Protein AF-A0AAV9GVF1-F1 (afdb_monomer_lite)

Foldseek 3Di:
DDDQQWWWFADPVVRAIAIDGDPDDDAAEEEDEDLDAVQVVDDLPHDFDPFDDPPHHPDPATFRRDPQVVQLVSLCCVVVVGGIYDDCRRSFRPVDLLRVLVVLLCLLVHQQVHPFYEYEAADADAAALVVLVVLLVLLVVCLVQCQLQQDPVVSPDDPVNVVQLVCQLPPPDQQDPDDSVLCVVQRHSSSSRRSLRVSLVVLLVVCVGLLVQALQSLLSLLSHDQYWYWYWYDADVPDRIDIGTRGTPVSSLVSLVSSLVSLVSVLCSLVVSDPDHDLSSLLSNLRSVVSNLSSVLSNLLSLLSVLLSVQQSVCDLCSLLACQLSVLSSLCNQQSDWHFDSFQLCLQSSCCSSNNPLDRSVCCPVQSDDQAQQSNQQSSQLSSCVRSQWHKAFQAQDDDDPDQQNRRYGAHGDPTDISNRRRARTFTAAGADPVNWHWHWWFWFFAFDKDFFKKKAKAFADDQQQFWKKKWAQLQQQHWFAADPPDTDHLHADDEDEDEALRVLQVLLVRLLLLCCPQAVPDDSLQLLVLLCSQFAWDFHHPDSSSRGVPSSQDDDPPDCSNVVNSQQNLSNSDIYIYGHNGGPGTPQSCCDPLQVRMKMWMAGVLRGIIIIIGRSN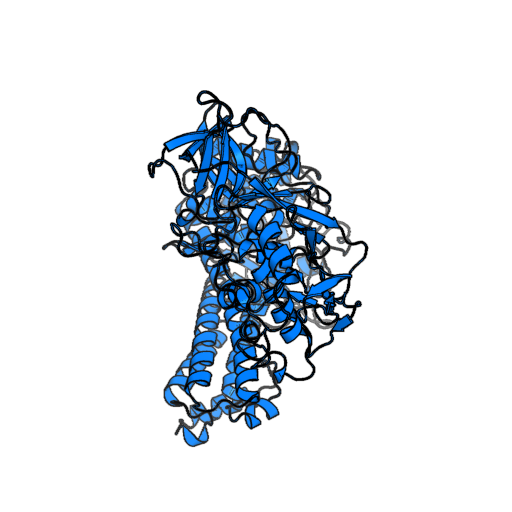NQQSLLSHPQFQQRHDQWDADPSSRIHGQPRSRQDHSVCHRFMKTKIARWFDSNCNVVSNVQSRHPHNPGGRDWDQDPVPRGHRHGFQIWIFTPVPDDDPLQPQKMWIWHDRNNFIFIWIDRHPPDAIEGGTTTSHDPVRRDRPDPDTDTGIYD

Organism: NCBI:txid3040156

Sequence (772 aa):
MATPLRLLTHSKDSNSFQVFHPTYPLRYDILSYTWRSALLHEDDNTPPPPPYDTGIEGISWRVKVHPLKLAQIKAFMISSGIQYLWVDALCINQDDEVEVAGEMEKMYYYYTGADRCHVLLDMEEAWDPHAIVEELRFVDHIMGWMGGSAVAGEAKLTENMAARMKEWSDAKEWGFEMDKSAVRAAGFEPGVVNCYATNVKRVQELFDHLYFGRVWTFQEMLLGKNVMLWTVGAPAVEEKIDVRRIGELDVWMDLASDAADKAVKLFDWISKSRVIKSAAVFAILGLIGEDILILADLRTQVRGIASARTDIISGGPRWWVDNHMGVANVFSAISFRERKATVMHDTFRGLLGIFQGLFTPEEMRTHLTGTDMNAMSFAFFQQLSVKTKQAWTRLVTSSGERGSWDWIPVVANHNRPLTTDVFSGVVHLGRLKPDGMAKVEARTGIVGTPKKYATLTLRQETGNPAGMRFTFRGCNCGKKLKTGLFSKEIIPTLEPARVSRDQTGRTLVHCATLLGAILDPAGDMAEFKRRLLKKLEPWWTVTDRNAKLAEWWDRAVSGTGWADPTREKFRVHNRSIDVHMEDIYGCSSRMYNETTKSITCELTIDQCGCKITGPFALVMEAISAVEGGVLGGQMAASDPDGRIILRDGLGLAQVGDINRPFHLIAFQGKVETYKSYSARCRSTKKDNPVPDKIDKKMGREPWPKARALVRADFKHEFTDVARDYGYVATGAGNLLICRNHPMDKYRVVGVCIDGPVAMDVKSSDVKGVTVR

Secondary structure (DSSP, 8-state):
-PPPS-EEEEETTTTEEEEE--SS----EEEEE-SS-GGGT--TTSPPPPPB----BT--S-B-S-HHHHHHHHHHHHHHT-SEEE-HHHHS-TT-HHHHHHHHTTHHHHHHHSS-EEEEEE-SS---HHHHHHHHHHHHHHHHHHTT--STTTTT--HHHHHHHHHHHH-S---SSS-HHHHHHTT--HHHHHHHHHHHHHHHHHHHSGGGGBHHHHHHHHH-SS-EEEEE----TTPPPPEEEEEEHHHHHHHHHHHHHHHHHHHHHHHHT-SS--HHHHHHHHHHHHHHHHHHHHHHHHHHHHHHHHHHHHHGGGTTTT-HHHHHHHHHHHHHS--B-SSTTHHHHTTTTTTTTSS-HHHHHHHS-TT-HHHHHHHHHHHHHHHHTEEEEESS---S--GGGTTS--PPP-SS-BHHHHHTTEEEEEEEPTTSPEEEEEEE-BSS--EEEEEEEEEEPSS---SEEEEEE-TTTTSEEE-SSS-EEEPPPPPPEEE-GGGHHHHHHHHHHHHHHHH-TTS-HHHHHHHHHHHH-EEE--SSGGGS-TTGGG---TTSTTTS--TTT--GGG-EEEEEETTEEEES-TT-STTTTTEEEEEEETTTTEEEEEEHHHHHHHHHTSTTBSSSS-SEEE-TT--EEE-SSTTSS-GGGTT-EEEEEEEES-TTHHHHHHHHHHHS-TTSPPPP---TTTSS----EEEEEEETTS---TTGGG-EEEEEE-SS-EEEEEESSTTSPBEEEEEESB-TTTS-BS----EEEEE-

pLDDT: mean 87.43, std 9.54, range [46.94, 98.19]

Radius of gyration: 28.91 Å; chains: 1; bounding box: 80×57×90 Å

Structure (mmCIF, N/CA/C/O backbone):
data_AF-A0AAV9GVF1-F1
#
_entry.id   AF-A0AAV9GVF1-F1
#
loop_
_atom_site.group_PDB
_atom_site.id
_atom_site.type_symbol
_atom_site.label_atom_id
_atom_site.label_alt_id
_atom_site.label_comp_id
_atom_site.label_asym_id
_atom_site.label_entity_id
_atom_site.label_seq_id
_atom_site.pdbx_PDB_ins_code
_atom_site.Cartn_x
_atom_site.Cartn_y
_atom_site.Cartn_z
_atom_site.occupancy
_atom_site.B_iso_or_equiv
_atom_site.auth_seq_id
_atom_site.auth_comp_id
_atom_site.auth_asym_id
_atom_site.auth_atom_id
_atom_site.pdbx_PDB_model_num
ATOM 1 N N . MET A 1 1 ? -6.284 -2.833 36.242 1.00 58.38 1 MET A N 1
ATOM 2 C CA . MET A 1 1 ? -6.505 -2.537 34.809 1.00 58.38 1 MET A CA 1
ATOM 3 C C . MET A 1 1 ? -7.051 -1.127 34.723 1.00 58.38 1 MET A C 1
ATOM 5 O O . MET A 1 1 ? -7.855 -0.786 35.581 1.00 58.38 1 MET A O 1
ATOM 9 N N . ALA A 1 2 ? -6.587 -0.307 33.779 1.00 69.25 2 ALA A N 1
ATOM 10 C CA . ALA A 1 2 ? -7.165 1.019 33.581 1.00 69.25 2 ALA A CA 1
ATOM 11 C C . ALA A 1 2 ? -8.600 0.855 33.059 1.00 69.25 2 ALA A C 1
ATOM 13 O O . ALA A 1 2 ? -8.810 0.219 32.029 1.00 69.25 2 ALA A O 1
ATOM 14 N N . THR A 1 3 ? -9.577 1.362 33.804 1.00 83.12 3 THR A N 1
ATOM 15 C CA . THR A 1 3 ? -10.971 1.451 33.363 1.00 83.12 3 THR A CA 1
ATOM 16 C C . THR A 1 3 ? -11.173 2.755 32.600 1.00 83.12 3 THR A C 1
ATOM 18 O O . THR A 1 3 ? -10.512 3.743 32.939 1.00 83.12 3 THR A O 1
ATOM 21 N N . PRO A 1 4 ? -12.077 2.792 31.609 1.00 92.62 4 PRO A N 1
ATOM 22 C CA . PRO A 1 4 ? -12.436 4.038 30.956 1.00 92.62 4 PRO A CA 1
ATOM 23 C C . PRO A 1 4 ? -12.853 5.118 31.948 1.00 92.62 4 PRO A C 1
ATOM 25 O O . PRO A 1 4 ? -13.552 4.830 32.923 1.00 92.62 4 PRO A O 1
ATOM 28 N N . LEU A 1 5 ? -12.440 6.362 31.686 1.00 94.19 5 LEU A N 1
ATOM 29 C CA . LEU A 1 5 ? -12.816 7.502 32.521 1.00 94.19 5 LEU A CA 1
ATOM 30 C C . LEU A 1 5 ? -14.333 7.699 32.544 1.00 94.19 5 LEU A C 1
ATOM 32 O O . LEU A 1 5 ? -14.887 8.073 33.575 1.00 94.19 5 LEU A O 1
ATOM 36 N N . ARG A 1 6 ? -15.007 7.462 31.416 1.00 96.50 6 ARG A N 1
ATOM 37 C CA . ARG A 1 6 ? -16.460 7.571 31.294 1.00 96.50 6 ARG A CA 1
ATOM 38 C C . ARG A 1 6 ? -17.013 6.469 30.402 1.00 96.50 6 ARG A C 1
ATOM 40 O O . ARG A 1 6 ? -16.297 5.943 29.551 1.00 96.50 6 ARG A O 1
ATOM 47 N N . LEU A 1 7 ? -18.285 6.147 30.602 1.00 97.50 7 LEU A N 1
ATOM 48 C CA . LEU A 1 7 ? -19.054 5.225 29.769 1.00 97.50 7 LEU A CA 1
ATOM 49 C C . LEU A 1 7 ? -20.402 5.853 29.421 1.00 97.50 7 LEU A C 1
ATOM 51 O O . LEU A 1 7 ? -21.001 6.544 30.245 1.00 97.50 7 LEU A O 1
ATOM 55 N N . LEU A 1 8 ? -20.883 5.580 28.211 1.00 97.88 8 LEU A N 1
ATOM 56 C CA . LEU A 1 8 ? -22.250 5.859 27.795 1.00 97.88 8 LEU A CA 1
ATOM 57 C C . LEU A 1 8 ? -23.155 4.719 28.267 1.00 97.88 8 LEU A C 1
ATOM 59 O O . LEU A 1 8 ? -22.852 3.545 28.042 1.00 97.88 8 LEU A O 1
ATOM 63 N N . THR A 1 9 ? -24.283 5.060 28.881 1.00 96.69 9 THR A N 1
ATOM 64 C CA . THR A 1 9 ? -25.323 4.102 29.258 1.00 96.69 9 THR A CA 1
ATOM 65 C C . THR A 1 9 ? -26.682 4.468 28.682 1.00 96.69 9 THR A C 1
ATOM 67 O O . THR A 1 9 ? -26.970 5.640 28.431 1.00 96.69 9 THR A O 1
ATOM 70 N N . HIS A 1 10 ? -27.506 3.443 28.465 1.00 94.12 10 HIS A N 1
ATOM 71 C CA . HIS A 1 10 ? -28.908 3.553 28.077 1.00 94.12 10 HIS A CA 1
ATOM 72 C C . HIS A 1 10 ? -29.786 2.971 29.186 1.00 94.12 10 HIS A C 1
ATOM 74 O O . HIS A 1 10 ? -29.668 1.795 29.536 1.00 94.12 10 HIS A O 1
ATOM 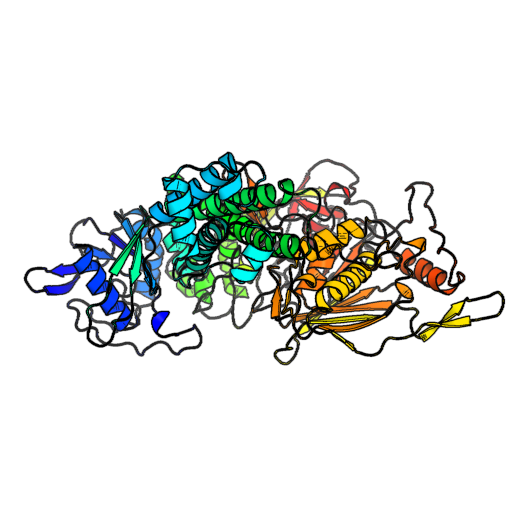80 N N . SER A 1 11 ? -30.680 3.797 29.726 1.00 88.50 11 SER A N 1
ATOM 81 C CA . SER A 1 11 ? -31.714 3.360 30.661 1.00 88.50 11 SER A CA 1
ATOM 82 C C . SER A 1 11 ? -32.951 2.942 29.876 1.00 88.50 11 SER A C 1
ATOM 84 O O . SER A 1 11 ? -33.579 3.768 29.212 1.00 88.50 11 SER A O 1
ATOM 86 N N . LYS A 1 12 ? -33.320 1.659 29.958 1.00 82.50 12 LYS A N 1
ATOM 87 C CA . LYS A 1 12 ? -34.521 1.134 29.288 1.00 82.50 12 LYS A CA 1
ATOM 88 C C . LYS A 1 12 ? -35.807 1.755 29.834 1.00 82.50 12 LYS A C 1
ATOM 90 O O . LYS A 1 12 ? -36.718 2.005 29.054 1.00 82.50 12 LYS A O 1
ATOM 95 N N . ASP A 1 13 ? -35.853 2.037 31.134 1.00 82.06 13 ASP A N 1
ATOM 96 C CA . ASP A 1 13 ? -37.066 2.499 31.819 1.00 82.06 13 ASP A CA 1
ATOM 97 C C . ASP A 1 13 ? -37.418 3.947 31.458 1.00 82.06 13 ASP A C 1
ATOM 99 O O . ASP A 1 13 ? -38.577 4.273 31.215 1.00 82.06 13 ASP A O 1
ATOM 103 N N . SER A 1 14 ? -36.411 4.817 31.375 1.00 83.56 14 SER A N 1
ATOM 104 C CA . SER A 1 14 ? -36.574 6.227 30.995 1.00 83.56 14 SER A CA 1
ATOM 105 C C . SER A 1 14 ? -36.322 6.488 29.508 1.00 83.56 14 SER A C 1
ATOM 107 O O . SER A 1 14 ? -36.468 7.622 29.055 1.00 83.56 14 SER A O 1
ATOM 109 N N . ASN A 1 15 ? -35.911 5.460 28.756 1.00 86.50 15 ASN A N 1
ATOM 110 C CA . ASN A 1 15 ? -35.409 5.550 27.383 1.00 86.50 15 ASN A CA 1
ATOM 111 C C . ASN A 1 15 ? -34.419 6.717 27.176 1.00 86.50 15 ASN A C 1
ATOM 113 O O . ASN A 1 15 ? -34.458 7.423 26.166 1.00 86.50 15 ASN A O 1
ATOM 117 N N . SER A 1 16 ? -33.550 6.944 28.162 1.00 92.31 16 SER A N 1
ATOM 118 C CA . SER A 1 16 ? -32.606 8.061 28.189 1.00 92.31 16 SER A CA 1
ATOM 119 C C . SER A 1 16 ? -31.162 7.576 28.115 1.00 92.31 16 SER A C 1
ATOM 121 O O . SER A 1 16 ? -30.847 6.429 28.439 1.00 92.31 16 SER A O 1
ATOM 123 N N . PHE A 1 17 ? -30.283 8.469 27.665 1.00 96.38 17 PHE A N 1
ATOM 124 C CA . PHE A 1 17 ? -28.846 8.235 27.578 1.00 96.38 17 PHE A CA 1
ATOM 125 C C . PHE A 1 17 ? -28.115 9.140 28.565 1.00 96.38 17 PHE A C 1
ATOM 127 O O . PHE A 1 17 ? -28.481 10.307 28.707 1.00 96.38 17 PHE A O 1
ATOM 134 N N . GLN A 1 18 ? -27.065 8.612 29.189 1.00 96.88 18 GLN A N 1
ATOM 135 C CA . GLN A 1 18 ? -26.214 9.345 30.124 1.00 96.88 18 GLN A CA 1
ATOM 136 C C . GLN A 1 18 ? -24.753 8.925 29.942 1.00 96.88 18 GLN A C 1
ATOM 138 O O . GLN A 1 18 ? -24.465 7.744 29.746 1.00 96.88 18 GLN A O 1
ATOM 143 N N . VAL A 1 19 ? -23.829 9.877 30.031 1.00 97.31 19 VAL A N 1
ATOM 144 C CA . VAL A 1 19 ? -22.394 9.610 30.180 1.00 97.31 19 VAL A CA 1
ATOM 145 C C . VAL A 1 19 ? -22.026 9.780 31.647 1.00 97.31 19 VAL A C 1
ATOM 147 O O . VAL A 1 19 ? -22.296 10.818 32.242 1.00 97.31 19 VAL A O 1
ATOM 150 N N . PHE A 1 20 ? -21.408 8.773 32.254 1.00 96.25 20 PHE A N 1
ATOM 151 C CA . PHE A 1 20 ? -21.096 8.794 33.684 1.00 96.25 20 PHE A CA 1
ATOM 152 C C . PHE A 1 20 ? -19.690 8.268 33.971 1.00 96.25 20 PHE A C 1
ATOM 154 O O . PHE A 1 20 ? -19.098 7.549 33.163 1.00 96.25 20 PHE A O 1
ATOM 161 N N . HIS A 1 21 ? -19.161 8.630 35.140 1.00 94.81 21 HIS A N 1
ATOM 162 C CA . HIS A 1 21 ? -17.903 8.099 35.656 1.00 94.81 21 HIS A CA 1
ATOM 163 C C . HIS A 1 21 ? -18.169 6.793 36.425 1.00 94.81 21 HIS A C 1
ATOM 165 O O . HIS A 1 21 ? -18.871 6.832 37.442 1.00 94.81 21 HIS A O 1
ATOM 171 N N . PRO A 1 22 ? -17.646 5.638 35.980 1.00 92.56 22 PRO A N 1
ATOM 172 C CA . PRO A 1 22 ? -17.853 4.382 36.688 1.00 92.56 22 PRO A CA 1
ATOM 173 C C . PRO A 1 22 ? -17.092 4.385 38.022 1.00 92.56 22 PRO A C 1
ATOM 175 O O . PRO A 1 22 ? -15.876 4.543 38.057 1.00 92.56 22 PRO A O 1
ATOM 178 N N . THR A 1 23 ? -17.800 4.182 39.136 1.00 88.50 23 THR A N 1
ATOM 179 C CA . THR A 1 23 ? -17.206 4.153 40.490 1.00 88.50 23 THR A CA 1
ATOM 180 C C . THR A 1 23 ? -16.595 2.798 40.863 1.00 88.50 23 THR A C 1
ATOM 182 O O . THR A 1 23 ? -15.928 2.672 41.888 1.00 88.50 23 THR A O 1
ATOM 185 N N . TYR A 1 24 ? -16.807 1.779 40.031 1.00 86.00 24 TYR A N 1
ATOM 186 C CA . TYR A 1 24 ? -16.252 0.434 40.149 1.00 86.00 24 TYR A CA 1
ATOM 187 C C . TYR A 1 24 ? -16.035 -0.160 38.747 1.00 86.00 24 TYR A C 1
ATOM 189 O O . TYR A 1 24 ? -16.641 0.318 37.784 1.00 86.00 24 TYR A O 1
ATOM 197 N N . PRO A 1 25 ? -15.185 -1.194 38.592 1.00 85.69 25 PRO A N 1
ATOM 198 C CA . PRO A 1 25 ? -14.968 -1.832 37.298 1.00 85.69 25 PRO A CA 1
ATOM 199 C C . PRO A 1 25 ? -16.268 -2.422 36.740 1.00 85.69 25 PRO A C 1
ATOM 201 O O . PRO A 1 25 ? -16.838 -3.350 37.314 1.00 85.69 25 PRO A O 1
ATOM 204 N N . LEU A 1 26 ? -16.722 -1.881 35.612 1.00 91.25 26 LEU A N 1
ATOM 205 C CA . LEU A 1 26 ? -17.863 -2.382 34.855 1.00 91.25 26 LEU A CA 1
ATOM 206 C C . LEU A 1 26 ? -17.388 -3.191 33.652 1.00 91.25 26 LEU A C 1
ATOM 208 O O . LEU A 1 26 ? -16.333 -2.917 33.083 1.00 91.25 26 LEU A O 1
ATOM 212 N N . ARG A 1 27 ? -18.199 -4.171 33.252 1.00 93.81 27 ARG A N 1
ATOM 213 C CA . ARG A 1 27 ? -18.102 -4.787 31.927 1.00 93.81 27 ARG A CA 1
ATOM 214 C C . ARG A 1 27 ? -18.697 -3.825 30.907 1.00 93.81 27 ARG A C 1
ATOM 216 O O . ARG A 1 27 ? -19.769 -3.274 31.151 1.00 93.81 27 ARG A O 1
ATOM 223 N N . TYR A 1 28 ? -17.998 -3.614 29.804 1.00 96.19 28 TYR A N 1
ATOM 224 C CA . TYR A 1 28 ? -18.399 -2.674 28.767 1.00 96.19 28 TYR A CA 1
ATOM 225 C C . TYR A 1 28 ? -17.982 -3.192 27.396 1.00 96.19 28 TYR A C 1
ATOM 227 O O . TYR A 1 28 ? -17.004 -3.936 27.267 1.00 96.19 28 TYR A O 1
ATOM 235 N N . ASP A 1 29 ? -18.715 -2.742 26.385 1.00 97.69 29 ASP A N 1
ATOM 236 C CA . ASP A 1 29 ? -18.324 -2.875 24.988 1.00 97.69 29 ASP A CA 1
ATOM 237 C C . ASP A 1 29 ? -17.691 -1.566 24.503 1.00 97.69 29 ASP A C 1
ATOM 239 O O . ASP A 1 29 ? -17.854 -0.507 25.119 1.00 97.69 29 ASP A O 1
ATOM 243 N N . ILE A 1 30 ? -16.961 -1.621 23.392 1.00 97.81 30 ILE A N 1
ATOM 244 C CA . ILE A 1 30 ? -16.310 -0.456 22.786 1.00 97.81 30 ILE A CA 1
ATOM 245 C C . ILE A 1 30 ? -16.756 -0.263 21.340 1.00 97.81 30 ILE A C 1
ATOM 247 O O . ILE A 1 30 ? -16.961 -1.235 20.611 1.00 97.81 30 ILE A O 1
ATOM 251 N N . LEU A 1 31 ? -16.899 0.993 20.921 1.00 97.69 31 LEU A N 1
ATOM 252 C CA . LEU A 1 31 ? -17.324 1.350 19.574 1.00 97.69 31 LEU A CA 1
ATOM 253 C C . LEU A 1 31 ? -16.176 1.892 18.722 1.00 97.69 31 LEU A C 1
ATOM 255 O O . LEU A 1 31 ? -15.462 2.791 19.151 1.00 97.69 31 LEU A O 1
ATOM 259 N N . SER A 1 32 ? -16.080 1.408 17.487 1.00 96.75 32 SER A N 1
ATOM 260 C CA . SER A 1 32 ? -15.186 1.897 16.441 1.00 96.75 32 SER A CA 1
ATOM 261 C C . SER A 1 32 ? -16.008 2.277 15.207 1.00 96.75 32 SER A C 1
ATOM 263 O O . SER A 1 32 ? -16.895 1.538 14.777 1.00 96.75 32 SER A O 1
ATOM 265 N N . TYR A 1 33 ? -15.795 3.476 14.668 1.00 94.38 33 TYR A N 1
ATOM 266 C CA . TYR A 1 33 ? -16.666 4.049 13.638 1.00 94.38 33 TYR A CA 1
ATOM 267 C C . TYR A 1 33 ? -16.019 5.272 12.972 1.00 94.38 33 TYR A C 1
ATOM 269 O O . TYR A 1 33 ? -15.011 5.816 13.425 1.00 94.38 33 TYR A O 1
ATOM 277 N N . THR A 1 34 ? -16.608 5.745 11.875 1.00 90.31 34 THR A N 1
ATOM 278 C CA . THR A 1 34 ? -16.240 7.032 11.272 1.00 90.31 34 THR A CA 1
ATOM 279 C C . THR A 1 34 ? -17.053 8.162 11.896 1.00 90.31 34 THR A C 1
ATOM 281 O O . THR A 1 34 ? -18.271 8.080 12.004 1.00 90.31 34 THR A O 1
ATOM 284 N N . TRP A 1 35 ? -16.395 9.258 12.285 1.00 85.81 35 TRP A N 1
ATOM 285 C CA . TRP A 1 35 ? -17.081 10.410 12.893 1.00 85.81 35 TRP A CA 1
ATOM 286 C C . TRP A 1 35 ? -18.024 11.146 11.923 1.00 85.81 35 TRP A C 1
ATOM 288 O O . TRP A 1 35 ? -18.934 11.854 12.359 1.00 85.81 35 TRP A O 1
ATOM 298 N N . ARG A 1 36 ? -17.788 10.971 10.617 1.00 80.12 36 ARG A N 1
ATOM 299 C CA . ARG A 1 36 ? -18.622 11.430 9.498 1.00 80.12 36 ARG A CA 1
ATOM 300 C C . ARG A 1 36 ? -19.430 10.271 8.930 1.00 80.12 36 ARG A C 1
ATOM 302 O O . ARG A 1 36 ? -19.067 9.112 9.162 1.00 80.12 36 ARG A O 1
ATOM 309 N N . SER A 1 37 ? -20.495 10.585 8.194 1.00 72.25 37 SER A N 1
ATOM 310 C CA . SER A 1 37 ? -21.318 9.562 7.549 1.00 72.25 37 SER A CA 1
ATOM 311 C C . SER A 1 37 ? -21.041 9.482 6.053 1.00 72.25 37 SER A C 1
ATOM 313 O O . SER A 1 37 ? -21.281 10.445 5.326 1.00 72.25 37 SER A O 1
ATOM 315 N N . ALA A 1 38 ? -20.590 8.315 5.581 1.00 70.62 38 ALA A N 1
ATOM 316 C CA . ALA A 1 38 ? -20.381 8.090 4.147 1.00 70.62 38 ALA A CA 1
ATOM 317 C C . ALA A 1 38 ? -21.696 8.186 3.343 1.00 70.62 38 ALA A C 1
ATOM 319 O O . ALA A 1 38 ? -21.681 8.572 2.177 1.00 70.62 38 ALA A O 1
ATOM 320 N N . LEU A 1 39 ? -22.838 7.926 3.992 1.00 67.69 39 LEU A N 1
ATOM 321 C CA . LEU A 1 39 ? -24.185 8.038 3.415 1.00 67.69 39 LEU A CA 1
ATOM 322 C C . LEU A 1 39 ? -24.585 9.476 3.067 1.00 67.69 39 LEU A C 1
ATOM 324 O O . LEU A 1 39 ? -25.509 9.690 2.293 1.00 67.69 39 LEU A O 1
ATOM 328 N N . LEU A 1 40 ? -23.907 10.467 3.646 1.00 67.69 40 LEU A N 1
ATOM 329 C CA . LEU A 1 40 ? -24.118 11.879 3.329 1.00 67.69 40 LEU A CA 1
ATOM 330 C C . LEU A 1 40 ? -23.173 12.370 2.222 1.00 67.69 40 LEU A C 1
ATOM 332 O O . LEU A 1 40 ? -23.129 13.566 1.944 1.00 67.69 40 LEU A O 1
ATOM 336 N N . HIS A 1 41 ? -22.404 11.461 1.607 1.00 66.19 41 HIS A N 1
ATOM 337 C CA . HIS A 1 41 ? -21.328 11.771 0.662 1.00 66.19 41 HIS A CA 1
ATOM 338 C C . HIS A 1 41 ? -20.305 12.778 1.217 1.00 66.19 41 HIS A C 1
ATOM 340 O O . HIS A 1 41 ? -19.641 13.485 0.459 1.00 66.19 41 HIS A O 1
ATOM 346 N N . GLU A 1 42 ? -20.164 12.838 2.545 1.00 68.88 42 GLU A N 1
ATOM 347 C CA . GLU A 1 42 ? -19.156 13.660 3.202 1.00 68.88 42 GLU A CA 1
ATOM 348 C C . GLU A 1 42 ? -17.780 13.022 3.000 1.00 68.88 42 GLU A C 1
ATOM 350 O O . GLU A 1 42 ? -17.489 11.938 3.509 1.00 68.88 42 GLU A O 1
ATOM 355 N N . ASP A 1 43 ? -16.913 13.713 2.269 1.00 64.12 43 ASP A N 1
ATOM 356 C CA . ASP A 1 43 ? -15.500 13.363 2.139 1.00 64.12 43 ASP A CA 1
ATOM 357 C C . ASP A 1 43 ? -14.640 14.175 3.121 1.00 64.12 43 ASP A C 1
ATOM 359 O O . ASP A 1 43 ? -15.144 15.043 3.833 1.00 64.12 43 ASP A O 1
ATOM 363 N N . ASP A 1 44 ? -13.325 13.943 3.153 1.00 61.00 44 ASP A N 1
ATOM 364 C CA . ASP A 1 44 ? -12.391 14.726 3.980 1.00 61.00 44 ASP A CA 1
ATOM 365 C C . ASP A 1 44 ? -12.352 16.231 3.617 1.00 61.00 44 ASP A C 1
ATOM 367 O O . ASP A 1 44 ? -11.902 17.038 4.432 1.00 61.00 44 ASP A O 1
ATOM 371 N N . ASN A 1 45 ? -12.838 16.642 2.436 1.00 64.81 45 ASN A N 1
ATOM 372 C CA . ASN A 1 45 ? -12.910 18.055 2.035 1.00 64.81 45 ASN A CA 1
ATOM 373 C C . ASN A 1 45 ? -14.171 18.753 2.565 1.00 64.81 45 ASN A C 1
ATOM 375 O O . ASN A 1 45 ? -14.236 19.985 2.578 1.00 64.81 45 ASN A O 1
ATOM 379 N N . THR A 1 46 ? -15.164 17.990 3.020 1.00 69.75 46 THR A N 1
ATOM 380 C CA . THR A 1 46 ? -16.377 18.545 3.617 1.00 69.75 46 THR A CA 1
ATOM 381 C C . THR A 1 46 ? -16.027 19.188 4.968 1.00 69.75 46 THR A C 1
ATOM 383 O O . THR A 1 46 ? -15.311 18.577 5.769 1.00 69.75 46 THR A O 1
ATOM 386 N N . PRO A 1 47 ? -16.454 20.428 5.269 1.00 72.38 47 PRO A N 1
ATOM 387 C CA . PRO A 1 47 ? -16.230 21.013 6.587 1.00 72.38 47 PRO A CA 1
ATOM 388 C C . PRO A 1 47 ? -16.870 20.138 7.673 1.00 72.38 47 PRO A C 1
ATOM 390 O O . PRO A 1 47 ? -17.995 19.679 7.485 1.00 72.38 47 PRO A O 1
ATOM 393 N N . PRO A 1 48 ? -16.187 19.876 8.803 1.00 73.31 48 PRO A N 1
ATOM 394 C CA . PRO A 1 48 ? -16.818 19.150 9.897 1.00 73.31 48 PRO A CA 1
ATOM 395 C C . PRO A 1 48 ? -18.037 19.935 10.412 1.00 73.31 48 PRO A C 1
ATOM 397 O O . PRO A 1 48 ? -18.011 21.172 10.393 1.00 73.31 48 PRO A O 1
ATOM 400 N N . PRO A 1 49 ? -19.087 19.248 10.898 1.00 78.94 49 PRO A N 1
ATOM 401 C CA . PRO A 1 49 ? -20.224 19.924 11.504 1.00 78.94 49 PRO A CA 1
ATOM 402 C C . PRO A 1 49 ? -19.757 20.777 12.697 1.00 78.94 49 PRO A C 1
ATOM 404 O O . PRO A 1 49 ? -18.808 20.395 13.395 1.00 78.94 49 PRO A O 1
ATOM 407 N N . PRO A 1 50 ? -20.394 21.936 12.950 1.00 86.19 50 PRO A N 1
ATOM 408 C CA . PRO A 1 50 ? -20.046 22.757 14.100 1.00 86.19 50 PRO A CA 1
ATOM 409 C C . PRO A 1 50 ? -20.280 21.966 15.399 1.00 86.19 50 PRO A C 1
ATOM 411 O O . PRO A 1 50 ? -21.286 21.257 15.498 1.00 86.19 50 PRO A O 1
ATOM 414 N N . PRO A 1 51 ? -19.396 22.089 16.408 1.00 91.19 51 PRO A N 1
ATOM 415 C CA . PRO A 1 51 ? -19.602 21.436 17.694 1.00 91.19 51 PRO A CA 1
ATOM 416 C C . PRO A 1 51 ? -20.929 21.865 18.329 1.00 91.19 51 PRO A C 1
ATOM 418 O O . PRO A 1 51 ? -21.243 23.059 18.351 1.00 91.19 51 PRO A O 1
ATOM 421 N N . TYR A 1 52 ? -21.684 20.914 18.876 1.00 94.00 52 TYR A N 1
ATOM 422 C CA . TYR A 1 52 ? -23.031 21.148 19.409 1.00 94.00 52 TYR A CA 1
ATOM 423 C C . TYR A 1 52 ? -23.232 20.510 20.784 1.00 94.00 52 TYR A C 1
ATOM 425 O O . TYR A 1 52 ? -22.466 19.643 21.210 1.00 94.00 52 TYR A O 1
ATOM 433 N N . ASP A 1 53 ? -24.273 20.964 21.479 1.00 93.06 53 ASP A N 1
ATOM 434 C CA . ASP A 1 53 ? -24.764 20.331 22.699 1.00 93.06 53 ASP A CA 1
ATOM 435 C C . ASP A 1 53 ? -25.692 19.167 22.330 1.00 93.06 53 ASP A C 1
ATOM 437 O O . ASP A 1 53 ? -26.648 19.324 21.568 1.00 93.06 53 ASP A O 1
ATOM 441 N N . THR A 1 54 ? -25.386 17.984 22.851 1.00 92.25 54 THR A N 1
ATOM 442 C CA . THR A 1 54 ? -26.141 16.759 22.565 1.00 92.25 54 THR A CA 1
ATOM 443 C C . THR A 1 54 ? -27.397 16.607 23.421 1.00 92.25 54 THR A C 1
ATOM 445 O O . THR A 1 54 ? -28.231 15.751 23.108 1.00 92.25 54 THR A O 1
ATOM 448 N N . GLY A 1 55 ? -27.505 17.362 24.522 1.00 92.44 55 GLY A N 1
ATOM 449 C CA . GLY A 1 55 ? -28.522 17.175 25.559 1.00 92.44 55 GLY A CA 1
ATOM 450 C C . GLY A 1 55 ? -28.410 15.850 26.326 1.00 92.44 55 GLY A C 1
ATOM 451 O O . GLY A 1 55 ? -29.333 15.492 27.054 1.00 92.44 55 GLY A O 1
ATOM 452 N N . ILE A 1 56 ? -27.325 15.087 26.147 1.00 95.38 56 ILE A N 1
ATOM 453 C CA . ILE A 1 56 ? -27.070 13.850 26.896 1.00 95.38 56 ILE A CA 1
ATOM 454 C C . ILE A 1 56 ? -26.566 14.222 28.288 1.00 95.38 56 ILE A C 1
ATOM 456 O O . ILE A 1 56 ? -25.583 14.949 28.433 1.00 95.38 56 ILE A O 1
ATOM 460 N N . GLU A 1 57 ? -27.219 13.687 29.316 1.00 95.69 57 GLU A N 1
ATOM 461 C CA . GLU A 1 57 ? -26.837 13.940 30.701 1.00 95.69 57 GLU A CA 1
ATOM 462 C C . GLU A 1 57 ? -25.388 13.494 30.967 1.00 95.69 57 GLU A C 1
ATOM 464 O O . GLU A 1 57 ? -24.958 12.428 30.524 1.00 95.69 57 GLU A O 1
ATOM 469 N N . GLY A 1 58 ? -24.629 14.318 31.693 1.00 94.06 58 GLY A N 1
ATOM 470 C CA . GLY A 1 58 ? -23.232 14.049 32.044 1.00 94.06 58 GLY A CA 1
ATOM 471 C C . GLY A 1 58 ? -22.198 14.456 30.988 1.00 94.06 58 GLY A C 1
ATOM 472 O O . GLY A 1 58 ? -20.999 14.364 31.254 1.00 94.06 58 GLY A O 1
ATOM 473 N N . ILE A 1 59 ? -22.634 14.978 29.836 1.00 95.44 59 ILE A N 1
ATOM 474 C CA . ILE A 1 59 ? -21.769 15.676 28.876 1.00 95.44 59 ILE A CA 1
ATOM 475 C C . ILE A 1 59 ? -21.896 17.185 29.112 1.00 95.44 59 ILE A C 1
ATOM 477 O O . ILE A 1 59 ? -22.967 17.756 28.936 1.00 95.44 59 ILE A O 1
ATOM 481 N N . SER A 1 60 ? -20.802 17.840 29.506 1.00 93.56 60 SER A N 1
ATOM 482 C CA . SER A 1 60 ? -20.747 19.298 29.727 1.00 93.56 60 SER A CA 1
ATOM 483 C C . SER A 1 60 ? -19.961 20.063 28.654 1.00 93.56 60 SER A C 1
ATOM 485 O O . SER A 1 60 ? -19.834 21.285 28.732 1.00 93.56 60 SER A O 1
ATOM 487 N N . TRP A 1 61 ? -19.419 19.357 27.661 1.00 95.12 61 TRP A N 1
ATOM 488 C CA . TRP A 1 61 ? -18.650 19.908 26.543 1.00 95.12 61 TRP A CA 1
ATOM 489 C C . TRP A 1 61 ? -19.409 19.763 25.222 1.00 95.12 61 TRP A C 1
ATOM 491 O O . TRP A 1 61 ? -20.413 19.056 25.131 1.00 95.12 61 TRP A O 1
ATOM 501 N N . ARG A 1 62 ? -18.923 20.429 24.170 1.00 93.88 62 ARG A N 1
ATOM 502 C CA . ARG A 1 62 ? -19.534 20.338 22.841 1.00 93.88 62 ARG A CA 1
ATOM 503 C C . ARG A 1 62 ? -18.988 19.135 22.086 1.00 93.88 62 ARG A C 1
ATOM 505 O O . ARG A 1 62 ? -17.782 18.902 22.036 1.00 93.88 62 ARG A O 1
ATOM 512 N N . VAL A 1 63 ? -19.879 18.382 21.457 1.00 92.56 63 VAL A N 1
ATOM 513 C CA . VAL A 1 63 ? -19.528 17.163 20.728 1.00 92.56 63 VAL A CA 1
ATOM 514 C C . VAL A 1 63 ? -19.283 17.475 19.253 1.00 92.56 63 VAL A C 1
ATOM 516 O O . VAL A 1 63 ? -19.986 18.283 18.648 1.00 92.56 63 VAL A O 1
ATOM 519 N N . LYS A 1 64 ? -18.263 16.824 18.680 1.00 90.75 64 LYS A N 1
ATOM 520 C CA . LYS A 1 64 ? -17.786 17.024 17.297 1.00 90.75 64 LYS A CA 1
ATOM 521 C C . LYS A 1 64 ? -18.282 15.956 16.307 1.00 90.75 64 LYS A C 1
ATOM 523 O O . LYS A 1 64 ? -18.115 16.124 15.103 1.00 90.75 64 LYS A O 1
ATOM 528 N N . VAL A 1 65 ? -18.869 14.856 16.791 1.00 90.12 65 VAL A N 1
ATOM 529 C CA . VAL A 1 65 ? -19.394 13.768 15.944 1.00 90.12 65 VAL A CA 1
ATOM 530 C C . VAL A 1 65 ? -20.675 14.190 15.229 1.00 90.12 65 VAL A C 1
ATOM 532 O O . VAL A 1 65 ? -21.528 14.829 15.842 1.00 90.12 65 VAL A O 1
ATOM 535 N N . HIS A 1 66 ? -20.863 13.805 13.965 1.00 89.06 66 HIS A N 1
ATOM 536 C CA . HIS A 1 66 ? -22.061 14.191 13.214 1.00 89.06 66 HIS A CA 1
ATOM 537 C C . HIS A 1 66 ? -23.366 13.736 13.921 1.00 89.06 66 HIS A C 1
ATOM 539 O O . HIS A 1 66 ? -23.431 12.593 14.383 1.00 89.06 66 HIS A O 1
ATOM 545 N N . PRO A 1 67 ? -24.436 14.561 13.987 1.00 89.38 67 PRO A N 1
ATOM 546 C CA . PRO A 1 67 ? -25.686 14.205 14.675 1.00 89.38 67 PRO A CA 1
ATOM 547 C C . PRO A 1 67 ? -26.326 12.890 14.209 1.00 89.38 67 PRO A C 1
ATOM 549 O O . PRO A 1 67 ? -26.768 12.090 15.033 1.00 89.38 67 PRO A O 1
ATOM 552 N N . LEU A 1 68 ? -26.316 12.621 12.896 1.00 87.88 68 LEU A N 1
ATOM 553 C CA . LEU A 1 68 ? -26.772 11.335 12.347 1.00 87.88 68 LEU A CA 1
ATOM 554 C C . LEU A 1 68 ? -25.975 10.159 12.927 1.00 87.88 68 LEU A C 1
ATOM 556 O O . LEU A 1 68 ? -26.559 9.142 13.290 1.00 87.88 68 LEU A O 1
ATOM 560 N N . LYS A 1 69 ? -24.655 10.312 13.078 1.00 90.56 69 LYS A N 1
ATOM 561 C CA . LYS A 1 69 ? -23.801 9.271 13.649 1.00 90.56 69 LYS A CA 1
ATOM 562 C C . LYS A 1 69 ? -24.146 9.035 15.117 1.00 90.56 69 LYS A C 1
ATOM 564 O O . LYS A 1 69 ? -24.296 7.890 15.525 1.00 90.56 69 LYS A O 1
ATOM 569 N N . LEU A 1 70 ? -24.376 10.095 15.894 1.00 92.94 70 LEU A N 1
ATOM 570 C CA . LEU A 1 70 ? -24.851 9.965 17.275 1.00 92.94 70 LEU A CA 1
ATOM 571 C C . LEU A 1 70 ? -26.200 9.228 17.356 1.00 92.94 70 LEU A C 1
ATOM 573 O O . LEU A 1 70 ? -26.388 8.380 18.228 1.00 92.94 70 LEU A O 1
ATOM 577 N N . ALA A 1 71 ? -27.130 9.510 16.441 1.00 92.12 71 ALA A N 1
ATOM 578 C CA . ALA A 1 71 ? -28.402 8.795 16.363 1.00 92.12 71 ALA A CA 1
ATOM 579 C C . ALA A 1 71 ? -28.210 7.306 16.015 1.00 92.12 71 ALA A C 1
ATOM 581 O O . ALA A 1 71 ? -28.834 6.451 16.644 1.00 92.12 71 ALA A O 1
ATOM 582 N N . GLN A 1 72 ? -27.301 6.986 15.087 1.00 92.56 72 GLN A N 1
ATOM 583 C CA . GLN A 1 72 ? -26.934 5.606 14.743 1.00 92.56 72 GLN A CA 1
ATOM 584 C C . GLN A 1 72 ? -26.337 4.860 15.945 1.00 92.56 72 GLN A C 1
ATOM 586 O O . GLN A 1 72 ? -26.725 3.725 16.208 1.00 92.56 72 GLN A O 1
ATOM 591 N N . ILE A 1 73 ? -25.469 5.506 16.730 1.00 95.00 73 ILE A N 1
ATOM 592 C CA . ILE A 1 73 ? -24.888 4.936 17.959 1.00 95.00 73 ILE A CA 1
ATOM 593 C C . ILE A 1 73 ? -25.982 4.600 18.980 1.00 95.00 73 ILE A C 1
ATOM 595 O O . ILE A 1 73 ? -26.001 3.501 19.538 1.00 95.00 73 ILE A O 1
ATOM 599 N N . LYS A 1 74 ? -26.929 5.520 19.199 1.00 94.50 74 LYS A N 1
ATOM 600 C CA . LYS A 1 74 ? -28.076 5.298 20.095 1.00 94.50 74 LYS A CA 1
ATOM 601 C C . LYS A 1 74 ? -28.949 4.135 19.612 1.00 94.50 74 LYS A C 1
ATOM 603 O O . LYS A 1 74 ? -29.289 3.255 20.402 1.00 94.50 74 LYS A O 1
ATOM 608 N N . ALA A 1 75 ? -29.277 4.098 18.319 1.00 93.50 75 ALA A N 1
ATOM 609 C CA . ALA A 1 75 ? -30.051 3.014 17.713 1.00 93.50 75 ALA A CA 1
ATOM 610 C C . ALA A 1 75 ? -29.334 1.658 17.830 1.00 93.50 75 ALA A C 1
ATOM 612 O O . ALA A 1 75 ? -29.967 0.639 18.122 1.00 93.50 75 ALA A O 1
ATOM 613 N N . PHE A 1 76 ? -28.011 1.649 17.672 1.00 95.31 76 PHE A N 1
ATOM 614 C CA . PHE A 1 76 ? -27.169 0.474 17.849 1.00 95.31 76 PHE A CA 1
ATOM 615 C C . PHE A 1 76 ? -27.195 -0.053 19.289 1.00 95.31 76 PHE A C 1
ATOM 617 O O . PHE A 1 76 ? -27.457 -1.239 19.487 1.00 95.31 76 PHE A O 1
ATOM 624 N N . MET A 1 77 ? -27.012 0.810 20.296 1.00 96.06 77 MET A N 1
ATOM 625 C CA . MET A 1 77 ? -27.090 0.393 21.704 1.00 96.06 77 MET A CA 1
ATOM 626 C C . MET A 1 77 ? -28.446 -0.233 22.041 1.00 96.06 77 MET A C 1
ATOM 628 O O . MET A 1 77 ? -28.495 -1.287 22.676 1.00 96.06 77 MET A O 1
ATOM 632 N N . ILE A 1 78 ? -29.539 0.381 21.573 1.00 93.69 78 ILE A N 1
ATOM 633 C CA . ILE A 1 78 ? -30.905 -0.105 21.812 1.00 93.69 78 ILE A CA 1
ATOM 634 C C . ILE A 1 78 ? -31.129 -1.460 21.130 1.00 93.69 78 ILE A C 1
ATOM 636 O O . ILE A 1 78 ? -31.591 -2.401 21.774 1.00 93.69 78 ILE A O 1
ATOM 640 N N . SER A 1 79 ? -30.808 -1.569 19.837 1.00 91.62 79 SER A N 1
ATOM 641 C CA . SER A 1 79 ? -31.030 -2.792 19.047 1.00 91.62 79 SER A CA 1
ATOM 642 C C . SER A 1 79 ? -30.159 -3.962 19.503 1.00 91.62 79 SER A C 1
ATOM 644 O O . SER A 1 79 ? -30.620 -5.101 19.502 1.00 91.62 79 SER A O 1
ATOM 646 N N . SER A 1 80 ? -28.933 -3.681 19.946 1.00 92.06 80 SER A N 1
ATOM 647 C CA . SER A 1 80 ? -27.977 -4.696 20.401 1.00 92.06 80 SER A CA 1
ATOM 648 C C . SER A 1 80 ? -28.080 -4.995 21.898 1.00 92.06 80 SER A C 1
ATOM 650 O O . SER A 1 80 ? -27.417 -5.908 22.387 1.00 92.06 80 SER A O 1
ATOM 652 N N . GLY A 1 81 ? -28.905 -4.247 22.639 1.00 93.06 81 GLY A N 1
ATOM 653 C CA . GLY A 1 81 ? -29.092 -4.424 24.078 1.00 93.06 81 GLY A CA 1
ATOM 654 C C . GLY A 1 81 ? -27.844 -4.112 24.909 1.00 93.06 81 GLY A C 1
ATOM 655 O O . GLY A 1 81 ? -27.640 -4.743 25.946 1.00 93.06 81 GLY A O 1
ATOM 656 N N . ILE A 1 82 ? -27.016 -3.163 24.466 1.00 94.44 82 ILE A N 1
ATOM 657 C CA . ILE A 1 82 ? -25.757 -2.799 25.129 1.00 94.44 82 ILE A CA 1
ATOM 658 C C . ILE A 1 82 ? -26.032 -1.776 26.231 1.00 94.44 82 ILE A C 1
ATOM 660 O O . ILE A 1 82 ? -26.491 -0.666 25.965 1.00 94.44 82 ILE A O 1
ATOM 664 N N . GLN A 1 83 ? -25.719 -2.147 27.473 1.00 93.44 83 GLN A N 1
ATOM 665 C CA . GLN A 1 83 ? -25.948 -1.297 28.643 1.00 93.44 83 GLN A CA 1
ATOM 666 C C . GLN A 1 83 ? -24.842 -0.258 28.862 1.00 93.44 83 GLN A C 1
ATOM 668 O O . GLN A 1 83 ? -25.145 0.870 29.250 1.00 93.44 83 GLN A O 1
ATOM 673 N N . TYR A 1 84 ? -23.580 -0.635 28.641 1.00 96.31 84 TYR A N 1
ATOM 674 C CA . TYR A 1 84 ? -22.412 0.217 28.860 1.00 96.31 84 TYR A CA 1
ATOM 675 C C . TYR A 1 84 ? -21.508 0.172 27.631 1.00 96.31 84 TYR A C 1
ATOM 677 O O . TYR A 1 84 ? -20.976 -0.884 27.288 1.00 96.31 84 TYR A O 1
ATOM 685 N N . LEU A 1 85 ? -21.345 1.319 26.978 1.00 97.69 85 LEU A N 1
ATOM 686 C CA . LEU A 1 85 ? -20.565 1.464 25.756 1.00 97.69 85 LEU A CA 1
ATOM 687 C C . LEU A 1 85 ? -19.522 2.565 25.936 1.00 97.69 85 LEU A C 1
ATOM 689 O O . LEU A 1 85 ? -19.843 3.670 26.372 1.00 97.69 85 LEU A O 1
ATOM 693 N N . TRP A 1 86 ? -18.277 2.289 25.566 1.00 97.81 86 TRP A N 1
ATOM 694 C CA . TRP A 1 86 ? -17.279 3.337 25.400 1.00 97.81 86 TRP A CA 1
ATOM 695 C C . TRP A 1 86 ? -17.312 3.877 23.971 1.00 97.81 86 TRP A C 1
ATOM 697 O O . TRP A 1 86 ? -17.207 3.119 23.005 1.00 97.81 86 TRP A O 1
ATOM 707 N N . VAL A 1 87 ? -17.452 5.196 23.851 1.00 96.88 87 VAL A N 1
ATOM 708 C CA . VAL A 1 87 ? -17.491 5.934 22.583 1.00 96.88 87 VAL A CA 1
ATOM 709 C C . VAL A 1 87 ? -16.564 7.135 22.722 1.00 96.88 87 VAL A C 1
ATOM 711 O O . VAL A 1 87 ? -16.866 8.047 23.489 1.00 96.88 87 VAL A O 1
ATOM 714 N N . ASP A 1 88 ? -15.456 7.149 21.989 1.00 94.38 88 ASP A N 1
ATOM 715 C CA . ASP A 1 88 ? -14.408 8.182 22.040 1.00 94.38 88 ASP A CA 1
ATOM 716 C C . ASP A 1 88 ? -14.943 9.627 21.975 1.00 94.38 88 ASP A C 1
ATOM 718 O O . ASP A 1 88 ? -14.553 10.475 22.778 1.00 94.38 88 ASP A O 1
ATOM 722 N N . ALA A 1 89 ? -15.889 9.914 21.079 1.00 94.06 89 ALA A N 1
ATOM 723 C CA . ALA A 1 89 ? -16.439 11.254 20.882 1.00 94.06 89 ALA A CA 1
ATOM 724 C C . ALA A 1 89 ? -17.359 11.728 22.021 1.00 94.06 89 ALA A C 1
ATOM 726 O O . ALA A 1 89 ? -17.671 12.917 22.091 1.00 94.06 89 ALA A O 1
ATOM 727 N N . LEU A 1 90 ? -17.817 10.813 22.885 1.00 96.44 90 LEU A N 1
ATOM 728 C CA . LEU A 1 90 ? -18.748 11.096 23.987 1.00 96.44 90 LEU A CA 1
ATOM 729 C C . LEU A 1 90 ? -18.137 10.856 25.366 1.00 96.44 90 LEU A C 1
ATOM 731 O O . LEU A 1 90 ? -18.585 11.449 26.338 1.00 96.44 90 LEU A O 1
ATOM 735 N N . CYS A 1 91 ? -17.160 9.959 25.473 1.00 97.00 91 CYS A N 1
ATOM 736 C CA . CYS A 1 91 ? -16.540 9.579 26.741 1.00 97.00 91 CYS A CA 1
ATOM 737 C C . CYS A 1 91 ? -15.278 10.402 27.034 1.00 97.00 91 CYS A C 1
ATOM 739 O O . CYS A 1 91 ? -14.886 10.501 28.198 1.00 97.00 91 CYS A O 1
ATOM 741 N N . ILE A 1 92 ? -14.686 11.016 26.004 1.00 95.75 92 ILE A N 1
ATOM 742 C CA . ILE A 1 92 ? -13.545 11.927 26.106 1.00 95.75 92 ILE A CA 1
ATOM 743 C C . ILE A 1 92 ? -14.032 13.353 25.831 1.00 95.75 92 ILE A C 1
ATOM 745 O O . ILE A 1 92 ? -14.741 13.606 24.851 1.00 95.75 92 ILE A O 1
ATOM 749 N N . ASN A 1 93 ? -13.619 14.298 26.667 1.00 94.94 93 ASN A N 1
ATOM 750 C CA . ASN A 1 93 ? -13.764 15.718 26.405 1.00 94.94 93 ASN A CA 1
ATOM 751 C C . ASN A 1 93 ? -12.792 16.138 25.296 1.00 94.94 93 ASN A C 1
ATOM 753 O O . ASN A 1 93 ? -11.644 16.496 25.540 1.00 94.94 93 ASN A O 1
ATOM 757 N N . GLN A 1 94 ? -13.279 16.103 24.057 1.00 91.50 94 GLN A N 1
ATOM 758 C CA . GLN A 1 94 ? -12.508 16.426 22.853 1.00 91.50 94 GLN A CA 1
ATOM 759 C C . GLN A 1 94 ? -12.096 17.909 22.757 1.00 91.50 94 GLN A C 1
ATOM 761 O O . GLN A 1 94 ? -11.400 18.280 21.809 1.00 91.50 94 GLN A O 1
ATOM 766 N N . ASP A 1 95 ? -12.559 18.767 23.673 1.00 91.12 95 ASP A N 1
ATOM 767 C CA . ASP A 1 95 ? -12.150 20.174 23.793 1.00 91.12 95 ASP A CA 1
ATOM 768 C C . ASP A 1 95 ? -11.021 20.381 24.824 1.00 91.12 95 ASP A C 1
ATOM 770 O O . ASP A 1 95 ? -10.478 21.481 24.914 1.00 91.12 95 ASP A O 1
ATOM 774 N N . ASP A 1 96 ? -10.629 19.337 25.562 1.00 93.19 96 ASP A N 1
ATOM 775 C CA . ASP A 1 96 ? -9.508 19.355 26.506 1.00 93.19 96 ASP A CA 1
ATOM 776 C C . ASP A 1 96 ? -8.338 18.514 25.971 1.00 93.19 96 ASP A C 1
ATOM 778 O O . ASP A 1 96 ? -8.335 17.286 26.045 1.00 93.19 96 ASP A O 1
ATOM 782 N N . GLU A 1 97 ? -7.306 19.178 25.441 1.00 89.31 97 GLU A N 1
ATOM 783 C CA . GLU A 1 97 ? -6.117 18.501 24.904 1.00 89.31 97 GLU A CA 1
ATOM 784 C C . GLU A 1 97 ? -5.349 17.683 25.954 1.00 89.31 97 GLU A C 1
ATOM 786 O O . GLU A 1 97 ? -4.673 16.712 25.597 1.00 89.31 97 GLU A O 1
ATOM 791 N N . VAL A 1 98 ? -5.426 18.053 27.238 1.00 92.88 98 VAL A N 1
ATOM 792 C CA . VAL A 1 98 ? -4.787 17.297 28.323 1.00 92.88 98 VAL A CA 1
ATOM 793 C C . VAL A 1 98 ? -5.539 15.992 28.544 1.00 92.88 98 VAL A C 1
ATOM 795 O O . VAL A 1 98 ? -4.905 14.938 28.643 1.00 92.88 98 VAL A O 1
ATOM 798 N N . GLU A 1 99 ? -6.872 16.047 28.567 1.00 94.12 99 GLU A N 1
ATOM 799 C CA . GLU A 1 99 ? -7.708 14.852 28.670 1.00 94.12 99 GLU A CA 1
ATOM 800 C C . GLU A 1 99 ? -7.526 13.947 27.447 1.00 94.12 99 GLU A C 1
ATOM 802 O O . GLU A 1 99 ? -7.238 12.764 27.611 1.00 94.12 99 GLU A O 1
ATOM 807 N N . VAL A 1 100 ? -7.589 14.497 26.229 1.00 91.88 100 VAL A N 1
ATOM 808 C CA . VAL A 1 100 ? -7.368 13.741 24.985 1.00 91.88 100 VAL A CA 1
ATOM 809 C C . VAL A 1 100 ? -6.021 13.021 25.019 1.00 91.88 100 VAL A C 1
ATOM 811 O O . VAL A 1 100 ? -5.962 11.816 24.774 1.00 91.88 100 VAL A O 1
ATOM 814 N N . ALA A 1 101 ? -4.940 13.721 25.375 1.00 90.88 101 ALA A N 1
ATOM 815 C CA . ALA A 1 101 ? -3.616 13.116 25.463 1.00 90.88 101 ALA A CA 1
ATOM 816 C C . ALA A 1 101 ? -3.544 12.004 26.528 1.00 90.88 101 ALA A C 1
ATOM 818 O O . ALA A 1 101 ? -2.925 10.965 26.290 1.00 90.88 101 ALA A O 1
ATOM 819 N N . GLY A 1 102 ? -4.184 12.202 27.684 1.00 91.50 102 GLY A N 1
ATOM 820 C CA . GLY A 1 102 ? -4.221 11.221 28.770 1.00 91.50 102 GLY A CA 1
ATOM 821 C C . GLY A 1 102 ? -5.078 9.987 28.469 1.00 91.50 102 GLY A C 1
ATOM 822 O O . GLY A 1 102 ? -4.723 8.881 28.872 1.00 91.50 102 GLY A O 1
ATOM 823 N N . GLU A 1 103 ? -6.189 10.146 27.752 1.00 92.75 103 GLU A N 1
ATOM 824 C CA . GLU A 1 103 ? -7.061 9.038 27.347 1.00 92.75 103 GLU A CA 1
ATOM 825 C C . GLU A 1 103 ? -6.469 8.257 26.169 1.00 92.75 103 GLU A C 1
ATOM 827 O O . GLU A 1 103 ? -6.538 7.028 26.147 1.00 92.75 103 GLU A O 1
ATOM 832 N N . MET A 1 104 ? -5.788 8.937 25.241 1.00 89.50 104 MET A N 1
ATOM 833 C CA . MET A 1 104 ? -5.049 8.294 24.154 1.00 89.50 104 MET A CA 1
ATOM 834 C C . MET A 1 104 ? -3.984 7.307 24.657 1.00 89.50 104 MET A C 1
ATOM 836 O O . MET A 1 104 ? -3.838 6.218 24.100 1.00 89.50 104 MET A O 1
ATOM 840 N N . GLU A 1 105 ? -3.261 7.654 25.727 1.00 88.38 105 GLU A N 1
ATOM 841 C CA . GLU A 1 105 ? -2.290 6.751 26.360 1.00 88.38 105 GLU A CA 1
ATOM 842 C C . GLU A 1 105 ? -2.968 5.510 26.964 1.00 88.38 105 GLU A C 1
ATOM 844 O O . GLU A 1 105 ? -2.312 4.512 27.225 1.00 88.38 105 GLU A O 1
ATOM 849 N N . LYS A 1 106 ? -4.281 5.514 27.203 1.00 91.62 106 LYS A N 1
ATOM 850 C CA . LYS A 1 106 ? -4.997 4.377 27.806 1.00 91.62 106 LYS A CA 1
ATOM 851 C C . LYS A 1 106 ? -5.701 3.503 26.774 1.00 91.62 106 LYS A C 1
ATOM 853 O O . LYS A 1 106 ? -6.262 2.470 27.143 1.00 91.62 106 LYS A O 1
ATOM 858 N N . MET A 1 107 ? -5.630 3.861 25.491 1.00 92.06 107 MET A N 1
ATOM 859 C CA . MET A 1 107 ? -6.385 3.203 24.425 1.00 92.06 107 MET A CA 1
ATOM 860 C C . MET A 1 107 ? -6.142 1.699 24.330 1.00 92.06 107 MET A C 1
ATOM 862 O O . MET A 1 107 ? -7.091 0.948 24.105 1.00 92.06 107 MET A O 1
ATOM 866 N N . TYR A 1 108 ? -4.901 1.250 24.558 1.00 93.94 108 TYR A N 1
ATOM 867 C CA . TYR A 1 108 ? -4.582 -0.175 24.639 1.00 93.94 108 TYR A CA 1
ATOM 868 C C . TYR A 1 108 ? -5.486 -0.887 25.653 1.00 93.94 108 TYR A C 1
ATOM 870 O O . TYR A 1 108 ? -6.102 -1.908 25.348 1.00 93.94 108 TYR A O 1
ATOM 878 N N . TYR A 1 109 ? -5.591 -0.337 26.865 1.00 93.75 109 TYR A N 1
ATOM 879 C CA . TYR A 1 109 ? -6.356 -0.938 27.956 1.00 93.75 109 TYR A CA 1
ATOM 880 C C . TYR A 1 109 ? -7.863 -0.852 27.730 1.00 93.75 109 TYR A C 1
ATOM 882 O O . TYR A 1 109 ? -8.580 -1.748 28.165 1.00 93.75 109 TYR A O 1
ATOM 890 N N . TYR A 1 110 ? -8.340 0.183 27.038 1.00 94.69 110 TYR A N 1
ATOM 891 C CA . TYR A 1 110 ? -9.760 0.319 26.719 1.00 94.69 110 TYR A CA 1
ATOM 892 C C . TYR A 1 110 ? -10.203 -0.734 25.705 1.00 94.69 110 TYR A C 1
ATOM 894 O O . TYR A 1 110 ? -11.149 -1.479 25.945 1.00 94.69 110 TYR A O 1
ATOM 902 N N . TYR A 1 111 ? -9.468 -0.877 24.603 1.00 95.19 111 TYR A N 1
ATOM 903 C CA . TYR A 1 111 ? -9.815 -1.857 23.575 1.00 95.19 111 TYR A CA 1
ATOM 904 C C . TYR A 1 111 ? -9.615 -3.306 24.032 1.00 95.19 111 TYR A C 1
ATOM 906 O O . TYR A 1 111 ? -10.459 -4.156 23.752 1.00 95.19 111 TYR A O 1
ATOM 914 N N . THR A 1 112 ? -8.535 -3.596 24.763 1.00 92.44 112 THR A N 1
ATOM 915 C CA . THR A 1 112 ? -8.265 -4.963 25.248 1.00 92.44 112 THR A CA 1
ATOM 916 C C . THR A 1 112 ? -9.078 -5.338 26.490 1.00 92.44 112 THR A C 1
ATOM 918 O O . THR A 1 112 ? -9.283 -6.525 26.750 1.00 92.44 112 THR A O 1
ATOM 921 N N . GLY A 1 113 ? -9.539 -4.343 27.256 1.00 92.38 113 GLY A N 1
ATOM 922 C CA . GLY A 1 113 ? -10.383 -4.522 28.437 1.00 92.38 113 GLY A CA 1
ATOM 923 C C . GLY A 1 113 ? -11.879 -4.631 28.135 1.00 92.38 113 GLY A C 1
ATOM 924 O O . GLY A 1 113 ? -12.611 -5.144 28.979 1.00 92.38 113 GLY A O 1
ATOM 925 N N . ALA A 1 114 ? -12.328 -4.179 26.962 1.00 95.50 114 ALA A N 1
ATOM 926 C CA . ALA A 1 114 ? -13.705 -4.342 26.510 1.00 95.50 114 ALA A CA 1
ATOM 927 C C . ALA A 1 114 ? -14.053 -5.820 26.247 1.00 95.50 114 ALA A C 1
ATOM 929 O O . ALA A 1 114 ? -13.202 -6.632 25.865 1.00 95.50 114 ALA A O 1
ATOM 930 N N . ASP A 1 115 ? -15.324 -6.180 26.419 1.00 95.56 115 ASP A N 1
ATOM 931 C CA . ASP A 1 115 ? -15.815 -7.525 26.102 1.00 95.56 115 ASP A CA 1
ATOM 932 C C . ASP A 1 115 ? -15.843 -7.771 24.588 1.00 95.56 115 ASP A C 1
ATOM 934 O O . ASP A 1 115 ? -15.440 -8.848 24.112 1.00 95.56 115 ASP A O 1
ATOM 938 N N . ARG A 1 116 ? -16.306 -6.763 23.840 1.00 96.56 116 ARG A N 1
ATOM 939 C CA . ARG A 1 116 ? -16.367 -6.741 22.378 1.00 96.56 116 ARG A CA 1
ATOM 940 C C . ARG A 1 116 ? -16.061 -5.354 21.829 1.00 96.56 116 ARG A C 1
ATOM 942 O O . ARG A 1 116 ? -16.417 -4.340 22.424 1.00 96.56 116 ARG A O 1
ATOM 949 N N . CYS A 1 117 ? -15.449 -5.328 20.652 1.00 97.81 117 CYS A N 1
ATOM 950 C CA . CYS A 1 117 ? -15.345 -4.148 19.807 1.00 97.81 117 CYS A CA 1
ATOM 951 C C . CYS A 1 117 ? -16.393 -4.223 18.694 1.00 97.81 117 CYS A C 1
ATOM 953 O O . CYS A 1 117 ? -16.464 -5.207 17.958 1.00 97.81 117 CYS A O 1
ATOM 955 N N . HIS A 1 118 ? -17.210 -3.184 18.571 1.00 98.19 118 HIS A N 1
ATOM 956 C CA . HIS A 1 118 ? -18.241 -3.073 17.550 1.00 98.19 118 HIS A CA 1
ATOM 957 C C . HIS A 1 118 ? -17.844 -2.044 16.501 1.00 98.19 118 HIS A C 1
ATOM 959 O O . HIS A 1 118 ? -17.566 -0.895 16.836 1.00 98.19 118 HIS A O 1
ATOM 965 N N . VAL A 1 119 ? -17.846 -2.459 15.238 1.00 97.69 119 VAL A N 1
ATOM 966 C CA . VAL A 1 119 ? -17.564 -1.610 14.083 1.00 97.69 119 VAL A CA 1
ATOM 967 C C . VAL A 1 119 ? -18.874 -1.247 13.398 1.00 97.69 119 VAL A C 1
ATOM 969 O O . VAL A 1 119 ? -19.572 -2.140 12.917 1.00 97.69 119 VAL A O 1
ATOM 972 N N . LEU A 1 120 ? -19.208 0.045 13.344 1.00 95.75 120 LEU A N 1
ATOM 973 C CA . LEU A 1 120 ? -20.373 0.538 12.597 1.00 95.75 120 LEU A CA 1
ATOM 974 C C . LEU A 1 120 ? -19.934 1.059 11.231 1.00 95.75 120 LEU A C 1
ATOM 976 O O . LEU A 1 120 ? -19.224 2.065 11.144 1.00 95.75 120 LEU A O 1
ATOM 980 N N . LEU A 1 121 ? -20.399 0.393 10.179 1.00 94.50 121 LEU A N 1
ATOM 981 C CA . LEU A 1 121 ? -20.153 0.736 8.785 1.00 94.50 121 LEU A CA 1
ATOM 982 C C . LEU A 1 121 ? -21.380 1.415 8.176 1.00 94.50 121 LEU A C 1
ATOM 984 O O . LEU A 1 121 ? -22.512 0.976 8.369 1.00 94.50 121 LEU A O 1
ATOM 988 N N . ASP A 1 122 ? -21.143 2.481 7.424 1.00 90.06 122 ASP A N 1
ATOM 989 C CA . ASP A 1 122 ? -22.172 3.205 6.686 1.00 90.06 122 ASP A CA 1
ATOM 990 C C . ASP A 1 122 ? -22.435 2.472 5.365 1.00 90.06 122 ASP A C 1
ATOM 992 O O . ASP A 1 122 ? -21.769 2.717 4.361 1.00 90.06 122 ASP A O 1
ATOM 996 N N . MET A 1 123 ? -23.379 1.532 5.382 1.00 87.88 123 MET A N 1
ATOM 997 C CA . MET A 1 123 ? -23.699 0.672 4.241 1.00 87.88 123 MET A CA 1
ATOM 998 C C . MET A 1 123 ? -25.213 0.566 4.075 1.00 87.88 123 MET A C 1
ATOM 1000 O O . MET A 1 123 ? -25.937 0.391 5.056 1.00 87.88 123 MET A O 1
ATOM 1004 N N . GLU A 1 124 ? -25.683 0.656 2.831 1.00 81.19 124 GLU A N 1
ATOM 1005 C CA . GLU A 1 124 ? -27.110 0.547 2.500 1.00 81.19 124 GLU A CA 1
ATOM 1006 C C . GLU A 1 124 ? -27.627 -0.890 2.629 1.00 81.19 124 GLU A C 1
ATOM 1008 O O . GLU A 1 124 ? -28.749 -1.115 3.081 1.00 81.19 124 GLU A O 1
ATOM 1013 N N . GLU A 1 125 ? -26.802 -1.871 2.262 1.00 86.75 125 GLU A N 1
ATOM 1014 C CA . GLU A 1 125 ? -27.155 -3.288 2.284 1.00 86.75 125 GLU A CA 1
ATOM 1015 C C . GLU A 1 125 ? -26.374 -4.039 3.368 1.00 86.75 125 GLU A C 1
ATOM 1017 O O . GLU A 1 125 ? -25.193 -3.787 3.606 1.00 86.75 125 GLU A O 1
ATOM 1022 N N . ALA A 1 126 ? -27.045 -4.986 4.027 1.00 90.81 126 ALA A N 1
ATOM 1023 C CA . ALA A 1 126 ? -26.420 -5.915 4.958 1.00 90.81 126 ALA A CA 1
ATOM 1024 C C . ALA A 1 126 ? -26.154 -7.253 4.265 1.00 90.81 126 ALA A C 1
ATOM 1026 O O . ALA A 1 126 ? -27.090 -7.923 3.826 1.00 90.81 126 ALA A O 1
ATOM 1027 N N . TRP A 1 127 ? -24.887 -7.656 4.220 1.00 93.81 127 TRP A N 1
ATOM 1028 C CA . TRP A 1 127 ? -24.466 -8.930 3.644 1.00 93.81 127 TRP A CA 1
ATOM 1029 C C . TRP A 1 127 ? -24.196 -9.965 4.738 1.00 93.81 127 TRP A C 1
ATOM 1031 O O . TRP A 1 127 ? -23.583 -9.651 5.758 1.00 93.81 127 TRP A O 1
ATOM 1041 N N . ASP A 1 128 ? -24.627 -11.208 4.515 1.00 93.81 128 ASP A N 1
ATOM 1042 C CA . ASP A 1 128 ? -24.312 -12.325 5.407 1.00 93.81 128 ASP A CA 1
ATOM 1043 C C . ASP A 1 128 ? -23.039 -13.045 4.930 1.00 93.81 128 ASP A C 1
ATOM 1045 O O . ASP A 1 128 ? -23.076 -13.720 3.895 1.00 93.81 128 ASP A O 1
ATOM 1049 N N . PRO A 1 129 ? -21.916 -12.957 5.666 1.00 94.50 129 PRO A N 1
ATOM 1050 C CA . PRO A 1 129 ? -20.687 -13.627 5.270 1.00 94.50 129 PRO A CA 1
ATOM 1051 C C . PRO A 1 129 ? -20.823 -15.155 5.237 1.00 94.50 129 PRO A C 1
ATOM 1053 O O . PRO A 1 129 ? -20.146 -15.794 4.436 1.00 94.50 129 PRO A O 1
ATOM 1056 N N . HIS A 1 130 ? -21.704 -15.766 6.038 1.00 92.88 130 HIS A N 1
ATOM 1057 C CA . HIS A 1 130 ? -21.891 -17.222 5.997 1.00 92.88 130 HIS A CA 1
ATOM 1058 C C . HIS A 1 130 ? -22.567 -17.652 4.698 1.00 92.88 130 HIS A C 1
ATOM 1060 O O . HIS A 1 130 ? -22.115 -18.610 4.072 1.00 92.88 130 HIS A O 1
ATOM 1066 N N . ALA A 1 131 ? -23.578 -16.903 4.249 1.00 92.94 131 ALA A N 1
ATOM 1067 C CA . ALA A 1 131 ? -24.180 -17.113 2.939 1.00 92.94 131 ALA A CA 1
ATOM 1068 C C . ALA A 1 131 ? -23.125 -16.987 1.827 1.00 92.94 131 ALA A C 1
ATOM 1070 O O . ALA A 1 131 ? -23.013 -17.881 0.997 1.00 92.94 131 ALA A O 1
ATOM 1071 N N . ILE A 1 132 ? -22.272 -15.953 1.859 1.00 94.44 132 ILE A N 1
ATOM 1072 C CA . ILE A 1 132 ? -21.177 -15.781 0.882 1.00 94.44 132 ILE A CA 1
ATOM 1073 C C . ILE A 1 132 ? -20.242 -17.005 0.870 1.00 94.44 132 ILE A C 1
ATOM 1075 O O . ILE A 1 132 ? -19.907 -17.516 -0.202 1.00 94.44 132 ILE A O 1
ATOM 1079 N N . VAL A 1 133 ? -19.842 -17.515 2.044 1.00 92.44 133 VAL A N 1
ATOM 1080 C CA . VAL A 1 133 ? -19.020 -18.736 2.155 1.00 92.44 133 VAL A CA 1
ATOM 1081 C C . VAL A 1 133 ? -19.727 -19.932 1.512 1.00 92.44 133 VAL A C 1
ATOM 1083 O O . VAL A 1 133 ? -19.103 -20.684 0.760 1.00 92.44 133 VAL A O 1
ATOM 1086 N N . GLU A 1 134 ? -21.011 -20.136 1.804 1.00 91.50 134 GLU A N 1
ATOM 1087 C CA . GLU A 1 134 ? -21.792 -21.241 1.240 1.00 91.50 134 GLU A CA 1
ATOM 1088 C C . GLU A 1 134 ? -21.910 -21.147 -0.282 1.00 91.50 134 GLU A C 1
ATOM 1090 O O . GLU A 1 134 ? -21.688 -22.145 -0.972 1.00 91.50 134 GLU A O 1
ATOM 1095 N N . GLU A 1 135 ? -22.183 -19.955 -0.810 1.00 91.81 135 GLU A N 1
ATOM 1096 C CA . GLU A 1 135 ? -22.261 -19.693 -2.247 1.00 91.81 135 GLU A CA 1
ATOM 1097 C C . GLU A 1 135 ? -20.924 -19.996 -2.943 1.00 91.81 135 GLU A C 1
ATOM 1099 O O . GLU A 1 135 ? -20.873 -20.770 -3.904 1.00 91.81 135 GLU A O 1
ATOM 1104 N N . LEU A 1 136 ? -19.807 -19.484 -2.413 1.00 91.56 136 LEU A N 1
ATOM 1105 C CA . LEU A 1 136 ? -18.473 -19.748 -2.961 1.00 91.56 136 LEU A CA 1
ATOM 1106 C C . LEU A 1 136 ? -18.087 -21.234 -2.869 1.00 91.56 136 LEU A C 1
ATOM 1108 O O . LEU A 1 136 ? -17.478 -21.778 -3.795 1.00 91.56 136 LEU A O 1
ATOM 1112 N N . ARG A 1 137 ? -18.455 -21.936 -1.791 1.00 89.44 137 ARG A N 1
ATOM 1113 C CA . ARG A 1 137 ? -18.270 -23.397 -1.686 1.00 89.44 137 ARG A CA 1
ATOM 1114 C C . ARG A 1 137 ? -19.109 -24.153 -2.710 1.00 89.44 137 ARG A C 1
ATOM 1116 O O . ARG A 1 137 ? -18.648 -25.158 -3.253 1.00 89.44 137 ARG A O 1
ATOM 1123 N N . PHE A 1 138 ? -20.318 -23.682 -2.994 1.00 85.81 138 PHE A N 1
ATOM 1124 C CA . PHE A 1 138 ? -21.166 -24.290 -4.009 1.00 85.81 138 PHE A CA 1
ATOM 1125 C C . PHE A 1 138 ? -20.584 -24.107 -5.413 1.00 85.81 138 PHE A C 1
ATOM 1127 O O . PHE A 1 138 ? -20.623 -25.046 -6.205 1.00 85.81 138 PHE A O 1
ATOM 1134 N N . VAL A 1 139 ? -19.969 -22.956 -5.710 1.00 86.06 139 VAL A N 1
ATOM 1135 C CA . VAL A 1 139 ? -19.220 -22.747 -6.964 1.00 86.06 139 VAL A CA 1
ATOM 1136 C C . VAL A 1 139 ? -18.117 -23.803 -7.125 1.00 86.06 139 VAL A C 1
ATOM 1138 O O . VAL A 1 139 ? -18.040 -24.441 -8.175 1.00 86.06 139 VAL A O 1
ATOM 1141 N N . ASP A 1 140 ? -17.330 -24.072 -6.077 1.00 84.69 140 ASP A N 1
ATOM 1142 C CA . ASP A 1 140 ? -16.330 -25.158 -6.073 1.00 84.69 140 ASP A CA 1
ATOM 1143 C C . ASP A 1 140 ? -16.961 -26.525 -6.361 1.00 84.69 140 ASP A C 1
ATOM 1145 O O . ASP A 1 140 ? -16.433 -27.313 -7.153 1.00 84.69 140 ASP A O 1
ATOM 1149 N N . HIS A 1 141 ? -18.106 -26.801 -5.737 1.00 84.38 141 HIS A N 1
ATOM 1150 C CA . HIS A 1 141 ? -18.828 -28.049 -5.938 1.00 84.38 141 HIS A CA 1
ATOM 1151 C C . HIS A 1 141 ? -19.277 -28.213 -7.397 1.00 84.38 141 HIS A C 1
ATOM 1153 O O . HIS A 1 141 ? -19.026 -29.257 -7.998 1.00 84.38 141 HIS A O 1
ATOM 1159 N N . ILE A 1 142 ? -19.869 -27.176 -7.996 1.00 81.25 142 ILE A N 1
ATOM 1160 C CA . ILE A 1 142 ? -20.301 -27.176 -9.399 1.00 81.25 142 ILE A CA 1
ATOM 1161 C C . ILE A 1 142 ? -19.112 -27.373 -10.346 1.00 81.25 142 ILE A C 1
ATOM 1163 O O . ILE A 1 142 ? -19.172 -28.239 -11.222 1.00 81.25 142 ILE A O 1
ATOM 1167 N N . MET A 1 143 ? -18.004 -26.653 -10.145 1.00 83.88 143 MET A N 1
ATOM 1168 C CA . MET A 1 143 ? -16.800 -26.805 -10.975 1.00 83.88 143 MET A CA 1
ATOM 1169 C C . MET A 1 143 ? -16.242 -28.236 -10.940 1.00 83.88 143 MET A C 1
ATOM 1171 O O . MET A 1 143 ? -15.795 -28.742 -11.974 1.00 83.88 143 MET A O 1
ATOM 1175 N N . GLY A 1 144 ? -16.313 -28.904 -9.782 1.00 80.06 144 GLY A N 1
ATOM 1176 C CA . GLY A 1 144 ? -15.897 -30.298 -9.615 1.00 80.06 144 GLY A CA 1
ATOM 1177 C C . GLY A 1 144 ? -16.729 -31.302 -10.422 1.00 80.06 144 GLY A C 1
ATOM 1178 O O . GLY A 1 144 ? -16.175 -32.271 -10.937 1.00 80.06 144 GLY A O 1
ATOM 1179 N N . TRP A 1 145 ? -18.034 -31.059 -10.585 1.00 75.94 145 TRP A N 1
ATOM 1180 C CA . TRP A 1 145 ? -18.927 -31.922 -11.372 1.00 75.94 145 TRP A CA 1
ATOM 1181 C C . TRP A 1 145 ? -18.933 -31.595 -12.864 1.00 75.94 145 TRP A C 1
ATOM 1183 O O . TRP A 1 145 ? -19.127 -32.487 -13.687 1.00 75.94 145 TRP A O 1
ATOM 1193 N N . MET A 1 146 ? -18.706 -30.333 -13.229 1.00 73.94 146 MET A N 1
ATOM 1194 C CA . MET A 1 146 ? -18.812 -29.897 -14.620 1.00 73.94 146 MET A CA 1
ATOM 1195 C C . MET A 1 146 ? -17.612 -30.291 -15.492 1.00 73.94 146 MET A C 1
ATOM 1197 O O . MET A 1 146 ? -17.744 -30.249 -16.706 1.00 73.94 146 MET A O 1
ATOM 1201 N N . GLY A 1 147 ? -16.474 -30.732 -14.935 1.00 59.56 147 GLY A N 1
ATOM 1202 C CA . GLY A 1 147 ? -15.443 -31.516 -15.647 1.00 59.56 147 GLY A CA 1
ATOM 1203 C C . GLY A 1 147 ? -14.923 -30.979 -16.994 1.00 59.56 147 GLY A C 1
ATOM 1204 O O . GLY A 1 147 ? -14.428 -31.762 -17.802 1.00 59.56 147 GLY A O 1
ATOM 1205 N N . GLY A 1 148 ? -15.046 -29.679 -17.272 1.00 56.47 148 GLY A N 1
ATOM 1206 C CA . GLY A 1 148 ? -14.703 -29.083 -18.569 1.00 56.47 148 GLY A CA 1
ATOM 1207 C C . GLY A 1 148 ? -15.888 -28.762 -19.490 1.00 56.47 148 GLY A C 1
ATOM 1208 O O . GLY A 1 148 ? -15.708 -28.074 -20.494 1.00 56.47 148 GLY A O 1
ATOM 1209 N N . SER A 1 149 ? -17.101 -29.211 -19.165 1.00 58.06 149 SER A N 1
ATOM 1210 C CA . SER A 1 149 ? -18.322 -28.703 -19.784 1.00 58.06 149 SER A CA 1
ATOM 1211 C C . SER A 1 149 ? -18.679 -27.358 -19.167 1.00 58.06 149 SER A C 1
ATOM 1213 O O . SER A 1 149 ? -18.751 -27.208 -17.954 1.00 58.06 149 SER A O 1
ATOM 1215 N N . ALA A 1 150 ? -18.913 -26.366 -20.015 1.00 60.16 150 ALA A N 1
ATOM 1216 C CA . ALA A 1 150 ? -19.271 -25.022 -19.592 1.00 60.16 150 ALA A CA 1
ATOM 1217 C C . ALA A 1 150 ? -20.796 -24.781 -19.626 1.00 60.16 150 ALA A C 1
ATOM 1219 O O . ALA A 1 150 ? -21.237 -23.643 -19.470 1.00 60.16 150 ALA A O 1
ATOM 1220 N N . VAL A 1 151 ? -21.595 -25.844 -19.814 1.00 63.34 151 VAL A N 1
ATOM 1221 C CA . VAL A 1 151 ? -23.061 -25.789 -19.930 1.00 63.34 151 VAL A CA 1
ATOM 1222 C C . VAL A 1 151 ? -23.706 -26.835 -19.016 1.00 63.34 151 VAL A C 1
ATOM 1224 O O . VAL A 1 151 ? -23.420 -28.027 -19.116 1.00 63.34 151 VAL A O 1
ATOM 1227 N N . ALA A 1 152 ? -24.633 -26.407 -18.154 1.00 59.47 152 ALA A N 1
ATOM 1228 C CA . ALA A 1 152 ? -25.300 -27.269 -17.171 1.00 59.47 152 ALA A CA 1
ATOM 1229 C C . ALA A 1 152 ? -25.939 -28.544 -17.763 1.00 59.47 152 ALA A C 1
ATOM 1231 O O . ALA A 1 152 ? -25.881 -29.614 -17.156 1.00 59.47 152 ALA A O 1
ATOM 1232 N N . GLY A 1 153 ? -26.532 -28.435 -18.959 1.00 60.09 153 GLY A N 1
ATOM 1233 C CA . GLY A 1 153 ? -27.227 -29.539 -19.633 1.00 60.09 153 GLY A CA 1
ATOM 1234 C C . GLY A 1 153 ? -26.315 -30.685 -20.086 1.00 60.09 153 GLY A C 1
ATOM 1235 O O . GLY A 1 153 ? -26.774 -31.812 -20.243 1.00 60.09 153 GLY A O 1
ATOM 1236 N N . GLU A 1 154 ? -25.022 -30.421 -20.255 1.00 62.16 154 GLU A N 1
ATOM 1237 C CA . GLU A 1 154 ? -24.020 -31.421 -20.641 1.00 62.16 154 GLU A CA 1
ATOM 1238 C C . GLU A 1 154 ? -23.368 -32.091 -19.417 1.00 62.16 154 GLU A C 1
ATOM 1240 O O . GLU A 1 154 ? -22.860 -33.208 -19.514 1.00 62.16 154 GLU A O 1
ATOM 1245 N N . ALA A 1 155 ? -23.421 -31.437 -18.252 1.00 63.44 155 ALA A N 1
ATOM 1246 C CA . ALA A 1 155 ? -22.728 -31.847 -17.032 1.00 63.44 155 ALA A CA 1
ATOM 1247 C C . ALA A 1 155 ? -23.502 -32.845 -16.141 1.00 63.44 155 ALA A C 1
ATOM 1249 O O . ALA A 1 155 ? -23.023 -33.191 -15.064 1.00 63.44 155 ALA A O 1
ATOM 1250 N N . LYS A 1 156 ? -24.683 -33.329 -16.566 1.00 69.31 156 LYS A N 1
ATOM 1251 C CA . LYS A 1 156 ? -25.543 -34.272 -15.806 1.00 69.31 156 LYS A CA 1
ATOM 1252 C C . LYS A 1 156 ? -25.729 -33.881 -14.326 1.00 69.31 156 LYS A C 1
ATOM 1254 O O . LYS A 1 156 ? -25.657 -34.725 -13.434 1.00 69.31 156 LYS A O 1
ATOM 1259 N N . LEU A 1 157 ? -25.948 -32.594 -14.070 1.00 77.38 157 LEU A N 1
ATOM 1260 C CA . LEU A 1 157 ? -26.119 -32.059 -12.720 1.00 77.38 157 LEU A CA 1
ATOM 1261 C C . LEU A 1 157 ? -27.450 -32.506 -12.097 1.00 77.38 157 LEU A C 1
ATOM 1263 O O . LEU A 1 157 ? -28.407 -32.825 -12.802 1.00 77.38 157 LEU A O 1
ATOM 1267 N N . THR A 1 158 ? -27.517 -32.506 -10.764 1.00 83.06 158 THR A N 1
ATOM 1268 C CA . THR A 1 158 ? -28.777 -32.761 -10.044 1.00 83.06 158 THR A CA 1
ATOM 1269 C C . THR A 1 158 ? -29.781 -31.626 -10.274 1.00 83.06 158 THR A C 1
ATOM 1271 O O . THR A 1 158 ? -29.391 -30.490 -10.552 1.00 83.06 158 THR A O 1
ATOM 1274 N N . GLU A 1 159 ? -31.079 -31.896 -10.107 1.00 83.88 159 GLU A N 1
ATOM 1275 C CA . GLU A 1 159 ? -32.126 -30.870 -10.248 1.00 83.88 159 GLU A CA 1
ATOM 1276 C C . GLU A 1 159 ? -31.900 -29.670 -9.319 1.00 83.88 159 GLU A C 1
ATOM 1278 O O . GLU A 1 159 ? -32.063 -28.527 -9.737 1.00 83.88 159 GLU A O 1
ATOM 1283 N N . ASN A 1 160 ? -31.443 -29.918 -8.088 1.00 82.88 160 ASN A N 1
ATOM 1284 C CA . ASN A 1 160 ? -31.130 -28.864 -7.124 1.00 82.88 160 ASN A CA 1
ATOM 1285 C C . ASN A 1 160 ? -29.981 -27.958 -7.612 1.00 82.88 160 ASN A C 1
ATOM 1287 O O . ASN A 1 160 ? -30.063 -26.735 -7.537 1.00 82.88 160 ASN A O 1
ATOM 1291 N N . MET A 1 161 ? -28.927 -28.548 -8.185 1.00 82.69 161 MET A N 1
ATOM 1292 C CA . MET A 1 161 ? -27.819 -27.788 -8.778 1.00 82.69 161 MET A CA 1
ATOM 1293 C C . MET A 1 161 ? -28.270 -26.944 -9.969 1.00 82.69 161 MET A C 1
ATOM 1295 O O . MET A 1 161 ? -27.893 -25.778 -10.074 1.00 82.69 161 MET A O 1
ATOM 1299 N N . ALA A 1 162 ? -29.095 -27.513 -10.850 1.00 82.94 162 ALA A N 1
ATOM 1300 C CA . ALA A 1 162 ? -29.645 -26.791 -11.991 1.00 82.94 162 ALA A CA 1
ATOM 1301 C C . ALA A 1 162 ? -30.553 -25.630 -11.550 1.00 82.94 162 ALA A C 1
ATOM 1303 O O . ALA A 1 162 ? -30.461 -24.534 -12.105 1.00 82.94 162 ALA A O 1
ATOM 1304 N N . ALA A 1 163 ? -31.387 -25.845 -10.528 1.00 86.38 163 ALA A N 1
ATOM 1305 C CA . ALA A 1 163 ? -32.250 -24.816 -9.960 1.00 86.38 163 ALA A CA 1
ATOM 1306 C C . ALA A 1 163 ? -31.439 -23.658 -9.361 1.00 86.38 163 ALA A C 1
ATOM 1308 O O . ALA A 1 163 ? -31.712 -22.505 -9.687 1.00 86.38 163 ALA A O 1
ATOM 1309 N N . ARG A 1 164 ? -30.399 -23.956 -8.572 1.00 85.50 164 ARG A N 1
ATOM 1310 C CA . ARG A 1 164 ? -29.561 -22.929 -7.932 1.00 85.50 164 ARG A CA 1
ATOM 1311 C C . ARG A 1 164 ? -28.754 -22.108 -8.939 1.00 85.50 164 ARG A C 1
ATOM 1313 O O . ARG A 1 164 ? -28.695 -20.890 -8.840 1.00 85.50 164 ARG A O 1
ATOM 1320 N N . MET A 1 165 ? -28.209 -22.732 -9.984 1.00 86.62 165 MET A N 1
ATOM 1321 C CA . MET A 1 165 ? -27.555 -21.977 -11.063 1.00 86.62 165 MET A CA 1
ATOM 1322 C C . MET A 1 165 ? -28.532 -21.086 -11.831 1.00 86.62 165 MET A C 1
ATOM 1324 O O . MET A 1 165 ? -28.173 -19.975 -12.224 1.00 86.62 165 MET A O 1
ATOM 1328 N N . LYS A 1 166 ? -29.766 -21.556 -12.046 1.00 88.56 166 LYS A N 1
ATOM 1329 C CA . LYS A 1 166 ? -30.810 -20.739 -12.664 1.00 88.56 166 LYS A CA 1
ATOM 1330 C C . LYS A 1 166 ? -31.166 -19.548 -11.778 1.00 88.56 166 LYS A C 1
ATOM 1332 O O . LYS A 1 166 ? -31.244 -18.440 -12.292 1.00 88.56 166 LYS A O 1
ATOM 1337 N N . GLU A 1 167 ? -31.313 -19.761 -10.473 1.00 90.56 167 GLU A N 1
ATOM 1338 C CA . GLU A 1 167 ? -31.538 -18.696 -9.494 1.00 90.56 167 GLU A CA 1
ATOM 1339 C C . GLU A 1 167 ? -30.439 -17.635 -9.562 1.00 90.56 167 GLU A C 1
ATOM 1341 O O . GLU A 1 167 ? -30.740 -16.460 -9.740 1.00 90.56 167 GLU A O 1
ATOM 1346 N N . TRP A 1 168 ? -29.166 -18.035 -9.544 1.00 92.12 168 TRP A N 1
ATOM 1347 C CA . TRP A 1 168 ? -28.059 -17.091 -9.702 1.00 92.12 168 TRP A CA 1
ATOM 1348 C C . TRP A 1 168 ? -28.062 -16.384 -11.051 1.00 92.12 168 TRP A C 1
ATOM 1350 O O . TRP A 1 168 ? -27.696 -15.216 -11.144 1.00 92.12 168 TRP A O 1
ATOM 1360 N N . SER A 1 169 ? -28.443 -17.083 -12.120 1.00 90.00 169 SER A N 1
ATOM 1361 C CA . SER A 1 169 ? -28.517 -16.483 -13.445 1.00 90.00 169 SER A CA 1
ATOM 1362 C C . SER A 1 169 ? -29.624 -15.436 -13.517 1.00 90.00 169 SER A C 1
ATOM 1364 O O . SER A 1 169 ? -29.428 -14.395 -14.144 1.00 90.00 169 SER A O 1
ATOM 1366 N N . ASP A 1 170 ? -30.778 -15.719 -12.921 1.00 91.25 170 ASP A N 1
ATOM 1367 C CA . ASP A 1 170 ? -31.988 -14.895 -12.965 1.00 91.25 170 ASP A CA 1
ATOM 1368 C C . ASP A 1 170 ? -32.077 -13.899 -11.797 1.00 91.25 170 ASP A C 1
ATOM 1370 O O . ASP A 1 170 ? -33.028 -13.117 -11.728 1.00 91.25 170 ASP A O 1
ATOM 1374 N N . ALA A 1 171 ? -31.075 -13.891 -10.913 1.00 89.69 171 ALA A N 1
ATOM 1375 C CA . ALA A 1 171 ? -30.932 -12.916 -9.847 1.00 89.69 171 ALA A CA 1
ATOM 1376 C C . ALA A 1 171 ? -31.007 -11.487 -10.404 1.00 89.69 171 ALA A C 1
ATOM 1378 O O . ALA A 1 171 ? -30.486 -11.176 -11.477 1.00 89.69 171 ALA A O 1
ATOM 1379 N N . LYS A 1 172 ? -31.662 -10.600 -9.646 1.00 85.38 172 LYS A N 1
ATOM 1380 C CA . LYS A 1 172 ? -31.793 -9.180 -10.006 1.00 85.38 172 LYS A CA 1
ATOM 1381 C C . LYS A 1 172 ? -30.425 -8.503 -10.125 1.00 85.38 172 LYS A C 1
ATOM 1383 O O . LYS A 1 172 ? -30.252 -7.602 -10.941 1.00 85.38 172 LYS A O 1
ATOM 1388 N N . GLU A 1 173 ? -29.483 -8.921 -9.289 1.00 88.31 173 GLU A N 1
ATOM 1389 C CA . GLU A 1 173 ? -28.117 -8.425 -9.284 1.00 88.31 173 GLU A CA 1
ATOM 1390 C C . GLU A 1 173 ? -27.270 -9.212 -10.293 1.00 88.31 173 GLU A C 1
ATOM 1392 O O . GLU A 1 173 ? -27.141 -10.434 -10.194 1.00 88.31 173 GLU A O 1
ATOM 1397 N N . TRP A 1 174 ? -26.696 -8.502 -11.264 1.00 92.19 174 TRP A N 1
ATOM 1398 C CA . TRP A 1 174 ? -25.699 -9.035 -12.187 1.00 92.19 174 TRP A CA 1
ATOM 1399 C C . TRP A 1 174 ? -24.338 -8.429 -11.836 1.00 92.19 174 TRP A C 1
ATOM 1401 O O . TRP A 1 174 ? -24.058 -7.283 -12.188 1.00 92.19 174 TRP A O 1
ATOM 1411 N N . GLY A 1 175 ? -23.527 -9.178 -11.089 1.00 89.81 175 GLY A N 1
ATOM 1412 C CA . GLY A 1 175 ? -22.245 -8.718 -10.552 1.00 89.81 175 GLY A CA 1
ATOM 1413 C C . GLY A 1 175 ? -21.076 -8.831 -11.528 1.00 89.81 175 GLY A C 1
ATOM 1414 O O . GLY A 1 175 ? -20.025 -8.248 -11.283 1.00 89.81 175 GLY A O 1
ATOM 1415 N N . PHE A 1 176 ? -21.228 -9.569 -12.633 1.00 91.94 176 PHE A N 1
ATOM 1416 C CA . PHE A 1 176 ? -20.140 -9.755 -13.589 1.00 91.94 176 PHE A CA 1
ATOM 1417 C C . PHE A 1 176 ? -20.063 -8.608 -14.597 1.00 91.94 176 PHE A C 1
ATOM 1419 O O . PHE A 1 176 ? -21.053 -8.251 -15.230 1.00 91.94 176 PHE A O 1
ATOM 1426 N N . GLU A 1 177 ? -18.867 -8.072 -14.835 1.00 88.69 177 GLU A N 1
ATOM 1427 C CA . GLU A 1 177 ? -18.709 -6.912 -15.719 1.00 88.69 177 GLU A CA 1
ATOM 1428 C C . GLU A 1 177 ? -19.090 -7.183 -17.180 1.00 88.69 177 GLU A C 1
ATOM 1430 O O . GLU A 1 177 ? -19.280 -6.250 -17.959 1.00 88.69 177 GLU A O 1
ATOM 1435 N N . MET A 1 178 ? -19.146 -8.447 -17.613 1.00 87.94 178 MET A N 1
ATOM 1436 C CA . MET A 1 178 ? -19.585 -8.811 -18.962 1.00 87.94 178 MET A CA 1
ATOM 1437 C C . MET A 1 178 ? -21.076 -9.103 -19.018 1.00 87.94 178 MET A C 1
ATOM 1439 O O . MET A 1 178 ? -21.581 -9.823 -18.167 1.00 87.94 178 MET A O 1
ATOM 1443 N N . ASP A 1 179 ? -21.760 -8.620 -20.060 1.00 89.56 179 ASP A N 1
ATOM 1444 C CA . ASP A 1 179 ? -23.190 -8.863 -20.253 1.00 89.56 179 ASP A CA 1
ATOM 1445 C C . ASP A 1 179 ? -23.535 -10.358 -20.218 1.00 89.56 179 ASP A C 1
ATOM 1447 O O . ASP A 1 179 ? -22.884 -11.188 -20.865 1.00 89.56 179 ASP A O 1
ATOM 1451 N N . LYS A 1 180 ? -24.635 -10.695 -19.536 1.00 91.19 180 LYS A N 1
ATOM 1452 C CA . LYS A 1 180 ? -25.165 -12.067 -19.426 1.00 91.19 180 LYS A CA 1
ATOM 1453 C C . LYS A 1 180 ? -25.295 -12.764 -20.786 1.00 91.19 180 LYS A C 1
ATOM 1455 O O . LYS A 1 180 ? -24.997 -13.953 -20.910 1.00 91.19 180 LYS A O 1
ATOM 1460 N N . SER A 1 181 ? -25.719 -12.038 -21.822 1.00 89.31 181 SER A N 1
ATOM 1461 C CA . SER A 1 181 ? -25.844 -12.562 -23.189 1.00 89.31 181 SER A CA 1
ATOM 1462 C C . SER A 1 181 ? -24.488 -12.905 -23.815 1.00 89.31 181 SER A C 1
ATOM 1464 O O . SER A 1 181 ? -24.366 -13.947 -24.457 1.00 89.31 181 SER A O 1
ATOM 1466 N N . ALA A 1 182 ? -23.461 -12.085 -23.585 1.00 87.00 182 ALA A N 1
ATOM 1467 C CA . ALA A 1 182 ? -22.104 -12.326 -24.060 1.00 87.00 182 ALA A CA 1
ATOM 1468 C C . ALA A 1 182 ? -21.448 -13.512 -23.333 1.00 87.00 182 ALA A C 1
ATOM 1470 O O . ALA A 1 182 ? -20.788 -14.325 -23.979 1.00 87.00 182 ALA A O 1
ATOM 1471 N N . VAL A 1 183 ? -21.686 -13.672 -22.022 1.00 88.75 183 VAL A N 1
ATOM 1472 C CA . VAL A 1 183 ? -21.206 -14.839 -21.247 1.00 88.75 183 VAL A CA 1
ATOM 1473 C C . VAL A 1 183 ? -21.806 -16.122 -21.814 1.00 88.75 183 VAL A C 1
ATOM 1475 O O . VAL A 1 183 ? -21.091 -17.086 -22.096 1.00 88.75 183 VAL A O 1
ATOM 1478 N N . ARG A 1 184 ? -23.117 -16.104 -22.072 1.00 87.56 184 ARG A N 1
ATOM 1479 C CA . ARG A 1 184 ? -23.824 -17.232 -22.679 1.00 87.56 184 ARG A CA 1
ATOM 1480 C C . ARG A 1 184 ? -23.322 -17.528 -24.094 1.00 87.56 184 ARG A C 1
ATOM 1482 O O . ARG A 1 184 ? -23.122 -18.690 -24.430 1.00 87.56 184 ARG A O 1
ATOM 1489 N N . ALA A 1 185 ? -23.073 -16.502 -24.909 1.00 84.69 185 ALA A N 1
ATOM 1490 C CA . ALA A 1 185 ? -22.533 -16.658 -26.263 1.00 84.69 185 ALA A CA 1
ATOM 1491 C C . ALA A 1 185 ? -21.092 -17.205 -26.276 1.00 84.69 185 ALA A C 1
ATOM 1493 O O . ALA A 1 185 ? -20.716 -17.928 -27.196 1.00 84.69 185 ALA A O 1
ATOM 1494 N N . ALA A 1 186 ? -20.301 -16.920 -25.236 1.00 82.88 186 ALA A N 1
ATOM 1495 C CA . ALA A 1 186 ? -18.993 -17.538 -25.009 1.00 82.88 186 ALA A CA 1
ATOM 1496 C C . ALA A 1 186 ? -19.090 -19.015 -24.568 1.00 82.88 186 ALA A C 1
ATOM 1498 O O . ALA A 1 186 ? -18.070 -19.700 -24.456 1.00 82.88 186 ALA A O 1
ATOM 1499 N N . GLY A 1 187 ? -20.314 -19.509 -24.352 1.00 81.31 187 GLY A N 1
ATOM 1500 C CA . GLY A 1 187 ? -20.611 -20.880 -23.977 1.00 81.31 187 GLY A CA 1
ATOM 1501 C C . GLY A 1 187 ? -20.288 -21.174 -22.520 1.00 81.31 187 GLY A C 1
ATOM 1502 O O . GLY A 1 187 ? -19.776 -22.258 -22.272 1.00 81.31 187 GLY A O 1
ATOM 1503 N N . PHE A 1 188 ? -20.522 -20.226 -21.604 1.00 82.56 188 PHE A N 1
ATOM 1504 C CA . PHE A 1 188 ? -20.411 -20.423 -20.154 1.00 82.56 188 PHE A CA 1
ATOM 1505 C C . PHE A 1 188 ? -21.756 -20.264 -19.454 1.00 82.56 188 PHE A C 1
ATOM 1507 O O . PHE A 1 188 ? -22.593 -19.464 -19.874 1.00 82.56 188 PHE A O 1
ATOM 1514 N N . GLU A 1 189 ? -21.919 -20.997 -18.354 1.00 85.75 189 GLU A N 1
ATOM 1515 C CA . GLU A 1 189 ? -23.084 -20.938 -17.481 1.00 85.75 189 GLU A CA 1
ATOM 1516 C C . GLU A 1 189 ? -23.132 -19.596 -16.724 1.00 85.75 189 GLU A C 1
ATOM 1518 O O . GLU A 1 189 ? -22.303 -19.368 -15.834 1.00 85.75 189 GLU A O 1
ATOM 1523 N N . PRO A 1 190 ? -24.083 -18.688 -17.033 1.00 89.06 190 PRO A N 1
ATOM 1524 C CA . PRO A 1 190 ? -24.087 -17.352 -16.443 1.00 89.06 190 PRO A CA 1
ATOM 1525 C C . PRO A 1 190 ? -24.295 -17.361 -14.927 1.00 89.06 190 PRO A C 1
ATOM 1527 O O . PRO A 1 190 ? -23.804 -16.462 -14.255 1.00 89.06 190 PRO A O 1
ATOM 1530 N N . GLY A 1 191 ? -24.996 -18.364 -14.385 1.00 90.25 191 GLY A N 1
ATOM 1531 C CA . GLY A 1 191 ? -25.229 -18.477 -12.945 1.00 90.25 191 GLY A CA 1
ATOM 1532 C C . GLY A 1 191 ? -23.943 -18.634 -12.135 1.00 90.25 191 GLY A C 1
ATOM 1533 O O . GLY A 1 191 ? -23.771 -17.950 -11.132 1.00 90.25 191 GLY A O 1
ATOM 1534 N N . VAL A 1 192 ? -23.012 -19.480 -12.592 1.00 89.69 192 VAL A N 1
ATOM 1535 C CA . VAL A 1 192 ? -21.729 -19.721 -11.903 1.00 89.69 192 VAL A CA 1
ATOM 1536 C C . VAL A 1 192 ? -20.893 -18.446 -11.859 1.00 89.69 192 VAL A C 1
ATOM 1538 O O . VAL A 1 192 ? -20.384 -18.067 -10.807 1.00 89.69 192 VAL A O 1
ATOM 1541 N N . VAL A 1 193 ? -20.787 -17.768 -13.004 1.00 90.94 193 VAL A N 1
ATOM 1542 C CA . VAL A 1 193 ? -20.003 -16.536 -13.129 1.00 90.94 193 VAL A CA 1
ATOM 1543 C C . VAL A 1 193 ? -20.631 -15.405 -12.314 1.00 90.94 193 VAL A C 1
ATOM 1545 O O . VAL A 1 193 ? -19.904 -14.678 -11.645 1.00 90.94 193 VAL A O 1
ATOM 1548 N N . ASN A 1 194 ? -21.963 -15.280 -12.318 1.00 94.06 194 ASN A N 1
ATOM 1549 C CA . ASN A 1 194 ? -22.650 -14.257 -11.534 1.00 94.06 194 ASN A CA 1
ATOM 1550 C C . ASN A 1 194 ? -22.488 -14.482 -10.028 1.00 94.06 194 ASN A C 1
ATOM 1552 O O . ASN A 1 194 ? -22.121 -13.561 -9.311 1.00 94.06 194 ASN A O 1
ATOM 1556 N N . CYS A 1 195 ? -22.695 -15.718 -9.561 1.00 93.81 195 CYS A N 1
ATOM 1557 C CA . CYS A 1 195 ? -22.510 -16.068 -8.155 1.00 93.81 195 CYS A CA 1
ATOM 1558 C C . CYS A 1 195 ? -21.086 -15.759 -7.685 1.00 93.81 195 CYS A C 1
ATOM 1560 O O . CYS A 1 195 ? -20.906 -15.088 -6.670 1.00 93.81 195 CYS A O 1
ATOM 1562 N N . TYR A 1 196 ? -20.072 -16.177 -8.446 1.00 94.75 196 TYR A N 1
ATOM 1563 C CA . TYR A 1 196 ? -18.686 -15.815 -8.161 1.00 94.75 196 TYR A CA 1
ATOM 1564 C C . TYR A 1 196 ? -18.501 -14.289 -8.091 1.00 94.75 196 TYR A C 1
ATOM 1566 O O . TYR A 1 196 ? -18.032 -13.778 -7.076 1.00 94.75 196 TYR A O 1
ATOM 1574 N N . ALA A 1 197 ? -18.906 -13.567 -9.138 1.00 95.12 197 ALA A N 1
ATOM 1575 C CA . ALA A 1 197 ? -18.612 -12.146 -9.291 1.00 95.12 197 ALA A CA 1
ATOM 1576 C C . ALA A 1 197 ? -19.300 -11.285 -8.226 1.00 95.12 197 ALA A C 1
ATOM 1578 O O . ALA A 1 197 ? -18.654 -10.446 -7.607 1.00 95.12 197 ALA A O 1
ATOM 1579 N N . THR A 1 198 ? -20.584 -11.529 -7.953 1.00 95.00 198 THR A N 1
ATOM 1580 C CA . THR A 1 198 ? -21.337 -10.820 -6.909 1.00 95.00 198 THR A CA 1
ATOM 1581 C C . THR A 1 198 ? -20.696 -11.008 -5.535 1.00 95.00 198 THR A C 1
ATOM 1583 O O . THR A 1 198 ? -20.505 -10.044 -4.798 1.00 95.00 198 THR A O 1
ATOM 1586 N N . ASN A 1 199 ? -20.315 -12.239 -5.188 1.00 95.31 199 ASN A N 1
ATOM 1587 C CA . ASN A 1 199 ? -19.718 -12.532 -3.886 1.00 95.31 199 ASN A CA 1
ATOM 1588 C C . ASN A 1 199 ? -18.306 -11.947 -3.742 1.00 95.31 199 ASN A C 1
ATOM 1590 O O . ASN A 1 199 ? -17.991 -11.364 -2.706 1.00 95.31 199 ASN A O 1
ATOM 1594 N N . VAL A 1 200 ? -17.473 -12.044 -4.783 1.00 95.62 200 VAL A N 1
ATOM 1595 C CA . VAL A 1 200 ? -16.143 -11.412 -4.816 1.00 95.62 200 VAL A CA 1
ATOM 1596 C C . VAL A 1 200 ? -16.249 -9.896 -4.679 1.00 95.62 200 VAL A C 1
ATOM 1598 O O . VAL A 1 200 ? -15.537 -9.311 -3.861 1.00 95.62 200 VAL A O 1
ATOM 1601 N N . LYS A 1 201 ? -17.177 -9.273 -5.413 1.00 94.88 201 LYS A N 1
ATOM 1602 C CA . LYS A 1 201 ? -17.396 -7.827 -5.376 1.00 94.88 201 LYS A CA 1
ATOM 1603 C C . LYS A 1 201 ? -17.790 -7.346 -3.983 1.00 94.88 201 LYS A C 1
ATOM 1605 O O . LYS A 1 201 ? -17.207 -6.388 -3.499 1.00 94.88 201 LYS A O 1
ATOM 1610 N N . ARG A 1 202 ? -18.693 -8.048 -3.290 1.00 95.25 202 ARG A N 1
ATOM 1611 C CA . ARG A 1 202 ? -19.076 -7.719 -1.900 1.00 95.25 202 ARG A CA 1
ATOM 1612 C C . ARG A 1 202 ? -17.886 -7.767 -0.939 1.00 95.25 202 ARG A C 1
ATOM 1614 O O . ARG A 1 202 ? -17.749 -6.901 -0.078 1.00 95.25 202 ARG A O 1
ATOM 1621 N N . VAL A 1 203 ? -17.002 -8.757 -1.089 1.00 96.38 203 VAL A N 1
ATOM 1622 C CA . VAL A 1 203 ? -15.774 -8.849 -0.280 1.00 96.38 203 VAL A CA 1
ATOM 1623 C C . VAL A 1 203 ? -14.840 -7.671 -0.574 1.00 96.38 203 VAL A C 1
ATOM 1625 O O . VAL A 1 203 ? -14.361 -7.035 0.363 1.00 96.38 203 VAL A O 1
ATOM 1628 N N . GLN A 1 204 ? -14.609 -7.347 -1.850 1.00 95.06 204 GLN A N 1
ATOM 1629 C CA . GLN A 1 204 ? -13.799 -6.189 -2.250 1.00 95.06 204 GLN A CA 1
ATOM 1630 C C . GLN A 1 204 ? -14.396 -4.877 -1.708 1.00 95.06 204 GLN A C 1
ATOM 1632 O O . GLN A 1 204 ? -13.705 -4.132 -1.015 1.00 95.06 204 GLN A O 1
ATOM 1637 N N . GLU A 1 205 ? -15.693 -4.640 -1.921 1.00 93.69 205 GLU A N 1
ATOM 1638 C CA . GLU A 1 205 ? -16.411 -3.433 -1.491 1.00 93.69 205 GLU A CA 1
ATOM 1639 C C . GLU A 1 205 ? -16.386 -3.231 0.026 1.00 93.69 205 GLU A C 1
ATOM 1641 O O . GLU A 1 205 ? -16.206 -2.101 0.490 1.00 93.69 205 GLU A O 1
ATOM 1646 N N . LEU A 1 206 ? -16.509 -4.305 0.816 1.00 95.00 206 LEU A N 1
ATOM 1647 C CA . LEU A 1 206 ? -16.399 -4.203 2.269 1.00 95.00 206 LEU A CA 1
ATOM 1648 C C . LEU A 1 206 ? -15.038 -3.637 2.672 1.00 95.00 206 LEU A C 1
ATOM 1650 O O . LEU A 1 206 ? -14.970 -2.675 3.437 1.00 95.00 206 LEU A O 1
ATOM 1654 N N . PHE A 1 207 ? -13.953 -4.232 2.173 1.00 94.25 207 PHE A N 1
ATOM 1655 C CA . PHE A 1 207 ? -12.610 -3.771 2.511 1.00 94.25 207 PHE A CA 1
ATOM 1656 C C . PHE A 1 207 ? -12.284 -2.428 1.857 1.00 94.25 207 PHE A C 1
ATOM 1658 O O . PHE A 1 207 ? -11.427 -1.708 2.374 1.00 94.25 207 PHE A O 1
ATOM 1665 N N . ASP A 1 208 ? -12.995 -2.043 0.795 1.00 91.38 208 ASP A N 1
ATOM 1666 C CA . ASP A 1 208 ? -12.931 -0.725 0.166 1.00 91.38 208 ASP A CA 1
ATOM 1667 C C . ASP A 1 208 ? -13.668 0.391 0.898 1.00 91.38 208 ASP A C 1
ATOM 1669 O O . ASP A 1 208 ? -13.352 1.565 0.673 1.00 91.38 208 ASP A O 1
ATOM 1673 N N . HIS A 1 209 ? -14.521 0.048 1.860 1.00 91.56 209 HIS A N 1
ATOM 1674 C CA . HIS A 1 209 ? -15.232 1.007 2.692 1.00 91.56 209 HIS A CA 1
ATOM 1675 C C . HIS A 1 209 ? -14.285 1.982 3.423 1.00 91.56 209 HIS A C 1
ATOM 1677 O O . HIS A 1 209 ? -13.229 1.606 3.945 1.00 91.56 209 HIS A O 1
ATOM 1683 N N . LEU A 1 210 ? -14.711 3.250 3.537 1.00 87.81 210 LEU A N 1
ATOM 1684 C CA . LEU A 1 210 ? -13.942 4.364 4.119 1.00 87.81 210 LEU A CA 1
ATOM 1685 C C . LEU A 1 210 ? -13.346 4.039 5.496 1.00 87.81 210 LEU A C 1
ATOM 1687 O O . LEU A 1 210 ? -12.238 4.473 5.812 1.00 87.81 210 LEU A O 1
ATOM 1691 N N . TYR A 1 211 ? -14.061 3.250 6.302 1.00 92.50 211 TYR A N 1
ATOM 1692 C CA . TYR A 1 211 ? -13.589 2.758 7.597 1.00 92.50 211 TYR A CA 1
ATOM 1693 C C . TYR A 1 211 ? -12.186 2.137 7.512 1.00 92.50 211 TYR A C 1
ATOM 1695 O O . TYR A 1 211 ? -11.320 2.505 8.297 1.00 92.50 211 TYR A O 1
ATOM 1703 N N . PHE A 1 212 ? -11.906 1.267 6.538 1.00 92.88 212 PHE A N 1
ATOM 1704 C CA . PHE A 1 212 ? -10.603 0.598 6.414 1.00 92.88 212 PHE A CA 1
ATOM 1705 C C . PHE A 1 212 ? -9.490 1.517 5.879 1.00 92.88 212 PHE A C 1
ATOM 1707 O O . PHE A 1 212 ? -8.305 1.174 5.959 1.00 92.88 212 PHE A O 1
ATOM 1714 N N . GLY A 1 213 ? -9.861 2.699 5.375 1.00 89.94 213 GLY A N 1
ATOM 1715 C CA . GLY A 1 213 ? -8.970 3.721 4.828 1.00 89.94 213 GLY A CA 1
ATOM 1716 C C . GLY A 1 213 ? -8.487 4.779 5.828 1.00 89.94 213 GLY A C 1
ATOM 1717 O O . GLY A 1 213 ? -7.823 5.724 5.407 1.00 89.94 213 GLY A O 1
ATOM 1718 N N . ARG A 1 214 ? -8.789 4.674 7.131 1.00 89.88 214 ARG A N 1
ATOM 1719 C CA . ARG A 1 214 ? -8.355 5.660 8.145 1.00 89.88 214 ARG A CA 1
ATOM 1720 C C . ARG A 1 214 ? -7.252 5.119 9.056 1.00 89.88 214 ARG A C 1
ATOM 1722 O O . ARG A 1 214 ? -7.162 3.923 9.319 1.00 89.88 214 ARG A O 1
ATOM 1729 N N . VAL A 1 215 ? -6.402 6.021 9.551 1.00 91.88 215 VAL A N 1
ATOM 1730 C CA . VAL A 1 215 ? -5.324 5.670 10.499 1.00 91.88 215 VAL A CA 1
ATOM 1731 C C . VAL A 1 215 ? -5.893 5.215 11.843 1.00 91.88 215 VAL A C 1
ATOM 1733 O O . VAL A 1 215 ? -5.502 4.168 12.344 1.00 91.88 215 VAL A O 1
ATOM 1736 N N . TRP A 1 216 ? -6.843 5.969 12.401 1.00 91.69 216 TRP A N 1
ATOM 1737 C CA . TRP A 1 216 ? -7.437 5.666 13.706 1.00 91.69 216 TRP A CA 1
ATOM 1738 C C . TRP A 1 216 ? -8.095 4.287 13.741 1.00 91.69 216 TRP A C 1
ATOM 1740 O O . TRP A 1 216 ? -7.736 3.456 14.567 1.00 91.69 216 TRP A O 1
ATOM 1750 N N . THR A 1 217 ? -8.970 4.001 12.779 1.00 93.88 217 THR A N 1
ATOM 1751 C CA . THR A 1 217 ? -9.701 2.728 12.690 1.00 93.88 217 THR A CA 1
ATOM 1752 C C . THR A 1 217 ? -8.776 1.524 12.514 1.00 93.88 217 THR A C 1
ATOM 1754 O O . THR A 1 217 ? -9.106 0.431 12.962 1.00 93.88 217 THR A O 1
ATOM 1757 N N . PHE A 1 218 ? -7.584 1.699 11.928 1.00 95.25 218 PHE A N 1
ATOM 1758 C CA . PHE A 1 218 ? -6.589 0.632 11.849 1.00 95.25 218 PHE A CA 1
ATOM 1759 C C . PHE A 1 218 ? -6.122 0.186 13.239 1.00 95.25 218 PHE A C 1
ATOM 1761 O O . PHE A 1 218 ? -6.083 -1.011 13.512 1.00 95.25 218 PHE A O 1
ATOM 1768 N N . GLN A 1 219 ? -5.815 1.124 14.138 1.00 93.94 219 GLN A N 1
ATOM 1769 C CA . GLN A 1 219 ? -5.467 0.789 15.519 1.00 93.94 219 GLN A CA 1
ATOM 1770 C C . GLN A 1 219 ? -6.621 0.106 16.249 1.00 93.94 219 GLN A C 1
ATOM 1772 O O . GLN A 1 219 ? -6.404 -0.880 16.950 1.00 93.94 219 GLN A O 1
ATOM 1777 N N . GLU A 1 220 ? -7.836 0.610 16.083 1.00 94.81 220 GLU A N 1
ATOM 1778 C CA . GLU A 1 220 ? -9.033 0.061 16.728 1.00 94.81 220 GLU A CA 1
ATOM 1779 C C . GLU A 1 220 ? -9.285 -1.377 16.265 1.00 94.81 220 GLU A C 1
ATOM 1781 O O . GLU A 1 220 ? -9.508 -2.272 17.078 1.00 94.81 220 GLU A O 1
ATOM 1786 N N . MET A 1 221 ? -9.118 -1.621 14.965 1.00 94.62 221 MET A N 1
ATOM 1787 C CA . MET A 1 221 ? -9.164 -2.947 14.364 1.00 94.62 221 MET A CA 1
ATOM 1788 C C . MET A 1 221 ? -8.047 -3.862 14.872 1.00 94.62 221 MET A C 1
ATOM 1790 O O . MET A 1 221 ? -8.272 -5.061 14.975 1.00 94.62 221 MET A O 1
ATOM 1794 N N . LEU A 1 222 ? -6.850 -3.361 15.190 1.00 95.81 222 LEU A N 1
ATOM 1795 C CA . LEU A 1 222 ? -5.769 -4.197 15.727 1.00 95.81 222 LEU A CA 1
ATOM 1796 C C . LEU A 1 222 ? -5.942 -4.520 17.217 1.00 95.81 222 LEU A C 1
ATOM 1798 O O . LEU A 1 222 ? -5.648 -5.638 17.633 1.00 95.81 222 LEU A O 1
ATOM 1802 N N . LEU A 1 223 ? -6.420 -3.564 18.013 1.00 95.44 223 LEU A N 1
ATOM 1803 C CA . LEU A 1 223 ? -6.582 -3.720 19.462 1.00 95.44 223 LEU A CA 1
ATOM 1804 C C . LEU A 1 223 ? -7.912 -4.376 19.854 1.00 95.44 223 LEU A C 1
ATOM 1806 O O . LEU A 1 223 ? -8.022 -4.947 20.938 1.00 95.44 223 LEU A O 1
ATOM 1810 N N . GLY A 1 224 ? -8.931 -4.268 18.999 1.00 93.62 224 GLY A N 1
ATOM 1811 C CA . GLY A 1 224 ? -10.286 -4.716 19.283 1.00 93.62 224 GLY A CA 1
ATOM 1812 C C . GLY A 1 224 ? -10.383 -6.221 19.525 1.00 93.62 224 GLY A C 1
ATOM 1813 O O . GLY A 1 224 ? -9.906 -7.044 18.734 1.00 93.62 224 GLY A O 1
ATOM 1814 N N . LYS A 1 225 ? -11.060 -6.586 20.613 1.00 91.44 225 LYS A N 1
ATOM 1815 C CA . LYS A 1 225 ? -11.400 -7.968 20.957 1.00 91.44 225 LYS A CA 1
ATOM 1816 C C . LYS A 1 225 ? -12.750 -8.351 20.350 1.00 91.44 225 LYS A C 1
ATOM 1818 O O . LYS A 1 225 ? -13.676 -7.548 20.409 1.00 91.44 225 LYS A O 1
ATOM 1823 N N . ASN A 1 226 ? -12.875 -9.573 19.819 1.00 93.50 226 ASN A N 1
ATOM 1824 C CA . ASN A 1 226 ? -14.133 -10.106 19.269 1.00 93.50 226 ASN A CA 1
ATOM 1825 C C . ASN A 1 226 ? -14.827 -9.097 18.329 1.00 93.50 226 ASN A C 1
ATOM 1827 O O . ASN A 1 226 ? -15.944 -8.656 18.605 1.00 93.50 226 ASN A O 1
ATOM 1831 N N . VAL A 1 227 ? -14.113 -8.647 17.292 1.00 96.94 227 VAL A N 1
ATOM 1832 C CA . VAL A 1 227 ? -14.541 -7.510 16.468 1.00 96.94 227 VAL A CA 1
ATOM 1833 C C . VAL A 1 227 ? -15.782 -7.880 15.656 1.00 96.94 227 VAL A C 1
ATOM 1835 O O . VAL A 1 227 ? -15.730 -8.738 14.775 1.00 96.94 227 VAL A O 1
ATOM 1838 N N . MET A 1 228 ? -16.889 -7.203 15.949 1.00 97.56 228 MET A N 1
ATOM 1839 C CA . MET A 1 228 ? -18.195 -7.422 15.338 1.00 97.56 228 MET A CA 1
ATOM 1840 C C . MET A 1 228 ? -18.555 -6.287 14.386 1.00 97.56 228 MET A C 1
ATOM 1842 O O . MET A 1 228 ? -18.611 -5.137 14.819 1.00 97.56 228 MET A O 1
ATOM 1846 N N . LEU A 1 229 ? -18.863 -6.603 13.130 1.00 97.75 229 LEU A N 1
ATOM 1847 C CA . LEU A 1 229 ? -19.243 -5.620 12.119 1.00 97.75 229 LEU A CA 1
ATOM 1848 C C . LEU A 1 229 ? -20.766 -5.483 12.026 1.00 97.75 229 LEU A C 1
ATOM 1850 O O . LEU A 1 229 ? -21.517 -6.467 12.067 1.00 97.75 229 LEU A O 1
ATOM 1854 N N . TRP A 1 230 ? -21.202 -4.240 11.855 1.00 96.56 230 TRP A N 1
ATOM 1855 C CA . TRP A 1 230 ? -22.593 -3.840 11.704 1.00 96.56 230 TRP A CA 1
ATOM 1856 C C . TRP A 1 230 ? -22.729 -2.861 10.550 1.00 96.56 230 TRP A C 1
ATOM 1858 O O . TRP A 1 230 ? -21.860 -2.011 10.361 1.00 96.56 230 TRP A O 1
ATOM 1868 N N . THR A 1 231 ? -23.839 -2.936 9.828 1.00 93.31 231 THR A N 1
ATOM 1869 C CA . THR A 1 231 ? -24.243 -1.895 8.887 1.00 93.31 231 THR A CA 1
ATOM 1870 C C . THR A 1 231 ? -25.256 -0.982 9.548 1.00 93.31 231 THR A C 1
ATOM 1872 O O . THR A 1 231 ? -26.109 -1.425 10.326 1.00 93.31 231 THR A O 1
ATOM 1875 N N . VAL A 1 232 ? -25.143 0.305 9.246 1.00 89.06 232 VAL A N 1
ATOM 1876 C CA . VAL A 1 232 ? -26.117 1.322 9.615 1.00 89.06 232 VAL A CA 1
ATOM 1877 C C . VAL A 1 232 ? -26.535 2.081 8.366 1.00 89.06 232 VAL A C 1
ATOM 1879 O O . VAL A 1 232 ? -25.708 2.715 7.714 1.00 89.06 232 VAL A O 1
ATOM 1882 N N . GLY A 1 233 ? -27.819 1.990 8.028 1.00 79.50 233 GLY A N 1
ATOM 1883 C CA . GLY A 1 233 ? -28.404 2.703 6.896 1.00 79.50 233 GLY A CA 1
ATOM 1884 C C . GLY A 1 233 ? -28.757 4.149 7.244 1.00 79.50 233 GLY A C 1
ATOM 1885 O O . GLY A 1 233 ? -28.900 4.514 8.419 1.00 79.50 233 GLY A O 1
ATOM 1886 N N . ALA A 1 234 ? -28.922 4.988 6.219 1.00 66.44 234 ALA A N 1
ATOM 1887 C CA . ALA A 1 234 ? -29.583 6.275 6.401 1.00 66.44 234 ALA A CA 1
ATOM 1888 C C . ALA A 1 234 ? -31.065 6.011 6.705 1.00 66.44 234 ALA A C 1
ATOM 1890 O O . ALA A 1 234 ? -31.624 5.049 6.174 1.00 66.44 234 ALA A O 1
ATOM 1891 N N . PRO A 1 235 ? -31.725 6.832 7.537 1.00 63.06 235 PRO A N 1
ATOM 1892 C CA . PRO A 1 235 ? -33.170 6.744 7.668 1.00 63.06 235 PRO A CA 1
ATOM 1893 C C . PRO A 1 235 ? -33.788 6.984 6.286 1.00 63.06 235 PRO A C 1
ATOM 1895 O O . PRO A 1 235 ? -33.646 8.070 5.719 1.00 63.06 235 PRO A O 1
ATOM 1898 N N . ALA A 1 236 ? -34.450 5.969 5.725 1.00 55.19 236 ALA A N 1
ATOM 1899 C CA . ALA A 1 236 ? -35.375 6.199 4.626 1.00 55.19 236 ALA A CA 1
ATOM 1900 C C . ALA A 1 236 ? -36.445 7.155 5.161 1.00 55.19 236 ALA A C 1
ATOM 1902 O O . ALA A 1 236 ? -36.873 6.990 6.294 1.00 55.19 236 ALA A O 1
ATOM 1903 N N . VAL A 1 237 ? -36.777 8.202 4.406 1.00 47.25 237 VAL A N 1
ATOM 1904 C CA . VAL A 1 237 ? -37.726 9.278 4.753 1.00 47.25 237 VAL A CA 1
ATOM 1905 C C . VAL A 1 237 ? -38.749 8.850 5.832 1.00 47.25 237 VAL A C 1
ATOM 1907 O O . VAL A 1 237 ? -39.624 8.039 5.558 1.00 47.25 237 VAL A O 1
ATOM 1910 N N . GLU A 1 238 ? -38.596 9.384 7.054 1.00 51.38 238 GLU A N 1
ATOM 1911 C CA . GLU A 1 238 ? -39.426 9.141 8.262 1.00 51.38 238 GLU A CA 1
ATOM 1912 C C . GLU A 1 238 ? -39.295 7.781 9.001 1.00 51.38 238 GLU A C 1
ATOM 1914 O O . GLU A 1 238 ? -39.964 7.573 10.015 1.00 51.38 238 GLU A O 1
ATOM 1919 N N . GLU A 1 239 ? -38.385 6.888 8.607 1.00 58.59 239 GLU A N 1
ATOM 1920 C CA . GLU A 1 239 ? -38.164 5.584 9.252 1.00 58.59 239 GLU A CA 1
ATOM 1921 C C . GLU A 1 239 ? -37.023 5.548 10.289 1.00 58.59 239 GLU A C 1
ATOM 1923 O O . GLU A 1 239 ? -36.076 6.339 10.306 1.00 58.59 239 GLU A O 1
ATOM 1928 N N . LYS A 1 240 ? -37.141 4.564 11.190 1.00 76.44 240 LYS A N 1
ATOM 1929 C CA . LYS A 1 240 ? -36.158 4.181 12.210 1.00 76.44 240 LYS A CA 1
ATOM 1930 C C . LYS A 1 240 ? -34.826 3.801 11.550 1.00 76.44 240 LYS A C 1
ATOM 1932 O O . LYS A 1 240 ? -34.812 3.089 10.555 1.00 76.44 240 LYS A O 1
ATOM 1937 N N . ILE A 1 241 ? -33.709 4.204 12.161 1.00 86.44 241 ILE A N 1
ATOM 1938 C CA . ILE A 1 241 ? -32.366 3.775 11.738 1.00 86.44 241 ILE A CA 1
ATOM 1939 C C . ILE A 1 241 ? -32.284 2.246 11.781 1.00 86.44 241 ILE A C 1
ATOM 1941 O O . ILE A 1 241 ? -32.477 1.640 12.842 1.00 86.44 241 ILE A O 1
ATOM 1945 N N . ASP A 1 242 ? -31.982 1.648 10.632 1.00 86.69 242 ASP A N 1
ATOM 1946 C CA . ASP A 1 242 ? -31.785 0.212 10.485 1.00 86.69 242 ASP A CA 1
ATOM 1947 C C . ASP A 1 242 ? -30.341 -0.161 10.834 1.00 86.69 242 ASP A C 1
ATOM 1949 O O . ASP A 1 242 ? -29.389 0.409 10.296 1.00 86.69 242 ASP A O 1
ATOM 1953 N N . VAL A 1 243 ? -30.194 -1.096 11.771 1.00 91.81 243 VAL A N 1
ATOM 1954 C CA . VAL A 1 243 ? -28.910 -1.562 12.296 1.00 91.81 243 VAL A CA 1
ATOM 1955 C C . VAL A 1 243 ? -28.878 -3.075 12.158 1.00 91.81 243 VAL A C 1
ATOM 1957 O O . VAL A 1 243 ? -29.656 -3.774 12.812 1.00 91.81 243 VAL A O 1
ATOM 1960 N N . ARG A 1 244 ? -27.975 -3.595 11.325 1.00 94.19 244 ARG A N 1
ATOM 1961 C CA . ARG A 1 244 ? -27.903 -5.032 11.028 1.00 94.19 244 ARG A CA 1
ATOM 1962 C C . ARG A 1 244 ? -26.502 -5.572 11.258 1.00 94.19 244 ARG A C 1
ATOM 1964 O O . ARG A 1 244 ? -25.511 -4.956 10.883 1.00 94.19 244 ARG A O 1
ATOM 1971 N N . ARG A 1 245 ? -26.415 -6.744 11.885 1.00 95.00 245 ARG A N 1
ATOM 1972 C CA . ARG A 1 245 ? -25.150 -7.464 12.074 1.00 95.00 245 ARG A CA 1
ATOM 1973 C C . ARG A 1 245 ? -24.721 -8.063 10.738 1.00 95.00 245 ARG A C 1
ATOM 1975 O O . ARG A 1 245 ? -25.518 -8.762 10.123 1.00 95.00 245 ARG A O 1
ATOM 1982 N N . ILE A 1 246 ? -23.457 -7.880 10.362 1.00 96.06 246 ILE A N 1
ATOM 1983 C CA . ILE A 1 246 ? -22.865 -8.506 9.165 1.00 96.06 246 ILE A CA 1
ATOM 1984 C C . ILE A 1 246 ? -21.700 -9.442 9.498 1.00 96.06 246 ILE A C 1
ATOM 1986 O O . ILE A 1 246 ? -20.886 -9.759 8.648 1.00 96.06 246 ILE A O 1
ATOM 1990 N N . GLY A 1 247 ? -21.603 -9.909 10.743 1.00 95.94 247 GLY A N 1
ATOM 1991 C CA . GLY A 1 247 ? -20.651 -10.948 11.144 1.00 95.94 247 GLY A CA 1
ATOM 1992 C C . GLY A 1 247 ? -19.355 -10.427 11.764 1.00 95.94 247 GLY A C 1
ATOM 1993 O O . GLY A 1 247 ? -19.243 -9.265 12.147 1.00 95.94 247 GLY A O 1
ATOM 1994 N N . GLU A 1 248 ? -18.412 -11.340 11.968 1.00 96.69 248 GLU A N 1
ATOM 1995 C CA . GLU A 1 248 ? -17.132 -11.086 12.640 1.00 96.69 248 GLU A CA 1
ATOM 1996 C C . GLU A 1 248 ? -16.056 -10.676 11.635 1.00 96.69 248 GLU A C 1
ATOM 1998 O O . GLU A 1 248 ? -16.044 -11.164 10.505 1.00 96.69 248 GLU A O 1
ATOM 2003 N N . LEU A 1 249 ? -15.132 -9.805 12.051 1.00 96.12 249 LEU A N 1
ATOM 2004 C CA . LEU A 1 249 ? -14.038 -9.351 11.185 1.00 96.12 249 LEU A CA 1
ATOM 2005 C C . LEU A 1 249 ? -13.191 -10.523 10.676 1.00 96.12 249 LEU A C 1
ATOM 2007 O O . LEU A 1 249 ? -12.822 -10.545 9.506 1.00 96.12 249 LEU A O 1
ATOM 2011 N N . ASP A 1 250 ? -12.901 -11.491 11.546 1.00 95.06 250 ASP A N 1
ATOM 2012 C CA . ASP A 1 250 ? -12.055 -12.638 11.213 1.00 95.06 250 ASP A CA 1
ATOM 2013 C C . ASP A 1 250 ? -12.693 -13.493 10.100 1.00 95.06 250 ASP A C 1
ATOM 2015 O O . ASP A 1 250 ? -12.003 -13.889 9.165 1.00 95.06 250 ASP A O 1
ATOM 2019 N N . VAL A 1 251 ? -14.024 -13.645 10.099 1.00 96.25 251 VAL A N 1
ATOM 2020 C CA . VAL A 1 251 ? -14.761 -14.341 9.026 1.00 96.25 251 VAL A CA 1
ATOM 2021 C C . VAL A 1 251 ? -14.644 -13.597 7.691 1.00 96.25 251 VAL A C 1
ATOM 2023 O O . VAL A 1 251 ? -14.465 -14.218 6.646 1.00 96.25 251 VAL A O 1
ATOM 2026 N N . TRP A 1 252 ? -14.700 -12.263 7.701 1.00 97.12 252 TRP A N 1
ATOM 2027 C CA . TRP A 1 252 ? -14.494 -11.464 6.487 1.00 97.12 252 TRP A CA 1
ATOM 2028 C C . TRP A 1 252 ? -13.050 -11.516 5.976 1.00 97.12 252 TRP A C 1
ATOM 2030 O O . TRP A 1 252 ? -12.821 -11.529 4.766 1.00 97.12 252 TRP A O 1
ATOM 2040 N N . MET A 1 253 ? -12.066 -11.577 6.875 1.00 96.06 253 MET A N 1
ATOM 2041 C CA . MET A 1 253 ? -10.662 -11.772 6.501 1.00 96.06 253 MET A CA 1
ATOM 2042 C C . MET A 1 253 ? -10.419 -13.163 5.893 1.00 96.06 253 MET A C 1
ATOM 2044 O O . MET A 1 253 ? -9.675 -13.281 4.914 1.00 96.06 253 MET A O 1
ATOM 2048 N N . ASP A 1 254 ? -11.081 -14.199 6.409 1.00 95.19 254 ASP A N 1
ATOM 2049 C CA . ASP A 1 254 ? -11.062 -15.538 5.813 1.00 95.19 254 ASP A CA 1
ATOM 2050 C C . ASP A 1 254 ? -11.733 -15.540 4.433 1.00 95.19 254 ASP A C 1
ATOM 2052 O O . ASP A 1 254 ? -11.172 -16.077 3.476 1.00 95.19 254 ASP A O 1
ATOM 2056 N N . LEU A 1 255 ? -12.860 -14.837 4.280 1.00 96.25 255 LEU A N 1
ATOM 2057 C CA . LEU A 1 255 ? -13.539 -14.662 2.993 1.00 96.25 255 LEU A CA 1
ATOM 2058 C C . LEU A 1 255 ? -12.658 -14.009 1.924 1.00 96.25 255 LEU A C 1
ATOM 2060 O O . LEU A 1 255 ? -12.739 -14.397 0.763 1.00 96.25 255 LEU A O 1
ATOM 2064 N N . ALA A 1 256 ? -11.787 -13.063 2.281 1.00 95.75 256 ALA A N 1
ATOM 2065 C CA . ALA A 1 256 ? -10.809 -12.517 1.337 1.00 95.75 256 ALA A CA 1
ATOM 2066 C C . ALA A 1 256 ? -9.821 -13.586 0.836 1.00 95.75 256 ALA A C 1
ATOM 2068 O O . ALA A 1 256 ? -9.437 -13.589 -0.337 1.00 95.75 256 ALA A O 1
ATOM 2069 N N . SER A 1 257 ? -9.430 -14.525 1.702 1.00 92.94 257 SER A N 1
ATOM 2070 C CA . SER A 1 257 ? -8.587 -15.661 1.314 1.00 92.94 257 SER A CA 1
ATOM 2071 C C . SER A 1 257 ? -9.347 -16.668 0.450 1.00 92.94 257 SER A C 1
ATOM 2073 O O . SER A 1 257 ? -8.799 -17.130 -0.556 1.00 92.94 257 SER A O 1
ATOM 2075 N N . ASP A 1 258 ? -10.595 -16.971 0.809 1.00 92.81 258 ASP A N 1
ATOM 2076 C CA . ASP A 1 258 ? -11.470 -17.871 0.057 1.00 92.81 258 ASP A CA 1
ATOM 2077 C C . ASP A 1 258 ? -11.792 -17.302 -1.327 1.00 92.81 258 ASP A C 1
ATOM 2079 O O . ASP A 1 258 ? -11.659 -18.009 -2.321 1.00 92.81 258 ASP A O 1
ATOM 2083 N N . ALA A 1 259 ? -12.129 -16.015 -1.431 1.00 95.62 259 ALA A N 1
ATOM 2084 C CA . ALA A 1 259 ? -12.356 -15.328 -2.699 1.00 95.62 259 ALA A CA 1
ATOM 2085 C C . ALA A 1 259 ? -11.129 -15.427 -3.621 1.00 95.62 259 ALA A C 1
ATOM 2087 O O . ALA A 1 259 ? -11.267 -15.785 -4.792 1.00 95.62 259 ALA A O 1
ATOM 2088 N N . ALA A 1 260 ? -9.921 -15.191 -3.092 1.00 94.88 260 ALA A N 1
ATOM 2089 C CA . ALA A 1 260 ? -8.681 -15.320 -3.859 1.00 94.88 260 ALA A CA 1
ATOM 2090 C C . ALA A 1 260 ? -8.461 -16.752 -4.389 1.00 94.88 260 ALA A C 1
ATOM 2092 O O . ALA A 1 260 ? -8.067 -16.938 -5.541 1.00 94.88 260 ALA A O 1
ATOM 2093 N N . ASP A 1 261 ? -8.723 -17.772 -3.566 1.00 93.88 261 ASP A N 1
ATOM 2094 C CA . ASP A 1 261 ? -8.676 -19.183 -3.979 1.00 93.88 261 ASP A CA 1
ATOM 2095 C C . ASP A 1 261 ? -9.709 -19.487 -5.076 1.00 93.88 261 ASP A C 1
ATOM 2097 O O . ASP A 1 261 ? -9.385 -20.122 -6.084 1.00 93.88 261 ASP A O 1
ATOM 2101 N N . LYS A 1 262 ? -10.936 -18.981 -4.922 1.00 94.06 262 LYS A N 1
ATOM 2102 C CA . LYS A 1 262 ? -12.031 -19.173 -5.883 1.00 94.06 262 LYS A CA 1
ATOM 2103 C C . LYS A 1 262 ? -11.733 -18.533 -7.229 1.00 94.06 262 LYS A C 1
ATOM 2105 O O . LYS A 1 262 ? -11.985 -19.168 -8.249 1.00 94.06 262 LYS A O 1
ATOM 2110 N N . ALA A 1 263 ? -11.146 -17.339 -7.247 1.00 94.81 263 ALA A N 1
ATOM 2111 C CA . ALA A 1 263 ? -10.744 -16.663 -8.477 1.00 94.81 263 ALA A CA 1
ATOM 2112 C C . ALA A 1 263 ? -9.729 -17.501 -9.272 1.00 94.81 263 ALA A C 1
ATOM 2114 O O . ALA A 1 263 ? -9.920 -17.752 -10.463 1.00 94.81 263 ALA A O 1
ATOM 2115 N N . VAL A 1 264 ? -8.698 -18.031 -8.600 1.00 94.12 264 VAL A N 1
ATOM 2116 C CA . VAL A 1 264 ? -7.691 -18.905 -9.227 1.00 94.12 264 VAL A CA 1
ATOM 2117 C C . VAL A 1 264 ? -8.320 -20.198 -9.743 1.00 94.12 264 VAL A C 1
ATOM 2119 O O . VAL A 1 264 ? -8.074 -20.583 -10.886 1.00 94.12 264 VAL A O 1
ATOM 2122 N N . LYS A 1 265 ? -9.155 -20.863 -8.937 1.00 92.25 265 LYS A N 1
ATOM 2123 C CA . LYS A 1 265 ? -9.838 -22.101 -9.341 1.00 92.25 265 LYS A CA 1
ATOM 2124 C C . LYS A 1 265 ? -10.766 -21.886 -10.531 1.00 92.25 265 LYS A C 1
ATOM 2126 O O . LYS A 1 265 ? -10.745 -22.700 -11.452 1.00 92.25 265 LYS A O 1
ATOM 2131 N N . LEU A 1 266 ? -11.537 -20.799 -10.538 1.00 91.25 266 LEU A N 1
ATOM 2132 C CA . LEU A 1 266 ? -12.437 -20.464 -11.638 1.00 91.25 266 LEU A CA 1
ATOM 2133 C C . LEU A 1 266 ? -11.656 -20.146 -12.916 1.00 91.25 266 LEU A C 1
ATOM 2135 O O . LEU A 1 266 ? -11.990 -20.669 -13.979 1.00 91.25 266 LEU A O 1
ATOM 2139 N N . PHE A 1 267 ? -10.582 -19.358 -12.817 1.00 91.56 267 PHE A N 1
ATOM 2140 C CA . PHE A 1 267 ? -9.688 -19.084 -13.942 1.00 91.56 267 PHE A CA 1
ATOM 2141 C C . PHE A 1 267 ? -9.119 -20.379 -14.532 1.00 91.56 267 PHE A C 1
ATOM 2143 O O . PHE A 1 267 ? -9.197 -20.608 -15.742 1.00 91.56 267 PHE A O 1
ATOM 2150 N N . ASP A 1 268 ? -8.591 -21.258 -13.680 1.00 89.38 268 ASP A N 1
ATOM 2151 C CA . ASP A 1 268 ? -8.025 -22.544 -14.082 1.00 89.38 268 ASP A CA 1
ATOM 2152 C C . ASP A 1 268 ? -9.070 -23.456 -14.719 1.00 89.38 268 ASP A C 1
ATOM 2154 O O . ASP A 1 268 ? -8.802 -24.071 -15.755 1.00 89.38 268 ASP A O 1
ATOM 2158 N N . TRP A 1 269 ? -10.258 -23.532 -14.119 1.00 87.12 269 TRP A N 1
ATOM 2159 C CA . TRP A 1 269 ? -11.376 -24.313 -14.628 1.00 87.12 269 TRP A CA 1
ATOM 2160 C C . TRP A 1 269 ? -11.756 -23.841 -16.035 1.00 87.12 269 TRP A C 1
ATOM 2162 O O . TRP A 1 269 ? -11.732 -24.641 -16.973 1.00 87.12 269 TRP A O 1
ATOM 2172 N N . ILE A 1 270 ? -11.975 -22.538 -16.238 1.00 85.75 270 ILE A N 1
ATOM 2173 C CA . ILE A 1 270 ? -12.286 -21.957 -17.556 1.00 85.75 270 ILE A CA 1
ATOM 2174 C C . ILE A 1 270 ? -11.147 -22.196 -18.556 1.00 85.75 270 ILE A C 1
ATOM 2176 O O . ILE A 1 270 ? -11.385 -22.590 -19.702 1.00 85.75 270 ILE A O 1
ATOM 2180 N N . SER A 1 271 ? -9.900 -21.983 -18.134 1.00 85.88 271 SER A N 1
ATOM 2181 C CA . SER A 1 271 ? -8.728 -22.094 -19.002 1.00 85.88 271 SER A CA 1
ATOM 2182 C C . SER A 1 271 ? -8.477 -23.532 -19.470 1.00 85.88 271 SER A C 1
ATOM 2184 O O . SER A 1 271 ? -8.135 -23.754 -20.637 1.00 85.88 271 SER A O 1
ATOM 2186 N N . LYS A 1 272 ? -8.677 -24.523 -18.596 1.00 83.88 272 LYS A N 1
ATOM 2187 C CA . LYS A 1 272 ? -8.458 -25.950 -18.893 1.00 83.88 272 LYS A CA 1
ATOM 2188 C C . LYS A 1 272 ? -9.623 -26.588 -19.653 1.00 83.88 272 LYS A C 1
ATOM 2190 O O . LYS A 1 272 ? -9.407 -27.557 -20.372 1.00 83.88 272 LYS A O 1
ATOM 2195 N N . SER A 1 273 ? -10.826 -26.019 -19.558 1.00 74.88 273 SER A N 1
ATOM 2196 C CA . SER A 1 273 ? -12.042 -26.556 -20.189 1.00 74.88 273 SER A CA 1
ATOM 2197 C C . SER A 1 273 ? -12.021 -26.555 -21.724 1.00 74.88 273 SER A C 1
ATOM 2199 O O . SER A 1 273 ? -12.793 -27.279 -22.349 1.00 74.88 273 SER A O 1
ATOM 2201 N N . ARG A 1 274 ? -11.169 -25.746 -22.379 1.00 70.38 274 ARG A N 1
ATOM 2202 C CA . ARG A 1 274 ? -11.154 -25.626 -23.850 1.00 70.38 274 ARG A CA 1
ATOM 2203 C C . ARG A 1 274 ? -9.745 -25.636 -24.443 1.00 70.38 274 ARG A C 1
ATOM 2205 O O . ARG A 1 274 ? -8.883 -24.841 -24.061 1.00 70.38 274 ARG A O 1
ATOM 2212 N N . VAL A 1 275 ? -9.564 -26.476 -25.469 1.00 73.50 275 VAL A N 1
ATOM 2213 C CA . VAL A 1 275 ? -8.346 -26.523 -26.299 1.00 73.50 275 VAL A CA 1
ATOM 2214 C C . VAL A 1 275 ? -8.197 -25.235 -27.115 1.00 73.50 275 VAL A C 1
ATOM 2216 O O . VAL A 1 275 ? -7.123 -24.642 -27.140 1.00 73.50 275 VAL A O 1
ATOM 2219 N N . ILE A 1 276 ? -9.285 -24.768 -27.739 1.00 75.19 276 ILE A N 1
ATOM 2220 C CA . ILE A 1 276 ? -9.329 -23.506 -28.490 1.00 75.19 276 ILE A CA 1
ATOM 2221 C C . ILE A 1 276 ? -10.133 -22.487 -27.683 1.00 75.19 276 ILE A C 1
ATOM 2223 O O . ILE A 1 276 ? -11.298 -22.719 -27.360 1.00 75.19 276 ILE A O 1
ATOM 2227 N N . LYS A 1 277 ? -9.510 -21.351 -27.367 1.00 81.75 277 LYS A N 1
ATOM 2228 C CA . LYS A 1 277 ? -10.133 -20.248 -26.628 1.00 81.75 277 LYS A CA 1
ATOM 2229 C C . LYS A 1 277 ? -10.533 -19.152 -27.612 1.00 81.75 277 LYS A C 1
ATOM 2231 O O . LYS A 1 277 ? -9.685 -18.629 -28.333 1.00 81.75 277 LYS A O 1
ATOM 2236 N N . SER A 1 278 ? -11.825 -18.830 -27.668 1.00 82.62 278 SER A N 1
ATOM 2237 C CA . SER A 1 278 ? -12.306 -17.683 -28.441 1.00 82.62 278 SER A CA 1
ATOM 2238 C C . SER A 1 278 ? -11.920 -16.376 -27.746 1.00 82.62 278 SER A C 1
ATOM 2240 O O . SER A 1 278 ? -11.563 -16.359 -26.567 1.00 82.62 278 SER A O 1
ATOM 2242 N N . ALA A 1 279 ? -12.029 -15.259 -28.460 1.00 80.62 279 ALA A N 1
ATOM 2243 C CA . ALA A 1 279 ? -11.738 -13.946 -27.896 1.00 80.62 279 ALA A CA 1
ATOM 2244 C C . ALA A 1 279 ? -12.649 -13.619 -26.686 1.00 80.62 279 ALA A C 1
ATOM 2246 O O . ALA A 1 279 ? -12.188 -13.076 -25.688 1.00 80.62 279 ALA A O 1
ATOM 2247 N N . ALA A 1 280 ? -13.905 -14.083 -26.711 1.00 83.00 280 ALA A N 1
ATOM 2248 C CA . ALA A 1 280 ? -14.837 -13.956 -25.590 1.00 83.00 280 ALA A CA 1
ATOM 2249 C C . ALA A 1 280 ? -14.416 -14.775 -24.350 1.00 83.00 280 ALA A C 1
ATOM 2251 O O . ALA A 1 280 ? -14.563 -14.301 -23.227 1.00 83.00 280 ALA A O 1
ATOM 2252 N N . VAL A 1 281 ? -13.831 -15.968 -24.536 1.00 85.69 281 VAL A N 1
ATOM 2253 C CA . VAL A 1 281 ? -13.242 -16.750 -23.428 1.00 85.69 281 VAL A CA 1
ATOM 2254 C C . VAL A 1 281 ? -12.070 -15.987 -22.808 1.00 85.69 281 VAL A C 1
ATOM 2256 O O . VAL A 1 281 ? -11.967 -15.899 -21.588 1.00 85.69 281 VAL A O 1
ATOM 2259 N N . PHE A 1 282 ? -11.199 -15.401 -23.636 1.00 85.19 282 PHE A N 1
ATOM 2260 C CA . PHE A 1 282 ? -10.083 -14.594 -23.141 1.00 85.19 282 PHE A CA 1
ATOM 2261 C C . PHE A 1 282 ? -10.530 -13.302 -22.448 1.00 85.19 282 PHE A C 1
ATOM 2263 O O . PHE A 1 282 ? -9.836 -12.860 -21.538 1.00 85.19 282 PHE A O 1
ATOM 2270 N N . ALA A 1 283 ? -11.664 -12.715 -22.839 1.00 84.50 283 ALA A N 1
ATOM 2271 C CA . ALA A 1 283 ? -12.245 -11.572 -22.139 1.00 84.50 283 ALA A CA 1
ATOM 2272 C C . ALA A 1 283 ? -12.727 -11.957 -20.728 1.00 84.50 283 ALA A C 1
ATOM 2274 O O . ALA A 1 283 ? -12.421 -11.249 -19.775 1.00 84.50 283 ALA A O 1
ATOM 2275 N N . ILE A 1 284 ? -13.400 -13.106 -20.571 1.00 88.25 284 ILE A N 1
ATOM 2276 C CA . ILE A 1 284 ? -13.800 -13.635 -19.250 1.00 88.25 284 ILE A CA 1
ATOM 2277 C C . ILE A 1 284 ? -12.573 -13.927 -18.380 1.00 88.25 284 ILE A C 1
ATOM 2279 O O . ILE A 1 284 ? -12.517 -13.502 -17.230 1.00 88.25 284 ILE A O 1
ATOM 2283 N N . LEU A 1 285 ? -11.576 -14.625 -18.936 1.00 89.56 285 LEU A N 1
ATOM 2284 C CA . LEU A 1 285 ? -10.317 -14.900 -18.237 1.00 89.56 285 LEU A CA 1
ATOM 2285 C C . LEU A 1 285 ? -9.564 -13.614 -17.880 1.00 89.56 285 LEU A C 1
ATOM 2287 O O . LEU A 1 285 ? -8.901 -13.579 -16.854 1.00 89.56 285 LEU A O 1
ATOM 2291 N N . GLY A 1 286 ? -9.662 -12.571 -18.709 1.00 85.56 286 GLY A N 1
ATOM 2292 C CA . GLY A 1 286 ? -9.104 -11.252 -18.422 1.00 85.56 286 GLY A CA 1
ATOM 2293 C C . GLY A 1 286 ? -9.698 -10.651 -17.151 1.00 85.56 286 GLY A C 1
ATOM 2294 O O . GLY A 1 286 ? -8.942 -10.318 -16.249 1.00 85.56 286 GLY A O 1
ATOM 2295 N N . LEU A 1 287 ? -11.032 -10.619 -17.045 1.00 88.19 287 LEU A N 1
ATOM 2296 C CA . LEU A 1 287 ? -11.745 -10.099 -15.870 1.00 88.19 287 LEU A CA 1
ATOM 2297 C C . LEU A 1 287 ? -11.391 -10.862 -14.587 1.00 88.19 287 LEU A C 1
ATOM 2299 O O . LEU A 1 287 ? -11.006 -10.263 -13.592 1.00 88.19 287 LEU A O 1
ATOM 2303 N N . ILE A 1 288 ? -11.431 -12.196 -14.628 1.00 91.94 288 ILE A N 1
ATOM 2304 C CA . ILE A 1 288 ? -11.055 -13.019 -13.465 1.00 91.94 288 ILE A CA 1
ATOM 2305 C C . ILE A 1 288 ? -9.556 -12.868 -13.158 1.00 91.94 288 ILE A C 1
ATOM 2307 O O . ILE A 1 288 ? -9.137 -12.938 -12.009 1.00 91.94 288 ILE A O 1
ATOM 2311 N N . GLY A 1 289 ? -8.725 -12.653 -14.180 1.00 89.44 289 GLY A N 1
ATOM 2312 C CA . GLY A 1 289 ? -7.305 -12.359 -14.013 1.00 89.44 289 GLY A CA 1
ATOM 2313 C C . GLY A 1 289 ? -7.050 -11.062 -13.241 1.00 89.44 289 GLY A C 1
ATOM 2314 O O . GLY A 1 289 ? -6.130 -11.034 -12.427 1.00 89.44 289 GLY A O 1
ATOM 2315 N N . GLU A 1 290 ? -7.868 -10.030 -13.460 1.00 85.81 290 GLU A N 1
ATOM 2316 C CA . GLU A 1 290 ? -7.839 -8.776 -12.688 1.00 85.81 290 GLU A CA 1
ATOM 2317 C C . GLU A 1 290 ? -8.276 -9.025 -11.234 1.00 85.81 290 GLU A C 1
ATOM 2319 O O . GLU A 1 290 ? -7.562 -8.640 -10.305 1.00 85.81 290 GLU A O 1
ATOM 2324 N N . ASP A 1 291 ? -9.352 -9.794 -11.018 1.00 92.00 291 ASP A N 1
ATOM 2325 C CA . ASP A 1 291 ? -9.770 -10.206 -9.669 1.00 92.00 291 ASP A CA 1
ATOM 2326 C C . ASP A 1 291 ? -8.668 -10.964 -8.921 1.00 92.00 291 ASP A C 1
ATOM 2328 O O . ASP A 1 291 ? -8.442 -10.713 -7.739 1.00 92.00 291 ASP A O 1
ATOM 2332 N N . ILE A 1 292 ? -7.957 -11.888 -9.583 1.00 92.19 292 ILE A N 1
ATOM 2333 C CA . ILE A 1 292 ? -6.864 -12.660 -8.967 1.00 92.19 292 ILE A CA 1
ATOM 2334 C C . ILE A 1 292 ? -5.793 -11.729 -8.394 1.00 92.19 292 ILE A C 1
ATOM 2336 O O . ILE A 1 292 ? -5.267 -12.010 -7.317 1.00 92.19 292 ILE A O 1
ATOM 2340 N N . LEU A 1 293 ? -5.456 -10.647 -9.099 1.00 86.06 293 LEU A N 1
ATOM 2341 C CA . LEU A 1 293 ? -4.444 -9.691 -8.654 1.00 86.06 293 LEU A CA 1
ATOM 2342 C C . LEU A 1 293 ? -4.950 -8.884 -7.454 1.00 86.06 293 LEU A C 1
ATOM 2344 O O . LEU A 1 293 ? -4.306 -8.898 -6.402 1.00 86.06 293 LEU A O 1
ATOM 2348 N N . ILE A 1 294 ? -6.144 -8.294 -7.564 1.00 88.12 294 ILE A N 1
ATOM 2349 C CA . ILE A 1 294 ? -6.782 -7.525 -6.482 1.00 88.12 294 ILE A CA 1
ATOM 2350 C C . ILE A 1 294 ? -6.939 -8.382 -5.217 1.00 88.12 294 ILE A C 1
ATOM 2352 O O . ILE A 1 294 ? -6.580 -7.971 -4.111 1.00 88.12 294 ILE A O 1
ATOM 2356 N N . LEU A 1 295 ? -7.441 -9.608 -5.364 1.00 93.94 295 LEU A N 1
ATOM 2357 C CA . LEU A 1 295 ? -7.680 -10.521 -4.250 1.00 93.94 295 LEU A CA 1
ATOM 2358 C C . LEU A 1 295 ? -6.382 -11.092 -3.670 1.00 93.94 295 LEU A C 1
ATOM 2360 O O . LEU A 1 295 ? -6.325 -11.374 -2.473 1.00 93.94 295 LEU A O 1
ATOM 2364 N N . ALA A 1 296 ? -5.320 -11.254 -4.465 1.00 90.94 296 ALA A N 1
ATOM 2365 C CA . ALA A 1 296 ? -4.009 -11.638 -3.943 1.00 90.94 296 ALA A CA 1
ATOM 2366 C C . ALA A 1 296 ? -3.429 -10.553 -3.023 1.00 90.94 296 ALA A C 1
ATOM 2368 O O . ALA A 1 296 ? -2.863 -10.880 -1.969 1.00 90.94 296 ALA A O 1
ATOM 2369 N N . ASP A 1 297 ? -3.612 -9.285 -3.387 1.00 89.88 297 ASP A N 1
ATOM 2370 C CA . ASP A 1 297 ? -3.206 -8.142 -2.576 1.00 89.88 297 ASP A CA 1
ATOM 2371 C C . ASP A 1 297 ? -4.056 -8.037 -1.310 1.00 89.88 297 ASP A C 1
ATOM 2373 O O . ASP A 1 297 ? -3.504 -7.991 -0.206 1.00 89.88 297 ASP A O 1
ATOM 2377 N N . LEU A 1 298 ? -5.383 -8.128 -1.435 1.00 93.56 298 LEU A N 1
ATOM 2378 C CA . LEU A 1 298 ? -6.289 -8.129 -0.287 1.00 93.56 298 LEU A CA 1
ATOM 2379 C C . LEU A 1 298 ? -5.980 -9.280 0.683 1.00 93.56 298 LEU A C 1
ATOM 2381 O O . LEU A 1 298 ? -5.860 -9.062 1.889 1.00 93.56 298 LEU A O 1
ATOM 2385 N N . ARG A 1 299 ? -5.751 -10.497 0.174 1.00 95.00 299 ARG A N 1
ATOM 2386 C CA . ARG A 1 299 ? -5.324 -11.651 0.983 1.00 95.00 299 ARG A CA 1
ATOM 2387 C C . ARG A 1 299 ? -4.026 -11.366 1.742 1.00 95.00 299 ARG A C 1
ATOM 2389 O O . ARG A 1 299 ? -3.876 -11.763 2.897 1.00 95.00 299 ARG A O 1
ATOM 2396 N N . THR A 1 300 ? -3.069 -10.700 1.103 1.00 93.81 300 THR A N 1
ATOM 2397 C CA . THR A 1 300 ? -1.795 -10.330 1.739 1.00 93.81 300 THR A CA 1
ATOM 2398 C C . THR A 1 300 ? -2.012 -9.288 2.838 1.00 93.81 300 THR A C 1
ATOM 2400 O O . THR A 1 300 ? -1.450 -9.419 3.928 1.00 93.81 300 THR A O 1
ATOM 2403 N N . GLN A 1 301 ? -2.878 -8.303 2.594 1.00 93.50 301 GLN A N 1
ATOM 2404 C CA . GLN A 1 301 ? -3.261 -7.283 3.566 1.00 93.50 301 GLN A CA 1
ATOM 2405 C C . GLN A 1 301 ? -3.906 -7.890 4.818 1.00 93.50 301 GLN A C 1
ATOM 2407 O O . GLN A 1 301 ? -3.463 -7.598 5.932 1.00 93.50 301 GLN A O 1
ATOM 2412 N N . VAL A 1 302 ? -4.928 -8.739 4.656 1.00 95.19 302 VAL A N 1
ATOM 2413 C CA . VAL A 1 302 ? -5.655 -9.329 5.795 1.00 95.19 302 VAL A CA 1
ATOM 2414 C C . VAL A 1 302 ? -4.775 -10.280 6.605 1.00 95.19 302 VAL A C 1
ATOM 2416 O O . VAL A 1 302 ? -4.851 -10.276 7.830 1.00 95.19 302 VAL A O 1
ATOM 2419 N N . ARG A 1 303 ? -3.852 -11.012 5.962 1.00 95.12 303 ARG A N 1
ATOM 2420 C CA . ARG A 1 303 ? -2.844 -11.826 6.668 1.00 95.12 303 ARG A CA 1
ATOM 2421 C C . ARG A 1 303 ? -1.907 -10.971 7.516 1.00 95.12 303 ARG A C 1
ATOM 2423 O O . ARG A 1 303 ? -1.678 -11.297 8.678 1.00 95.12 303 ARG A O 1
ATOM 2430 N N . GLY A 1 304 ? -1.428 -9.851 6.971 1.00 95.88 304 GLY A N 1
ATOM 2431 C CA . GLY A 1 304 ? -0.614 -8.892 7.720 1.00 95.88 304 GLY A CA 1
ATOM 2432 C C . GLY A 1 304 ? -1.344 -8.337 8.947 1.00 95.88 304 GLY A C 1
ATOM 2433 O O . GLY A 1 304 ? -0.765 -8.278 10.033 1.00 95.88 304 GLY A O 1
ATOM 2434 N N . ILE A 1 305 ? -2.630 -7.995 8.794 1.00 96.06 305 ILE A N 1
ATOM 2435 C CA . ILE A 1 305 ? -3.506 -7.535 9.886 1.00 96.06 305 ILE A CA 1
ATOM 2436 C C . ILE A 1 305 ? -3.695 -8.628 10.945 1.00 96.06 305 ILE A C 1
ATOM 2438 O O . ILE A 1 305 ? -3.478 -8.367 12.128 1.00 96.06 305 ILE A O 1
ATOM 2442 N N . ALA A 1 306 ? -4.057 -9.848 10.544 1.00 95.56 306 ALA A N 1
ATOM 2443 C CA . ALA A 1 306 ? -4.273 -10.970 11.458 1.00 95.56 306 ALA A CA 1
ATOM 2444 C C . ALA A 1 306 ? -2.998 -11.329 12.245 1.00 95.56 306 ALA A C 1
ATOM 2446 O O . ALA A 1 306 ? -3.044 -11.551 13.459 1.00 95.56 306 ALA A O 1
ATOM 2447 N N . SER A 1 307 ? -1.842 -11.310 11.578 1.00 95.88 307 SER A N 1
ATOM 2448 C CA . SER A 1 307 ? -0.545 -11.542 12.215 1.00 95.88 307 SER A CA 1
ATOM 2449 C C . SER A 1 307 ? -0.192 -10.426 13.211 1.00 95.88 307 SER A C 1
ATOM 2451 O O . SER A 1 307 ? 0.188 -10.704 14.347 1.00 95.88 307 SER A O 1
ATOM 2453 N N . ALA A 1 308 ? -0.433 -9.155 12.856 1.00 96.69 308 ALA A N 1
ATOM 2454 C CA . ALA A 1 308 ? -0.239 -8.022 13.768 1.00 96.69 308 ALA A CA 1
ATOM 2455 C C . ALA A 1 308 ? -1.143 -8.118 15.008 1.00 96.69 308 ALA A C 1
ATOM 2457 O O . ALA A 1 308 ? -0.669 -7.924 16.127 1.00 96.69 308 ALA A O 1
ATOM 2458 N N . ARG A 1 309 ? -2.426 -8.468 14.830 1.00 95.81 309 ARG A N 1
ATOM 2459 C CA . ARG A 1 309 ? -3.367 -8.723 15.937 1.00 95.81 309 ARG A CA 1
ATOM 2460 C C . ARG A 1 309 ? -2.828 -9.803 16.873 1.00 95.81 309 ARG A C 1
ATOM 2462 O O . ARG A 1 309 ? -2.805 -9.608 18.085 1.00 95.81 309 ARG A O 1
ATOM 2469 N N . THR A 1 310 ? -2.350 -10.910 16.309 1.00 94.75 310 THR A N 1
ATOM 2470 C CA . THR A 1 310 ? -1.801 -12.040 17.072 1.00 94.75 310 THR A CA 1
ATOM 2471 C C . THR A 1 310 ? -0.580 -11.633 17.898 1.00 94.75 310 THR A C 1
ATOM 2473 O O . THR A 1 310 ? -0.536 -11.929 19.095 1.00 94.75 310 THR A O 1
ATOM 2476 N N . ASP A 1 311 ? 0.373 -10.916 17.293 1.00 95.94 311 ASP A N 1
ATOM 2477 C CA . ASP A 1 311 ? 1.576 -10.416 17.969 1.00 95.94 311 ASP A CA 1
ATOM 2478 C C . ASP A 1 311 ? 1.227 -9.462 19.127 1.00 95.94 311 ASP A C 1
ATOM 2480 O O . ASP A 1 311 ? 1.787 -9.579 20.220 1.00 95.94 311 ASP A O 1
ATOM 2484 N N . ILE A 1 312 ? 0.279 -8.541 18.912 1.00 94.94 312 ILE A N 1
ATOM 2485 C CA . ILE A 1 312 ? -0.150 -7.553 19.915 1.00 94.94 312 ILE A CA 1
ATOM 2486 C C . ILE A 1 312 ? -0.856 -8.234 21.090 1.00 94.94 312 ILE A C 1
ATOM 2488 O O . ILE A 1 312 ? -0.483 -8.023 22.245 1.00 94.94 312 ILE A O 1
ATOM 2492 N N . ILE A 1 313 ? -1.864 -9.065 20.805 1.00 90.69 313 ILE A N 1
ATOM 2493 C CA . ILE A 1 313 ? -2.676 -9.732 21.832 1.00 90.69 313 ILE A CA 1
ATOM 2494 C C . ILE A 1 313 ? -1.805 -10.669 22.672 1.00 90.69 313 ILE A C 1
ATOM 2496 O O . ILE A 1 313 ? -1.901 -10.666 23.899 1.00 90.69 313 ILE A O 1
ATOM 2500 N N . SER A 1 314 ? -0.926 -11.435 22.024 1.00 91.75 314 SER A N 1
ATOM 2501 C CA . SER A 1 314 ? -0.061 -12.400 22.710 1.00 91.75 314 SER A CA 1
ATOM 2502 C C . SER A 1 314 ? 1.078 -11.721 23.475 1.00 91.75 314 SER A C 1
ATOM 2504 O O . SER A 1 314 ? 1.494 -12.215 24.522 1.00 91.75 314 SER A O 1
ATOM 2506 N N . GLY A 1 315 ? 1.589 -10.589 22.977 1.00 93.31 315 GLY A N 1
ATOM 2507 C CA . GLY A 1 315 ? 2.700 -9.860 23.593 1.00 93.31 315 GLY A CA 1
ATOM 2508 C C . GLY A 1 315 ? 2.293 -8.844 24.670 1.00 93.31 315 GLY A C 1
ATOM 2509 O O . GLY A 1 315 ? 3.151 -8.355 25.410 1.00 93.31 315 GLY A O 1
ATOM 2510 N N . GLY A 1 316 ? 1.006 -8.513 24.789 1.00 93.69 316 GLY A N 1
ATOM 2511 C CA . GLY A 1 316 ? 0.508 -7.567 25.786 1.00 93.69 316 GLY A CA 1
ATOM 2512 C C . GLY A 1 316 ? 0.890 -6.097 25.503 1.00 93.69 316 GLY A C 1
ATOM 2513 O O . GLY A 1 316 ? 1.376 -5.763 24.422 1.00 93.69 316 GLY A O 1
ATOM 2514 N N . PRO A 1 317 ? 0.763 -5.176 26.483 1.00 92.88 317 PRO A N 1
ATOM 2515 C CA . PRO A 1 317 ? 1.022 -3.739 26.282 1.00 92.88 317 PRO A CA 1
ATOM 2516 C C . PRO A 1 317 ? 2.481 -3.404 25.926 1.00 92.88 317 PRO A C 1
ATOM 2518 O O . PRO A 1 317 ? 2.794 -2.278 25.555 1.00 92.88 317 PRO A O 1
ATOM 2521 N N . ARG A 1 318 ? 3.403 -4.362 26.055 1.00 94.06 318 ARG A N 1
ATOM 2522 C CA . ARG A 1 318 ? 4.822 -4.203 25.706 1.00 94.06 318 ARG A CA 1
ATOM 2523 C C . ARG A 1 318 ? 5.262 -5.108 24.558 1.00 94.06 318 ARG A C 1
ATOM 2525 O O . ARG A 1 318 ? 6.464 -5.272 24.366 1.00 94.06 318 ARG A O 1
ATOM 2532 N N . TRP A 1 319 ? 4.316 -5.649 23.785 1.00 95.06 319 TRP A N 1
ATOM 2533 C CA . TRP A 1 319 ? 4.579 -6.572 22.675 1.00 95.06 319 TRP A CA 1
ATOM 2534 C C . TRP A 1 319 ? 5.693 -6.079 21.733 1.00 95.06 319 TRP A C 1
ATOM 2536 O O . TRP A 1 319 ? 6.506 -6.867 21.263 1.00 95.06 319 TRP A O 1
ATOM 2546 N N . TRP A 1 320 ? 5.767 -4.766 21.502 1.00 95.81 320 TRP A N 1
ATOM 2547 C CA . TRP A 1 320 ? 6.658 -4.123 20.538 1.00 95.81 320 TRP A CA 1
ATOM 2548 C C . TRP A 1 320 ? 8.103 -3.925 21.019 1.00 95.81 320 TRP A C 1
ATOM 2550 O O . TRP A 1 320 ? 8.961 -3.611 20.198 1.00 95.81 320 TRP A O 1
ATOM 2560 N N . VAL A 1 321 ? 8.396 -4.075 22.318 1.00 94.88 321 VAL A N 1
ATOM 2561 C CA . VAL A 1 321 ? 9.722 -3.741 22.883 1.00 94.88 321 VAL A CA 1
ATOM 2562 C C . VAL A 1 321 ? 10.818 -4.643 22.310 1.00 94.88 321 VAL A C 1
ATOM 2564 O O . VAL A 1 321 ? 11.862 -4.140 21.899 1.00 94.88 321 VAL A O 1
ATOM 2567 N N . ASP A 1 322 ? 10.548 -5.949 22.228 1.00 90.56 322 ASP A N 1
ATOM 2568 C CA . ASP A 1 322 ? 11.501 -6.958 21.746 1.00 90.56 322 ASP A CA 1
ATOM 2569 C C . ASP A 1 322 ? 11.059 -7.632 20.423 1.00 90.56 322 ASP A C 1
ATOM 2571 O O . ASP A 1 322 ? 11.837 -8.362 19.803 1.00 90.56 322 ASP A O 1
ATOM 2575 N N . ASN A 1 323 ? 9.841 -7.359 19.929 1.00 94.50 323 ASN A N 1
ATOM 2576 C CA . ASN A 1 323 ? 9.290 -7.958 18.704 1.00 94.50 323 ASN A CA 1
ATOM 2577 C C . ASN A 1 323 ? 9.503 -7.085 17.454 1.00 94.50 323 ASN A C 1
ATOM 2579 O O . ASN A 1 323 ? 8.565 -6.541 16.871 1.00 94.50 323 ASN A O 1
ATOM 2583 N N . HIS A 1 324 ? 10.748 -6.964 16.999 1.00 92.75 324 HIS A N 1
ATOM 2584 C CA . HIS A 1 324 ? 11.063 -6.170 15.806 1.00 92.75 324 HIS A CA 1
ATOM 2585 C C . HIS A 1 324 ? 10.362 -6.672 14.521 1.00 92.75 324 HIS A C 1
ATOM 2587 O O . HIS A 1 324 ? 10.001 -5.863 13.668 1.00 92.75 324 HIS A O 1
ATOM 2593 N N . MET A 1 325 ? 10.114 -7.979 14.376 1.00 93.25 325 MET A N 1
ATOM 2594 C CA . MET A 1 325 ? 9.393 -8.508 13.208 1.00 93.25 325 MET A CA 1
ATOM 2595 C C . MET A 1 325 ? 7.929 -8.057 13.201 1.00 93.25 325 MET A C 1
ATOM 2597 O O . MET A 1 325 ? 7.438 -7.578 12.179 1.00 93.25 325 MET A O 1
ATOM 2601 N N . GLY A 1 326 ? 7.250 -8.125 14.348 1.00 95.25 326 GLY A N 1
ATOM 2602 C CA . GLY A 1 326 ? 5.878 -7.642 14.488 1.00 95.25 326 GLY A CA 1
ATOM 2603 C C . GLY A 1 326 ? 5.759 -6.126 14.307 1.00 95.25 326 GLY A C 1
ATOM 2604 O O . GLY A 1 326 ? 4.824 -5.650 13.667 1.00 95.25 326 GLY A O 1
ATOM 2605 N N . VAL A 1 327 ? 6.735 -5.344 14.785 1.00 95.81 327 VAL A N 1
ATOM 2606 C CA . VAL A 1 327 ? 6.764 -3.887 14.550 1.00 95.81 327 VAL A CA 1
ATOM 2607 C C . VAL A 1 327 ? 6.900 -3.567 13.055 1.00 95.81 327 VAL A C 1
ATOM 2609 O O . VAL A 1 327 ? 6.154 -2.734 12.537 1.00 95.81 327 VAL A O 1
ATOM 2612 N N . ALA A 1 328 ? 7.787 -4.262 12.332 1.00 93.81 328 ALA A N 1
ATOM 2613 C CA . ALA A 1 328 ? 7.906 -4.117 10.878 1.00 93.81 328 ALA A CA 1
ATOM 2614 C C . ALA A 1 328 ? 6.618 -4.534 10.138 1.00 93.81 328 ALA A C 1
ATOM 2616 O O . ALA A 1 328 ? 6.227 -3.885 9.162 1.00 93.81 328 ALA A O 1
ATOM 2617 N N . ASN A 1 329 ? 5.931 -5.571 10.630 1.00 96.06 329 ASN A N 1
ATOM 2618 C CA . ASN A 1 329 ? 4.636 -6.001 10.108 1.00 96.06 329 ASN A CA 1
ATOM 2619 C C . ASN A 1 329 ? 3.554 -4.929 10.294 1.00 96.06 329 ASN A C 1
ATOM 2621 O O . ASN A 1 329 ? 2.838 -4.635 9.343 1.00 96.06 329 ASN A O 1
ATOM 2625 N N . VAL A 1 330 ? 3.458 -4.289 11.467 1.00 96.62 330 VAL A N 1
ATOM 2626 C CA . VAL A 1 330 ? 2.485 -3.204 11.711 1.00 96.62 330 VAL A CA 1
ATOM 2627 C C . VAL A 1 330 ? 2.680 -2.056 10.720 1.00 96.62 330 VAL A C 1
ATOM 2629 O O . VAL A 1 330 ? 1.706 -1.610 10.112 1.00 96.62 330 VAL A O 1
ATOM 2632 N N . PHE A 1 331 ? 3.924 -1.620 10.494 1.00 94.94 331 PHE A N 1
ATOM 2633 C CA . PHE A 1 331 ? 4.220 -0.581 9.500 1.00 94.94 331 PHE A CA 1
ATOM 2634 C C . PHE A 1 331 ? 3.898 -1.027 8.070 1.00 94.94 331 PHE A C 1
ATOM 2636 O O . PHE A 1 331 ? 3.332 -0.265 7.287 1.00 94.94 331 PHE A O 1
ATOM 2643 N N . SER A 1 332 ? 4.181 -2.284 7.734 1.00 93.88 332 SER A N 1
ATOM 2644 C CA . SER A 1 332 ? 3.840 -2.838 6.423 1.00 93.88 332 SER A CA 1
ATOM 2645 C C . SER A 1 332 ? 2.326 -2.942 6.216 1.00 93.88 332 SER A C 1
ATOM 2647 O O . SER A 1 332 ? 1.831 -2.544 5.164 1.00 93.88 332 SER A O 1
ATOM 2649 N N . ALA A 1 333 ? 1.573 -3.395 7.219 1.00 94.88 333 ALA A N 1
ATOM 2650 C CA . ALA A 1 333 ? 0.121 -3.558 7.172 1.00 94.88 333 ALA A CA 1
ATOM 2651 C C . ALA A 1 333 ? -0.625 -2.214 7.132 1.00 94.88 333 ALA A C 1
ATOM 2653 O O . ALA A 1 333 ? -1.573 -2.066 6.349 1.00 94.88 333 ALA A O 1
ATOM 2654 N N . ILE A 1 334 ? -0.185 -1.209 7.905 1.00 94.12 334 ILE A N 1
ATOM 2655 C CA . ILE A 1 334 ? -0.791 0.133 7.867 1.00 94.12 334 ILE A CA 1
ATOM 2656 C C . ILE A 1 334 ? -0.487 0.877 6.558 1.00 94.12 334 ILE A C 1
ATOM 2658 O O . ILE A 1 334 ? -1.287 1.704 6.112 1.00 94.12 334 ILE A O 1
ATOM 2662 N N . SER A 1 335 ? 0.644 0.583 5.917 1.00 91.31 335 SER A N 1
ATOM 2663 C CA . SER A 1 335 ? 0.980 1.172 4.622 1.00 91.31 335 SER A CA 1
ATOM 2664 C C . SER A 1 335 ? 0.446 0.390 3.439 1.00 91.31 335 SER A C 1
ATOM 2666 O O . SER A 1 335 ? 0.367 0.989 2.373 1.00 91.31 335 SER A O 1
ATOM 2668 N N . PHE A 1 336 ? 0.129 -0.906 3.584 1.00 90.38 336 PHE A N 1
ATOM 2669 C CA . PHE A 1 336 ? -0.229 -1.791 2.465 1.00 90.38 336 PHE A CA 1
ATOM 2670 C C . PHE A 1 336 ? -1.276 -1.155 1.551 1.00 90.38 336 PHE A C 1
ATOM 2672 O O . PHE A 1 336 ? -1.078 -1.056 0.345 1.00 90.38 336 PHE A O 1
ATOM 2679 N N . ARG A 1 337 ? -2.327 -0.623 2.174 1.00 86.56 337 ARG A N 1
ATOM 2680 C CA . ARG A 1 337 ? -3.273 0.301 1.568 1.00 86.56 337 ARG A CA 1
ATOM 2681 C C . ARG A 1 337 ? -3.007 1.714 2.072 1.00 86.56 337 ARG A C 1
ATOM 2683 O O . ARG A 1 337 ? -2.666 1.906 3.242 1.00 86.56 337 ARG A O 1
ATOM 2690 N N . GLU A 1 338 ? -3.217 2.690 1.197 1.00 85.25 338 GLU A N 1
ATOM 2691 C CA . GLU A 1 338 ? -3.237 4.102 1.565 1.00 85.25 338 GLU A CA 1
ATOM 2692 C C . GLU A 1 338 ? -4.272 4.358 2.668 1.00 85.25 338 GLU A C 1
ATOM 2694 O O . GLU A 1 338 ? -5.461 4.080 2.499 1.00 85.25 338 GLU A O 1
ATOM 2699 N N . ARG A 1 339 ? -3.814 4.903 3.799 1.00 89.31 339 ARG A N 1
ATOM 2700 C CA . ARG A 1 339 ? -4.691 5.376 4.868 1.00 89.31 339 ARG A CA 1
ATOM 2701 C C . ARG A 1 339 ? -4.494 6.858 5.112 1.00 89.31 339 ARG A C 1
ATOM 2703 O O . ARG A 1 339 ? -3.368 7.362 5.074 1.00 89.31 339 ARG A O 1
ATOM 2710 N N . LYS A 1 340 ? -5.609 7.527 5.389 1.00 86.62 340 LYS A N 1
ATOM 2711 C CA . LYS A 1 340 ? -5.694 8.974 5.557 1.00 86.62 340 LYS A CA 1
ATOM 2712 C C . LYS A 1 340 ? -5.875 9.342 7.022 1.00 86.62 340 LYS A C 1
ATOM 2714 O O . LYS A 1 340 ? -6.591 8.679 7.781 1.00 86.62 340 LYS A O 1
ATOM 2719 N N . ALA A 1 341 ? -5.210 10.423 7.399 1.00 85.31 341 ALA A N 1
ATOM 2720 C CA . ALA A 1 341 ? -5.410 11.121 8.653 1.00 85.31 341 ALA A CA 1
ATOM 2721 C C . ALA A 1 341 ? -6.018 12.490 8.332 1.00 85.31 341 ALA A C 1
ATOM 2723 O O . ALA A 1 341 ? -5.461 13.240 7.533 1.00 85.31 341 ALA A O 1
ATOM 2724 N N . THR A 1 342 ? -7.162 12.811 8.941 1.00 78.94 342 THR A N 1
ATOM 2725 C CA . THR A 1 342 ? -7.827 14.108 8.733 1.00 78.94 342 THR A CA 1
ATOM 2726 C C . THR A 1 342 ? -6.950 15.253 9.250 1.00 78.94 342 THR A C 1
ATOM 2728 O O . THR A 1 342 ? -6.886 16.317 8.640 1.00 78.94 342 THR A O 1
ATOM 2731 N N . VAL A 1 343 ? -6.232 15.018 10.353 1.00 83.44 343 VAL A N 1
ATOM 2732 C CA . VAL A 1 343 ? -5.249 15.945 10.919 1.00 83.44 343 VAL A CA 1
ATOM 2733 C C . VAL A 1 343 ? -3.855 15.336 10.807 1.00 83.44 343 VAL A C 1
ATOM 2735 O O . VAL A 1 343 ? -3.649 14.159 11.076 1.00 83.44 343 VAL A O 1
ATOM 2738 N N . MET A 1 344 ? -2.868 16.140 10.416 1.00 85.06 344 MET A N 1
ATOM 2739 C CA . MET A 1 344 ? -1.529 15.659 10.063 1.00 85.06 344 MET A CA 1
ATOM 2740 C C . MET A 1 344 ? -0.844 14.840 11.172 1.00 85.06 344 MET A C 1
ATOM 2742 O O . MET A 1 344 ? -0.313 13.761 10.901 1.00 85.06 344 MET A O 1
ATOM 2746 N N . HIS A 1 345 ? -0.905 15.310 12.421 1.00 88.75 345 HIS A N 1
ATOM 2747 C CA . HIS A 1 345 ? -0.303 14.619 13.564 1.00 88.75 345 HIS A CA 1
ATOM 2748 C C . HIS A 1 345 ? -0.987 13.286 13.921 1.00 88.75 345 HIS A C 1
ATOM 2750 O O . HIS A 1 345 ? -0.357 12.423 14.541 1.00 88.75 345 HIS A O 1
ATOM 2756 N N . ASP A 1 346 ? -2.226 13.062 13.468 1.00 89.88 346 ASP A N 1
ATOM 2757 C CA . ASP A 1 346 ? -2.946 11.799 13.676 1.00 89.88 346 ASP A CA 1
ATOM 2758 C C . ASP A 1 346 ? -2.312 10.625 12.940 1.00 89.88 346 ASP A C 1
ATOM 2760 O O . ASP A 1 346 ? -2.476 9.482 13.358 1.00 89.88 346 ASP A O 1
ATOM 2764 N N . THR A 1 347 ? -1.498 10.900 11.917 1.00 91.19 347 THR A N 1
ATOM 2765 C CA . THR A 1 347 ? -0.691 9.880 11.234 1.00 91.19 347 THR A CA 1
ATOM 2766 C C . THR A 1 347 ? 0.178 9.086 12.215 1.00 91.19 347 THR A C 1
ATOM 2768 O O . THR A 1 347 ? 0.350 7.883 12.041 1.00 91.19 347 THR A O 1
ATOM 2771 N N . PHE A 1 348 ? 0.702 9.744 13.258 1.00 93.19 348 PHE A N 1
ATOM 2772 C CA . PHE A 1 348 ? 1.504 9.109 14.310 1.00 93.19 348 PHE A CA 1
ATOM 2773 C C . PHE A 1 348 ? 0.690 8.833 15.572 1.00 93.19 348 PHE A C 1
ATOM 2775 O O . PHE A 1 348 ? 0.817 7.761 16.164 1.00 93.19 348 PHE A O 1
ATOM 2782 N N . ARG A 1 349 ? -0.162 9.781 15.985 1.00 92.75 349 ARG A N 1
ATOM 2783 C CA . ARG A 1 349 ? -0.995 9.642 17.189 1.00 92.75 349 ARG A CA 1
ATOM 2784 C C . ARG A 1 349 ? -1.941 8.443 17.111 1.00 92.75 349 ARG A C 1
ATOM 2786 O O . ARG A 1 349 ? -2.100 7.745 18.110 1.00 92.75 349 ARG A O 1
ATOM 2793 N N . GLY A 1 350 ? -2.466 8.143 15.923 1.00 91.69 350 GLY A N 1
ATOM 2794 C CA . GLY A 1 350 ? -3.334 6.992 15.677 1.00 91.69 350 GLY A CA 1
ATOM 2795 C C . GLY A 1 350 ? -2.653 5.624 15.755 1.00 91.69 350 GLY A C 1
ATOM 2796 O O . GLY A 1 350 ? -3.310 4.621 15.508 1.00 91.69 350 GLY A O 1
ATOM 2797 N N . LEU A 1 351 ? -1.361 5.566 16.097 1.00 94.38 351 LEU A N 1
ATOM 2798 C CA . LEU A 1 351 ? -0.628 4.330 16.383 1.00 94.38 351 LEU A CA 1
ATOM 2799 C C . LEU A 1 351 ? -0.246 4.178 17.865 1.00 94.38 351 LEU A C 1
ATOM 2801 O O . LEU A 1 351 ? 0.283 3.137 18.258 1.00 94.38 351 LEU A O 1
ATOM 2805 N N . LEU A 1 352 ? -0.456 5.197 18.704 1.00 93.56 352 LEU A N 1
ATOM 2806 C CA . LEU A 1 352 ? 0.083 5.209 20.072 1.00 93.56 352 LEU A CA 1
ATOM 2807 C C . LEU A 1 352 ? -0.621 4.239 21.026 1.00 93.56 352 LEU A C 1
ATOM 2809 O O . LEU A 1 352 ? -0.011 3.805 21.998 1.00 93.56 352 LEU A O 1
ATOM 2813 N N . GLY A 1 353 ? -1.855 3.836 20.724 1.00 92.06 353 GLY A N 1
ATOM 2814 C CA . GLY A 1 353 ? -2.519 2.739 21.428 1.00 92.06 353 GLY A CA 1
ATOM 2815 C C . GLY A 1 353 ? -1.911 1.375 21.086 1.00 92.06 353 GLY A C 1
ATOM 2816 O O . GLY A 1 353 ? -1.847 0.507 21.950 1.00 92.06 353 GLY A O 1
ATOM 2817 N N . ILE A 1 354 ? -1.413 1.179 19.858 1.00 94.94 354 ILE A N 1
ATOM 2818 C CA . ILE A 1 354 ? -0.647 -0.028 19.492 1.00 94.94 354 ILE A CA 1
ATOM 2819 C C . ILE A 1 354 ? 0.721 -0.011 20.187 1.00 94.94 354 ILE A C 1
ATOM 2821 O O . ILE A 1 354 ? 1.151 -1.019 20.752 1.00 94.94 354 ILE A O 1
ATOM 2825 N N . PHE A 1 355 ? 1.401 1.137 20.170 1.00 95.69 355 PHE A N 1
ATOM 2826 C CA . PHE A 1 355 ? 2.705 1.338 20.805 1.00 95.69 355 PHE A CA 1
ATOM 2827 C C . PHE A 1 355 ? 2.561 1.926 22.212 1.00 95.69 355 PHE A C 1
ATOM 2829 O O . PHE A 1 355 ? 3.108 2.984 22.528 1.00 95.69 355 PHE A O 1
ATOM 2836 N N . GLN A 1 356 ? 1.821 1.221 23.068 1.00 93.75 356 GLN A N 1
ATOM 2837 C CA . GLN A 1 356 ? 1.530 1.655 24.432 1.00 93.75 356 GLN A CA 1
ATOM 2838 C C . GLN A 1 356 ? 2.803 2.080 25.187 1.00 93.75 356 GLN A C 1
ATOM 2840 O O . GLN A 1 356 ? 3.767 1.318 25.302 1.00 93.75 356 GLN A O 1
ATOM 2845 N N . GLY A 1 357 ? 2.794 3.302 25.731 1.00 93.31 357 GLY A N 1
ATOM 2846 C CA . GLY A 1 357 ? 3.916 3.877 26.481 1.00 93.31 357 GLY A CA 1
ATOM 2847 C C . GLY A 1 357 ? 5.098 4.350 25.624 1.00 93.31 357 GLY A C 1
ATOM 2848 O O . GLY A 1 357 ? 6.162 4.663 26.171 1.00 93.31 357 GLY A O 1
ATOM 2849 N N . LEU A 1 358 ? 4.953 4.416 24.294 1.00 95.75 358 LEU A N 1
ATOM 2850 C CA . LEU A 1 358 ? 5.966 4.984 23.398 1.00 95.75 358 LEU A CA 1
ATOM 2851 C C . LEU A 1 358 ? 6.170 6.484 23.636 1.00 95.75 358 LEU A C 1
ATOM 2853 O O . LEU A 1 358 ? 7.309 6.943 23.614 1.00 95.75 358 LEU A O 1
ATOM 2857 N N . PHE A 1 359 ? 5.107 7.212 23.960 1.00 95.56 359 PHE A N 1
ATOM 2858 C CA . PHE A 1 359 ? 5.143 8.609 24.387 1.00 95.56 359 PHE A CA 1
ATOM 2859 C C . PHE A 1 359 ? 4.318 8.779 25.661 1.00 95.56 359 PHE A C 1
ATOM 2861 O O . PHE A 1 359 ? 3.306 8.105 25.837 1.00 95.56 359 PHE A O 1
ATOM 2868 N N . THR A 1 360 ? 4.749 9.685 26.532 1.00 94.12 360 THR A N 1
ATOM 2869 C CA . THR A 1 360 ? 3.918 10.225 27.617 1.00 94.12 360 THR A CA 1
ATOM 2870 C C . THR A 1 360 ? 2.954 11.293 27.076 1.00 94.12 360 THR A C 1
ATOM 2872 O O . THR A 1 360 ? 3.225 11.874 26.018 1.00 94.12 360 THR A O 1
ATOM 2875 N N . PRO A 1 361 ? 1.870 11.638 27.796 1.00 93.00 361 PRO A N 1
ATOM 2876 C CA . PRO A 1 361 ? 0.929 12.673 27.358 1.00 93.00 361 PRO A CA 1
ATOM 2877 C C . PRO A 1 361 ? 1.586 14.042 27.114 1.00 93.00 361 PRO A C 1
ATOM 2879 O O . PRO A 1 361 ? 1.203 14.762 26.193 1.00 93.00 361 PRO A O 1
ATOM 2882 N N . GLU A 1 362 ? 2.606 14.397 27.903 1.00 93.25 362 GLU A N 1
ATOM 2883 C CA . GLU A 1 362 ? 3.371 15.639 27.725 1.00 93.25 362 GLU A CA 1
ATOM 2884 C C . GLU A 1 362 ? 4.251 15.594 26.467 1.00 93.25 362 GLU A C 1
ATOM 2886 O O . GLU A 1 362 ? 4.230 16.519 25.652 1.00 93.25 362 GLU A O 1
ATOM 2891 N N . GLU A 1 363 ? 4.980 14.491 26.259 1.00 94.38 363 GLU A N 1
ATOM 2892 C CA . GLU A 1 363 ? 5.800 14.304 25.058 1.00 94.38 363 GLU A CA 1
ATOM 2893 C C . GLU A 1 363 ? 4.932 14.292 23.790 1.00 94.38 363 GLU A C 1
ATOM 2895 O O . GLU A 1 363 ? 5.346 14.830 22.767 1.00 94.38 363 GLU A O 1
ATOM 2900 N N . MET A 1 364 ? 3.717 13.734 23.837 1.00 92.12 364 MET A N 1
ATOM 2901 C CA . MET A 1 364 ? 2.768 13.775 22.716 1.00 92.12 364 MET A CA 1
ATOM 2902 C C . MET A 1 364 ? 2.356 15.204 22.357 1.00 92.12 364 MET A C 1
ATOM 2904 O O . MET A 1 364 ? 2.369 15.571 21.179 1.00 92.12 364 MET A O 1
ATOM 2908 N N . ARG A 1 365 ? 1.994 16.014 23.361 1.00 91.06 365 ARG A N 1
ATOM 2909 C CA . ARG A 1 365 ? 1.597 17.415 23.156 1.00 91.06 365 ARG A CA 1
ATOM 2910 C C . ARG A 1 365 ? 2.755 18.280 22.661 1.00 91.06 365 ARG A C 1
ATOM 2912 O O . ARG A 1 365 ? 2.513 19.225 21.920 1.00 91.06 365 ARG A O 1
ATOM 2919 N N . THR A 1 366 ? 3.990 17.923 23.008 1.00 91.44 366 THR A N 1
ATOM 2920 C CA . THR A 1 366 ? 5.190 18.684 22.632 1.00 91.44 366 THR A CA 1
ATOM 2921 C C . THR A 1 366 ? 5.779 18.258 21.286 1.00 91.44 366 THR A C 1
ATOM 2923 O O . THR A 1 366 ? 6.138 19.104 20.471 1.00 91.44 366 THR A O 1
ATOM 2926 N N . HIS A 1 367 ? 5.899 16.953 21.033 1.00 93.19 367 HIS A N 1
ATOM 2927 C CA . HIS A 1 367 ? 6.664 16.413 19.900 1.00 93.19 367 HIS A CA 1
ATOM 2928 C C . HIS A 1 367 ? 5.803 15.890 18.749 1.00 93.19 367 HIS A C 1
ATOM 2930 O O . HIS A 1 367 ? 6.295 15.778 17.629 1.00 93.19 367 HIS A O 1
ATOM 2936 N N . LEU A 1 368 ? 4.533 15.567 19.005 1.00 91.50 368 LEU A N 1
ATOM 2937 C CA . LEU A 1 368 ? 3.597 15.043 18.007 1.00 91.50 368 LEU A CA 1
ATOM 2938 C C . LEU A 1 368 ? 2.428 16.011 17.820 1.00 91.50 368 LEU A C 1
ATOM 2940 O O . LEU A 1 368 ? 1.270 15.616 17.930 1.00 91.50 368 LEU A O 1
ATOM 2944 N N . THR A 1 369 ? 2.720 17.292 17.603 1.00 88.00 369 THR A N 1
ATOM 2945 C CA . THR A 1 369 ? 1.724 18.355 17.408 1.00 88.00 369 THR A CA 1
ATOM 2946 C C . THR A 1 369 ? 2.006 19.165 16.142 1.00 88.00 369 THR A C 1
ATOM 2948 O O . THR A 1 369 ? 3.110 19.141 15.601 1.00 88.00 369 THR A O 1
ATOM 2951 N N . GLY A 1 370 ? 1.002 19.904 15.669 1.00 87.06 370 GLY A N 1
ATOM 2952 C CA . GLY A 1 370 ? 1.118 20.774 14.499 1.00 87.06 370 GLY A CA 1
ATOM 2953 C C . GLY A 1 370 ? 1.158 20.027 13.162 1.00 87.06 370 GLY A C 1
ATOM 2954 O O . GLY A 1 370 ? 0.505 18.995 12.987 1.00 87.06 370 GLY A O 1
ATOM 2955 N N . THR A 1 371 ? 1.880 20.610 12.200 1.00 87.38 371 THR A N 1
ATOM 2956 C CA . THR A 1 371 ? 1.911 20.203 10.783 1.00 87.38 371 THR A CA 1
ATOM 2957 C C . THR A 1 371 ? 3.328 19.970 10.242 1.00 87.38 371 THR A C 1
ATOM 2959 O O . THR A 1 371 ? 3.540 19.918 9.031 1.00 87.38 371 THR A O 1
ATOM 2962 N N . ASP A 1 372 ? 4.330 19.839 11.114 1.00 88.81 372 ASP A N 1
ATOM 2963 C CA . ASP A 1 372 ? 5.696 19.534 10.683 1.00 88.81 372 ASP A CA 1
ATOM 2964 C C . ASP A 1 372 ? 5.943 18.017 10.692 1.00 88.81 372 ASP A C 1
ATOM 2966 O O . ASP A 1 372 ? 6.339 17.428 11.702 1.00 88.81 372 ASP A O 1
ATOM 2970 N N . MET A 1 373 ? 5.690 17.363 9.555 1.00 86.56 373 MET A N 1
ATOM 2971 C CA . MET A 1 373 ? 5.917 15.923 9.374 1.00 86.56 373 MET A CA 1
ATOM 2972 C C . MET A 1 373 ? 7.374 15.530 9.584 1.00 86.56 373 MET A C 1
ATOM 2974 O O . MET A 1 373 ? 7.641 14.422 10.054 1.00 86.56 373 MET A O 1
ATOM 2978 N N . ASN A 1 374 ? 8.316 16.417 9.266 1.00 87.25 374 ASN A N 1
ATOM 2979 C CA . ASN A 1 374 ? 9.735 16.156 9.469 1.00 87.25 374 ASN A CA 1
ATOM 2980 C C . ASN A 1 374 ? 10.031 15.981 10.965 1.00 87.25 374 ASN A C 1
ATOM 2982 O O . ASN A 1 374 ? 10.510 14.923 11.377 1.00 87.25 374 ASN A O 1
ATOM 2986 N N . ALA A 1 375 ? 9.647 16.968 11.778 1.00 90.00 375 ALA A N 1
ATOM 2987 C CA . ALA A 1 375 ? 9.846 16.930 13.223 1.00 90.00 375 ALA A CA 1
ATOM 2988 C C . ALA A 1 375 ? 9.109 15.751 13.882 1.00 90.00 375 ALA A C 1
ATOM 2990 O O . ALA A 1 375 ? 9.704 15.022 14.679 1.00 90.00 375 ALA A O 1
ATOM 2991 N N . MET A 1 376 ? 7.846 15.516 13.508 1.00 92.06 376 MET A N 1
ATOM 2992 C CA . MET A 1 376 ? 7.043 14.430 14.080 1.00 92.06 376 MET A CA 1
ATOM 2993 C C . MET A 1 376 ? 7.574 13.041 13.709 1.00 92.06 376 MET A C 1
ATOM 2995 O O . MET A 1 376 ? 7.675 12.176 14.579 1.00 92.06 376 MET A O 1
ATOM 2999 N N . SER A 1 377 ? 7.961 12.824 12.444 1.00 90.81 377 SER A N 1
ATOM 3000 C CA . SER A 1 377 ? 8.553 11.549 12.008 1.00 90.81 377 SER A CA 1
ATOM 3001 C C . SER A 1 377 ? 9.863 11.268 12.736 1.00 90.81 377 SER A C 1
ATOM 3003 O O . SER A 1 377 ? 10.040 10.173 13.274 1.00 90.81 377 SER A O 1
ATOM 3005 N N . PHE A 1 378 ? 10.744 12.268 12.834 1.00 92.00 378 PHE A N 1
ATOM 3006 C CA . PHE A 1 378 ? 11.997 12.138 13.568 1.00 92.00 378 PHE A CA 1
ATOM 3007 C C . PHE A 1 378 ? 11.751 11.776 15.037 1.00 92.00 378 PHE A C 1
ATOM 3009 O O . PHE A 1 378 ? 12.304 10.786 15.516 1.00 92.00 378 PHE A O 1
ATOM 3016 N N . ALA A 1 379 ? 10.886 12.521 15.732 1.00 94.69 379 ALA A N 1
ATOM 3017 C CA . ALA A 1 379 ? 10.574 12.271 17.137 1.00 94.69 379 ALA A CA 1
ATOM 3018 C C . ALA A 1 379 ? 9.995 10.864 17.358 1.00 94.69 379 ALA A C 1
ATOM 3020 O O . ALA A 1 379 ? 10.426 10.154 18.270 1.00 94.69 379 ALA A O 1
ATOM 3021 N N . PHE A 1 380 ? 9.060 10.434 16.505 1.00 95.31 380 PHE A N 1
ATOM 3022 C CA . PHE A 1 380 ? 8.432 9.116 16.588 1.00 95.31 380 PHE A CA 1
ATOM 3023 C C . PHE A 1 380 ? 9.453 7.981 16.458 1.00 95.31 380 PHE A C 1
ATOM 3025 O O . PHE A 1 380 ? 9.545 7.119 17.337 1.00 95.31 380 PHE A O 1
ATOM 3032 N N . PHE A 1 381 ? 10.261 7.988 15.395 1.00 94.81 381 PHE A N 1
ATOM 3033 C CA . PHE A 1 381 ? 11.235 6.921 15.157 1.00 94.81 381 PHE A CA 1
ATOM 3034 C C . PHE A 1 381 ? 12.427 6.980 16.112 1.00 94.81 381 PHE A C 1
ATOM 3036 O O . PHE A 1 381 ? 12.979 5.929 16.450 1.00 94.81 381 PHE A O 1
ATOM 3043 N N . GLN A 1 382 ? 12.801 8.166 16.600 1.00 95.19 382 GLN A N 1
ATOM 3044 C CA . GLN A 1 382 ? 13.803 8.298 17.653 1.00 95.19 382 GLN A CA 1
ATOM 3045 C C . GLN A 1 382 ? 13.317 7.634 18.943 1.00 95.19 382 GLN A C 1
ATOM 3047 O O . GLN A 1 382 ? 14.022 6.780 19.481 1.00 95.19 382 GLN A O 1
ATOM 3052 N N . GLN A 1 383 ? 12.103 7.951 19.404 1.00 95.81 383 GLN A N 1
ATOM 3053 C CA . GLN A 1 383 ? 11.538 7.338 20.610 1.00 95.81 383 GLN A CA 1
ATOM 3054 C C . GLN A 1 383 ? 11.355 5.829 20.458 1.00 95.81 383 GLN A C 1
ATOM 3056 O O . GLN A 1 383 ? 11.717 5.072 21.363 1.00 95.81 383 GLN A O 1
ATOM 3061 N N . LEU A 1 384 ? 10.877 5.373 19.296 1.00 96.19 384 LEU A N 1
ATOM 3062 C CA . LEU A 1 384 ? 10.761 3.944 19.003 1.00 96.19 384 LEU A CA 1
ATOM 3063 C C . LEU A 1 384 ? 12.124 3.263 19.093 1.00 96.19 384 LEU A C 1
ATOM 3065 O O . LEU A 1 384 ? 12.253 2.208 19.716 1.00 96.19 384 LEU A O 1
ATOM 3069 N N . SER A 1 385 ? 13.156 3.891 18.535 1.00 96.38 385 SER A N 1
ATOM 3070 C CA . SER A 1 385 ? 14.506 3.340 18.542 1.00 96.38 385 SER A CA 1
ATOM 3071 C C . SER A 1 385 ? 15.111 3.282 19.939 1.00 96.38 385 SER A C 1
ATOM 3073 O O . SER A 1 385 ? 15.661 2.256 20.341 1.00 96.38 385 SER A O 1
ATOM 3075 N N . VAL A 1 386 ? 14.970 4.358 20.715 1.00 96.06 386 VAL A N 1
ATOM 3076 C CA . VAL A 1 386 ? 15.453 4.428 22.100 1.00 96.06 386 VAL A CA 1
ATOM 3077 C C . VAL A 1 386 ? 14.783 3.357 22.958 1.00 96.06 386 VAL A C 1
ATOM 3079 O O . VAL A 1 386 ? 15.473 2.609 23.654 1.00 96.06 386 VAL A O 1
ATOM 3082 N N . LYS A 1 387 ? 13.452 3.236 22.881 1.00 95.94 387 LYS A N 1
ATOM 3083 C CA . LYS A 1 387 ? 12.686 2.322 23.739 1.00 95.94 387 LYS A CA 1
ATOM 3084 C C . LYS A 1 387 ? 12.818 0.849 23.334 1.00 95.94 387 LYS A C 1
ATOM 3086 O O . LYS A 1 387 ? 12.828 -0.002 24.217 1.00 95.94 387 LYS A O 1
ATOM 3091 N N . THR A 1 388 ? 13.003 0.547 22.046 1.00 95.88 388 THR A N 1
ATOM 3092 C CA . THR A 1 388 ? 13.285 -0.827 21.561 1.00 95.88 388 THR A CA 1
ATOM 3093 C C . THR A 1 388 ? 14.764 -1.207 21.649 1.00 95.88 388 THR A C 1
ATOM 3095 O O . THR A 1 388 ? 15.115 -2.377 21.530 1.00 95.88 388 THR A O 1
ATOM 3098 N N . LYS A 1 389 ? 15.670 -0.232 21.821 1.00 96.12 389 LYS A N 1
ATOM 3099 C CA . LYS A 1 389 ? 17.128 -0.404 21.647 1.00 96.12 389 LYS A CA 1
ATOM 3100 C C . LYS A 1 389 ? 17.505 -0.928 20.251 1.00 96.12 389 LYS A C 1
ATOM 3102 O O . LYS A 1 389 ? 18.590 -1.491 20.066 1.00 96.12 389 LYS A O 1
ATOM 3107 N N . GLN A 1 390 ? 16.634 -0.724 19.269 1.00 95.44 390 GLN A N 1
ATOM 3108 C CA . GLN A 1 390 ? 16.831 -1.078 17.868 1.00 95.44 390 GLN A CA 1
ATOM 3109 C C . GLN A 1 390 ? 16.846 0.192 17.019 1.00 95.44 390 GLN A C 1
ATOM 3111 O O . GLN A 1 390 ? 16.197 1.169 17.353 1.00 95.44 390 GLN A O 1
ATOM 3116 N N . ALA A 1 391 ? 17.591 0.201 15.924 1.00 94.56 391 ALA A N 1
ATOM 3117 C CA . ALA A 1 391 ? 17.600 1.299 14.971 1.00 94.56 391 ALA A CA 1
ATOM 3118 C C . ALA A 1 391 ? 16.527 1.060 13.900 1.00 94.56 391 ALA A C 1
ATOM 3120 O O . ALA A 1 391 ? 16.592 0.063 13.178 1.00 94.56 391 ALA A O 1
ATOM 3121 N N . TRP A 1 392 ? 15.551 1.962 13.797 1.00 93.19 392 TRP A N 1
ATOM 3122 C CA . TRP A 1 392 ? 14.474 1.927 12.800 1.00 93.19 392 TRP A CA 1
ATOM 3123 C C . TRP A 1 392 ? 14.734 2.912 11.661 1.00 93.19 392 TRP A C 1
ATOM 3125 O O . TRP A 1 392 ? 14.800 4.118 11.880 1.00 93.19 392 TRP A O 1
ATOM 3135 N N . THR A 1 393 ? 14.871 2.405 10.439 1.00 89.62 393 THR A N 1
ATOM 3136 C CA . THR A 1 393 ? 15.140 3.209 9.237 1.00 89.62 393 THR A CA 1
ATOM 3137 C C . THR A 1 393 ? 14.064 2.998 8.177 1.00 89.62 393 THR A C 1
ATOM 3139 O O . THR A 1 393 ? 13.111 2.257 8.396 1.00 89.62 393 THR A O 1
ATOM 3142 N N . ARG A 1 394 ? 14.212 3.628 7.011 1.00 85.94 394 ARG A N 1
ATOM 3143 C CA . ARG A 1 394 ? 13.380 3.388 5.830 1.00 85.94 394 ARG A CA 1
ATOM 3144 C C . ARG A 1 394 ? 14.264 3.166 4.612 1.00 85.94 394 ARG A C 1
ATOM 3146 O O . ARG A 1 394 ? 15.390 3.654 4.566 1.00 85.94 394 ARG A O 1
ATOM 3153 N N . LEU A 1 395 ? 13.740 2.487 3.596 1.00 79.19 395 LEU A N 1
ATOM 3154 C CA . LEU A 1 395 ? 14.365 2.353 2.275 1.00 79.19 395 LEU A CA 1
ATOM 3155 C C . LEU A 1 395 ? 14.457 3.672 1.479 1.00 79.19 395 LEU A C 1
ATOM 3157 O O . LEU A 1 395 ? 14.229 3.648 0.281 1.00 79.19 395 LEU A O 1
ATOM 3161 N N . VAL A 1 396 ? 14.775 4.802 2.116 1.00 72.50 396 VAL A N 1
ATOM 3162 C CA . VAL A 1 396 ? 14.898 6.136 1.508 1.00 72.50 396 VAL A CA 1
ATOM 3163 C C . VAL A 1 396 ? 16.212 6.781 1.936 1.00 72.50 396 VAL A C 1
ATOM 3165 O O . VAL A 1 396 ? 16.617 6.689 3.092 1.00 72.50 396 VAL A O 1
ATOM 3168 N N . THR A 1 397 ? 16.840 7.533 1.034 1.00 66.06 397 THR A N 1
ATOM 3169 C CA . THR A 1 397 ? 17.887 8.498 1.391 1.00 66.06 397 THR A CA 1
ATOM 3170 C C . THR A 1 397 ? 17.281 9.771 1.979 1.00 66.06 397 THR A C 1
ATOM 3172 O O . THR A 1 397 ? 16.733 10.591 1.243 1.00 66.06 397 THR A O 1
ATOM 3175 N N . SER A 1 398 ? 17.375 9.966 3.291 1.00 63.62 398 SER A N 1
ATOM 3176 C CA . SER A 1 398 ? 16.910 11.200 3.928 1.00 63.62 398 SER A CA 1
ATOM 3177 C C . SER A 1 398 ? 17.824 12.387 3.579 1.00 63.62 398 SER A C 1
ATOM 3179 O O . SER A 1 398 ? 19.029 12.242 3.358 1.00 63.62 398 SER A O 1
ATOM 3181 N N . SER A 1 399 ? 17.251 13.591 3.505 1.00 55.56 399 SER A N 1
ATOM 3182 C CA . SER A 1 399 ? 18.028 14.832 3.430 1.00 55.56 399 SER A CA 1
ATOM 3183 C C . SER A 1 399 ? 18.275 15.399 4.828 1.00 55.56 399 SER A C 1
ATOM 3185 O O . SER A 1 399 ? 17.374 15.369 5.667 1.00 55.56 399 SER A O 1
ATOM 3187 N N . GLY A 1 400 ? 19.468 15.946 5.058 1.00 61.62 400 GLY A N 1
ATOM 3188 C CA . GLY A 1 400 ? 19.836 16.654 6.288 1.00 61.62 400 GLY A CA 1
ATOM 3189 C C . GLY A 1 400 ? 20.825 15.886 7.163 1.00 61.62 400 GLY A C 1
ATOM 3190 O O . GLY A 1 400 ? 20.695 14.678 7.336 1.00 61.62 400 GLY A O 1
ATOM 3191 N N . GLU A 1 401 ? 21.801 16.611 7.708 1.00 68.31 401 GLU A N 1
ATOM 3192 C CA . GLU A 1 401 ? 22.736 16.099 8.710 1.00 68.31 401 GLU A CA 1
ATOM 3193 C C . GLU A 1 401 ? 22.099 16.232 10.101 1.00 68.31 401 GLU A C 1
ATOM 3195 O O . GLU A 1 401 ? 21.799 17.329 10.568 1.00 68.31 401 GLU A O 1
ATOM 3200 N N . ARG A 1 402 ? 21.864 15.093 10.744 1.00 80.38 402 ARG A N 1
ATOM 3201 C CA . ARG A 1 402 ? 21.361 14.898 12.112 1.00 80.38 402 ARG A CA 1
ATOM 3202 C C . ARG A 1 402 ? 22.399 14.200 13.004 1.00 80.38 402 ARG A C 1
ATOM 3204 O O . ARG A 1 402 ? 22.088 13.753 14.108 1.00 80.38 402 ARG A O 1
ATOM 3211 N N . GLY A 1 403 ? 23.647 14.116 12.546 1.00 84.12 403 GLY A N 1
ATOM 3212 C CA . GLY A 1 403 ? 24.779 13.628 13.325 1.00 84.12 403 GLY A CA 1
ATOM 3213 C C . GLY A 1 403 ? 24.770 12.109 13.462 1.00 84.12 403 GLY A C 1
ATOM 3214 O O . GLY A 1 403 ? 25.049 11.400 12.503 1.00 84.12 403 GLY A O 1
ATOM 3215 N N . SER A 1 404 ? 24.514 11.600 14.669 1.00 86.50 404 SER A N 1
ATOM 3216 C CA . SER A 1 404 ? 24.478 10.155 14.946 1.00 86.50 404 SER A CA 1
ATOM 3217 C C . SER A 1 404 ? 23.156 9.475 14.570 1.00 86.50 404 SER A C 1
ATOM 3219 O O . SER A 1 404 ? 23.061 8.252 14.663 1.00 86.50 404 SER A O 1
ATOM 3221 N N . TRP A 1 405 ? 22.163 10.263 14.150 1.00 89.25 405 TRP A N 1
ATOM 3222 C CA . TRP A 1 405 ? 20.809 9.834 13.801 1.00 89.25 405 TRP A CA 1
ATOM 3223 C C . TRP A 1 405 ? 20.480 10.078 12.317 1.00 89.25 405 TRP A C 1
ATOM 3225 O O . TRP A 1 405 ? 19.311 10.249 11.955 1.00 89.25 405 TRP A O 1
ATOM 3235 N N . ASP A 1 406 ? 21.485 10.135 11.438 1.00 85.69 406 ASP A N 1
ATOM 3236 C CA . ASP A 1 406 ? 21.272 10.372 10.002 1.00 85.69 406 ASP A CA 1
ATOM 3237 C C . ASP A 1 406 ? 20.414 9.252 9.390 1.00 85.69 406 ASP A C 1
ATOM 3239 O O . ASP A 1 406 ? 19.591 9.510 8.505 1.00 85.69 406 ASP A O 1
ATOM 3243 N N . TRP A 1 407 ? 20.533 8.032 9.924 1.00 86.00 407 TRP A N 1
ATOM 3244 C CA . TRP A 1 407 ? 19.752 6.862 9.517 1.00 86.00 407 TRP A CA 1
ATOM 3245 C C . TRP A 1 407 ? 18.258 6.909 9.885 1.00 86.00 407 TRP A C 1
ATOM 3247 O O . TRP A 1 407 ? 17.499 6.096 9.347 1.00 86.00 407 TRP A O 1
ATOM 3257 N N . ILE A 1 408 ? 17.808 7.818 10.764 1.00 87.69 408 ILE A N 1
ATOM 3258 C CA . ILE A 1 408 ? 16.375 7.957 11.076 1.00 87.69 408 ILE A CA 1
ATOM 3259 C C . ILE A 1 408 ? 15.624 8.428 9.821 1.00 87.69 408 ILE A C 1
ATOM 3261 O O . ILE A 1 408 ? 16.065 9.374 9.153 1.00 87.69 408 ILE A O 1
ATOM 3265 N N . PRO A 1 409 ? 14.482 7.801 9.487 1.00 76.81 409 PRO A N 1
ATOM 3266 C CA . PRO A 1 409 ? 13.723 8.167 8.314 1.00 76.81 409 PRO A CA 1
ATOM 3267 C C . PRO A 1 409 ? 12.948 9.445 8.609 1.00 76.81 409 PRO A C 1
ATOM 3269 O O . PRO A 1 409 ? 12.210 9.539 9.586 1.00 76.81 409 PRO A O 1
ATOM 3272 N N . VAL A 1 410 ? 13.124 10.431 7.742 1.00 78.38 410 VAL A N 1
ATOM 3273 C CA . VAL A 1 410 ? 12.422 11.705 7.830 1.00 78.38 410 VAL A CA 1
ATOM 3274 C C . VAL A 1 410 ? 11.551 11.848 6.596 1.00 78.38 410 VAL A C 1
ATOM 3276 O O . VAL A 1 410 ? 11.983 11.527 5.485 1.00 78.38 410 VAL A O 1
ATOM 3279 N N . VAL A 1 411 ? 10.316 12.292 6.805 1.00 76.44 411 VAL A N 1
ATOM 3280 C CA . VAL A 1 411 ? 9.333 12.515 5.742 1.00 76.44 411 VAL A CA 1
ATOM 3281 C C . VAL A 1 411 ? 9.261 14.007 5.463 1.00 76.44 411 VAL A C 1
ATOM 3283 O O . VAL A 1 411 ? 9.141 14.816 6.382 1.00 76.44 411 VAL A O 1
ATOM 3286 N N . ALA A 1 412 ? 9.361 14.388 4.194 1.00 73.75 412 ALA A N 1
ATOM 3287 C CA . ALA A 1 412 ? 9.209 15.782 3.811 1.00 73.75 412 ALA A CA 1
ATOM 3288 C C . ALA A 1 412 ? 7.774 16.285 4.021 1.00 73.75 412 ALA A C 1
ATOM 3290 O O . ALA A 1 412 ? 6.810 15.534 3.883 1.00 73.75 412 ALA A O 1
ATOM 3291 N N . ASN A 1 413 ? 7.639 17.580 4.307 1.00 73.44 413 ASN A N 1
ATOM 3292 C CA . ASN A 1 413 ? 6.337 18.202 4.513 1.00 73.44 413 ASN A CA 1
ATOM 3293 C C . ASN A 1 413 ? 5.526 18.204 3.209 1.00 73.44 413 ASN A C 1
ATOM 3295 O O . ASN A 1 413 ? 5.975 18.716 2.183 1.00 73.44 413 ASN A O 1
ATOM 3299 N N . HIS A 1 414 ? 4.324 17.634 3.277 1.00 69.88 414 HIS A N 1
ATOM 3300 C CA . HIS A 1 414 ? 3.337 17.607 2.204 1.00 69.88 414 HIS A CA 1
ATOM 3301 C C . HIS A 1 414 ? 1.956 17.899 2.796 1.00 69.88 414 HIS A C 1
ATOM 3303 O O . HIS A 1 414 ? 1.664 17.478 3.911 1.00 69.88 414 HIS A O 1
ATOM 3309 N N . ASN A 1 415 ? 1.085 18.587 2.055 1.00 65.62 415 ASN A N 1
ATOM 3310 C CA . ASN A 1 415 ? -0.205 19.068 2.577 1.00 65.62 415 ASN A CA 1
ATOM 3311 C C . ASN A 1 415 ? -1.211 17.945 2.900 1.00 65.62 415 ASN A C 1
ATOM 3313 O O . ASN A 1 415 ? -2.240 18.205 3.515 1.00 65.62 415 ASN A O 1
ATOM 3317 N N . ARG A 1 416 ? -0.933 16.713 2.462 1.00 68.31 416 ARG A N 1
ATOM 3318 C CA . ARG A 1 416 ? -1.748 15.514 2.694 1.00 68.31 416 ARG A CA 1
ATOM 3319 C C . ARG A 1 416 ? -0.813 14.331 2.956 1.00 68.31 416 ARG A C 1
ATOM 3321 O O . ARG A 1 416 ? -0.274 13.804 1.983 1.00 68.31 416 ARG A O 1
ATOM 3328 N N . PRO A 1 417 ? -0.518 13.978 4.217 1.00 68.00 417 PRO A N 1
ATOM 3329 C CA . PRO A 1 417 ? 0.338 12.841 4.528 1.00 68.00 417 PRO A CA 1
ATOM 3330 C C . PRO A 1 417 ? -0.454 11.541 4.367 1.00 68.00 417 PRO A C 1
ATOM 3332 O O . PRO A 1 417 ? -1.554 11.399 4.902 1.00 68.00 417 PRO A O 1
ATOM 3335 N N . LEU A 1 418 ? 0.119 10.581 3.653 1.00 83.38 418 LEU A N 1
ATOM 3336 C CA . LEU A 1 418 ? -0.424 9.232 3.541 1.00 83.38 418 LEU A CA 1
ATOM 3337 C C . LEU A 1 418 ? 0.418 8.268 4.371 1.00 83.38 418 LEU A C 1
ATOM 3339 O O . LEU A 1 418 ? 1.635 8.429 4.484 1.00 83.38 418 LEU A O 1
ATOM 3343 N N . THR A 1 419 ? -0.187 7.211 4.913 1.00 87.44 419 THR A N 1
ATOM 3344 C CA . THR A 1 419 ? 0.584 6.177 5.631 1.00 87.44 419 THR A CA 1
ATOM 3345 C C . THR A 1 419 ? 1.614 5.485 4.742 1.00 87.44 419 THR A C 1
ATOM 3347 O O . THR A 1 419 ? 2.645 5.030 5.237 1.00 87.44 419 THR A O 1
ATOM 3350 N N . THR A 1 420 ? 1.382 5.419 3.432 1.00 86.88 420 THR A N 1
ATOM 3351 C C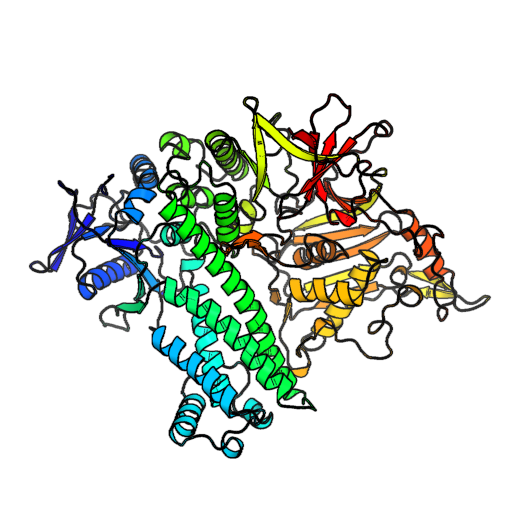A . THR A 1 420 ? 2.351 4.951 2.428 1.00 86.88 420 THR A CA 1
ATOM 3352 C C . THR A 1 420 ? 3.598 5.836 2.385 1.00 86.88 420 THR A C 1
ATOM 3354 O O . THR A 1 420 ? 4.713 5.318 2.339 1.00 86.88 420 THR A O 1
ATOM 3357 N N . ASP A 1 421 ? 3.432 7.154 2.493 1.00 82.94 421 ASP A N 1
ATOM 3358 C CA . ASP A 1 421 ? 4.527 8.128 2.481 1.00 82.94 421 ASP A CA 1
ATOM 3359 C C . ASP A 1 421 ? 5.321 8.165 3.782 1.00 82.94 421 ASP A C 1
ATOM 3361 O O . ASP A 1 421 ? 6.417 8.721 3.795 1.00 82.94 421 ASP A O 1
ATOM 3365 N N . VAL A 1 422 ? 4.803 7.586 4.867 1.00 86.00 422 VAL A N 1
ATOM 3366 C CA . VAL A 1 422 ? 5.443 7.616 6.188 1.00 86.00 422 VAL A CA 1
ATOM 3367 C C . VAL A 1 422 ? 6.027 6.261 6.568 1.00 86.00 422 VAL A C 1
ATOM 3369 O O . VAL A 1 422 ? 7.215 6.179 6.885 1.00 86.00 422 VAL A O 1
ATOM 3372 N N . PHE A 1 423 ? 5.218 5.203 6.508 1.00 89.44 423 PHE A N 1
ATOM 3373 C CA . PHE A 1 423 ? 5.559 3.901 7.081 1.00 89.44 423 PHE A CA 1
ATOM 3374 C C . PHE A 1 423 ? 5.982 2.852 6.035 1.00 89.44 423 PHE A C 1
ATOM 3376 O O . PHE A 1 423 ? 6.555 1.826 6.406 1.00 89.44 423 PHE A O 1
ATOM 3383 N N . SER A 1 424 ? 5.794 3.106 4.729 1.00 87.00 424 SER A N 1
ATOM 3384 C CA . SER A 1 424 ? 6.167 2.118 3.706 1.00 87.00 424 SER A CA 1
ATOM 3385 C C . SER A 1 424 ? 7.683 1.945 3.626 1.00 87.00 424 SER A C 1
ATOM 3387 O O . SER A 1 424 ? 8.434 2.916 3.497 1.00 87.00 424 SER A O 1
ATOM 3389 N N . GLY A 1 425 ? 8.146 0.697 3.690 1.00 83.81 425 GLY A N 1
ATOM 3390 C CA . GLY A 1 425 ? 9.569 0.362 3.670 1.00 83.81 425 GLY A CA 1
ATOM 3391 C C . GLY A 1 425 ? 10.321 0.739 4.949 1.00 83.81 425 GLY A C 1
ATOM 3392 O O . GLY A 1 425 ? 11.551 0.813 4.902 1.00 83.81 425 GLY A O 1
ATOM 3393 N N . VAL A 1 426 ? 9.618 1.009 6.061 1.00 89.56 426 VAL A N 1
ATOM 3394 C CA . VAL A 1 426 ? 10.236 1.121 7.390 1.00 89.56 426 VAL A CA 1
ATOM 3395 C C . VAL A 1 426 ? 10.717 -0.255 7.831 1.00 89.56 426 VAL A C 1
ATOM 3397 O O . VAL A 1 426 ? 9.967 -1.229 7.813 1.00 89.56 426 VAL A O 1
ATOM 3400 N N . VAL A 1 427 ? 11.986 -0.336 8.212 1.00 87.69 427 VAL A N 1
ATOM 3401 C CA . VAL A 1 427 ? 12.682 -1.590 8.485 1.00 87.69 427 VAL A CA 1
ATOM 3402 C C . VAL A 1 427 ? 13.636 -1.460 9.659 1.00 87.69 427 VAL A C 1
ATOM 3404 O O . VAL A 1 427 ? 14.150 -0.384 9.978 1.00 87.69 427 VAL A O 1
ATOM 3407 N N . HIS A 1 428 ? 13.905 -2.602 10.279 1.00 91.44 428 HIS A N 1
ATOM 3408 C CA . HIS A 1 428 ? 14.961 -2.744 11.264 1.00 91.44 428 HIS A CA 1
ATOM 3409 C C . HIS A 1 428 ? 16.333 -2.628 10.589 1.00 91.44 428 HIS A C 1
ATOM 3411 O O . HIS A 1 428 ? 16.646 -3.369 9.659 1.00 91.44 428 HIS A O 1
ATOM 3417 N N . LEU A 1 429 ? 17.145 -1.677 11.047 1.00 92.25 429 LEU A N 1
ATOM 3418 C CA . LEU A 1 429 ? 18.508 -1.466 10.563 1.00 92.25 429 LEU A CA 1
ATOM 3419 C C . LEU A 1 429 ? 19.533 -2.271 11.373 1.00 92.25 429 LEU A C 1
ATOM 3421 O O . LEU A 1 429 ? 20.541 -2.708 10.831 1.00 92.25 429 LEU A O 1
ATOM 3425 N N . GLY A 1 430 ? 19.319 -2.427 12.679 1.00 93.50 430 GLY A N 1
ATOM 3426 C CA . GLY A 1 430 ? 20.269 -3.072 13.582 1.00 93.50 430 GLY A CA 1
ATOM 3427 C C . GLY A 1 430 ? 20.074 -2.641 15.032 1.00 93.50 430 GLY A C 1
ATOM 3428 O O . GLY A 1 430 ? 19.042 -2.086 15.393 1.00 93.50 430 GLY A O 1
ATOM 3429 N N . ARG A 1 431 ? 21.071 -2.871 15.887 1.00 95.50 431 ARG A N 1
ATOM 3430 C CA . ARG A 1 431 ? 21.004 -2.517 17.313 1.00 95.50 431 ARG A CA 1
ATOM 3431 C C . ARG A 1 431 ? 21.374 -1.051 17.536 1.00 95.50 431 ARG A C 1
ATOM 3433 O O . ARG A 1 431 ? 22.415 -0.609 17.055 1.00 95.50 431 ARG A O 1
ATOM 3440 N N . LEU A 1 432 ? 20.600 -0.327 18.338 1.00 96.44 432 LEU A N 1
ATOM 3441 C CA . LEU A 1 432 ? 20.919 1.048 18.728 1.00 96.44 432 LEU A CA 1
ATOM 3442 C C . LEU A 1 432 ? 22.071 1.087 19.748 1.00 96.44 432 LEU A C 1
ATOM 3444 O O . LEU A 1 432 ? 22.121 0.289 20.692 1.00 96.44 432 LEU A O 1
ATOM 3448 N N . LYS A 1 433 ? 22.996 2.032 19.575 1.00 95.06 433 LYS A N 1
ATOM 3449 C CA . LYS A 1 433 ? 24.053 2.362 20.539 1.00 95.06 433 LYS A CA 1
ATOM 3450 C C . LYS A 1 433 ? 23.664 3.565 21.411 1.00 95.06 433 LYS A C 1
ATOM 3452 O O . LYS A 1 433 ? 22.864 4.389 20.978 1.00 95.06 433 LYS A O 1
ATOM 3457 N N . PRO A 1 434 ? 24.265 3.719 22.609 1.00 91.31 434 PRO A N 1
ATOM 3458 C CA . PRO A 1 434 ? 23.959 4.837 23.511 1.00 91.31 434 PRO A CA 1
ATOM 3459 C C . PRO A 1 434 ? 24.206 6.236 22.926 1.00 91.31 434 PRO A C 1
ATOM 3461 O O . PRO A 1 434 ? 23.604 7.199 23.377 1.00 91.31 434 PRO A O 1
ATOM 3464 N N . ASP A 1 435 ? 25.085 6.350 21.931 1.00 90.00 435 ASP A N 1
ATOM 3465 C CA . ASP A 1 435 ? 25.432 7.599 21.244 1.00 90.00 435 ASP A CA 1
ATOM 3466 C C . ASP A 1 435 ? 24.499 7.935 20.060 1.00 90.00 435 ASP A C 1
ATOM 3468 O O . ASP A 1 435 ? 24.722 8.921 19.357 1.00 90.00 435 ASP A O 1
ATOM 3472 N N . GLY A 1 436 ? 23.455 7.129 19.830 1.00 90.00 436 GLY A N 1
ATOM 3473 C CA . GLY A 1 436 ? 22.486 7.290 18.741 1.00 90.00 436 GLY A CA 1
ATOM 3474 C C . GLY A 1 436 ? 22.839 6.534 17.459 1.00 90.00 436 GLY A C 1
ATOM 3475 O O . GLY A 1 436 ? 21.981 6.355 16.601 1.00 90.00 436 GLY A O 1
ATOM 3476 N N . MET A 1 437 ? 24.065 6.018 17.329 1.00 92.75 437 MET A N 1
ATOM 3477 C CA . MET A 1 437 ? 24.473 5.272 16.134 1.00 92.75 437 MET A CA 1
ATOM 3478 C C . MET A 1 437 ? 23.874 3.858 16.094 1.00 92.75 437 MET A C 1
ATOM 3480 O O . MET A 1 437 ? 23.588 3.245 17.123 1.00 92.75 437 MET A O 1
ATOM 3484 N N . ALA A 1 438 ? 23.776 3.274 14.901 1.00 94.25 438 ALA A N 1
ATOM 3485 C CA . ALA A 1 438 ? 23.313 1.902 14.708 1.00 94.25 438 ALA A CA 1
ATOM 3486 C C . ALA A 1 438 ? 24.491 0.923 14.553 1.00 94.25 438 ALA A C 1
ATOM 3488 O O . ALA A 1 438 ? 25.418 1.158 13.776 1.00 94.25 438 ALA A O 1
ATOM 3489 N N . LYS A 1 439 ? 24.471 -0.210 15.265 1.00 95.94 439 LYS A N 1
ATOM 3490 C CA . LYS A 1 439 ? 25.327 -1.375 14.996 1.00 95.94 439 LYS A CA 1
ATOM 3491 C C . LYS A 1 439 ? 24.580 -2.330 14.069 1.00 95.94 439 LYS A C 1
ATOM 3493 O O . LYS A 1 439 ? 23.545 -2.867 14.452 1.00 95.94 439 LYS A O 1
ATOM 3498 N N . VAL A 1 440 ? 25.129 -2.551 12.883 1.00 94.38 440 VAL A N 1
ATOM 3499 C CA . VAL A 1 440 ? 24.426 -3.174 11.756 1.00 94.38 440 VAL A CA 1
ATOM 3500 C C . VAL A 1 440 ? 25.234 -4.332 11.198 1.00 94.38 440 VAL A C 1
ATOM 3502 O O . VAL A 1 440 ? 26.461 -4.261 11.148 1.00 94.38 440 VAL A O 1
ATOM 3505 N N . GLU A 1 441 ? 24.552 -5.376 10.749 1.00 94.44 441 GLU A N 1
ATOM 3506 C CA . GLU A 1 441 ? 25.147 -6.427 9.934 1.00 94.44 441 GLU A CA 1
ATOM 3507 C C . GLU A 1 441 ? 25.146 -6.005 8.463 1.00 94.44 441 GLU A C 1
ATOM 3509 O O . GLU A 1 441 ? 24.099 -5.767 7.865 1.00 94.44 441 GLU A O 1
ATOM 3514 N N . ALA A 1 442 ? 26.335 -5.869 7.878 1.00 92.94 442 ALA A N 1
ATOM 3515 C CA . ALA A 1 442 ? 26.501 -5.405 6.508 1.00 92.94 442 ALA A CA 1
ATOM 3516 C C . ALA A 1 442 ? 27.516 -6.254 5.744 1.00 92.94 442 ALA A C 1
ATOM 3518 O O . ALA A 1 442 ? 28.458 -6.806 6.318 1.00 92.94 442 ALA A O 1
ATOM 3519 N N . ARG A 1 443 ? 27.365 -6.299 4.421 1.00 93.62 443 ARG A N 1
ATOM 3520 C CA . ARG A 1 443 ? 28.385 -6.825 3.506 1.00 93.62 443 ARG A CA 1
ATOM 3521 C C . ARG A 1 443 ? 29.171 -5.645 2.954 1.00 93.62 443 ARG A C 1
ATOM 3523 O O . ARG A 1 443 ? 28.586 -4.757 2.342 1.00 93.62 443 ARG A O 1
ATOM 3530 N N . THR A 1 444 ? 30.476 -5.601 3.207 1.00 91.44 444 THR A N 1
ATOM 3531 C CA . THR A 1 444 ? 31.341 -4.459 2.859 1.00 91.44 444 THR A CA 1
ATOM 3532 C C . THR A 1 444 ? 32.374 -4.835 1.804 1.00 91.44 444 THR A C 1
ATOM 3534 O O . THR A 1 444 ? 32.651 -6.012 1.579 1.00 91.44 444 THR A O 1
ATOM 3537 N N . GLY A 1 445 ? 33.003 -3.837 1.189 1.00 89.50 445 GLY A N 1
ATOM 3538 C CA . GLY A 1 445 ? 33.977 -4.044 0.127 1.00 89.50 445 GLY A CA 1
ATOM 3539 C C . GLY A 1 445 ? 33.331 -4.435 -1.197 1.00 89.50 445 GLY A C 1
ATOM 3540 O O . GLY A 1 445 ? 33.825 -5.359 -1.846 1.00 89.50 445 GLY A O 1
ATOM 3541 N N . ILE A 1 446 ? 32.249 -3.751 -1.591 1.00 90.31 446 ILE A N 1
ATOM 3542 C CA . ILE A 1 446 ? 31.663 -3.884 -2.936 1.00 90.31 446 ILE A CA 1
ATOM 3543 C C . ILE A 1 446 ? 32.770 -3.713 -3.983 1.00 90.31 446 ILE A C 1
ATOM 3545 O O . ILE A 1 446 ? 33.593 -2.795 -3.906 1.00 90.31 446 ILE A O 1
ATOM 3549 N N . VAL A 1 447 ? 32.821 -4.635 -4.944 1.00 87.62 447 VAL A N 1
ATOM 3550 C CA . VAL A 1 447 ? 33.849 -4.666 -5.985 1.00 87.62 447 VAL A CA 1
ATOM 3551 C C . VAL A 1 447 ? 33.546 -3.621 -7.055 1.00 87.62 447 VAL A C 1
ATOM 3553 O O . VAL A 1 447 ? 32.456 -3.581 -7.623 1.00 87.62 447 VAL A O 1
ATOM 3556 N N . GLY A 1 448 ? 34.563 -2.822 -7.379 1.00 85.25 448 GLY A N 1
ATOM 3557 C CA . GLY A 1 448 ? 34.501 -1.789 -8.406 1.00 85.25 448 GLY A CA 1
ATOM 3558 C C . GLY A 1 448 ? 34.369 -0.381 -7.831 1.00 85.25 448 GLY A C 1
ATOM 3559 O O . GLY A 1 448 ? 34.337 -0.169 -6.622 1.00 85.25 448 GLY A O 1
ATOM 3560 N N . THR A 1 449 ? 34.338 0.604 -8.722 1.00 85.38 449 THR A N 1
ATOM 3561 C CA . THR A 1 449 ? 34.198 2.021 -8.369 1.00 85.38 449 THR A CA 1
ATOM 3562 C C . THR A 1 449 ? 32.849 2.495 -8.889 1.00 85.38 449 THR A C 1
ATOM 3564 O O . THR A 1 449 ? 32.548 2.219 -10.054 1.00 85.38 449 THR A O 1
ATOM 3567 N N . PRO A 1 450 ? 32.037 3.201 -8.083 1.00 89.81 450 PRO A N 1
ATOM 3568 C CA . PRO A 1 450 ? 30.736 3.663 -8.536 1.00 89.81 450 PRO A CA 1
ATOM 3569 C C . PRO A 1 450 ? 30.899 4.645 -9.693 1.00 89.81 450 PRO A C 1
ATOM 3571 O O . PRO A 1 450 ? 31.622 5.638 -9.601 1.00 89.81 450 PRO A O 1
ATOM 3574 N N . LYS A 1 451 ? 30.209 4.366 -10.795 1.00 91.44 451 LYS A N 1
ATOM 3575 C CA . LYS A 1 451 ? 30.158 5.228 -11.973 1.00 91.44 451 LYS A CA 1
ATOM 3576 C C . LYS A 1 451 ? 28.729 5.655 -12.230 1.00 91.44 451 LYS A C 1
ATOM 3578 O O . LYS A 1 451 ? 27.851 4.820 -12.447 1.00 91.44 451 LYS A O 1
ATOM 3583 N N . LYS A 1 452 ? 28.516 6.966 -12.260 1.00 93.38 452 LYS A N 1
ATOM 3584 C CA . LYS A 1 452 ? 27.258 7.566 -12.696 1.00 93.38 452 LYS A CA 1
ATOM 3585 C C . LYS A 1 452 ? 26.995 7.228 -14.166 1.00 93.38 452 LYS A C 1
ATOM 3587 O O . LYS A 1 452 ? 27.867 7.433 -15.015 1.00 93.38 452 LYS A O 1
ATOM 3592 N N . TYR A 1 453 ? 25.798 6.728 -14.468 1.00 93.75 453 TYR A N 1
ATOM 3593 C CA . TYR A 1 453 ? 25.386 6.426 -15.845 1.00 93.75 453 TYR A CA 1
ATOM 3594 C C . TYR A 1 453 ? 24.053 7.055 -16.254 1.00 93.75 453 TYR A C 1
ATOM 3596 O O . TYR A 1 453 ? 23.813 7.200 -17.455 1.00 93.75 453 TYR A O 1
ATOM 3604 N N . ALA A 1 454 ? 23.214 7.450 -15.294 1.00 95.75 454 ALA A N 1
ATOM 3605 C CA . ALA A 1 454 ? 21.983 8.172 -15.571 1.00 95.75 454 ALA A CA 1
ATOM 3606 C C . ALA A 1 454 ? 21.638 9.172 -14.460 1.00 95.75 454 ALA A C 1
ATOM 3608 O O . ALA A 1 454 ? 22.036 9.012 -13.303 1.00 95.75 454 ALA A O 1
ATOM 3609 N N . THR A 1 455 ? 20.873 10.194 -14.831 1.00 95.62 455 THR A N 1
ATOM 3610 C CA . THR A 1 455 ? 20.359 11.241 -13.945 1.00 95.62 455 THR A CA 1
ATOM 3611 C C . THR A 1 455 ? 18.838 11.217 -13.982 1.00 95.62 455 THR A C 1
ATOM 3613 O O . THR A 1 455 ? 18.261 11.355 -15.061 1.00 95.62 455 THR A O 1
ATOM 3616 N N . LEU A 1 456 ? 18.201 11.060 -12.823 1.00 94.75 456 LEU A N 1
ATOM 3617 C CA . LEU A 1 456 ? 16.748 11.108 -12.651 1.00 94.75 456 LEU A CA 1
ATOM 3618 C C . LEU A 1 456 ? 16.373 12.438 -11.991 1.00 94.75 456 LEU A C 1
ATOM 3620 O O . LEU A 1 456 ? 17.012 12.848 -11.029 1.00 94.75 456 LEU A O 1
ATOM 3624 N N . THR A 1 457 ? 15.357 13.128 -12.491 1.00 93.50 457 THR A N 1
ATOM 3625 C CA . THR A 1 457 ? 14.823 14.359 -11.892 1.00 93.50 457 THR A CA 1
ATOM 3626 C C . THR A 1 457 ? 13.315 14.250 -11.779 1.00 93.50 457 THR A C 1
ATOM 3628 O O . THR A 1 457 ? 12.651 13.909 -12.756 1.00 93.50 457 THR A O 1
ATOM 3631 N N . LEU A 1 458 ? 12.784 14.559 -10.600 1.00 91.31 458 LEU A N 1
ATOM 3632 C CA . LEU A 1 458 ? 11.350 14.580 -10.337 1.00 91.31 458 LEU A CA 1
ATOM 3633 C C . LEU A 1 458 ? 10.806 15.987 -10.562 1.00 91.31 458 LEU A C 1
ATOM 3635 O O . LEU A 1 458 ? 11.424 16.962 -10.129 1.00 91.31 458 LEU A O 1
ATOM 3639 N N . ARG A 1 459 ? 9.660 16.105 -11.228 1.00 90.94 459 ARG A N 1
ATOM 3640 C CA . ARG A 1 459 ? 8.990 17.381 -11.490 1.00 90.94 459 ARG A CA 1
ATOM 3641 C C . ARG A 1 459 ? 7.520 17.281 -11.125 1.00 90.94 459 ARG A C 1
ATOM 3643 O O . ARG A 1 459 ? 6.854 16.319 -11.494 1.00 90.94 459 ARG A O 1
ATOM 3650 N N . GLN A 1 460 ? 7.018 18.305 -10.449 1.00 88.69 460 GLN A N 1
ATOM 3651 C CA . GLN A 1 460 ? 5.589 18.466 -10.232 1.00 88.69 460 GLN A CA 1
ATOM 3652 C C . GLN A 1 460 ? 4.934 18.912 -11.541 1.00 88.69 460 GLN A C 1
ATOM 3654 O O . GLN A 1 460 ? 5.353 19.910 -12.133 1.00 88.69 460 GLN A O 1
ATOM 3659 N N . GLU A 1 461 ? 3.916 18.191 -11.992 1.00 83.19 461 GLU A N 1
ATOM 3660 C CA . GLU A 1 461 ? 3.084 18.621 -13.108 1.00 83.19 461 GLU A CA 1
ATOM 3661 C C . GLU A 1 461 ? 2.048 19.640 -12.616 1.00 83.19 461 GLU A C 1
ATOM 3663 O O . GLU A 1 461 ? 1.454 19.497 -11.543 1.00 83.19 461 GLU A O 1
ATOM 3668 N N . THR A 1 462 ? 1.875 20.724 -13.372 1.00 68.88 462 THR A N 1
ATOM 3669 C CA . THR A 1 462 ? 0.893 21.770 -13.072 1.00 68.88 462 THR A CA 1
ATOM 3670 C C . THR A 1 462 ? -0.438 21.424 -13.731 1.00 68.88 462 THR A C 1
ATOM 3672 O O . THR A 1 462 ? -0.520 21.396 -14.958 1.00 68.88 462 THR A O 1
ATOM 3675 N N . GLY A 1 463 ? -1.478 21.209 -12.923 1.00 59.47 463 GLY A N 1
ATOM 3676 C CA . GLY A 1 463 ? -2.803 20.769 -13.375 1.00 59.47 463 GLY A CA 1
ATOM 3677 C C . GLY A 1 463 ? -3.047 19.281 -13.107 1.00 59.47 463 GLY A C 1
ATOM 3678 O O . GLY A 1 463 ? -2.153 18.580 -12.646 1.00 59.47 463 GLY A O 1
ATOM 3679 N N . ASN A 1 464 ? -4.269 18.804 -13.355 1.00 54.97 464 ASN A N 1
ATOM 3680 C CA . ASN A 1 464 ? -4.589 17.375 -13.332 1.00 54.97 464 ASN A CA 1
ATOM 3681 C C . ASN A 1 464 ? -4.475 16.849 -14.773 1.00 54.97 464 ASN A C 1
ATOM 3683 O O . ASN A 1 464 ? -5.409 17.063 -15.552 1.00 54.97 464 ASN A O 1
ATOM 3687 N N . PRO A 1 465 ? -3.336 16.270 -15.189 1.00 61.44 465 PRO A N 1
ATOM 3688 C CA . PRO A 1 465 ? -3.191 15.771 -16.545 1.00 61.44 465 PRO A CA 1
ATOM 3689 C C . PRO A 1 465 ? -4.089 14.538 -16.684 1.00 61.44 465 PRO A C 1
ATOM 3691 O O . PRO A 1 465 ? -3.801 13.476 -16.143 1.00 61.44 465 PRO A O 1
ATOM 3694 N N . ALA A 1 466 ? -5.216 14.681 -17.378 1.00 72.31 466 ALA A N 1
ATOM 3695 C CA . ALA A 1 466 ? -5.999 13.519 -17.776 1.00 72.31 466 ALA A CA 1
ATOM 3696 C C . ALA A 1 466 ? -5.125 12.609 -18.659 1.00 72.31 466 ALA A C 1
ATOM 3698 O O . ALA A 1 466 ? -4.456 13.093 -19.580 1.00 72.31 466 ALA A O 1
ATOM 3699 N N . GLY A 1 467 ? -5.131 11.303 -18.398 1.00 86.50 467 GLY A N 1
ATOM 3700 C CA . GLY A 1 467 ? -4.330 10.338 -19.145 1.00 86.50 467 GLY A CA 1
ATOM 3701 C C . GLY A 1 467 ? -2.879 10.204 -18.677 1.00 86.50 467 GLY A C 1
ATOM 3702 O O . GLY A 1 467 ? -2.435 10.779 -17.688 1.00 86.50 467 GLY A O 1
ATOM 3703 N N . MET A 1 468 ? -2.105 9.441 -19.444 1.00 92.00 468 MET A N 1
ATOM 3704 C CA . MET A 1 468 ? -0.687 9.181 -19.202 1.00 92.00 468 MET A CA 1
ATOM 3705 C C . MET A 1 468 ? 0.152 9.654 -20.388 1.00 92.00 468 MET A C 1
ATOM 3707 O O . MET A 1 468 ? 0.004 9.164 -21.511 1.00 92.00 468 MET A O 1
ATOM 3711 N N . ARG A 1 469 ? 1.085 10.578 -20.141 1.00 93.56 469 ARG A N 1
ATOM 3712 C CA . ARG A 1 469 ? 2.054 11.029 -21.147 1.00 93.56 469 ARG A CA 1
ATOM 3713 C C . ARG A 1 469 ? 3.378 10.289 -21.006 1.00 93.56 469 ARG A C 1
ATOM 3715 O O . ARG A 1 469 ? 3.955 10.249 -19.925 1.00 93.56 469 ARG A O 1
ATOM 3722 N N . PHE A 1 470 ? 3.889 9.747 -22.106 1.00 96.56 470 PHE A N 1
ATOM 3723 C CA . PHE A 1 470 ? 5.205 9.119 -22.159 1.00 96.56 470 PHE A CA 1
ATOM 3724 C C . PHE A 1 470 ? 5.985 9.600 -23.378 1.00 96.56 470 PHE A C 1
ATOM 3726 O O . PHE A 1 470 ? 5.520 9.512 -24.515 1.00 96.56 470 PHE A O 1
ATOM 3733 N N . THR A 1 471 ? 7.215 10.041 -23.143 1.00 97.31 471 THR A N 1
ATOM 3734 C CA . THR A 1 471 ? 8.137 10.475 -24.184 1.00 97.31 471 THR A CA 1
ATOM 3735 C C . THR A 1 471 ? 9.457 9.730 -24.030 1.00 97.31 471 THR A C 1
ATOM 3737 O O . THR A 1 471 ? 10.084 9.746 -22.973 1.00 97.31 471 THR A O 1
ATOM 3740 N N . PHE A 1 472 ? 9.934 9.121 -25.109 1.00 97.88 472 PHE A N 1
ATOM 3741 C CA . PHE A 1 472 ? 11.303 8.633 -25.210 1.00 97.88 472 PHE A CA 1
ATOM 3742 C C . PHE A 1 472 ? 11.970 9.234 -26.441 1.00 97.88 472 PHE A C 1
ATOM 3744 O O . PHE A 1 472 ? 11.444 9.176 -27.552 1.00 97.88 472 PHE A O 1
ATOM 3751 N N . ARG A 1 473 ? 13.173 9.776 -26.255 1.00 97.31 473 ARG A N 1
ATOM 3752 C CA . ARG A 1 473 ? 14.003 10.315 -27.330 1.00 97.31 473 ARG A CA 1
ATOM 3753 C C . ARG A 1 473 ? 15.358 9.625 -27.332 1.00 97.31 473 ARG A C 1
ATOM 3755 O O . ARG A 1 473 ? 16.233 9.919 -26.515 1.00 97.31 473 ARG A O 1
ATOM 3762 N N . GLY A 1 474 ? 15.546 8.730 -28.297 1.00 97.12 474 GLY A N 1
ATOM 3763 C CA . GLY A 1 474 ? 16.836 8.131 -28.595 1.00 97.12 474 GLY A CA 1
ATOM 3764 C C . GLY A 1 474 ? 17.843 9.187 -29.048 1.00 97.12 474 GLY A C 1
ATOM 3765 O O . GLY A 1 474 ? 17.525 10.091 -29.824 1.00 97.12 474 GLY A O 1
ATOM 3766 N N . CYS A 1 475 ? 19.087 9.068 -28.593 1.00 96.56 475 CYS A N 1
ATOM 3767 C CA . CYS A 1 475 ? 20.124 10.065 -28.844 1.00 96.56 475 CYS A CA 1
ATOM 3768 C C . CYS A 1 475 ? 20.568 10.187 -30.311 1.00 96.56 475 CYS A C 1
ATOM 3770 O O . CYS A 1 475 ? 21.312 11.114 -30.651 1.00 96.56 475 CYS A O 1
ATOM 3772 N N . ASN A 1 476 ? 20.155 9.267 -31.188 1.00 96.31 476 ASN A N 1
ATOM 3773 C CA . ASN A 1 476 ? 20.427 9.346 -32.620 1.00 96.31 476 ASN A CA 1
ATOM 3774 C C . ASN A 1 476 ? 19.290 9.980 -33.432 1.00 96.31 476 ASN A C 1
ATOM 3776 O O . ASN A 1 476 ? 19.482 10.193 -34.628 1.00 96.31 476 ASN A O 1
ATOM 3780 N N . CYS A 1 477 ? 18.149 10.320 -32.825 1.00 93.50 477 CYS A N 1
ATOM 3781 C CA . CYS A 1 477 ? 17.065 11.011 -33.528 1.00 93.50 477 CYS A CA 1
ATOM 3782 C C . CYS A 1 477 ? 17.561 12.335 -34.134 1.00 93.50 477 CYS A C 1
ATOM 3784 O O . CYS A 1 477 ? 18.314 13.076 -33.497 1.00 93.50 477 CYS A O 1
ATOM 3786 N N . GLY A 1 478 ? 17.191 12.602 -35.389 1.00 91.94 478 GLY A N 1
ATOM 3787 C CA . GLY A 1 478 ? 17.687 13.734 -36.181 1.00 91.94 478 GLY A CA 1
ATOM 3788 C C . GLY A 1 478 ? 19.097 13.552 -36.766 1.00 91.94 478 GLY A C 1
ATOM 3789 O O . GLY A 1 478 ? 19.563 14.405 -37.518 1.00 91.94 478 GLY A O 1
ATOM 3790 N N . LYS A 1 479 ? 19.800 12.448 -36.470 1.00 94.12 479 LYS A N 1
ATOM 3791 C CA . LYS A 1 479 ? 21.131 12.142 -37.032 1.00 94.12 479 LYS A CA 1
ATOM 3792 C C . LYS A 1 479 ? 21.022 11.203 -38.238 1.00 94.12 479 LYS A C 1
ATOM 3794 O O . LYS A 1 479 ? 20.030 10.505 -38.420 1.00 94.12 479 LYS A O 1
ATOM 3799 N N . LYS A 1 480 ? 22.082 11.156 -39.052 1.00 92.25 480 LYS A N 1
ATOM 3800 C CA . LYS A 1 480 ? 22.167 10.305 -40.253 1.00 92.25 480 LYS A CA 1
ATOM 3801 C C . LYS A 1 480 ? 22.532 8.849 -39.907 1.00 92.25 480 LYS A C 1
ATOM 3803 O O . LYS A 1 480 ? 23.615 8.612 -39.371 1.00 92.25 480 LYS A O 1
ATOM 3808 N N . LEU A 1 481 ? 21.668 7.896 -40.255 1.00 92.19 481 LEU A N 1
ATOM 3809 C CA . LEU A 1 481 ? 21.846 6.437 -40.207 1.00 92.19 481 LEU A CA 1
ATOM 3810 C C . LEU A 1 481 ? 22.434 5.917 -41.522 1.00 92.19 481 LEU A C 1
ATOM 3812 O O . LEU A 1 481 ? 22.038 6.364 -42.594 1.00 92.19 481 LEU A O 1
ATOM 3816 N N . LYS A 1 482 ? 23.346 4.944 -41.460 1.00 88.38 482 LYS A N 1
ATOM 3817 C CA . LYS A 1 482 ? 23.884 4.277 -42.654 1.00 88.38 482 LYS A CA 1
ATOM 3818 C C . LYS A 1 482 ? 22.851 3.322 -43.270 1.00 88.38 482 LYS A C 1
ATOM 3820 O O . LYS A 1 482 ? 22.412 2.390 -42.598 1.00 88.38 482 LYS A O 1
ATOM 3825 N N . THR A 1 483 ? 22.525 3.494 -44.551 1.00 86.62 483 THR A N 1
ATOM 3826 C CA . THR A 1 483 ? 21.642 2.573 -45.301 1.00 86.62 483 THR A CA 1
ATOM 3827 C C . THR A 1 483 ? 22.376 1.788 -46.384 1.00 86.62 483 THR A C 1
ATOM 3829 O O . THR A 1 483 ? 22.004 0.661 -46.683 1.00 86.62 483 THR A O 1
ATOM 3832 N N . GLY A 1 484 ? 23.497 2.304 -46.889 1.00 83.75 484 GLY A N 1
ATOM 3833 C CA . GLY A 1 484 ? 24.310 1.650 -47.919 1.00 83.75 484 GLY A CA 1
ATOM 3834 C C . GLY A 1 484 ? 25.799 1.938 -47.752 1.00 83.75 484 GLY A C 1
ATOM 3835 O O . GLY A 1 484 ? 26.246 2.365 -46.685 1.00 83.75 484 GLY A O 1
ATOM 3836 N N . LEU A 1 485 ? 26.601 1.673 -48.791 1.00 78.38 485 LEU A N 1
ATOM 3837 C CA . LEU A 1 485 ? 28.028 2.037 -48.778 1.00 78.38 485 LEU A CA 1
ATOM 3838 C C . LEU A 1 485 ? 28.205 3.565 -48.728 1.00 78.38 485 LEU A C 1
ATOM 3840 O O . LEU A 1 485 ? 29.021 4.054 -47.950 1.00 78.38 485 LEU A O 1
ATOM 3844 N N . PHE A 1 486 ? 27.372 4.292 -49.482 1.00 81.75 486 PHE A N 1
ATOM 3845 C CA . PHE A 1 486 ? 27.402 5.755 -49.595 1.00 81.75 486 PHE A CA 1
ATOM 3846 C C . PHE A 1 486 ? 26.078 6.439 -49.204 1.00 81.75 486 PHE A C 1
ATOM 3848 O O . PHE A 1 486 ? 26.064 7.645 -48.973 1.00 81.75 486 PHE A O 1
ATOM 3855 N N . SER A 1 487 ? 24.976 5.691 -49.065 1.00 86.06 487 SER A N 1
ATOM 3856 C CA . SER A 1 487 ? 23.663 6.243 -48.713 1.00 86.06 487 SER A CA 1
ATOM 3857 C C . SER A 1 487 ? 23.442 6.328 -47.198 1.00 86.06 487 SER A C 1
ATOM 3859 O O . SER A 1 487 ? 23.855 5.452 -46.421 1.00 86.06 487 SER A O 1
ATOM 3861 N N . LYS A 1 488 ? 22.782 7.413 -46.777 1.00 89.25 488 LYS A N 1
ATOM 3862 C CA . LYS A 1 488 ? 22.403 7.679 -45.387 1.00 89.25 488 LYS A CA 1
ATOM 3863 C C . LYS A 1 488 ? 20.993 8.271 -45.324 1.00 89.25 488 LYS A C 1
ATOM 3865 O O . LYS A 1 488 ? 20.661 9.107 -46.155 1.00 89.25 488 LYS A O 1
ATOM 3870 N N . GLU A 1 489 ? 20.222 7.907 -44.305 1.00 91.75 489 GLU A N 1
ATOM 3871 C CA . GLU A 1 489 ? 18.872 8.434 -44.031 1.00 91.75 489 GLU A CA 1
ATOM 3872 C C . GLU A 1 489 ? 18.848 9.177 -42.693 1.00 91.75 489 GLU A C 1
ATOM 3874 O O . GLU A 1 489 ? 19.607 8.839 -41.785 1.00 91.75 489 GLU A O 1
ATOM 3879 N N . ILE A 1 490 ? 17.993 10.190 -42.543 1.00 93.44 490 ILE A N 1
ATOM 3880 C CA . ILE A 1 490 ? 17.789 10.851 -41.247 1.00 93.44 490 ILE A CA 1
ATOM 3881 C C . ILE A 1 490 ? 16.906 9.957 -40.376 1.00 93.44 490 ILE A C 1
ATOM 3883 O O . ILE A 1 490 ? 15.870 9.473 -40.821 1.00 93.44 490 ILE A O 1
ATOM 3887 N N . ILE A 1 491 ? 17.316 9.744 -39.128 1.00 92.56 491 ILE A N 1
ATOM 3888 C CA . ILE A 1 491 ? 16.500 9.032 -38.145 1.00 92.56 491 ILE A CA 1
ATOM 3889 C C . ILE A 1 491 ? 15.347 9.953 -37.723 1.00 92.56 491 ILE A C 1
ATOM 3891 O O . ILE A 1 491 ? 15.626 11.040 -37.201 1.00 92.56 491 ILE A O 1
ATOM 3895 N N . PRO A 1 492 ? 14.080 9.549 -37.919 1.00 89.44 492 PRO A N 1
ATOM 3896 C CA . PRO A 1 492 ? 12.939 10.401 -37.624 1.00 89.44 492 PRO A CA 1
ATOM 3897 C C . PRO A 1 492 ? 12.820 10.680 -36.123 1.00 89.44 492 PRO A C 1
ATOM 3899 O O . PRO A 1 492 ? 13.155 9.845 -35.279 1.00 89.44 492 PRO A O 1
ATOM 3902 N N . THR A 1 493 ? 12.324 11.873 -35.806 1.00 89.81 493 THR A N 1
ATOM 3903 C CA . THR A 1 493 ? 11.784 12.187 -34.480 1.00 89.81 493 THR A CA 1
ATOM 3904 C C . THR A 1 493 ? 10.273 12.138 -34.624 1.00 89.81 493 THR A C 1
ATOM 3906 O O . THR A 1 493 ? 9.743 12.884 -35.441 1.00 89.81 493 THR A O 1
ATOM 3909 N N . LEU A 1 494 ? 9.606 11.218 -33.926 1.00 89.12 494 LEU A N 1
ATOM 3910 C CA . LEU A 1 494 ? 8.150 11.116 -33.997 1.00 89.12 494 LEU A CA 1
ATOM 3911 C C . LEU A 1 494 ? 7.506 12.341 -33.347 1.00 89.12 494 LEU A C 1
ATOM 3913 O O . LEU A 1 494 ? 7.968 12.810 -32.306 1.00 89.12 494 LEU A O 1
ATOM 3917 N N . GLU A 1 495 ? 6.456 12.840 -33.990 1.00 88.81 495 GLU A N 1
ATOM 3918 C CA . GLU A 1 495 ? 5.613 13.903 -33.455 1.00 88.81 495 GLU A CA 1
ATOM 3919 C C . GLU A 1 495 ? 4.704 13.366 -32.337 1.00 88.81 495 GLU A C 1
ATOM 3921 O O . GLU A 1 495 ? 4.441 12.157 -32.298 1.00 88.81 495 GLU A O 1
ATOM 3926 N N . PRO A 1 496 ? 4.222 14.239 -31.431 1.00 92.06 496 PRO A N 1
ATOM 3927 C CA . PRO A 1 496 ? 3.268 13.855 -30.401 1.00 92.06 496 PRO A CA 1
ATOM 3928 C C . PRO A 1 496 ? 2.022 13.202 -31.004 1.00 92.06 496 PRO A C 1
ATOM 3930 O O . PRO A 1 496 ? 1.373 13.774 -31.880 1.00 92.06 496 PRO A O 1
ATOM 3933 N N . ALA A 1 497 ? 1.661 12.023 -30.506 1.00 93.31 497 ALA A N 1
ATOM 3934 C CA . ALA A 1 497 ? 0.476 11.290 -30.930 1.00 93.31 497 ALA A CA 1
ATOM 3935 C C . ALA A 1 497 ? -0.479 11.056 -29.755 1.00 93.31 497 ALA A C 1
ATOM 3937 O O . ALA A 1 497 ? -0.060 10.693 -28.653 1.00 93.31 497 ALA A O 1
ATOM 3938 N N . ARG A 1 498 ? -1.781 11.216 -30.002 1.00 93.62 498 ARG A N 1
ATOM 3939 C CA . ARG A 1 498 ? -2.826 10.767 -29.073 1.00 93.62 498 ARG A CA 1
ATOM 3940 C C . ARG A 1 498 ? -3.113 9.294 -29.325 1.00 93.62 498 ARG A C 1
ATOM 3942 O O . ARG A 1 498 ? -3.253 8.874 -30.472 1.00 93.62 498 ARG A O 1
ATOM 3949 N N . VAL A 1 499 ? -3.174 8.526 -28.249 1.00 92.12 499 VAL A N 1
ATOM 3950 C CA . VAL A 1 499 ? -3.474 7.096 -28.259 1.00 92.12 499 VAL A CA 1
ATOM 3951 C C . VAL A 1 499 ? -4.742 6.907 -27.452 1.00 92.12 499 VAL A C 1
ATOM 3953 O O . VAL A 1 499 ? -4.774 7.265 -26.277 1.00 92.12 499 VAL A O 1
ATOM 3956 N N . SER A 1 500 ? -5.763 6.349 -28.091 1.00 88.00 500 SER A N 1
ATOM 3957 C CA . SER A 1 500 ? -7.068 6.163 -27.475 1.00 88.00 500 SER A CA 1
ATOM 3958 C C . SER A 1 500 ? -7.438 4.689 -27.342 1.00 88.00 500 SER A C 1
ATOM 3960 O O . SER A 1 500 ? -7.107 3.848 -28.192 1.00 88.00 500 SER A O 1
ATOM 3962 N N . ARG A 1 501 ? -8.139 4.400 -26.246 1.00 87.56 501 ARG A N 1
ATOM 3963 C CA . ARG A 1 501 ? -8.903 3.189 -25.941 1.00 87.56 501 ARG A CA 1
ATOM 3964 C C . ARG A 1 501 ? -8.144 1.910 -26.275 1.00 87.56 501 ARG A C 1
ATOM 3966 O O . ARG A 1 501 ? -7.160 1.566 -25.619 1.00 87.56 501 ARG A O 1
ATOM 3973 N N . ASP A 1 502 ? -8.546 1.243 -27.351 1.00 89.25 502 ASP A N 1
ATOM 3974 C CA . ASP A 1 502 ? -8.087 -0.091 -27.725 1.00 89.25 502 ASP A CA 1
ATOM 3975 C C . ASP A 1 502 ? -6.608 -0.140 -28.162 1.00 89.25 502 ASP A C 1
ATOM 3977 O O . ASP A 1 502 ? -5.985 -1.204 -28.192 1.00 89.25 502 ASP A O 1
ATOM 3981 N N . GLN A 1 503 ? -6.003 1.012 -28.476 1.00 89.56 503 GLN A N 1
ATOM 3982 C CA . GLN A 1 503 ? -4.587 1.115 -28.850 1.00 89.56 503 GLN A CA 1
ATOM 3983 C C . GLN A 1 503 ? -3.644 1.211 -27.641 1.00 89.56 503 GLN A C 1
ATOM 3985 O O . GLN A 1 503 ? -2.425 1.039 -27.793 1.00 89.56 503 GLN A O 1
ATOM 3990 N N . THR A 1 504 ? -4.192 1.486 -26.456 1.00 91.50 504 THR A N 1
ATOM 3991 C CA . THR A 1 504 ? -3.445 1.781 -25.228 1.00 91.50 504 THR A CA 1
ATOM 3992 C C . THR A 1 504 ? -2.563 0.611 -24.807 1.00 91.50 504 THR A C 1
ATOM 3994 O O . THR A 1 504 ? -1.351 0.782 -24.687 1.00 91.50 504 THR A O 1
ATOM 3997 N N . GLY A 1 505 ? -3.121 -0.602 -24.705 1.00 89.94 505 GLY A N 1
ATOM 3998 C CA . GLY A 1 505 ? -2.377 -1.798 -24.283 1.00 89.94 505 GLY A CA 1
ATOM 3999 C C . GLY A 1 505 ? -1.138 -2.075 -25.145 1.00 89.94 505 GLY A C 1
ATOM 4000 O O . GLY A 1 505 ? -0.030 -2.216 -24.630 1.00 89.94 505 GLY A O 1
ATOM 4001 N N . ARG A 1 506 ? -1.277 -2.046 -26.480 1.00 89.75 506 ARG A N 1
ATOM 4002 C CA . ARG A 1 506 ? -0.139 -2.208 -27.411 1.00 89.75 506 ARG A CA 1
ATOM 4003 C C . ARG A 1 506 ? 0.923 -1.122 -27.208 1.00 89.75 506 ARG A C 1
ATOM 4005 O O . ARG A 1 506 ? 2.120 -1.400 -27.255 1.00 89.75 506 ARG A O 1
ATOM 4012 N N . THR A 1 507 ? 0.491 0.121 -27.013 1.00 92.94 507 THR A N 1
ATOM 4013 C CA . THR A 1 507 ? 1.403 1.258 -26.826 1.00 92.94 507 THR A CA 1
ATOM 4014 C C . THR A 1 507 ? 2.167 1.142 -25.510 1.00 92.94 507 THR A C 1
ATOM 4016 O O . THR A 1 507 ? 3.376 1.362 -25.499 1.00 92.94 507 THR A O 1
ATOM 4019 N N . LEU A 1 508 ? 1.518 0.698 -24.433 1.00 93.62 508 LEU A N 1
ATOM 4020 C CA . LEU A 1 508 ? 2.171 0.402 -23.156 1.00 93.62 508 LEU A CA 1
ATOM 4021 C C . LEU A 1 508 ? 3.261 -0.668 -23.301 1.00 93.62 508 LEU A C 1
ATOM 4023 O O . LEU A 1 508 ? 4.368 -0.474 -22.797 1.00 93.62 508 LEU A O 1
ATOM 4027 N N . VAL A 1 509 ? 3.006 -1.741 -24.060 1.00 93.19 509 VAL A N 1
ATOM 4028 C CA . VAL A 1 509 ? 4.025 -2.763 -24.370 1.00 93.19 509 VAL A CA 1
ATOM 4029 C C . VAL A 1 509 ? 5.213 -2.154 -25.121 1.00 93.19 509 VAL A C 1
ATOM 4031 O O . VAL A 1 509 ? 6.369 -2.472 -24.821 1.00 93.19 509 VAL A O 1
ATOM 4034 N N . HIS A 1 510 ? 4.974 -1.233 -26.060 1.00 93.25 510 HIS A N 1
ATOM 4035 C CA . HIS A 1 510 ? 6.053 -0.511 -26.742 1.00 93.25 510 HIS A CA 1
ATOM 4036 C C . HIS A 1 510 ? 6.859 0.370 -25.771 1.00 93.25 510 HIS A C 1
ATOM 4038 O O . HIS A 1 510 ? 8.092 0.324 -25.790 1.00 93.25 510 HIS A O 1
ATOM 4044 N N . CYS A 1 511 ? 6.194 1.126 -24.893 1.00 95.25 511 CYS A N 1
ATOM 4045 C CA . CYS A 1 511 ? 6.844 1.946 -23.865 1.00 95.25 511 CYS A CA 1
ATOM 4046 C C . CYS A 1 511 ? 7.710 1.086 -22.930 1.00 95.25 511 CYS A C 1
ATOM 4048 O O . CYS A 1 511 ? 8.888 1.387 -22.735 1.00 95.25 511 CYS A O 1
ATOM 4050 N N . ALA A 1 512 ? 7.171 -0.033 -22.436 1.00 95.12 512 ALA A N 1
ATOM 4051 C CA . ALA A 1 512 ? 7.893 -0.990 -21.598 1.00 95.12 512 ALA A CA 1
ATOM 4052 C C . ALA A 1 512 ? 9.101 -1.608 -22.324 1.00 95.12 512 ALA A C 1
ATOM 4054 O O . ALA A 1 512 ? 10.169 -1.754 -21.733 1.00 95.12 512 ALA A O 1
ATOM 4055 N N . THR A 1 513 ? 8.976 -1.901 -23.623 1.00 94.19 513 THR A N 1
ATOM 4056 C CA . THR A 1 513 ? 10.090 -2.402 -24.449 1.00 94.19 513 THR A CA 1
ATOM 4057 C C . THR A 1 513 ? 11.224 -1.377 -24.551 1.00 94.19 513 THR A C 1
ATOM 4059 O O . THR A 1 513 ? 12.396 -1.732 -24.430 1.00 94.19 513 THR A O 1
ATOM 4062 N N . LEU A 1 514 ? 10.896 -0.096 -24.769 1.00 95.38 514 LEU A N 1
ATOM 4063 C CA . LEU A 1 514 ? 11.888 0.986 -24.829 1.00 95.38 514 LEU A CA 1
ATOM 4064 C C . LEU A 1 514 ? 12.589 1.181 -23.481 1.00 95.38 514 LEU A C 1
ATOM 4066 O O . LEU A 1 514 ? 13.808 1.353 -23.455 1.00 95.38 514 LEU A O 1
ATOM 4070 N N . LEU A 1 515 ? 11.827 1.127 -22.384 1.00 96.19 515 LEU A N 1
ATOM 4071 C CA . LEU A 1 515 ? 12.354 1.195 -21.023 1.00 96.19 515 LEU A CA 1
ATOM 4072 C C . LEU A 1 515 ? 13.318 0.037 -20.751 1.00 96.19 515 LEU A C 1
ATOM 4074 O O . LEU A 1 515 ? 14.455 0.298 -20.372 1.00 96.19 515 LEU A O 1
ATOM 4078 N N . GLY A 1 516 ? 12.926 -1.208 -21.032 1.00 94.12 516 GLY A N 1
ATOM 4079 C CA . GLY A 1 516 ? 13.780 -2.385 -20.831 1.00 94.12 516 GLY A CA 1
ATOM 4080 C C . GLY A 1 516 ? 15.064 -2.332 -21.654 1.00 94.12 516 GLY A C 1
ATOM 4081 O O . GLY A 1 516 ? 16.155 -2.513 -21.122 1.00 94.12 516 GLY A O 1
ATOM 4082 N N . ALA A 1 517 ? 14.967 -1.948 -22.929 1.00 93.19 517 ALA A N 1
ATOM 4083 C CA . ALA A 1 517 ? 16.130 -1.835 -23.808 1.00 93.19 517 ALA A CA 1
ATOM 4084 C C . ALA A 1 517 ? 17.129 -0.732 -23.397 1.00 93.19 517 ALA A C 1
ATOM 4086 O O . ALA A 1 517 ? 18.267 -0.743 -23.868 1.00 93.19 517 ALA A O 1
ATOM 4087 N N . ILE A 1 518 ? 16.723 0.231 -22.561 1.00 94.12 518 ILE A N 1
ATOM 4088 C CA . ILE A 1 518 ? 17.600 1.286 -22.031 1.00 94.12 518 ILE A CA 1
ATOM 4089 C C . ILE A 1 518 ? 18.050 0.997 -20.601 1.00 94.12 518 ILE A C 1
ATOM 4091 O O . ILE A 1 518 ? 19.214 1.223 -20.299 1.00 94.12 518 ILE A O 1
ATOM 4095 N N . LEU A 1 519 ? 17.156 0.546 -19.725 1.00 93.75 519 LEU A N 1
ATOM 4096 C CA . LEU A 1 519 ? 17.429 0.352 -18.300 1.00 93.75 519 LEU A CA 1
ATOM 4097 C C . LEU A 1 519 ? 18.080 -0.996 -18.006 1.00 93.75 519 LEU A C 1
ATOM 4099 O O . LEU A 1 519 ? 18.913 -1.080 -17.103 1.00 93.75 519 LEU A O 1
ATOM 4103 N N . ASP A 1 520 ? 17.730 -2.026 -18.779 1.00 91.19 520 ASP A N 1
ATOM 4104 C CA . ASP A 1 520 ? 18.197 -3.399 -18.596 1.00 91.19 520 ASP A CA 1
ATOM 4105 C C . ASP A 1 520 ? 18.704 -4.062 -19.897 1.00 91.19 520 ASP A C 1
ATOM 4107 O O . ASP A 1 520 ? 18.346 -5.194 -20.217 1.00 91.19 520 ASP A O 1
ATOM 4111 N N . PRO A 1 521 ? 19.600 -3.404 -20.663 1.00 89.00 521 PRO A N 1
ATOM 4112 C CA . PRO A 1 521 ? 20.014 -3.834 -22.009 1.00 89.00 521 PRO A CA 1
ATOM 4113 C C . PRO A 1 521 ? 20.751 -5.186 -22.074 1.00 89.00 521 PRO A C 1
ATOM 4115 O O . PRO A 1 521 ? 21.066 -5.680 -23.160 1.00 89.00 521 PRO A O 1
ATOM 4118 N N . ALA A 1 522 ? 21.100 -5.769 -20.927 1.00 84.31 522 ALA A N 1
ATOM 4119 C CA . ALA A 1 522 ? 21.744 -7.075 -20.831 1.00 84.31 522 ALA A CA 1
ATOM 4120 C C . ALA A 1 522 ? 20.828 -8.186 -20.302 1.00 84.31 522 ALA A C 1
ATOM 4122 O O . ALA A 1 522 ? 21.302 -9.327 -20.267 1.00 84.31 522 ALA A O 1
ATOM 4123 N N . GLY A 1 523 ? 19.610 -7.852 -19.865 1.00 86.12 523 GLY A N 1
ATOM 4124 C CA . GLY A 1 523 ? 18.643 -8.789 -19.300 1.00 86.12 523 GLY A CA 1
ATOM 4125 C C . GLY A 1 523 ? 17.723 -9.412 -20.345 1.00 86.12 523 GLY A C 1
ATOM 4126 O O . GLY A 1 523 ? 17.931 -9.261 -21.549 1.00 86.12 523 GLY A O 1
ATOM 4127 N N . ASP A 1 524 ? 16.703 -10.127 -19.881 1.00 87.56 524 ASP A N 1
ATOM 4128 C CA . ASP A 1 524 ? 15.608 -10.612 -20.721 1.00 87.56 524 ASP A CA 1
ATOM 4129 C C . ASP A 1 524 ? 14.534 -9.521 -20.852 1.00 87.56 524 ASP A C 1
ATOM 4131 O O . ASP A 1 524 ? 13.890 -9.124 -19.879 1.00 87.56 524 ASP A O 1
ATOM 4135 N N . MET A 1 525 ? 14.338 -9.034 -22.077 1.00 87.75 525 MET A N 1
ATOM 4136 C CA . MET A 1 525 ? 13.404 -7.951 -22.381 1.00 87.75 525 MET A CA 1
ATOM 4137 C C . MET A 1 525 ? 11.943 -8.388 -22.289 1.00 87.75 525 MET A C 1
ATOM 4139 O O . MET A 1 525 ? 11.093 -7.558 -21.970 1.00 87.75 525 MET A O 1
ATOM 4143 N N . ALA A 1 526 ? 11.623 -9.651 -22.579 1.00 87.69 526 ALA A N 1
ATOM 4144 C CA . ALA A 1 526 ? 10.269 -10.161 -22.393 1.00 87.69 526 ALA A CA 1
ATOM 4145 C C . ALA A 1 526 ? 9.939 -10.201 -20.900 1.00 87.69 526 ALA A C 1
ATOM 4147 O O . ALA A 1 526 ? 8.914 -9.668 -20.475 1.00 87.69 526 ALA A O 1
ATOM 4148 N N . GLU A 1 527 ? 10.864 -10.718 -20.096 1.00 88.62 527 GLU A N 1
ATOM 4149 C CA . GLU A 1 527 ? 10.672 -10.803 -18.653 1.00 88.62 527 GLU A CA 1
ATOM 4150 C C . GLU A 1 527 ? 10.663 -9.426 -17.972 1.00 88.62 527 GLU A C 1
ATOM 4152 O O . GLU A 1 527 ? 9.837 -9.179 -17.095 1.00 88.62 527 GLU A O 1
ATOM 4157 N N . PHE A 1 528 ? 11.502 -8.482 -18.415 1.00 91.06 528 PHE A N 1
ATOM 4158 C CA . PHE A 1 528 ? 11.452 -7.095 -17.940 1.00 91.06 528 PHE A CA 1
ATOM 4159 C C . PHE A 1 528 ? 10.064 -6.474 -18.148 1.00 91.06 528 PHE A C 1
ATOM 4161 O O . PHE A 1 528 ? 9.503 -5.888 -17.221 1.00 91.06 528 PHE A O 1
ATOM 4168 N N . LYS A 1 529 ? 9.488 -6.617 -19.352 1.00 90.69 529 LYS A N 1
ATOM 4169 C CA . LYS A 1 529 ? 8.149 -6.091 -19.666 1.00 90.69 529 LYS A CA 1
ATOM 4170 C C . LYS A 1 529 ? 7.086 -6.709 -18.769 1.00 90.69 529 LYS A C 1
ATOM 4172 O O . LYS A 1 529 ? 6.252 -5.974 -18.252 1.00 90.69 529 LYS A O 1
ATOM 4177 N N . ARG A 1 530 ? 7.134 -8.030 -18.568 1.00 88.69 530 ARG A N 1
ATOM 4178 C CA . ARG A 1 530 ? 6.201 -8.747 -17.690 1.00 88.69 530 ARG A CA 1
ATOM 4179 C C . ARG A 1 530 ? 6.276 -8.229 -16.264 1.00 88.69 530 ARG A C 1
ATOM 4181 O O . ARG A 1 530 ? 5.238 -7.873 -15.719 1.00 88.69 530 ARG A O 1
ATOM 4188 N N . ARG A 1 531 ? 7.480 -8.131 -15.686 1.00 88.88 531 ARG A N 1
ATOM 4189 C CA . ARG A 1 531 ? 7.682 -7.591 -14.330 1.00 88.88 531 ARG A CA 1
ATOM 4190 C C . ARG A 1 531 ? 7.137 -6.168 -14.206 1.00 88.88 531 ARG A C 1
ATOM 4192 O O . ARG A 1 531 ? 6.368 -5.895 -13.293 1.00 88.88 531 ARG A O 1
ATOM 4199 N N . LEU A 1 532 ? 7.473 -5.289 -15.155 1.00 92.00 532 LEU A N 1
ATOM 4200 C CA . LEU A 1 532 ? 7.009 -3.900 -15.156 1.00 92.00 532 LEU A CA 1
ATOM 4201 C C . LEU A 1 532 ? 5.485 -3.793 -15.287 1.00 92.00 532 LEU A C 1
ATOM 4203 O O . LEU A 1 532 ? 4.847 -3.135 -14.476 1.00 92.00 532 LEU A O 1
ATOM 4207 N N . LEU A 1 533 ? 4.891 -4.407 -16.310 1.00 91.31 533 LEU A N 1
ATOM 4208 C CA . LEU A 1 533 ? 3.475 -4.205 -16.623 1.00 91.31 533 LEU A CA 1
ATOM 4209 C C . LEU A 1 533 ? 2.541 -4.941 -15.661 1.00 91.31 533 LEU A C 1
ATOM 4211 O O . LEU A 1 533 ? 1.472 -4.410 -15.380 1.00 91.31 533 LEU A O 1
ATOM 4215 N N . LYS A 1 534 ? 2.946 -6.099 -15.117 1.00 86.25 534 LYS A N 1
ATOM 4216 C CA . LYS A 1 534 ? 2.187 -6.773 -14.050 1.00 86.25 534 LYS A CA 1
ATOM 4217 C C . LYS A 1 534 ? 2.192 -5.975 -12.752 1.00 86.25 534 LYS A C 1
ATOM 4219 O O . LYS A 1 534 ? 1.191 -5.970 -12.058 1.00 86.25 534 LYS A O 1
ATOM 4224 N N . LYS A 1 535 ? 3.308 -5.316 -12.424 1.00 85.56 535 LYS A N 1
ATOM 4225 C CA . LYS A 1 535 ? 3.409 -4.501 -11.208 1.00 85.56 535 LYS A CA 1
ATOM 4226 C C . LYS A 1 535 ? 2.754 -3.127 -11.365 1.00 85.56 535 LYS A C 1
ATOM 4228 O O . LYS A 1 535 ? 2.199 -2.603 -10.408 1.00 85.56 535 LYS A O 1
ATOM 4233 N N . LEU A 1 536 ? 2.827 -2.539 -12.562 1.00 89.38 536 LEU A N 1
ATOM 4234 C CA . LEU A 1 536 ? 2.166 -1.272 -12.857 1.00 89.38 536 LEU A CA 1
ATOM 4235 C C . LEU A 1 536 ? 0.647 -1.441 -12.916 1.00 89.38 536 LEU A C 1
ATOM 4237 O O . LEU A 1 536 ? -0.052 -0.667 -12.279 1.00 89.38 536 LEU A O 1
ATOM 4241 N N . GLU A 1 537 ? 0.176 -2.415 -13.702 1.00 87.81 537 GLU A N 1
ATOM 4242 C CA . GLU A 1 537 ? -1.238 -2.707 -13.967 1.00 87.81 537 GLU A CA 1
ATOM 4243 C C . GLU A 1 537 ? -2.087 -1.446 -14.236 1.00 87.81 537 GLU A C 1
ATOM 4245 O O . GLU A 1 537 ? -2.913 -1.038 -13.422 1.00 87.81 537 GLU A O 1
ATOM 4250 N N . PRO A 1 538 ? -1.863 -0.761 -15.371 1.00 90.50 538 PRO A N 1
ATOM 4251 C CA . PRO A 1 538 ? -2.638 0.419 -15.729 1.00 90.50 538 PRO A CA 1
ATOM 4252 C C . PRO A 1 538 ? -4.108 0.089 -15.991 1.00 90.50 538 PRO A C 1
ATOM 4254 O O . PRO A 1 538 ? -4.438 -0.938 -16.585 1.00 90.50 538 PRO A O 1
ATOM 4257 N N . TRP A 1 539 ? -4.982 1.018 -15.618 1.00 89.00 539 TRP A N 1
ATOM 4258 C CA . TRP A 1 539 ? -6.415 0.962 -15.867 1.00 89.00 539 TRP A CA 1
ATOM 4259 C C . TRP A 1 539 ? -6.781 1.942 -16.978 1.00 89.00 539 TRP A C 1
ATOM 4261 O O . TRP A 1 539 ? -6.427 3.124 -16.918 1.00 89.00 539 TRP A O 1
ATOM 4271 N N . TRP A 1 540 ? -7.465 1.451 -18.011 1.00 90.75 540 TRP A N 1
ATOM 4272 C CA . TRP A 1 540 ? -7.907 2.269 -19.135 1.00 90.75 540 TRP A CA 1
ATOM 4273 C C . TRP A 1 540 ? -9.231 1.781 -19.707 1.00 90.75 540 TRP A C 1
ATOM 4275 O O . TRP A 1 540 ? -9.584 0.608 -19.583 1.00 90.75 540 TRP A O 1
ATOM 4285 N N . THR A 1 541 ? -9.958 2.688 -20.353 1.00 87.06 541 THR A N 1
ATOM 4286 C CA . THR A 1 541 ? -11.235 2.357 -20.991 1.00 87.06 541 THR A CA 1
ATOM 4287 C C . THR A 1 541 ? -11.015 1.644 -22.329 1.00 87.06 541 THR A C 1
ATOM 4289 O O . THR A 1 541 ? -10.117 1.986 -23.101 1.00 87.06 541 THR A O 1
ATOM 4292 N N . VAL A 1 542 ? -11.845 0.645 -22.629 1.00 85.81 542 VAL A N 1
ATOM 4293 C CA . VAL A 1 542 ? -11.818 -0.094 -23.901 1.00 85.81 542 VAL A CA 1
ATOM 4294 C C . VAL A 1 542 ? -13.182 -0.037 -24.579 1.00 85.81 542 VAL A C 1
ATOM 4296 O O . VAL A 1 542 ? -14.214 -0.052 -23.911 1.00 85.81 542 VAL A O 1
ATOM 4299 N N . THR A 1 543 ? -13.191 0.031 -25.909 1.00 84.19 543 THR A N 1
ATOM 4300 C CA . THR A 1 543 ? -14.410 -0.126 -26.723 1.00 84.19 543 THR A CA 1
ATOM 4301 C C . THR A 1 543 ? -14.590 -1.552 -27.211 1.00 84.19 543 THR A C 1
ATOM 4303 O O . THR A 1 543 ? -15.721 -2.006 -27.365 1.00 84.19 543 THR A O 1
ATOM 4306 N N . ASP A 1 544 ? -13.487 -2.267 -27.415 1.00 79.94 544 ASP A N 1
ATOM 4307 C CA . ASP A 1 544 ? -13.477 -3.694 -27.704 1.00 79.94 544 ASP A CA 1
ATOM 4308 C C . ASP A 1 544 ? -12.772 -4.426 -26.558 1.00 79.94 544 ASP A C 1
ATOM 4310 O O . ASP A 1 544 ? -11.601 -4.180 -26.268 1.00 79.94 544 ASP A O 1
ATOM 4314 N N . ARG A 1 545 ? -13.453 -5.381 -25.915 1.00 72.25 545 ARG A N 1
ATOM 4315 C CA . ARG A 1 545 ? -12.855 -6.193 -24.839 1.00 72.25 545 ARG A CA 1
ATOM 4316 C C . ARG A 1 545 ? -11.639 -6.992 -25.314 1.00 72.25 545 ARG A C 1
ATOM 4318 O O . ARG A 1 545 ? -10.747 -7.287 -24.524 1.00 72.25 545 ARG A O 1
ATOM 4325 N N . ASN A 1 546 ? -11.524 -7.248 -26.617 1.00 73.75 546 ASN A N 1
ATOM 4326 C CA . ASN A 1 546 ? -10.338 -7.860 -27.213 1.00 73.75 546 ASN A CA 1
ATOM 4327 C C . ASN A 1 546 ? -9.100 -6.954 -27.179 1.00 73.75 546 ASN A C 1
ATOM 4329 O O . ASN A 1 546 ? -8.003 -7.392 -27.538 1.00 73.75 546 ASN A O 1
ATOM 4333 N N . ALA A 1 547 ? -9.230 -5.692 -26.771 1.00 77.12 547 ALA A N 1
ATOM 4334 C CA . ALA A 1 547 ? -8.110 -4.790 -26.556 1.00 77.12 547 ALA A CA 1
ATOM 4335 C C . ALA A 1 547 ? -7.317 -5.099 -25.272 1.00 77.12 547 ALA A C 1
ATOM 4337 O O . ALA A 1 547 ? -6.101 -4.885 -25.261 1.00 77.12 547 ALA A O 1
ATOM 4338 N N . LYS A 1 548 ? -7.966 -5.665 -24.241 1.00 79.56 548 LYS A N 1
ATOM 4339 C CA . LYS A 1 548 ? -7.390 -5.997 -22.921 1.00 79.56 548 LYS A CA 1
ATOM 4340 C C . LYS A 1 548 ? -7.674 -7.464 -22.560 1.00 79.56 548 LYS A C 1
ATOM 4342 O O . LYS A 1 548 ? -8.415 -7.770 -21.639 1.00 79.56 548 LYS A O 1
ATOM 4347 N N . LEU A 1 549 ? -7.115 -8.391 -23.340 1.00 77.25 549 LEU A N 1
ATOM 4348 C CA . LEU A 1 549 ? -7.211 -9.827 -23.046 1.00 77.25 549 LEU A CA 1
ATOM 4349 C C . LEU A 1 549 ? -6.323 -10.216 -21.852 1.00 77.25 549 LEU A C 1
ATOM 4351 O O . LEU A 1 549 ? -5.401 -9.479 -21.492 1.00 77.25 549 LEU A O 1
ATOM 4355 N N . ALA A 1 550 ? -6.544 -11.411 -21.296 1.00 76.62 550 ALA A N 1
ATOM 4356 C CA . ALA A 1 550 ? -5.579 -12.030 -20.390 1.00 76.62 550 ALA A CA 1
ATOM 4357 C C . ALA A 1 550 ? -4.163 -11.987 -21.000 1.00 76.62 550 ALA A C 1
ATOM 4359 O O . ALA A 1 550 ? -3.983 -12.221 -22.196 1.00 76.62 550 ALA A O 1
ATOM 4360 N N . GLU A 1 551 ? -3.168 -11.654 -20.177 1.00 78.75 551 GLU A N 1
ATOM 4361 C CA . GLU A 1 551 ? -1.764 -11.529 -20.593 1.00 78.75 551 GLU A CA 1
ATOM 4362 C C . GLU A 1 551 ? -1.478 -10.442 -21.649 1.00 78.75 551 GLU A C 1
ATOM 4364 O O . GLU A 1 551 ? -0.480 -10.504 -22.371 1.00 78.75 551 GLU A O 1
ATOM 4369 N N . TRP A 1 552 ? -2.306 -9.391 -21.725 1.00 84.19 552 TRP A N 1
ATOM 4370 C CA . TRP A 1 552 ? -2.117 -8.277 -22.668 1.00 84.19 552 TRP A CA 1
ATOM 4371 C C . TRP A 1 552 ? -0.718 -7.632 -22.611 1.00 84.19 552 TRP A C 1
ATOM 4373 O O . TRP A 1 552 ? -0.275 -7.059 -23.606 1.00 84.19 552 TRP A O 1
ATOM 4383 N N . TRP A 1 553 ? -0.008 -7.732 -21.483 1.00 85.31 553 TRP A N 1
ATOM 4384 C CA . TRP A 1 553 ? 1.357 -7.222 -21.300 1.00 85.31 553 TRP A CA 1
ATOM 4385 C C . TRP A 1 553 ? 2.402 -7.882 -22.216 1.00 85.31 553 TRP A C 1
ATOM 4387 O O . TRP A 1 553 ? 3.465 -7.303 -22.446 1.00 85.31 553 TRP A O 1
ATOM 4397 N N . ASP A 1 554 ? 2.103 -9.053 -22.781 1.00 79.69 554 ASP A N 1
ATOM 4398 C CA . ASP A 1 554 ? 2.942 -9.720 -23.785 1.00 79.69 554 ASP A CA 1
ATOM 4399 C C . ASP A 1 554 ? 2.488 -9.437 -25.225 1.00 79.69 554 ASP A C 1
ATOM 4401 O O . ASP A 1 554 ? 3.146 -9.842 -26.189 1.00 79.69 554 ASP A O 1
ATOM 4405 N N . ARG A 1 555 ? 1.383 -8.704 -25.408 1.00 76.12 555 ARG A N 1
ATOM 4406 C CA . ARG A 1 555 ? 0.785 -8.474 -26.722 1.00 76.12 555 ARG A CA 1
ATOM 4407 C C . ARG A 1 555 ? 1.667 -7.579 -27.585 1.00 76.12 555 ARG A C 1
ATOM 4409 O O . ARG A 1 555 ? 1.779 -6.372 -27.384 1.00 76.12 555 ARG A O 1
ATOM 4416 N N . ALA A 1 556 ? 2.203 -8.166 -28.643 1.00 75.94 556 ALA A N 1
ATOM 4417 C CA . ALA A 1 556 ? 2.890 -7.459 -29.708 1.00 75.94 556 ALA A CA 1
ATOM 4418 C C . ALA A 1 556 ? 2.479 -8.028 -31.068 1.00 75.94 556 ALA A C 1
ATOM 4420 O O . ALA A 1 556 ? 2.047 -9.173 -31.181 1.00 75.94 556 ALA A O 1
ATOM 4421 N N . VAL A 1 557 ? 2.609 -7.222 -32.121 1.00 74.94 557 VAL A N 1
ATOM 4422 C CA . VAL A 1 557 ? 2.321 -7.683 -33.484 1.00 74.94 557 VAL A CA 1
ATOM 4423 C C . VAL A 1 557 ? 3.440 -8.629 -33.923 1.00 74.94 557 VAL A C 1
ATOM 4425 O O . VAL A 1 557 ? 4.596 -8.204 -34.037 1.00 74.94 557 VAL A O 1
ATOM 4428 N N . SER A 1 558 ? 3.107 -9.900 -34.160 1.00 74.25 558 SER A N 1
ATOM 4429 C CA . SER A 1 558 ? 4.048 -10.918 -34.637 1.00 74.25 558 SER A CA 1
ATOM 4430 C C . SER A 1 558 ? 4.787 -10.451 -35.894 1.00 74.25 558 SER A C 1
ATOM 4432 O O . SER A 1 558 ? 4.222 -9.776 -36.752 1.00 74.25 558 SER A O 1
ATOM 4434 N N . GLY A 1 559 ? 6.076 -10.778 -35.990 1.00 73.62 559 GLY A N 1
ATOM 4435 C CA . GLY A 1 559 ? 6.931 -10.339 -37.099 1.00 73.62 559 GLY A CA 1
ATOM 4436 C C . GLY A 1 559 ? 7.435 -8.893 -36.994 1.00 73.62 559 GLY A C 1
ATOM 4437 O O . GLY A 1 559 ? 8.244 -8.476 -37.819 1.00 73.62 559 GLY A O 1
ATOM 4438 N N . THR A 1 560 ? 7.029 -8.125 -35.976 1.00 81.75 560 THR A N 1
ATOM 4439 C CA . THR A 1 560 ? 7.630 -6.813 -35.687 1.00 81.75 560 THR A CA 1
ATOM 4440 C C . THR A 1 560 ? 8.767 -6.926 -34.675 1.00 81.75 560 THR A C 1
ATOM 4442 O O . THR A 1 560 ? 8.774 -7.805 -33.815 1.00 81.75 560 THR A O 1
ATOM 4445 N N . GLY A 1 561 ? 9.697 -5.966 -34.700 1.00 78.50 561 GLY A N 1
ATOM 4446 C CA . GLY A 1 561 ? 10.760 -5.872 -33.690 1.00 78.50 561 GLY A CA 1
ATOM 4447 C C . GLY A 1 561 ? 10.268 -5.561 -32.269 1.00 78.50 561 GLY A C 1
ATOM 4448 O O . GLY A 1 561 ? 11.091 -5.449 -31.372 1.00 78.50 561 GLY A O 1
ATOM 4449 N N . TRP A 1 562 ? 8.960 -5.378 -32.060 1.00 84.12 562 TRP A N 1
ATOM 4450 C CA . TRP A 1 562 ? 8.349 -5.241 -30.735 1.00 84.12 562 TRP A CA 1
ATOM 4451 C C . TRP A 1 562 ? 7.988 -6.597 -30.114 1.00 84.12 562 TRP A C 1
ATOM 4453 O O . TRP A 1 562 ? 7.986 -6.723 -28.889 1.00 84.12 562 TRP A O 1
ATOM 4463 N N . ALA A 1 563 ? 7.691 -7.597 -30.953 1.00 79.00 563 ALA A N 1
ATOM 4464 C CA . ALA A 1 563 ? 7.371 -8.954 -30.515 1.00 79.00 563 ALA A CA 1
ATOM 4465 C C . ALA A 1 563 ? 8.618 -9.725 -30.080 1.00 79.00 563 ALA A C 1
ATOM 4467 O O . ALA A 1 563 ? 8.577 -10.431 -29.080 1.00 79.00 563 ALA A O 1
ATOM 4468 N N . ASP A 1 564 ? 9.732 -9.518 -30.781 1.00 80.75 564 ASP A N 1
ATOM 4469 C CA . ASP A 1 564 ? 11.035 -10.084 -30.437 1.00 80.75 564 ASP A CA 1
ATOM 4470 C C . ASP A 1 564 ? 12.106 -8.977 -30.467 1.00 80.75 564 ASP A C 1
ATOM 4472 O O . ASP A 1 564 ? 12.801 -8.790 -31.474 1.00 80.75 564 ASP A O 1
ATOM 4476 N N . PRO A 1 565 ? 12.200 -8.154 -29.404 1.00 82.12 565 PRO A N 1
ATOM 4477 C CA . PRO A 1 565 ? 13.115 -7.022 -29.346 1.00 82.12 565 PRO A CA 1
ATOM 4478 C C . PRO A 1 565 ? 14.538 -7.478 -28.995 1.00 82.12 565 PRO A C 1
ATOM 4480 O O . PRO A 1 565 ? 15.132 -6.977 -28.037 1.00 82.12 565 PRO A O 1
ATOM 4483 N N . THR A 1 566 ? 15.110 -8.419 -29.757 1.00 81.12 566 THR A N 1
ATOM 4484 C CA . THR A 1 566 ? 16.502 -8.830 -29.533 1.00 81.12 566 THR A CA 1
ATOM 4485 C C . THR A 1 566 ? 17.415 -7.620 -29.637 1.00 81.12 566 THR A C 1
ATOM 4487 O O . THR A 1 566 ? 17.237 -6.764 -30.508 1.00 81.12 566 THR A O 1
ATOM 4490 N N . ARG A 1 567 ? 18.415 -7.542 -28.755 1.00 76.88 567 ARG A N 1
ATOM 4491 C CA . ARG A 1 567 ? 19.318 -6.387 -28.676 1.00 76.88 567 ARG A CA 1
ATOM 4492 C C . ARG A 1 567 ? 19.896 -6.023 -30.041 1.00 76.88 567 ARG A C 1
ATOM 4494 O O . ARG A 1 567 ? 19.783 -4.880 -30.467 1.00 76.88 567 ARG A O 1
ATOM 4501 N N . GLU A 1 568 ? 20.418 -7.010 -30.759 1.00 79.31 568 GLU A N 1
ATOM 4502 C CA . GLU A 1 568 ? 21.057 -6.832 -32.064 1.00 79.31 568 GLU A CA 1
ATOM 4503 C C . GLU A 1 568 ? 20.117 -6.211 -33.116 1.00 79.31 568 GLU A C 1
ATOM 4505 O O . GLU A 1 568 ? 20.559 -5.472 -34.000 1.00 79.31 568 GLU A O 1
ATOM 4510 N N . LYS A 1 569 ? 18.809 -6.479 -33.031 1.00 82.44 569 LYS A N 1
ATOM 4511 C CA . LYS A 1 569 ? 17.803 -5.988 -33.987 1.00 82.44 569 LYS A CA 1
ATOM 4512 C C . LYS A 1 569 ? 17.099 -4.722 -33.487 1.00 82.44 569 LYS A C 1
ATOM 4514 O O . LYS A 1 569 ? 16.723 -3.856 -34.283 1.00 82.44 569 LYS A O 1
ATOM 4519 N N . PHE A 1 570 ? 16.943 -4.561 -32.175 1.00 88.69 570 PHE A N 1
ATOM 4520 C CA . PHE A 1 570 ? 16.212 -3.460 -31.559 1.00 88.69 570 PHE A CA 1
ATOM 4521 C C . PHE A 1 570 ? 17.122 -2.256 -31.265 1.00 88.69 570 PHE A C 1
ATOM 4523 O O . PHE A 1 570 ? 17.635 -2.049 -30.166 1.00 88.69 570 PHE A O 1
ATOM 4530 N N . ARG A 1 571 ? 17.298 -1.395 -32.275 1.00 91.12 571 ARG A N 1
ATOM 4531 C CA . ARG A 1 571 ? 18.130 -0.175 -32.207 1.00 91.12 571 ARG A CA 1
ATOM 4532 C C . ARG A 1 571 ? 17.476 0.953 -31.410 1.00 91.12 571 ARG A C 1
ATOM 4534 O O . ARG A 1 571 ? 17.111 1.986 -31.973 1.00 91.12 571 ARG A O 1
ATOM 4541 N N . VAL A 1 572 ? 17.346 0.775 -30.100 1.00 92.69 572 VAL A N 1
ATOM 4542 C CA . VAL A 1 572 ? 16.634 1.705 -29.207 1.00 92.69 572 VAL A CA 1
ATOM 4543 C C . VAL A 1 572 ? 17.129 3.156 -29.309 1.00 92.69 572 VAL A C 1
ATOM 4545 O O . VAL A 1 572 ? 16.327 4.082 -29.347 1.00 92.69 572 VAL A O 1
ATOM 4548 N N . HIS A 1 573 ? 18.434 3.383 -29.497 1.00 95.06 573 HIS A N 1
ATOM 4549 C CA . HIS A 1 573 ? 19.003 4.731 -29.648 1.00 95.06 573 HIS A CA 1
ATOM 4550 C C . HIS A 1 573 ? 18.544 5.482 -30.910 1.00 95.06 573 HIS A C 1
ATOM 4552 O O . HIS A 1 573 ? 18.675 6.706 -30.965 1.00 95.06 573 HIS A O 1
ATOM 4558 N N . ASN A 1 574 ? 18.022 4.767 -31.912 1.00 94.50 574 ASN A N 1
ATOM 4559 C CA . ASN A 1 574 ? 17.474 5.327 -33.150 1.00 94.50 574 ASN A CA 1
ATOM 4560 C C . ASN A 1 574 ? 15.945 5.470 -33.100 1.00 94.50 574 ASN A C 1
ATOM 4562 O O . ASN A 1 574 ? 15.331 5.731 -34.131 1.00 94.50 574 ASN A O 1
ATOM 4566 N N . ARG A 1 575 ? 15.313 5.225 -31.950 1.00 93.56 575 ARG A N 1
ATOM 4567 C CA . ARG A 1 575 ? 13.862 5.320 -31.798 1.00 93.56 575 ARG A CA 1
ATOM 4568 C C . ARG A 1 575 ? 13.488 6.583 -31.037 1.00 93.56 575 ARG A C 1
ATOM 4570 O O . ARG A 1 575 ? 14.241 7.071 -30.198 1.00 93.56 575 ARG A O 1
ATOM 4577 N N . SER A 1 576 ? 12.297 7.077 -31.321 1.00 95.00 576 SER A N 1
ATOM 4578 C CA . SER A 1 576 ? 11.603 8.064 -30.507 1.00 95.00 576 SER A CA 1
ATOM 4579 C C . SER A 1 576 ? 10.129 7.694 -30.432 1.00 95.00 576 SER A C 1
ATOM 4581 O O . SER A 1 576 ? 9.634 6.981 -31.304 1.00 95.00 576 SER A O 1
ATOM 4583 N N . ILE A 1 577 ? 9.463 8.140 -29.377 1.00 95.31 577 ILE A N 1
ATOM 4584 C CA . ILE A 1 577 ? 8.012 8.111 -29.215 1.00 95.31 577 ILE A CA 1
ATOM 4585 C C . ILE A 1 577 ? 7.627 9.311 -28.346 1.00 95.31 577 ILE A C 1
ATOM 4587 O O . ILE A 1 577 ? 8.344 9.638 -27.401 1.00 95.31 577 ILE A O 1
ATOM 4591 N N . ASP A 1 578 ? 6.522 9.965 -28.673 1.00 96.19 578 ASP A N 1
ATOM 4592 C CA . ASP A 1 578 ? 5.869 10.957 -27.824 1.00 96.19 578 ASP A CA 1
ATOM 4593 C C . ASP A 1 578 ? 4.374 10.656 -27.891 1.00 96.19 578 ASP A C 1
ATOM 4595 O O . ASP A 1 578 ? 3.751 10.826 -28.938 1.00 96.19 578 ASP A O 1
ATOM 4599 N N . VAL A 1 579 ? 3.833 10.075 -26.822 1.00 96.00 579 VAL A N 1
ATOM 4600 C CA . VAL A 1 579 ? 2.448 9.603 -26.778 1.00 96.00 579 VAL A CA 1
ATOM 4601 C C . VAL A 1 579 ? 1.721 10.139 -25.563 1.00 96.00 579 VAL A C 1
ATOM 4603 O O . VAL A 1 579 ? 2.256 10.179 -24.454 1.00 96.00 579 VAL A O 1
ATOM 4606 N N . HIS A 1 580 ? 0.461 10.490 -25.781 1.00 94.81 580 HIS A N 1
ATOM 4607 C CA . HIS A 1 580 ? -0.507 10.787 -24.738 1.00 94.81 580 HIS A CA 1
ATOM 4608 C C . HIS A 1 580 ? -1.620 9.741 -24.797 1.00 94.81 580 HIS A C 1
ATOM 4610 O O . HIS A 1 580 ? -2.387 9.699 -25.756 1.00 94.81 580 HIS A O 1
ATOM 4616 N N . MET A 1 581 ? -1.647 8.857 -23.801 1.00 94.62 581 MET A N 1
ATOM 4617 C CA . MET A 1 581 ? -2.659 7.814 -23.627 1.00 94.62 581 MET A CA 1
ATOM 4618 C C . MET A 1 581 ? -3.782 8.369 -22.757 1.00 94.62 581 MET A C 1
ATOM 4620 O O . MET A 1 581 ? -3.694 8.342 -21.532 1.00 94.62 581 MET A O 1
ATOM 4624 N N . GLU A 1 582 ? -4.793 8.940 -23.401 1.00 91.06 582 GLU A N 1
ATOM 4625 C CA . GLU A 1 582 ? -5.819 9.768 -22.752 1.00 91.06 582 GLU A CA 1
ATOM 4626 C C . GLU A 1 582 ? -6.812 8.982 -21.895 1.00 91.06 582 GLU A C 1
ATOM 4628 O O . GLU A 1 582 ? -7.336 9.511 -20.920 1.00 91.06 582 GLU A O 1
ATOM 4633 N N . ASP A 1 583 ? -7.022 7.712 -22.231 1.00 91.69 583 ASP A N 1
ATOM 4634 C CA . ASP A 1 583 ? -7.993 6.845 -21.567 1.00 91.69 583 ASP A CA 1
ATOM 4635 C C . ASP A 1 583 ? -7.438 6.130 -20.327 1.00 91.69 583 ASP A C 1
ATOM 4637 O O . ASP A 1 583 ? -8.181 5.400 -19.674 1.00 91.69 583 ASP A O 1
ATOM 4641 N N . ILE A 1 584 ? -6.150 6.314 -19.997 1.00 91.88 584 ILE A N 1
ATOM 4642 C CA . ILE A 1 584 ? -5.579 5.807 -18.742 1.00 91.88 584 ILE A CA 1
ATOM 4643 C C . ILE A 1 584 ? -6.059 6.694 -17.594 1.00 91.88 584 ILE A C 1
ATOM 4645 O O . ILE A 1 584 ? -5.739 7.880 -17.547 1.00 91.88 584 ILE A O 1
ATOM 4649 N N . TYR A 1 585 ? -6.786 6.109 -16.647 1.00 90.25 585 TYR A N 1
ATOM 4650 C CA . TYR A 1 585 ? -7.336 6.829 -15.492 1.00 90.25 585 TYR A CA 1
ATOM 4651 C C . TYR A 1 585 ? -6.681 6.448 -14.158 1.00 90.25 585 TYR A C 1
ATOM 4653 O O . TYR A 1 585 ? -6.962 7.081 -13.144 1.00 90.25 585 TYR A O 1
ATOM 4661 N N . GLY A 1 586 ? -5.798 5.448 -14.143 1.00 90.06 586 GLY A N 1
ATOM 4662 C CA . GLY A 1 586 ? -5.071 5.025 -12.948 1.00 90.06 586 GLY A CA 1
ATOM 4663 C C . GLY A 1 586 ? -4.231 3.776 -13.187 1.00 90.06 586 GLY A C 1
ATOM 4664 O O . GLY A 1 586 ? -4.054 3.354 -14.333 1.00 90.06 586 GLY A O 1
ATOM 4665 N N . CYS A 1 587 ? -3.691 3.201 -12.114 1.00 89.62 587 CYS A N 1
ATOM 4666 C CA . CYS A 1 587 ? -3.009 1.911 -12.137 1.00 89.62 587 CYS A CA 1
ATOM 4667 C C . CYS A 1 587 ? -2.917 1.305 -10.728 1.00 89.62 587 CYS A C 1
ATOM 4669 O O . CYS A 1 587 ? -2.958 2.059 -9.754 1.00 89.62 587 CYS A O 1
ATOM 4671 N N . SER A 1 588 ? -2.726 -0.012 -10.618 1.00 86.00 588 SER A N 1
ATOM 4672 C CA . SER A 1 588 ? -2.650 -0.704 -9.318 1.00 86.00 588 SER A CA 1
ATOM 4673 C C . SER A 1 588 ? -1.323 -0.509 -8.575 1.00 86.00 588 SER A C 1
ATOM 4675 O O . SER A 1 588 ? -1.241 -0.810 -7.385 1.00 86.00 588 SER A O 1
ATOM 4677 N N . SER A 1 589 ? -0.262 -0.013 -9.231 1.00 87.50 589 SER A N 1
ATOM 4678 C CA . SER A 1 589 ? 1.009 0.236 -8.534 1.00 87.50 589 SER A CA 1
ATOM 4679 C C . SER A 1 589 ? 0.816 1.185 -7.356 1.00 87.50 589 SER A C 1
ATOM 4681 O O . SER A 1 589 ? 0.307 2.295 -7.496 1.00 87.50 589 SER A O 1
ATOM 4683 N N . ARG A 1 590 ? 1.356 0.804 -6.197 1.00 86.31 590 ARG A N 1
ATOM 4684 C CA . ARG A 1 590 ? 1.344 1.637 -4.985 1.00 86.31 590 ARG A CA 1
ATOM 4685 C C . ARG A 1 590 ? 2.143 2.935 -5.115 1.00 86.31 590 ARG A C 1
ATOM 4687 O O . ARG A 1 590 ? 1.964 3.844 -4.304 1.00 86.31 590 ARG A O 1
ATOM 4694 N N . MET A 1 591 ? 3.000 3.038 -6.136 1.00 86.56 591 MET A N 1
ATOM 4695 C CA . MET A 1 591 ? 3.670 4.282 -6.527 1.00 86.56 591 MET A CA 1
ATOM 4696 C C . MET A 1 591 ? 2.744 5.271 -7.248 1.00 86.56 591 MET A C 1
ATOM 4698 O O . MET A 1 591 ? 3.188 6.365 -7.587 1.00 86.56 591 MET A O 1
ATOM 4702 N N . TYR A 1 592 ? 1.495 4.894 -7.529 1.00 87.94 592 TYR A N 1
ATOM 4703 C CA . TYR A 1 592 ? 0.446 5.767 -8.037 1.00 87.94 592 TYR A CA 1
ATOM 4704 C C . TYR A 1 592 ? -0.568 6.036 -6.924 1.00 87.94 592 TYR A C 1
ATOM 4706 O O . TYR A 1 592 ? -1.456 5.236 -6.652 1.00 87.94 592 TYR A O 1
ATOM 4714 N N . ASN A 1 593 ? -0.415 7.172 -6.250 1.00 85.25 593 ASN A N 1
ATOM 4715 C CA . ASN A 1 593 ? -1.296 7.599 -5.162 1.00 85.25 593 ASN A CA 1
ATOM 4716 C C . ASN A 1 593 ? -1.528 9.118 -5.210 1.00 85.25 593 ASN A C 1
ATOM 4718 O O . ASN A 1 593 ? -0.993 9.812 -6.082 1.00 85.25 593 ASN A O 1
ATOM 4722 N N . GLU A 1 594 ? -2.319 9.666 -4.285 1.00 82.56 594 GLU A N 1
ATOM 4723 C CA . GLU A 1 594 ? -2.670 11.092 -4.309 1.00 82.56 594 GLU A CA 1
ATOM 4724 C C . GLU A 1 594 ? -1.469 12.046 -4.258 1.00 82.56 594 GLU A C 1
ATOM 4726 O O . GLU A 1 594 ? -1.562 13.144 -4.809 1.00 82.56 594 GLU A O 1
ATOM 4731 N N . THR A 1 595 ? -0.354 11.641 -3.646 1.00 81.75 595 THR A N 1
ATOM 4732 C CA . THR A 1 595 ? 0.837 12.488 -3.480 1.00 81.75 595 THR A CA 1
ATOM 4733 C C . THR A 1 595 ? 1.851 12.334 -4.615 1.00 81.75 595 THR A C 1
ATOM 4735 O O . THR A 1 595 ? 2.699 13.203 -4.811 1.00 81.75 595 THR A O 1
ATOM 4738 N N . THR A 1 596 ? 1.743 11.270 -5.414 1.00 85.69 596 THR A N 1
ATOM 4739 C CA . THR A 1 596 ? 2.705 10.927 -6.479 1.00 85.69 596 THR A CA 1
ATOM 4740 C C . THR A 1 596 ? 2.117 10.957 -7.889 1.00 85.69 596 THR A C 1
ATOM 4742 O O . THR A 1 596 ? 2.870 11.112 -8.852 1.00 85.69 596 THR A O 1
ATOM 4745 N N . LYS A 1 597 ? 0.786 10.878 -8.049 1.00 87.31 597 LYS A N 1
ATOM 4746 C CA . LYS A 1 597 ? 0.109 10.826 -9.363 1.00 87.31 597 LYS A CA 1
ATOM 4747 C C . LYS A 1 597 ? 0.395 12.025 -10.269 1.00 87.31 597 LYS A C 1
ATOM 4749 O O . LYS A 1 597 ? 0.352 11.896 -11.485 1.00 87.31 597 LYS A O 1
ATOM 4754 N N . SER A 1 598 ? 0.699 13.180 -9.680 1.00 87.44 598 SER A N 1
ATOM 4755 C CA . SER A 1 598 ? 1.042 14.424 -10.382 1.00 87.44 598 SER A CA 1
ATOM 4756 C C . SER A 1 598 ? 2.550 14.634 -10.559 1.00 87.44 598 SER A C 1
ATOM 4758 O O . SER A 1 598 ? 2.980 15.717 -10.954 1.00 87.44 598 SER A O 1
ATOM 4760 N N . ILE A 1 599 ? 3.376 13.648 -10.203 1.00 89.06 599 ILE A N 1
ATOM 4761 C CA . ILE A 1 599 ? 4.828 13.724 -10.355 1.00 89.06 599 ILE A CA 1
ATOM 4762 C C . ILE A 1 599 ? 5.220 13.078 -11.683 1.00 89.06 599 ILE A C 1
ATOM 4764 O O . ILE A 1 599 ? 4.841 11.950 -12.004 1.00 89.06 599 ILE A O 1
ATOM 4768 N N . THR A 1 600 ? 6.049 13.787 -12.441 1.00 92.69 600 THR A N 1
ATOM 4769 C CA . THR A 1 600 ? 6.698 13.284 -13.650 1.00 92.69 600 THR A CA 1
ATOM 4770 C C . THR A 1 600 ? 8.184 13.070 -13.403 1.00 92.69 600 THR A C 1
ATOM 4772 O O . THR A 1 600 ? 8.849 13.824 -12.691 1.00 92.69 600 THR 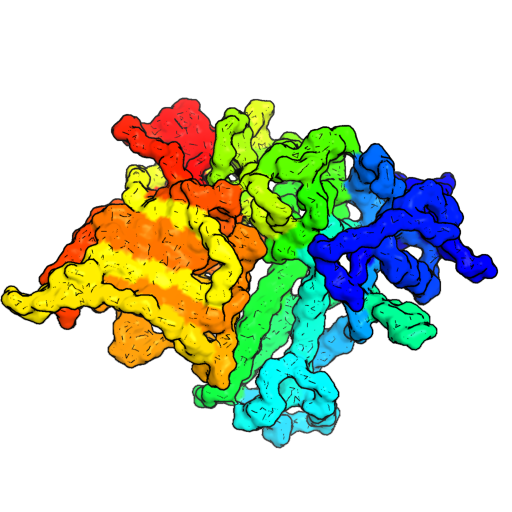A O 1
ATOM 4775 N N . CYS A 1 601 ? 8.719 12.024 -14.015 1.00 94.19 601 CYS A N 1
ATOM 4776 C CA . CYS A 1 601 ? 10.125 11.669 -13.966 1.00 94.19 601 CYS A CA 1
ATOM 4777 C C . CYS A 1 601 ? 10.792 12.025 -15.289 1.00 94.19 601 CYS A C 1
ATOM 4779 O O . CYS A 1 601 ? 10.335 11.615 -16.355 1.00 94.19 601 CYS A O 1
ATOM 4781 N N . GLU A 1 602 ? 11.919 12.723 -15.219 1.00 96.06 602 GLU A N 1
ATOM 4782 C CA . GLU A 1 602 ? 12.845 12.905 -16.328 1.00 96.06 602 GLU A CA 1
ATOM 4783 C C . GLU A 1 602 ? 14.115 12.091 -16.070 1.00 96.06 602 GLU A C 1
ATOM 4785 O O . GLU A 1 602 ? 14.893 12.416 -15.175 1.00 96.06 602 GLU A O 1
ATOM 4790 N N . LEU A 1 603 ? 14.345 11.049 -16.868 1.00 97.12 603 LEU A N 1
ATOM 4791 C CA . LEU A 1 603 ? 15.542 10.217 -16.806 1.00 97.12 603 LEU A CA 1
ATOM 4792 C C . LEU A 1 603 ? 16.416 10.452 -18.042 1.00 97.12 603 LEU A C 1
ATOM 4794 O O . LEU A 1 603 ? 15.980 10.253 -19.177 1.00 97.12 603 LEU A O 1
ATOM 4798 N N . THR A 1 604 ? 17.674 10.830 -17.823 1.00 97.69 604 THR A N 1
ATOM 4799 C CA . THR A 1 604 ? 18.669 11.043 -18.883 1.00 97.69 604 THR A CA 1
ATOM 4800 C C . THR A 1 604 ? 19.835 10.076 -18.727 1.00 97.69 604 THR A C 1
ATOM 4802 O O . THR A 1 604 ? 20.414 9.977 -17.650 1.00 97.69 604 THR A O 1
ATOM 4805 N N . ILE A 1 605 ? 20.210 9.380 -19.803 1.00 97.31 605 ILE A N 1
ATOM 4806 C CA . ILE A 1 605 ? 21.397 8.515 -19.841 1.00 97.31 605 ILE A CA 1
ATOM 4807 C C . ILE A 1 605 ? 22.624 9.359 -20.186 1.00 97.31 605 ILE A C 1
ATOM 4809 O O . ILE A 1 605 ? 22.857 9.673 -21.356 1.00 97.31 605 ILE A O 1
ATOM 4813 N N . ASP A 1 606 ? 23.434 9.684 -19.185 1.00 94.31 606 ASP A N 1
ATOM 4814 C CA . ASP A 1 606 ? 24.533 10.653 -19.263 1.00 94.31 606 ASP A CA 1
ATOM 4815 C C . ASP A 1 606 ? 25.521 10.376 -20.410 1.00 94.31 606 ASP A C 1
ATOM 4817 O O . ASP A 1 606 ? 25.966 11.287 -21.104 1.00 94.31 606 ASP A O 1
ATOM 4821 N N . GLN A 1 607 ? 25.848 9.105 -20.653 1.00 94.00 607 GLN A N 1
ATOM 4822 C CA . GLN A 1 607 ? 26.895 8.721 -21.608 1.00 94.00 607 GLN A CA 1
ATOM 4823 C C . GLN A 1 607 ? 26.476 8.840 -23.080 1.00 94.00 607 GLN A C 1
ATOM 4825 O O . GLN A 1 607 ? 27.335 8.952 -23.959 1.00 94.00 607 GLN A O 1
ATOM 4830 N N . CYS A 1 608 ? 25.175 8.785 -23.376 1.00 94.69 608 CYS A N 1
ATOM 4831 C CA . CYS A 1 608 ? 24.680 8.827 -24.755 1.00 94.69 608 CYS A CA 1
ATOM 4832 C C . CYS A 1 608 ? 23.680 9.956 -25.029 1.00 94.69 608 CYS A C 1
ATOM 4834 O O . CYS A 1 608 ? 23.543 10.341 -26.188 1.00 94.69 608 CYS A O 1
ATOM 4836 N N . GLY A 1 609 ? 23.017 10.499 -24.006 1.00 96.38 609 GLY A N 1
ATOM 4837 C CA . GLY A 1 609 ? 22.005 11.552 -24.117 1.00 96.38 609 GLY A CA 1
ATOM 4838 C C . GLY A 1 609 ? 20.593 11.057 -24.445 1.00 96.38 609 GLY A C 1
ATOM 4839 O O . GLY A 1 609 ? 19.761 11.855 -24.861 1.00 96.38 609 GLY A O 1
ATOM 4840 N N . CYS A 1 610 ? 20.308 9.755 -24.317 1.00 97.81 610 CYS A N 1
ATOM 4841 C CA . CYS A 1 610 ? 18.929 9.262 -24.393 1.00 97.81 610 CYS A CA 1
ATOM 4842 C C . CYS A 1 610 ? 18.104 9.846 -23.244 1.00 97.81 610 CYS A C 1
ATOM 4844 O O . CYS A 1 610 ? 18.588 9.880 -22.113 1.00 97.81 610 CYS A O 1
ATOM 4846 N N . LYS A 1 611 ? 16.870 10.261 -23.535 1.00 98.00 611 LYS A N 1
ATOM 4847 C CA . LYS A 1 611 ? 15.973 10.901 -22.567 1.00 98.00 611 LYS A CA 1
ATOM 4848 C C . LYS A 1 611 ? 14.629 10.181 -22.509 1.00 98.00 611 LYS A C 1
ATOM 4850 O O . LYS A 1 611 ? 14.065 9.857 -23.555 1.00 98.00 611 LYS A O 1
ATOM 4855 N N . ILE A 1 612 ? 14.142 9.945 -21.297 1.00 98.12 612 ILE A N 1
ATOM 4856 C CA . ILE A 1 612 ? 12.831 9.378 -20.976 1.00 98.12 612 ILE A CA 1
ATOM 4857 C C . ILE A 1 612 ? 12.091 10.394 -20.107 1.00 98.12 612 ILE A C 1
ATOM 4859 O O . ILE A 1 612 ? 12.660 10.928 -19.154 1.00 98.12 612 ILE A O 1
ATOM 4863 N N . THR A 1 613 ? 10.827 10.639 -20.424 1.00 96.94 613 THR A N 1
ATOM 4864 C CA . THR A 1 613 ? 9.906 11.413 -19.597 1.00 96.94 613 THR A CA 1
ATOM 4865 C C . THR A 1 613 ? 8.604 10.635 -19.463 1.00 96.94 613 THR A C 1
ATOM 4867 O O . THR A 1 613 ? 8.061 10.174 -20.464 1.00 96.94 613 THR A O 1
ATOM 4870 N N . GLY A 1 614 ? 8.115 10.454 -18.242 1.00 95.25 614 GLY A N 1
ATOM 4871 C CA . GLY A 1 614 ? 6.866 9.737 -17.984 1.00 95.25 614 GLY A CA 1
ATOM 4872 C C . GLY A 1 614 ? 6.389 9.903 -16.544 1.00 95.25 614 GLY A C 1
ATOM 4873 O O . GLY A 1 614 ? 7.083 10.555 -15.758 1.00 95.25 614 GLY A O 1
ATOM 4874 N N . PRO A 1 615 ? 5.234 9.323 -16.177 1.00 93.69 615 PRO A N 1
ATOM 4875 C CA . PRO A 1 615 ? 4.711 9.414 -14.819 1.00 93.69 615 PRO A CA 1
ATOM 4876 C C . PRO A 1 615 ? 5.646 8.744 -13.814 1.00 93.69 615 PRO A C 1
ATOM 4878 O O . PRO A 1 615 ? 6.360 7.793 -14.160 1.00 93.69 615 PRO A O 1
ATOM 4881 N N . PHE A 1 616 ? 5.600 9.213 -12.567 1.00 91.81 616 PHE A N 1
ATOM 4882 C CA . PHE A 1 616 ? 6.414 8.697 -11.469 1.00 91.81 616 PHE A CA 1
ATOM 4883 C C . PHE A 1 616 ? 6.335 7.175 -11.342 1.00 91.81 616 PHE A C 1
ATOM 4885 O O . PHE A 1 616 ? 7.365 6.509 -11.464 1.00 91.81 616 PHE A O 1
ATOM 4892 N N . ALA A 1 617 ? 5.121 6.630 -11.211 1.00 91.94 617 ALA A N 1
ATOM 4893 C CA . ALA A 1 617 ? 4.895 5.195 -11.063 1.00 91.94 617 ALA A CA 1
ATOM 4894 C C . ALA A 1 617 ? 5.549 4.383 -12.193 1.00 91.94 617 ALA A C 1
ATOM 4896 O O . ALA A 1 617 ? 6.336 3.482 -11.929 1.00 91.94 617 ALA A O 1
ATOM 4897 N N . LEU A 1 618 ? 5.337 4.755 -13.460 1.00 94.12 618 LEU A N 1
ATOM 4898 C CA . LEU A 1 618 ? 5.918 4.031 -14.596 1.00 94.12 618 LEU A CA 1
ATOM 4899 C C . LEU A 1 618 ? 7.451 3.992 -14.548 1.00 94.12 618 LEU A C 1
ATOM 4901 O O . LEU A 1 618 ? 8.052 2.938 -14.753 1.00 94.12 618 LEU A O 1
ATOM 4905 N N . VAL A 1 619 ? 8.097 5.146 -14.356 1.00 94.31 619 VAL A N 1
ATOM 4906 C CA . VAL A 1 619 ? 9.563 5.236 -14.451 1.00 94.31 619 VAL A CA 1
ATOM 4907 C C . VAL A 1 619 ? 10.228 4.563 -13.252 1.00 94.31 619 VAL A C 1
ATOM 4909 O O . VAL A 1 619 ? 11.231 3.869 -13.425 1.00 94.31 619 VAL A O 1
ATOM 4912 N N . MET A 1 620 ? 9.669 4.726 -12.055 1.00 91.50 620 MET A N 1
ATOM 4913 C CA . MET A 1 620 ? 10.208 4.124 -10.835 1.00 91.50 620 MET A CA 1
ATOM 4914 C C . MET A 1 620 ? 9.995 2.606 -10.798 1.00 91.50 620 MET A C 1
ATOM 4916 O O . MET A 1 620 ? 10.911 1.867 -10.418 1.00 91.50 620 MET A O 1
ATOM 4920 N N . GLU A 1 621 ? 8.854 2.119 -11.291 1.00 91.75 621 GLU A N 1
ATOM 4921 C CA . GLU A 1 621 ? 8.635 0.684 -11.473 1.00 91.75 621 GLU A CA 1
ATOM 4922 C C . GLU A 1 621 ? 9.577 0.099 -12.527 1.00 91.75 621 GLU A C 1
ATOM 4924 O O . GLU A 1 621 ? 10.140 -0.977 -12.332 1.00 91.75 621 GLU A O 1
ATOM 4929 N N . ALA A 1 622 ? 9.853 0.833 -13.607 1.00 93.56 622 ALA A N 1
ATOM 4930 C CA . ALA A 1 622 ? 10.796 0.391 -14.631 1.00 93.56 622 ALA A CA 1
ATOM 4931 C C . ALA A 1 622 ? 12.237 0.288 -14.104 1.00 93.56 622 ALA A C 1
ATOM 4933 O O . ALA A 1 622 ? 12.962 -0.635 -14.473 1.00 93.56 622 ALA A O 1
ATOM 4934 N N . ILE A 1 623 ? 12.655 1.202 -13.221 1.00 91.88 623 ILE A N 1
ATOM 4935 C CA . ILE A 1 623 ? 13.953 1.115 -12.531 1.00 91.88 623 ILE A CA 1
ATOM 4936 C C . ILE A 1 623 ? 13.993 -0.111 -11.609 1.00 91.88 623 ILE A C 1
ATOM 4938 O O . ILE A 1 623 ? 15.031 -0.762 -11.504 1.00 91.88 623 ILE A O 1
ATOM 4942 N N . SER A 1 624 ? 12.872 -0.449 -10.975 1.00 88.50 624 SER A N 1
ATOM 4943 C CA . SER A 1 624 ? 12.772 -1.580 -10.046 1.00 88.50 624 SER A CA 1
ATOM 4944 C C . SER A 1 624 ? 12.691 -2.939 -10.759 1.00 88.50 624 SER A C 1
ATOM 4946 O O . SER A 1 624 ? 13.179 -3.930 -10.223 1.00 88.50 624 SER A O 1
ATOM 4948 N N . ALA A 1 625 ? 12.131 -2.992 -11.974 1.00 90.50 625 ALA A N 1
ATOM 4949 C CA . ALA A 1 625 ? 11.857 -4.210 -12.755 1.00 90.50 625 ALA A CA 1
ATOM 4950 C C . ALA A 1 625 ? 13.084 -4.862 -13.429 1.00 90.50 625 ALA A C 1
ATOM 4952 O O . ALA A 1 625 ? 12.950 -5.853 -14.162 1.00 90.50 625 ALA A O 1
ATOM 4953 N N . VAL A 1 626 ? 14.281 -4.317 -13.213 1.00 89.88 626 VAL A N 1
ATOM 4954 C CA . VAL A 1 626 ? 15.520 -4.822 -13.811 1.00 89.88 626 VAL A CA 1
ATOM 4955 C C . VAL A 1 626 ? 15.866 -6.242 -13.336 1.00 89.88 626 VAL A C 1
ATOM 4957 O O . VAL A 1 626 ? 15.510 -6.654 -12.230 1.00 89.88 626 VAL A O 1
ATOM 4960 N N . GLU A 1 627 ? 16.552 -7.018 -14.177 1.00 86.06 627 GLU A N 1
ATOM 4961 C CA . GLU A 1 627 ? 16.938 -8.398 -13.874 1.00 86.06 627 GLU A CA 1
ATOM 4962 C C . GLU A 1 627 ? 17.760 -8.486 -12.578 1.00 86.06 627 GLU A C 1
ATOM 4964 O O . GLU A 1 627 ? 18.751 -7.778 -12.393 1.00 86.06 627 GLU A O 1
ATOM 4969 N N . GLY A 1 628 ? 17.340 -9.376 -11.674 1.00 78.75 628 GLY A N 1
ATOM 4970 C CA . GLY A 1 628 ? 17.976 -9.557 -10.367 1.00 78.75 628 GLY A CA 1
ATOM 4971 C C . GLY A 1 628 ? 17.696 -8.433 -9.363 1.00 78.75 628 GLY A C 1
ATOM 4972 O O . GLY A 1 628 ? 18.306 -8.428 -8.293 1.00 78.75 628 GLY A O 1
ATOM 4973 N N . GLY A 1 629 ? 16.803 -7.489 -9.682 1.00 80.31 629 GLY A N 1
ATOM 4974 C CA . GLY A 1 629 ? 16.363 -6.440 -8.767 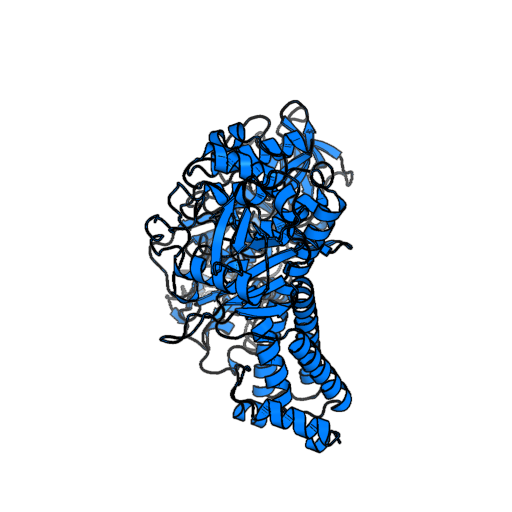1.00 80.31 629 GLY A CA 1
ATOM 4975 C C . GLY A 1 629 ? 15.553 -6.987 -7.590 1.00 80.31 629 GLY A C 1
ATOM 4976 O O . GLY A 1 629 ? 14.728 -7.886 -7.748 1.00 80.31 629 GLY A O 1
ATOM 4977 N N . VAL A 1 630 ? 15.771 -6.431 -6.395 1.00 74.25 630 VAL A N 1
ATOM 4978 C CA . VAL A 1 630 ? 15.056 -6.844 -5.165 1.00 74.25 630 VAL A CA 1
ATOM 4979 C C . VAL A 1 630 ? 13.677 -6.199 -5.012 1.00 74.25 630 VAL A C 1
ATOM 4981 O O . VAL A 1 630 ? 12.868 -6.690 -4.230 1.00 74.25 630 VAL A O 1
ATOM 4984 N N . LEU A 1 631 ? 13.402 -5.136 -5.776 1.00 78.06 631 LEU A N 1
ATOM 4985 C CA . LEU A 1 631 ? 12.175 -4.331 -5.691 1.00 78.06 631 LEU A CA 1
ATOM 4986 C C . LEU A 1 631 ? 11.174 -4.601 -6.834 1.00 78.06 631 LEU A C 1
ATOM 4988 O O . LEU A 1 631 ? 10.053 -4.098 -6.815 1.00 78.06 631 LEU A O 1
ATOM 4992 N N . GLY A 1 632 ? 11.571 -5.358 -7.863 1.00 64.19 632 GLY A N 1
ATOM 4993 C CA . GLY A 1 632 ? 10.788 -5.548 -9.095 1.00 64.19 632 GLY A CA 1
ATOM 4994 C C . GLY A 1 632 ? 9.991 -6.847 -9.196 1.00 64.19 632 GLY A C 1
ATOM 4995 O O . GLY A 1 632 ? 9.388 -7.090 -10.235 1.00 64.19 632 GLY A O 1
ATOM 4996 N N . GLY A 1 633 ? 10.055 -7.711 -8.179 1.00 69.94 633 GLY A N 1
ATOM 4997 C CA . GLY A 1 633 ? 9.441 -9.043 -8.200 1.00 69.94 633 GLY A CA 1
ATOM 4998 C C . GLY A 1 633 ? 8.058 -9.075 -7.552 1.00 69.94 633 GLY A C 1
ATOM 4999 O O . GLY A 1 633 ? 7.042 -8.966 -8.225 1.00 69.94 633 GLY A O 1
ATOM 5000 N N . GLN A 1 634 ? 8.030 -9.263 -6.233 1.00 72.44 634 GLN A N 1
ATOM 5001 C CA . GLN A 1 634 ? 6.803 -9.298 -5.433 1.00 72.44 634 GLN A CA 1
ATOM 5002 C C . GLN A 1 634 ? 6.641 -7.992 -4.658 1.00 72.44 634 GLN A C 1
ATOM 5004 O O . GLN A 1 634 ? 7.629 -7.455 -4.159 1.00 72.44 634 GLN A O 1
ATOM 5009 N N . MET A 1 635 ? 5.403 -7.513 -4.520 1.00 80.50 635 MET A N 1
ATOM 5010 C CA . MET A 1 635 ? 5.086 -6.294 -3.768 1.00 80.50 635 MET A CA 1
ATOM 5011 C C . MET A 1 635 ? 5.363 -6.435 -2.265 1.00 80.50 635 MET A C 1
ATOM 5013 O O . MET A 1 635 ? 5.800 -5.481 -1.623 1.00 80.50 635 MET A O 1
ATOM 5017 N N . ALA A 1 636 ? 5.129 -7.618 -1.703 1.00 86.00 636 ALA A N 1
ATOM 5018 C CA . ALA A 1 636 ? 5.384 -7.930 -0.306 1.00 86.00 636 ALA A CA 1
ATOM 5019 C C . ALA A 1 636 ? 5.934 -9.351 -0.175 1.00 86.00 636 ALA A C 1
ATOM 5021 O O . ALA A 1 636 ? 5.654 -10.216 -1.005 1.00 86.00 636 ALA A O 1
ATOM 5022 N N . ALA A 1 637 ? 6.714 -9.586 0.873 1.00 85.56 637 ALA A N 1
ATOM 5023 C CA . ALA A 1 637 ? 7.097 -10.921 1.304 1.00 85.56 637 ALA A CA 1
ATOM 5024 C C . ALA A 1 637 ? 6.421 -11.246 2.629 1.00 85.56 637 ALA A C 1
ATOM 5026 O O . ALA A 1 637 ? 6.358 -10.383 3.502 1.00 85.56 637 ALA A O 1
ATOM 5027 N N . SER A 1 638 ? 5.961 -12.487 2.766 1.00 89.12 638 SER A N 1
ATOM 5028 C CA . SER A 1 638 ? 5.399 -13.008 4.009 1.00 89.12 638 SER A CA 1
ATOM 5029 C C . SER A 1 638 ? 6.367 -13.981 4.673 1.00 89.12 638 SER A C 1
ATOM 5031 O O . SER A 1 638 ? 7.002 -14.781 3.981 1.00 89.12 638 SER A O 1
ATOM 5033 N N . ASP A 1 639 ? 6.468 -13.925 5.997 1.00 90.62 639 ASP A N 1
ATOM 5034 C CA . ASP A 1 639 ? 7.113 -14.966 6.800 1.00 90.62 639 ASP A CA 1
ATOM 5035 C C . ASP A 1 639 ? 6.128 -16.127 7.105 1.00 90.62 639 ASP A C 1
ATOM 5037 O O . ASP A 1 639 ? 4.951 -16.055 6.725 1.00 90.62 639 ASP A O 1
ATOM 5041 N N . PRO A 1 640 ? 6.577 -17.225 7.747 1.00 91.38 640 PRO A N 1
ATOM 5042 C CA . PRO A 1 640 ? 5.706 -18.348 8.112 1.00 91.38 640 PRO A CA 1
ATOM 5043 C C . PRO A 1 640 ? 4.553 -17.995 9.063 1.00 91.38 640 PRO A C 1
ATOM 5045 O O . PRO A 1 640 ? 3.539 -18.689 9.050 1.00 91.38 640 PRO A O 1
ATOM 5048 N N . ASP A 1 641 ? 4.683 -16.917 9.840 1.00 90.25 641 ASP A N 1
ATOM 5049 C CA . ASP A 1 641 ? 3.656 -16.422 10.766 1.00 90.25 641 ASP A CA 1
ATOM 5050 C C . ASP A 1 641 ? 2.688 -15.438 10.074 1.00 90.25 641 ASP A C 1
ATOM 5052 O O . ASP A 1 641 ? 1.852 -14.797 10.717 1.00 90.25 641 ASP A O 1
ATOM 5056 N N . GLY A 1 642 ? 2.804 -15.279 8.750 1.00 91.06 642 GLY A N 1
ATOM 5057 C CA . GLY A 1 642 ? 1.972 -14.385 7.950 1.00 91.06 642 GLY A CA 1
ATOM 5058 C C . GLY A 1 642 ? 2.326 -12.903 8.085 1.00 91.06 642 GLY A C 1
ATOM 5059 O O . GLY A 1 642 ? 1.601 -12.070 7.533 1.00 91.06 642 GLY A O 1
ATOM 5060 N N . ARG A 1 643 ? 3.427 -12.553 8.766 1.00 94.69 643 ARG A N 1
ATOM 5061 C CA . ARG A 1 643 ? 3.912 -11.169 8.849 1.00 94.69 643 ARG A CA 1
ATOM 5062 C C . ARG A 1 643 ? 4.400 -10.727 7.487 1.00 94.69 643 ARG A C 1
ATOM 5064 O O . ARG A 1 643 ? 5.110 -11.471 6.813 1.00 94.69 643 ARG A O 1
ATOM 5071 N N . ILE A 1 644 ? 4.062 -9.507 7.096 1.00 94.38 644 ILE A N 1
ATOM 5072 C CA . ILE A 1 644 ? 4.416 -8.961 5.789 1.00 94.38 644 ILE A CA 1
ATOM 5073 C C . ILE A 1 644 ? 5.512 -7.900 5.889 1.00 94.38 644 ILE A C 1
ATOM 5075 O O . ILE A 1 644 ? 5.549 -7.100 6.821 1.00 94.38 644 ILE A O 1
ATOM 5079 N N . ILE A 1 645 ? 6.385 -7.870 4.883 1.00 90.56 645 ILE A N 1
ATOM 5080 C CA . ILE A 1 645 ? 7.361 -6.802 4.645 1.00 90.56 645 ILE A CA 1
ATOM 5081 C C . ILE A 1 645 ? 7.206 -6.318 3.205 1.00 90.56 645 ILE A C 1
ATOM 5083 O O . ILE A 1 645 ? 7.297 -7.105 2.260 1.00 90.56 645 ILE A O 1
ATOM 5087 N N . LEU A 1 646 ? 6.989 -5.015 3.032 1.00 88.88 646 LEU A N 1
ATOM 5088 C CA . LEU A 1 646 ? 6.812 -4.393 1.717 1.00 88.88 646 LEU A CA 1
ATOM 5089 C C . LEU A 1 646 ? 8.133 -4.263 0.945 1.00 88.88 646 LEU A C 1
ATOM 5091 O O . LEU A 1 646 ? 9.160 -3.912 1.519 1.00 88.88 646 LEU A O 1
ATOM 5095 N N . ARG A 1 647 ? 8.086 -4.503 -0.369 1.00 84.31 647 ARG A N 1
ATOM 5096 C CA . ARG A 1 647 ? 9.214 -4.469 -1.326 1.00 84.31 647 ARG A CA 1
ATOM 5097 C C . ARG A 1 647 ? 8.931 -3.586 -2.548 1.00 84.31 647 ARG A C 1
ATOM 5099 O O . ARG A 1 647 ? 9.577 -3.702 -3.584 1.00 84.31 647 ARG A O 1
ATOM 5106 N N . ASP A 1 648 ? 7.934 -2.718 -2.449 1.00 70.62 648 ASP A N 1
ATOM 5107 C CA . ASP A 1 648 ? 7.312 -2.055 -3.596 1.00 70.62 648 ASP A CA 1
ATOM 5108 C C . ASP A 1 648 ? 8.098 -0.870 -4.171 1.00 70.62 648 ASP A C 1
ATOM 5110 O O . ASP A 1 648 ? 7.780 -0.437 -5.271 1.00 70.62 648 ASP A O 1
ATOM 5114 N N . GLY A 1 649 ? 9.151 -0.393 -3.505 1.00 71.56 649 GLY A N 1
ATOM 5115 C CA . GLY A 1 649 ? 9.999 0.695 -3.997 1.00 71.56 649 GLY A CA 1
ATOM 5116 C C . GLY A 1 649 ? 9.491 2.105 -3.673 1.00 71.56 649 GLY A C 1
ATOM 5117 O O . GLY A 1 649 ? 10.171 3.063 -4.041 1.00 71.56 649 GLY A O 1
ATOM 5118 N N . LEU A 1 650 ? 8.397 2.259 -2.906 1.00 72.75 650 LEU A N 1
ATOM 5119 C CA . LEU A 1 650 ? 7.922 3.547 -2.348 1.00 72.75 650 LEU A CA 1
ATOM 5120 C C . LEU A 1 650 ? 8.938 4.239 -1.410 1.00 72.75 650 LEU A C 1
ATOM 5122 O O . LEU A 1 650 ? 8.670 5.303 -0.853 1.00 72.75 650 LEU A O 1
ATOM 5126 N N . GLY A 1 651 ? 10.108 3.632 -1.206 1.00 62.50 651 GLY A N 1
ATOM 5127 C CA . GLY A 1 651 ? 11.247 4.245 -0.537 1.00 62.50 651 GLY A CA 1
ATOM 5128 C C . GLY A 1 651 ? 12.278 4.894 -1.476 1.00 62.50 651 GLY A C 1
ATOM 5129 O O . GLY A 1 651 ? 13.076 5.713 -1.037 1.00 62.50 651 GLY A O 1
ATOM 5130 N N . LEU A 1 652 ? 12.290 4.591 -2.776 1.00 71.88 652 LEU A N 1
ATOM 5131 C CA . LEU A 1 652 ? 13.380 5.042 -3.655 1.00 71.88 652 LEU A CA 1
ATOM 5132 C C . LEU A 1 652 ? 13.467 6.570 -3.793 1.00 71.88 652 LEU A C 1
ATOM 5134 O O . LEU A 1 652 ? 14.564 7.108 -3.940 1.00 71.88 652 LEU A O 1
ATOM 5138 N N . ALA A 1 653 ? 12.328 7.254 -3.740 1.00 70.94 653 ALA A N 1
ATOM 5139 C CA . ALA A 1 653 ? 12.234 8.705 -3.712 1.00 70.94 653 ALA A CA 1
ATOM 5140 C C . ALA A 1 653 ? 10.958 9.131 -2.975 1.00 70.94 653 ALA A C 1
ATOM 5142 O O . ALA A 1 653 ? 9.965 8.403 -2.991 1.00 70.94 653 ALA A O 1
ATOM 5143 N N . GLN A 1 654 ? 10.981 10.303 -2.342 1.00 71.44 654 GLN A N 1
ATOM 5144 C CA . GLN A 1 654 ? 9.834 10.864 -1.628 1.00 71.44 654 GLN A CA 1
ATOM 5145 C C . GLN A 1 654 ? 9.229 12.050 -2.380 1.00 71.44 654 GLN A C 1
ATOM 5147 O O . GLN A 1 654 ? 9.880 12.705 -3.192 1.00 71.44 654 GLN A O 1
ATOM 5152 N N . VAL A 1 655 ? 7.995 12.404 -2.021 1.00 69.00 655 VAL A N 1
ATOM 5153 C CA . VAL A 1 655 ? 7.301 13.609 -2.510 1.00 69.00 655 VAL A CA 1
ATOM 5154 C C . VAL A 1 655 ? 8.123 14.886 -2.255 1.00 69.00 655 VAL A C 1
ATOM 5156 O O . VAL A 1 655 ? 8.098 15.825 -3.043 1.00 69.00 655 VAL A O 1
ATOM 5159 N N . GLY A 1 656 ? 8.939 14.908 -1.197 1.00 71.75 656 GLY A N 1
ATOM 5160 C CA . GLY A 1 656 ? 9.867 16.008 -0.910 1.00 71.75 656 GLY A CA 1
ATOM 5161 C C . GLY A 1 656 ? 11.059 16.154 -1.849 1.00 71.75 656 GLY A C 1
ATOM 5162 O O . GLY A 1 656 ? 11.775 17.154 -1.767 1.00 71.75 656 GLY A O 1
ATOM 5163 N N . ASP A 1 657 ? 11.302 15.174 -2.718 1.00 77.00 657 ASP A N 1
ATOM 5164 C CA . ASP A 1 657 ? 12.436 15.171 -3.641 1.00 77.00 657 ASP A CA 1
ATOM 5165 C C . ASP A 1 657 ? 12.113 15.820 -4.994 1.00 77.00 657 ASP A C 1
ATOM 5167 O O . ASP A 1 657 ? 12.925 15.781 -5.922 1.00 77.00 657 ASP A O 1
ATOM 5171 N N . ILE A 1 658 ? 10.954 16.473 -5.120 1.00 83.31 658 ILE A N 1
ATOM 5172 C CA . ILE A 1 658 ? 10.615 17.286 -6.291 1.00 83.31 658 ILE A CA 1
ATOM 5173 C C . ILE A 1 658 ? 11.727 18.317 -6.546 1.00 83.31 658 ILE A C 1
ATOM 5175 O O . ILE A 1 658 ? 12.191 19.016 -5.644 1.00 83.31 658 ILE A O 1
ATOM 5179 N N . ASN A 1 659 ? 12.166 18.405 -7.803 1.00 84.06 659 ASN A N 1
ATOM 5180 C CA . ASN A 1 659 ? 13.286 19.220 -8.284 1.00 84.06 659 ASN A CA 1
ATOM 5181 C C . ASN A 1 659 ? 14.664 18.866 -7.695 1.00 84.06 659 ASN A C 1
ATOM 5183 O O . ASN A 1 659 ? 15.644 19.559 -7.981 1.00 84.06 659 ASN A O 1
ATOM 5187 N N . ARG A 1 660 ? 14.783 17.781 -6.921 1.00 84.88 660 ARG A N 1
ATOM 5188 C CA . ARG A 1 660 ? 16.065 17.260 -6.437 1.00 84.88 660 ARG A CA 1
ATOM 5189 C C . ARG A 1 660 ? 16.514 16.109 -7.344 1.00 84.88 660 ARG A C 1
ATOM 5191 O O . ARG A 1 660 ? 15.798 15.117 -7.473 1.00 84.88 660 ARG A O 1
ATOM 5198 N N . PRO A 1 661 ? 17.674 16.217 -8.015 1.00 89.12 661 PRO A N 1
ATOM 5199 C CA . PRO A 1 661 ? 18.130 15.150 -8.888 1.00 89.12 661 PRO A CA 1
ATOM 5200 C C . PRO A 1 661 ? 18.675 13.955 -8.094 1.00 89.12 661 PRO A C 1
ATOM 5202 O O . PRO A 1 661 ? 19.311 14.103 -7.048 1.00 89.12 661 PRO A O 1
ATOM 5205 N N . PHE A 1 662 ? 18.493 12.770 -8.664 1.00 91.31 662 PHE A N 1
ATOM 5206 C CA . PHE A 1 662 ? 19.123 11.519 -8.260 1.00 91.31 662 PHE A CA 1
ATOM 5207 C C . PHE A 1 662 ? 20.100 11.049 -9.335 1.00 91.31 662 PHE A C 1
ATOM 5209 O O . PHE A 1 662 ? 20.011 11.406 -10.517 1.00 91.31 662 PHE A O 1
ATOM 5216 N N . HIS A 1 663 ? 21.059 10.234 -8.928 1.00 93.12 663 HIS A N 1
ATOM 5217 C CA . HIS A 1 663 ? 22.034 9.598 -9.797 1.00 93.12 663 HIS A CA 1
ATOM 5218 C C . HIS A 1 663 ? 21.854 8.090 -9.721 1.00 93.12 663 HIS A C 1
ATOM 5220 O O . HIS A 1 663 ? 21.862 7.508 -8.637 1.00 93.12 663 HIS A O 1
ATOM 5226 N N . LEU A 1 664 ? 21.724 7.453 -10.884 1.00 93.25 664 LEU A N 1
ATOM 5227 C CA . LEU A 1 664 ? 21.889 6.013 -10.979 1.00 93.25 664 LEU A CA 1
ATOM 5228 C C . LEU A 1 664 ? 23.373 5.737 -11.200 1.00 93.25 664 LEU A C 1
ATOM 5230 O O . LEU A 1 664 ? 23.982 6.190 -12.181 1.00 93.25 664 LEU A O 1
ATOM 5234 N N . ILE A 1 665 ? 23.945 5.001 -10.258 1.00 92.88 665 ILE A N 1
ATOM 5235 C CA . ILE A 1 665 ? 25.341 4.580 -10.264 1.00 92.88 665 ILE A CA 1
ATOM 5236 C C . ILE A 1 665 ? 25.426 3.072 -10.467 1.00 92.88 665 ILE A C 1
ATOM 5238 O O . ILE A 1 665 ? 24.500 2.336 -10.132 1.00 92.88 665 ILE A O 1
ATOM 5242 N N . ALA A 1 666 ? 26.545 2.618 -11.016 1.00 92.44 666 ALA A N 1
ATOM 5243 C CA . ALA A 1 666 ? 26.870 1.207 -11.164 1.00 92.44 666 ALA A CA 1
ATOM 5244 C C . ALA A 1 666 ? 28.302 0.954 -10.694 1.00 92.44 666 ALA A C 1
ATOM 5246 O O . ALA A 1 666 ? 29.206 1.714 -11.050 1.00 92.44 666 ALA A O 1
ATOM 5247 N N . PHE A 1 667 ? 28.511 -0.101 -9.911 1.00 90.88 667 PHE A N 1
ATOM 5248 C CA . PHE A 1 667 ? 29.850 -0.502 -9.462 1.00 90.88 667 PHE A CA 1
ATOM 5249 C C . PHE A 1 667 ? 30.572 -1.372 -10.495 1.00 90.88 667 PHE A C 1
ATOM 5251 O O . PHE A 1 667 ? 31.803 -1.403 -10.539 1.00 90.88 667 PHE A O 1
ATOM 5258 N N . GLN A 1 668 ? 29.812 -2.044 -11.361 1.00 89.44 668 GLN A N 1
ATOM 5259 C CA . GLN A 1 668 ? 30.332 -2.974 -12.355 1.00 89.44 668 GLN A CA 1
ATOM 5260 C C . GLN A 1 668 ? 29.851 -2.647 -13.767 1.00 89.44 668 GLN A C 1
ATOM 5262 O O . GLN A 1 668 ? 28.882 -1.917 -13.984 1.00 89.44 668 GLN A O 1
ATOM 5267 N N . GLY A 1 669 ? 30.537 -3.232 -14.749 1.00 88.56 669 GLY A N 1
ATOM 5268 C CA . GLY A 1 669 ? 30.322 -2.936 -16.160 1.00 88.56 669 GLY A CA 1
ATOM 5269 C C . GLY A 1 669 ? 30.976 -1.621 -16.598 1.00 88.56 669 GLY A C 1
ATOM 5270 O O . GLY A 1 669 ? 31.725 -0.970 -15.867 1.00 88.56 669 GLY A O 1
ATOM 5271 N N . LYS A 1 670 ? 30.735 -1.250 -17.852 1.00 89.62 670 LYS A N 1
ATOM 5272 C CA . LYS A 1 670 ? 31.281 -0.063 -18.512 1.00 89.62 670 LYS A CA 1
ATOM 5273 C C . LYS A 1 670 ? 30.128 0.845 -18.909 1.00 89.62 670 LYS A C 1
ATOM 5275 O O . LYS A 1 670 ? 29.352 0.511 -19.805 1.00 89.62 670 LYS A O 1
ATOM 5280 N N . VAL A 1 671 ? 30.022 2.004 -18.268 1.00 90.81 671 VAL A N 1
ATOM 5281 C CA . VAL A 1 671 ? 28.972 2.997 -18.557 1.00 90.81 671 VAL A CA 1
ATOM 5282 C C . VAL A 1 671 ? 29.108 3.562 -19.976 1.00 90.81 671 VAL A C 1
ATOM 5284 O O . VAL A 1 671 ? 28.118 3.868 -20.638 1.00 90.81 671 VAL A O 1
ATOM 5287 N N . GLU A 1 672 ? 30.330 3.591 -20.508 1.00 91.69 672 GLU A N 1
ATOM 5288 C CA . GLU A 1 672 ? 30.663 4.016 -21.869 1.00 91.69 672 GLU A CA 1
ATOM 5289 C C . GLU A 1 672 ? 30.074 3.072 -22.937 1.00 91.69 672 GLU A C 1
ATOM 5291 O O . GLU A 1 672 ? 30.016 3.421 -24.124 1.00 91.69 672 GLU A O 1
ATOM 5296 N N . THR A 1 673 ? 29.585 1.890 -22.533 1.00 91.00 673 THR A N 1
ATOM 5297 C CA . THR A 1 673 ? 28.886 0.945 -23.414 1.00 91.00 673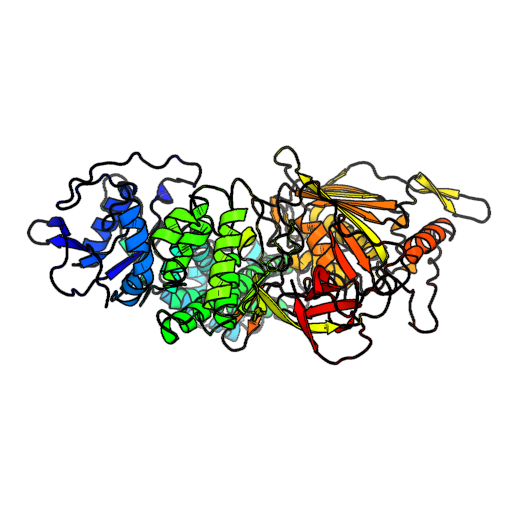 THR A CA 1
ATOM 5298 C C . THR A 1 673 ? 27.685 1.612 -24.085 1.00 91.00 673 THR A C 1
ATOM 5300 O O . THR A 1 673 ? 27.563 1.482 -25.300 1.00 91.00 673 THR A O 1
ATOM 5303 N N . TYR A 1 674 ? 26.911 2.457 -23.387 1.00 93.31 674 TYR A N 1
ATOM 5304 C CA . TYR A 1 674 ? 25.818 3.239 -23.998 1.00 93.31 674 TYR A CA 1
ATOM 5305 C C . TYR A 1 674 ? 26.300 4.120 -25.163 1.00 93.31 674 TYR A C 1
ATOM 5307 O O . TYR A 1 674 ? 25.686 4.168 -26.234 1.00 93.31 674 TYR A O 1
ATOM 5315 N N . LYS A 1 675 ? 27.432 4.813 -24.994 1.00 93.50 675 LYS A N 1
ATOM 5316 C CA . LYS A 1 675 ? 28.013 5.680 -26.033 1.00 93.50 675 LYS A CA 1
ATOM 5317 C C . LYS A 1 675 ? 28.501 4.864 -27.231 1.00 93.50 675 LYS A C 1
ATOM 5319 O O . LYS A 1 675 ? 28.233 5.206 -28.381 1.00 93.50 675 LYS A O 1
ATOM 5324 N N . SER A 1 676 ? 29.202 3.764 -26.973 1.00 90.88 676 SER A N 1
ATOM 5325 C CA . SER A 1 676 ? 29.728 2.908 -28.042 1.00 90.88 676 SER A CA 1
ATOM 5326 C C . SER A 1 676 ? 28.627 2.131 -28.782 1.00 90.88 676 SER A C 1
ATOM 5328 O O . SER A 1 676 ? 28.689 1.983 -30.005 1.00 90.88 676 SER A O 1
ATOM 5330 N N . TYR A 1 677 ? 27.589 1.668 -28.081 1.00 91.44 677 TYR A N 1
ATOM 5331 C CA . TYR A 1 677 ? 26.437 0.981 -28.662 1.00 91.44 677 TYR A CA 1
ATOM 5332 C C . TYR A 1 677 ? 25.561 1.934 -29.482 1.00 91.44 677 TYR A C 1
ATOM 5334 O O . TYR A 1 677 ? 25.243 1.628 -30.632 1.00 91.44 677 TYR A O 1
ATOM 5342 N N . SER A 1 678 ? 25.276 3.140 -28.979 1.00 93.19 678 SER A N 1
ATOM 5343 C CA . SER A 1 678 ? 24.560 4.164 -29.757 1.00 93.19 678 SER A CA 1
ATOM 5344 C C . SER A 1 678 ? 25.295 4.555 -31.045 1.00 93.19 678 SER A C 1
ATOM 5346 O O . SER A 1 678 ? 24.662 4.691 -32.095 1.00 93.19 678 SER A O 1
ATOM 5348 N N . ALA A 1 679 ? 26.629 4.654 -31.026 1.00 92.62 679 ALA A N 1
ATOM 5349 C CA . ALA A 1 679 ? 27.414 4.890 -32.238 1.00 92.62 679 ALA A CA 1
ATOM 5350 C C . ALA A 1 679 ? 27.253 3.755 -33.269 1.00 92.62 679 ALA A C 1
ATOM 5352 O O . ALA A 1 679 ? 27.063 4.031 -34.457 1.00 92.62 679 ALA A O 1
ATOM 5353 N N . ARG A 1 680 ? 27.260 2.491 -32.819 1.00 91.44 680 ARG A N 1
ATOM 5354 C CA . ARG A 1 680 ? 27.045 1.305 -33.671 1.00 91.44 680 ARG A CA 1
ATOM 5355 C C . ARG A 1 680 ? 25.628 1.212 -34.224 1.00 91.44 680 ARG A C 1
ATOM 5357 O O . ARG A 1 680 ? 25.471 0.875 -35.398 1.00 91.44 680 ARG A O 1
ATOM 5364 N N . CYS A 1 681 ? 24.620 1.585 -33.434 1.00 90.81 681 CYS A N 1
ATOM 5365 C CA . CYS A 1 681 ? 23.234 1.691 -33.896 1.00 90.81 681 CYS A CA 1
ATOM 5366 C C . CYS A 1 681 ? 23.107 2.618 -35.113 1.00 90.81 681 CYS A C 1
ATOM 5368 O O . CYS A 1 681 ? 22.219 2.423 -35.939 1.00 90.81 681 CYS A O 1
ATOM 5370 N N . ARG A 1 682 ? 23.993 3.610 -35.253 1.00 91.00 682 ARG A N 1
ATOM 5371 C CA . ARG A 1 682 ? 24.004 4.551 -36.380 1.00 91.00 682 ARG A CA 1
ATOM 5372 C C . ARG A 1 682 ? 24.932 4.132 -37.526 1.00 91.00 682 ARG A C 1
ATOM 5374 O O . ARG A 1 682 ? 24.628 4.402 -38.687 1.00 91.00 682 ARG A O 1
ATOM 5381 N N . SER A 1 683 ? 26.083 3.534 -37.220 1.00 89.62 683 SER A N 1
ATOM 5382 C CA . SER A 1 683 ? 27.101 3.193 -38.227 1.00 89.62 683 SER A CA 1
ATOM 5383 C C . SER A 1 683 ? 26.874 1.844 -38.911 1.00 89.62 683 SER A C 1
ATOM 5385 O O . SER A 1 683 ? 27.367 1.643 -40.022 1.00 89.62 683 SER A O 1
ATOM 5387 N N . THR A 1 684 ? 26.122 0.935 -38.289 1.00 88.94 684 THR A N 1
ATOM 5388 C CA . THR A 1 684 ? 25.741 -0.355 -38.882 1.00 88.94 684 THR A CA 1
ATOM 5389 C C . THR A 1 684 ? 24.607 -0.142 -39.887 1.00 88.94 684 THR A C 1
ATOM 5391 O O . THR A 1 684 ? 23.686 0.621 -39.592 1.00 88.94 684 THR A O 1
ATOM 5394 N N . LYS A 1 685 ? 24.645 -0.811 -41.052 1.00 87.06 685 LYS A N 1
ATOM 5395 C CA . LYS A 1 685 ? 23.576 -0.726 -42.071 1.00 87.06 685 LYS A CA 1
ATOM 5396 C C . LYS A 1 685 ? 22.209 -1.043 -41.452 1.00 87.06 685 LYS A C 1
ATOM 5398 O O . LYS A 1 685 ? 22.152 -1.931 -40.609 1.00 87.06 685 LYS A O 1
ATOM 5403 N N . LYS A 1 686 ? 21.156 -0.320 -41.847 1.00 83.75 686 LYS A N 1
ATOM 5404 C CA . LYS A 1 686 ? 19.789 -0.386 -41.285 1.00 83.75 686 LYS A CA 1
ATOM 5405 C C . LYS A 1 686 ? 19.281 -1.813 -41.043 1.00 83.75 686 LYS A C 1
ATOM 5407 O O . LYS A 1 686 ? 18.886 -2.106 -39.920 1.00 83.75 686 LYS A O 1
ATOM 5412 N N . ASP A 1 687 ? 19.394 -2.679 -42.046 1.00 84.00 687 ASP A N 1
ATOM 5413 C CA . ASP A 1 687 ? 18.816 -4.032 -42.023 1.00 84.00 687 ASP A CA 1
ATOM 5414 C C . ASP A 1 687 ? 19.750 -5.094 -41.425 1.00 84.00 687 ASP A C 1
ATOM 5416 O O . ASP A 1 687 ? 19.368 -6.247 -41.247 1.00 84.00 687 ASP A O 1
ATOM 5420 N N . ASN A 1 688 ? 20.980 -4.711 -41.077 1.00 87.25 688 ASN A N 1
ATOM 5421 C CA . ASN A 1 688 ? 21.925 -5.625 -40.453 1.00 87.25 688 ASN A CA 1
ATOM 5422 C C . ASN A 1 688 ? 21.719 -5.648 -38.930 1.00 87.25 688 ASN A C 1
ATOM 5424 O O . ASN A 1 688 ? 21.479 -4.594 -38.332 1.00 87.25 688 ASN A O 1
ATOM 5428 N N . PRO A 1 689 ? 21.911 -6.794 -38.264 1.00 86.25 689 PRO A N 1
ATOM 5429 C CA . PRO A 1 689 ? 22.040 -6.831 -36.812 1.00 86.25 689 PRO A CA 1
ATOM 5430 C C . PRO A 1 689 ? 23.206 -5.942 -36.351 1.00 86.25 689 PRO A C 1
ATOM 5432 O O . PRO A 1 689 ? 24.270 -5.913 -36.979 1.00 86.25 689 PRO A O 1
ATOM 5435 N N . VAL A 1 690 ? 23.006 -5.180 -35.277 1.00 85.94 690 VAL A N 1
ATOM 5436 C CA . VAL A 1 690 ? 24.084 -4.457 -34.596 1.00 85.94 690 VAL A CA 1
ATOM 5437 C C . VAL A 1 690 ? 24.929 -5.495 -33.862 1.00 85.94 690 VAL A C 1
ATOM 5439 O O . VAL A 1 690 ? 24.391 -6.165 -32.988 1.00 85.94 690 VAL A O 1
ATOM 5442 N N . PRO A 1 691 ? 26.227 -5.643 -34.182 1.00 79.69 691 PRO A N 1
ATOM 5443 C CA . PRO A 1 691 ? 27.041 -6.682 -33.570 1.00 79.69 691 PRO A CA 1
ATOM 5444 C C . PRO A 1 691 ? 27.175 -6.449 -32.071 1.00 79.69 691 PRO A C 1
ATOM 5446 O O . PRO A 1 691 ? 27.623 -5.369 -31.660 1.00 79.69 691 PRO A O 1
ATOM 5449 N N . ASP A 1 692 ? 26.871 -7.473 -31.285 1.00 68.56 692 ASP A N 1
ATOM 5450 C CA . ASP A 1 692 ? 27.157 -7.497 -29.860 1.00 68.56 692 ASP A CA 1
ATOM 5451 C C . ASP A 1 692 ? 28.654 -7.715 -29.631 1.00 68.56 692 ASP A C 1
ATOM 5453 O O . ASP A 1 692 ? 29.272 -8.652 -30.139 1.00 68.56 692 ASP A O 1
ATOM 5457 N N . LYS A 1 693 ? 29.282 -6.826 -28.862 1.00 68.31 693 LYS A N 1
ATOM 5458 C CA . LYS A 1 693 ? 30.681 -6.987 -28.462 1.00 68.31 693 LYS A CA 1
ATOM 5459 C C . LYS A 1 693 ? 30.751 -7.859 -27.218 1.00 68.31 693 LYS A C 1
ATOM 5461 O O . LYS A 1 693 ? 30.606 -7.380 -26.101 1.00 68.31 693 LYS A O 1
ATOM 5466 N N . ILE A 1 694 ? 31.028 -9.139 -27.401 1.00 64.69 694 ILE A N 1
ATOM 5467 C CA . ILE A 1 694 ? 31.195 -10.059 -26.277 1.00 64.69 694 ILE A CA 1
ATOM 5468 C C . ILE A 1 694 ? 32.482 -9.715 -25.516 1.00 64.69 694 ILE A C 1
ATOM 5470 O O . ILE A 1 694 ? 33.576 -9.706 -26.088 1.00 64.69 694 ILE A O 1
ATOM 5474 N N . ASP A 1 695 ? 32.365 -9.447 -24.213 1.00 60.91 695 ASP A N 1
ATOM 5475 C CA . ASP A 1 695 ? 33.518 -9.516 -23.321 1.00 60.91 695 ASP A CA 1
ATOM 5476 C C . ASP A 1 695 ? 33.859 -10.997 -23.101 1.00 60.91 695 ASP A C 1
ATOM 5478 O O . ASP A 1 695 ? 33.037 -11.760 -22.588 1.00 60.91 695 ASP A O 1
ATOM 5482 N N . LYS A 1 696 ? 35.070 -11.412 -23.496 1.00 56.00 696 LYS A N 1
ATOM 5483 C CA . LYS A 1 696 ? 35.515 -12.815 -23.441 1.00 56.00 696 LYS A CA 1
ATOM 5484 C C . LYS A 1 696 ? 35.464 -13.420 -22.031 1.00 56.00 696 LYS A C 1
ATOM 5486 O O . LYS A 1 696 ? 35.412 -14.639 -21.927 1.00 56.00 696 LYS A O 1
ATOM 5491 N N . LYS A 1 697 ? 35.478 -12.606 -20.966 1.00 56.62 697 LYS A N 1
ATOM 5492 C CA . LYS A 1 697 ? 35.356 -13.084 -19.577 1.00 56.62 697 LYS A CA 1
ATOM 5493 C C . LYS A 1 697 ? 33.908 -13.194 -19.095 1.00 56.62 697 LYS A C 1
ATOM 5495 O O . LYS A 1 697 ? 33.635 -14.008 -18.226 1.00 56.62 697 LYS A O 1
ATOM 5500 N N . MET A 1 698 ? 32.996 -12.375 -19.626 1.00 54.62 698 MET A N 1
ATOM 5501 C CA . MET A 1 698 ? 31.603 -12.288 -19.151 1.00 54.62 698 MET A CA 1
ATOM 5502 C C . MET A 1 698 ? 30.580 -12.945 -20.085 1.00 54.62 698 MET A C 1
ATOM 5504 O O . MET A 1 698 ? 29.401 -12.994 -19.744 1.00 54.62 698 MET A O 1
ATOM 5508 N N . GLY A 1 699 ? 30.983 -13.381 -21.282 1.00 57.97 699 GLY A N 1
ATOM 5509 C CA . GLY A 1 699 ? 30.090 -14.001 -22.269 1.00 57.97 699 GLY A CA 1
ATOM 5510 C C . GLY A 1 699 ? 29.034 -13.060 -22.871 1.00 57.97 699 GLY A C 1
ATOM 5511 O O . GLY A 1 699 ? 28.285 -13.471 -23.749 1.00 57.97 699 GLY A O 1
ATOM 5512 N N . ARG A 1 700 ? 28.982 -11.786 -22.451 1.00 64.94 700 ARG A N 1
ATOM 5513 C CA . ARG A 1 700 ? 28.074 -10.735 -22.950 1.00 64.94 700 ARG A CA 1
ATOM 5514 C C . ARG A 1 700 ? 28.722 -9.348 -22.898 1.00 64.94 700 ARG A C 1
ATOM 5516 O O . ARG A 1 700 ? 29.795 -9.185 -22.318 1.00 64.94 700 ARG A O 1
ATOM 5523 N N . GLU A 1 701 ? 28.082 -8.348 -23.511 1.00 68.81 701 GLU A N 1
ATOM 5524 C CA . GLU A 1 701 ? 28.505 -6.944 -23.394 1.00 68.81 701 GLU A CA 1
ATOM 5525 C C . GLU A 1 701 ? 28.529 -6.481 -21.924 1.00 68.81 701 GLU A C 1
ATOM 5527 O O . GLU A 1 701 ? 27.616 -6.822 -21.163 1.00 68.81 701 GLU A O 1
ATOM 5532 N N . PRO A 1 702 ? 29.530 -5.680 -21.510 1.00 83.12 702 PRO A N 1
ATOM 5533 C CA . PRO A 1 702 ? 29.721 -5.276 -20.122 1.00 83.12 702 PRO A CA 1
ATOM 5534 C C . PRO A 1 702 ? 28.813 -4.093 -19.759 1.00 83.12 702 PRO A C 1
ATOM 5536 O O . PRO A 1 702 ? 29.293 -3.035 -19.357 1.00 83.12 702 PRO A O 1
ATOM 5539 N N . TRP A 1 703 ? 27.501 -4.235 -19.931 1.00 88.62 703 TRP A N 1
ATOM 5540 C CA . TRP A 1 703 ? 26.535 -3.220 -19.513 1.00 88.62 703 TRP A CA 1
ATOM 5541 C C . TRP A 1 703 ? 26.597 -2.970 -17.996 1.00 88.62 703 TRP A C 1
ATOM 5543 O O . TRP A 1 703 ? 27.022 -3.866 -17.258 1.00 88.62 703 TRP A O 1
ATOM 5553 N N . PRO A 1 704 ? 26.209 -1.771 -17.521 1.00 90.62 704 PRO A N 1
ATOM 5554 C CA . PRO A 1 704 ? 26.216 -1.451 -16.095 1.00 90.62 704 PRO A CA 1
ATOM 5555 C C . PRO A 1 704 ? 25.398 -2.434 -15.252 1.00 90.62 704 PRO A C 1
ATOM 5557 O O . PRO A 1 704 ? 24.282 -2.790 -15.623 1.00 90.62 704 PRO A O 1
ATOM 5560 N N . LYS A 1 705 ? 25.967 -2.848 -14.119 1.00 89.25 705 LYS A N 1
ATOM 5561 C CA . LYS A 1 705 ? 25.379 -3.757 -13.121 1.00 89.25 705 LYS A CA 1
ATOM 5562 C C . LYS A 1 705 ? 25.828 -3.351 -11.721 1.00 89.25 705 LYS A C 1
ATOM 5564 O O . LYS A 1 705 ? 26.687 -2.473 -11.590 1.00 89.25 705 LYS A O 1
ATOM 5569 N N . ALA A 1 706 ? 25.288 -4.014 -10.699 1.00 90.19 706 ALA A N 1
ATOM 5570 C CA . ALA A 1 706 ? 25.476 -3.629 -9.305 1.00 90.19 706 ALA A CA 1
ATOM 5571 C C . ALA A 1 706 ? 25.018 -2.171 -9.134 1.00 90.19 706 ALA A C 1
ATOM 5573 O O . ALA A 1 706 ? 25.799 -1.273 -8.823 1.00 90.19 706 ALA A O 1
ATOM 5574 N N . ARG A 1 707 ? 23.763 -1.914 -9.509 1.00 91.75 707 ARG A N 1
ATOM 5575 C CA . ARG A 1 707 ? 23.168 -0.585 -9.636 1.00 91.75 707 ARG A CA 1
ATOM 5576 C C . ARG A 1 707 ? 22.607 -0.104 -8.306 1.00 91.75 707 ARG A C 1
ATOM 5578 O O . ARG A 1 707 ? 22.010 -0.877 -7.556 1.00 91.75 707 ARG A O 1
ATOM 5585 N N . ALA A 1 708 ? 22.731 1.191 -8.052 1.00 91.31 708 ALA A N 1
ATOM 5586 C CA . ALA A 1 708 ? 22.103 1.862 -6.922 1.00 91.31 708 ALA A CA 1
ATOM 5587 C C . ALA A 1 708 ? 21.593 3.250 -7.322 1.00 91.31 708 ALA A C 1
ATOM 5589 O O . ALA A 1 708 ? 22.128 3.879 -8.240 1.00 91.31 708 ALA A O 1
ATOM 5590 N N . LEU A 1 709 ? 20.568 3.713 -6.614 1.00 91.56 709 LEU A N 1
ATOM 5591 C CA . LEU A 1 709 ? 20.045 5.069 -6.684 1.00 91.56 709 LEU A CA 1
ATOM 5592 C C . LEU A 1 709 ? 20.605 5.869 -5.501 1.00 91.56 709 LEU A C 1
ATOM 5594 O O . LEU A 1 709 ? 20.468 5.452 -4.350 1.00 91.56 709 LEU A O 1
ATOM 5598 N N . VAL A 1 710 ? 21.251 7.000 -5.784 1.00 89.62 710 VAL A N 1
ATOM 5599 C CA . VAL A 1 710 ? 21.818 7.918 -4.778 1.00 89.62 710 VAL A CA 1
ATOM 5600 C C . VAL A 1 710 ? 21.359 9.349 -5.057 1.00 89.62 710 VAL A C 1
ATOM 5602 O O . VAL A 1 710 ? 21.060 9.693 -6.202 1.00 89.62 710 VAL A O 1
ATOM 5605 N N . ARG A 1 711 ? 21.310 10.211 -4.038 1.00 85.50 711 ARG A N 1
ATOM 5606 C CA . ARG A 1 711 ? 21.004 11.640 -4.235 1.00 85.50 711 ARG A CA 1
ATOM 5607 C C . ARG A 1 711 ? 22.171 12.350 -4.927 1.00 85.50 711 ARG A C 1
ATOM 5609 O O . ARG A 1 711 ? 23.327 11.989 -4.730 1.00 85.50 711 ARG A O 1
ATOM 5616 N N . ALA A 1 712 ? 21.883 13.362 -5.745 1.00 84.75 712 ALA A N 1
ATOM 5617 C CA . ALA A 1 712 ? 22.913 14.077 -6.510 1.00 84.75 712 ALA A CA 1
ATOM 5618 C C . ALA A 1 712 ? 23.877 14.920 -5.656 1.00 84.75 712 ALA A C 1
ATOM 5620 O O . ALA A 1 712 ? 24.963 15.267 -6.115 1.00 84.75 712 ALA A O 1
ATOM 5621 N N . ASP A 1 713 ? 23.493 15.265 -4.425 1.00 77.31 713 ASP A N 1
ATOM 5622 C CA . ASP A 1 713 ? 24.372 15.933 -3.459 1.00 77.31 713 ASP A CA 1
ATOM 5623 C C . ASP A 1 713 ? 25.458 14.993 -2.905 1.00 77.31 713 ASP A C 1
ATOM 5625 O O . ASP A 1 713 ? 26.457 15.461 -2.352 1.00 77.31 713 ASP A O 1
ATOM 5629 N N . PHE A 1 714 ? 25.334 13.680 -3.130 1.00 74.75 714 PHE A N 1
ATOM 5630 C CA . PHE A 1 714 ? 26.403 12.724 -2.885 1.00 74.75 714 PHE A CA 1
ATOM 5631 C C . PHE A 1 714 ? 27.526 12.891 -3.920 1.00 74.75 714 PHE A C 1
ATOM 5633 O O . PHE A 1 714 ? 27.508 12.317 -5.010 1.00 74.75 714 PHE A O 1
ATOM 5640 N N . LYS A 1 715 ? 28.528 13.707 -3.575 1.00 67.94 715 LYS A N 1
ATOM 5641 C CA . LYS A 1 715 ? 29.693 13.955 -4.433 1.00 67.94 715 LYS A CA 1
ATOM 5642 C C . LYS A 1 715 ? 30.690 12.791 -4.397 1.00 67.94 715 LYS A C 1
ATOM 5644 O O . LYS A 1 715 ? 31.059 12.284 -3.328 1.00 67.94 715 LYS A O 1
ATOM 5649 N N . HIS A 1 716 ? 31.159 12.433 -5.591 1.00 62.50 716 HIS A N 1
ATOM 5650 C CA . HIS A 1 716 ? 32.330 11.593 -5.811 1.00 62.50 716 HIS A CA 1
ATOM 5651 C C . HIS A 1 716 ? 33.530 12.506 -6.123 1.00 62.50 716 HIS A C 1
ATOM 5653 O O . HIS A 1 716 ? 33.558 13.143 -7.175 1.00 62.50 716 HIS A O 1
ATOM 5659 N N . GLU A 1 717 ? 34.485 12.628 -5.208 1.00 53.22 717 GLU A N 1
ATOM 5660 C CA . GLU A 1 717 ? 35.734 13.371 -5.391 1.00 53.22 717 GLU A CA 1
ATOM 5661 C C . GLU A 1 717 ? 36.844 12.460 -5.938 1.00 53.22 717 GLU A C 1
ATOM 5663 O O . GLU A 1 717 ? 36.845 11.247 -5.751 1.00 53.22 717 GLU A O 1
ATOM 5668 N N . PHE A 1 718 ? 37.824 13.039 -6.635 1.00 46.94 718 PHE A N 1
ATOM 5669 C CA . PHE A 1 718 ? 38.919 12.292 -7.276 1.00 46.94 718 PHE A CA 1
ATOM 5670 C C . PHE A 1 718 ? 39.812 11.526 -6.270 1.00 46.94 718 PHE A C 1
ATOM 5672 O O . PHE A 1 718 ? 40.523 10.597 -6.647 1.00 46.94 718 PHE A O 1
ATOM 5679 N N . THR A 1 719 ? 39.751 11.893 -4.986 1.00 48.53 719 THR A N 1
ATOM 5680 C CA . THR A 1 719 ? 40.422 11.259 -3.837 1.00 48.53 719 THR A CA 1
ATOM 5681 C C . THR A 1 719 ? 39.679 10.028 -3.290 1.00 48.53 719 THR A C 1
ATOM 5683 O O . THR A 1 719 ? 40.186 9.344 -2.402 1.00 48.53 719 THR A O 1
ATOM 5686 N N . ASP A 1 720 ? 38.515 9.676 -3.848 1.00 55.84 720 ASP A N 1
ATOM 5687 C CA . ASP A 1 720 ? 37.607 8.640 -3.331 1.00 55.84 720 ASP A CA 1
ATOM 5688 C C . ASP A 1 720 ? 38.010 7.186 -3.623 1.00 55.84 720 ASP A C 1
ATOM 5690 O O . ASP A 1 720 ? 37.252 6.259 -3.329 1.00 55.84 720 ASP A O 1
ATOM 5694 N N . VAL A 1 721 ? 39.205 6.945 -4.167 1.00 58.03 721 VAL A N 1
ATOM 5695 C CA . VAL A 1 721 ? 39.714 5.588 -4.451 1.00 58.03 721 VAL A CA 1
ATOM 5696 C C . VAL A 1 721 ? 39.831 4.738 -3.168 1.00 58.03 721 VAL A C 1
ATOM 5698 O O . VAL A 1 721 ? 39.822 3.511 -3.239 1.00 58.03 721 VAL A O 1
ATOM 5701 N N . ALA A 1 722 ? 39.882 5.379 -1.993 1.00 65.38 722 ALA A N 1
ATOM 5702 C CA . ALA A 1 722 ? 39.932 4.731 -0.680 1.00 65.38 722 ALA A CA 1
ATOM 5703 C C . ALA A 1 722 ? 38.557 4.463 -0.028 1.00 65.38 722 ALA A C 1
ATOM 5705 O O . ALA A 1 722 ? 38.519 3.844 1.038 1.00 65.38 722 ALA A O 1
ATOM 5706 N N . ARG A 1 723 ? 37.437 4.907 -0.630 1.00 82.88 723 ARG A N 1
ATOM 5707 C CA . ARG A 1 723 ? 36.099 4.712 -0.044 1.00 82.88 723 ARG A CA 1
ATOM 5708 C C . ARG A 1 723 ? 35.730 3.231 -0.001 1.00 82.88 723 ARG A C 1
ATOM 5710 O O . ARG A 1 723 ? 35.900 2.499 -0.975 1.00 82.88 723 ARG A O 1
ATOM 5717 N N . ASP A 1 724 ? 35.162 2.814 1.123 1.00 88.38 724 ASP A N 1
ATOM 5718 C CA . ASP A 1 724 ? 34.655 1.458 1.321 1.00 88.38 724 ASP A CA 1
ATOM 5719 C C . ASP A 1 724 ? 33.128 1.487 1.238 1.00 88.38 724 ASP A C 1
ATOM 5721 O O . ASP A 1 724 ? 32.460 2.169 2.026 1.00 88.38 724 ASP A O 1
ATOM 5725 N N . TYR A 1 725 ? 32.590 0.778 0.249 1.00 91.56 725 TYR A N 1
ATOM 5726 C CA . TYR A 1 725 ? 31.158 0.656 0.010 1.00 91.56 725 TYR A CA 1
ATOM 5727 C C . TYR A 1 725 ? 30.666 -0.700 0.495 1.00 91.56 725 TYR A C 1
ATOM 5729 O O . TYR A 1 725 ? 31.341 -1.720 0.347 1.00 91.56 725 TYR A O 1
ATOM 5737 N N . GLY A 1 726 ? 29.460 -0.716 1.039 1.00 92.50 726 GLY A N 1
ATOM 5738 C CA . GLY A 1 726 ? 28.777 -1.926 1.458 1.00 92.50 726 GLY A CA 1
ATOM 5739 C C . GLY A 1 726 ? 27.280 -1.808 1.259 1.00 92.50 726 GLY A C 1
ATOM 5740 O O . GLY A 1 726 ? 26.779 -0.760 0.853 1.00 92.50 726 GLY A O 1
ATOM 5741 N N . TYR A 1 727 ? 26.562 -2.871 1.585 1.00 92.81 727 TYR A N 1
ATOM 5742 C CA . TYR A 1 727 ? 25.112 -2.829 1.658 1.00 92.81 727 TYR A CA 1
ATOM 5743 C C . TYR A 1 727 ? 24.578 -3.551 2.890 1.00 92.81 727 TYR A C 1
ATOM 5745 O O . TYR A 1 727 ? 25.211 -4.466 3.430 1.00 92.81 727 TYR A O 1
ATOM 5753 N N . VAL A 1 728 ? 23.390 -3.125 3.310 1.00 91.81 728 VAL A N 1
ATOM 5754 C CA . VAL A 1 728 ? 22.598 -3.740 4.377 1.00 91.81 728 VAL A CA 1
ATOM 5755 C C . VAL A 1 728 ? 21.357 -4.347 3.741 1.00 91.81 728 VAL A C 1
ATOM 5757 O O . VAL A 1 728 ? 20.596 -3.629 3.094 1.00 91.81 728 VAL A O 1
ATOM 5760 N N . ALA A 1 729 ? 21.164 -5.654 3.903 1.00 89.50 729 ALA A N 1
ATOM 5761 C CA . ALA A 1 729 ? 19.963 -6.338 3.439 1.00 89.50 729 ALA A CA 1
ATOM 5762 C C . ALA A 1 729 ? 18.877 -6.235 4.512 1.00 89.50 729 ALA A C 1
ATOM 5764 O O . ALA A 1 729 ? 19.056 -6.752 5.610 1.00 89.50 729 ALA A O 1
ATOM 5765 N N . THR A 1 730 ? 17.762 -5.571 4.204 1.00 85.25 730 THR A N 1
ATOM 5766 C CA . THR A 1 730 ? 16.702 -5.286 5.190 1.00 85.25 730 THR A CA 1
ATOM 5767 C C . THR A 1 730 ? 15.467 -6.174 5.027 1.00 85.25 730 THR A C 1
ATOM 5769 O O . THR A 1 730 ? 14.471 -5.992 5.718 1.00 85.25 730 THR A O 1
ATOM 5772 N N . GLY A 1 731 ? 15.478 -7.098 4.061 1.00 82.75 731 GLY A N 1
ATOM 5773 C CA . GLY A 1 731 ? 14.322 -7.923 3.686 1.00 82.75 731 GLY A CA 1
ATOM 5774 C C . GLY A 1 731 ? 13.293 -7.203 2.802 1.00 82.75 731 GLY A C 1
ATOM 5775 O O . GLY A 1 731 ? 12.679 -7.849 1.950 1.00 82.75 731 GLY A O 1
ATOM 5776 N N . ALA A 1 732 ? 13.163 -5.880 2.944 1.00 82.69 732 ALA A N 1
ATOM 5777 C CA . ALA A 1 732 ? 12.361 -5.003 2.084 1.00 82.69 732 ALA A CA 1
ATOM 5778 C C . ALA A 1 732 ? 13.116 -4.560 0.812 1.00 82.69 732 ALA A C 1
ATOM 5780 O O . ALA A 1 732 ? 12.524 -4.260 -0.218 1.00 82.69 732 ALA A O 1
ATOM 5781 N N . GLY A 1 733 ? 14.444 -4.483 0.898 1.00 86.31 733 GLY A N 1
ATOM 5782 C CA . GLY A 1 733 ? 15.358 -3.983 -0.127 1.00 86.31 733 GLY A CA 1
ATOM 5783 C C . GLY A 1 733 ? 16.776 -3.932 0.444 1.00 86.31 733 GLY A C 1
ATOM 5784 O O . GLY A 1 733 ? 16.998 -4.392 1.566 1.00 86.31 733 GLY A O 1
ATOM 5785 N N . ASN A 1 734 ? 17.746 -3.379 -0.291 1.00 89.25 734 ASN A N 1
ATOM 5786 C CA . ASN A 1 734 ? 19.091 -3.184 0.263 1.00 89.25 734 ASN A CA 1
ATOM 5787 C C . ASN A 1 734 ? 19.453 -1.698 0.324 1.00 89.25 734 ASN A C 1
ATOM 5789 O O . ASN A 1 734 ? 19.285 -0.970 -0.655 1.00 89.25 734 ASN A O 1
ATOM 5793 N N . LEU A 1 735 ? 19.988 -1.262 1.462 1.00 90.50 735 LEU A N 1
ATOM 5794 C CA . LEU A 1 735 ? 20.526 0.084 1.647 1.00 90.50 735 LEU A CA 1
ATOM 5795 C C . LEU A 1 735 ? 22.002 0.106 1.262 1.00 90.50 735 LEU A C 1
ATOM 5797 O O . LEU A 1 735 ? 22.771 -0.736 1.726 1.00 90.50 735 LEU A O 1
ATOM 5801 N N . LEU A 1 736 ? 22.411 1.087 0.461 1.00 91.69 736 LEU A N 1
ATOM 5802 C CA . LEU A 1 736 ? 23.811 1.334 0.138 1.00 91.69 736 LEU A CA 1
ATOM 5803 C C . LEU A 1 736 ? 24.451 2.151 1.263 1.00 91.69 736 LEU A C 1
ATOM 5805 O O . LEU A 1 736 ? 23.976 3.240 1.594 1.00 91.69 736 LEU A O 1
ATOM 5809 N N . ILE A 1 737 ? 25.560 1.653 1.805 1.00 91.88 737 ILE A N 1
ATOM 5810 C CA . ILE A 1 737 ? 26.350 2.336 2.830 1.00 91.88 737 ILE A CA 1
ATOM 5811 C C . ILE A 1 737 ? 27.758 2.658 2.327 1.00 91.88 737 ILE A C 1
ATOM 5813 O O . ILE A 1 737 ? 28.332 1.931 1.516 1.00 91.88 737 ILE A O 1
ATOM 5817 N N . CYS A 1 738 ? 28.333 3.750 2.824 1.00 91.06 738 CYS A N 1
ATOM 5818 C CA . CYS A 1 738 ? 29.670 4.202 2.440 1.00 91.06 738 CYS A CA 1
ATOM 5819 C C . CYS A 1 738 ? 30.420 4.811 3.628 1.00 91.06 738 CYS A C 1
ATOM 5821 O O . CYS A 1 738 ? 29.814 5.482 4.465 1.00 91.06 738 CYS A O 1
ATOM 5823 N N . ARG A 1 739 ? 31.747 4.659 3.647 1.00 88.06 739 ARG A N 1
ATOM 5824 C CA . ARG A 1 739 ? 32.671 5.427 4.500 1.00 88.06 739 ARG A CA 1
ATOM 5825 C C . ARG A 1 739 ? 33.885 5.904 3.704 1.00 88.06 739 ARG A C 1
ATOM 5827 O O . ARG A 1 739 ? 34.230 5.286 2.696 1.00 88.06 739 ARG A O 1
ATOM 5834 N N . ASN A 1 740 ? 34.524 6.982 4.153 1.00 84.69 740 ASN A N 1
ATOM 5835 C CA . ASN A 1 740 ? 35.651 7.575 3.432 1.00 84.69 740 ASN A CA 1
ATOM 5836 C C . ASN A 1 740 ? 36.992 6.956 3.842 1.00 84.69 740 ASN A C 1
ATOM 5838 O O . ASN A 1 740 ? 37.790 6.607 2.976 1.00 84.69 740 ASN A O 1
ATOM 5842 N N . HIS A 1 741 ? 37.198 6.746 5.143 1.00 82.50 741 HIS A N 1
ATOM 5843 C CA . HIS A 1 741 ? 38.382 6.095 5.699 1.00 82.50 741 HIS A CA 1
ATOM 5844 C C . HIS A 1 741 ? 38.025 4.852 6.533 1.00 82.50 741 HIS A C 1
ATOM 5846 O O . HIS A 1 741 ? 36.920 4.763 7.070 1.00 82.50 741 HIS A O 1
ATOM 5852 N N . PRO A 1 742 ? 38.950 3.887 6.717 1.00 81.25 742 PRO A N 1
ATOM 5853 C CA . PRO A 1 742 ? 38.697 2.679 7.512 1.00 81.25 742 PRO A CA 1
ATOM 5854 C C . PRO A 1 742 ? 38.287 2.926 8.973 1.00 81.25 742 PRO A C 1
ATOM 5856 O O . PRO A 1 742 ? 37.645 2.063 9.572 1.00 81.25 742 PRO A O 1
ATOM 5859 N N . MET A 1 743 ? 38.645 4.080 9.541 1.00 82.12 743 MET A N 1
ATOM 5860 C CA . MET A 1 743 ? 38.269 4.476 10.905 1.00 82.12 743 MET A CA 1
ATOM 5861 C C . MET A 1 743 ? 36.922 5.211 10.970 1.00 82.12 743 MET A C 1
ATOM 5863 O O . MET A 1 743 ? 36.319 5.288 12.045 1.00 82.12 743 MET A O 1
ATOM 5867 N N . ASP A 1 744 ? 36.430 5.704 9.832 1.00 84.94 744 ASP A N 1
ATOM 5868 C CA . ASP A 1 744 ? 35.164 6.421 9.754 1.00 84.94 744 ASP A CA 1
ATOM 5869 C C . ASP A 1 744 ? 33.982 5.475 9.957 1.00 84.94 744 ASP A C 1
ATOM 5871 O O . ASP A 1 744 ? 34.028 4.266 9.687 1.00 84.94 744 ASP A O 1
ATOM 5875 N N . LYS A 1 745 ? 32.875 6.063 10.407 1.00 88.19 745 LYS A N 1
ATOM 5876 C CA . LYS A 1 745 ? 31.585 5.383 10.470 1.00 88.19 745 LYS A CA 1
ATOM 5877 C C . LYS A 1 745 ? 30.959 5.333 9.083 1.00 88.19 745 LYS A C 1
ATOM 5879 O O . LYS A 1 745 ? 31.156 6.230 8.263 1.00 88.19 745 LYS A O 1
ATOM 5884 N N . TYR A 1 746 ? 30.194 4.277 8.837 1.00 90.88 746 TYR A N 1
ATOM 5885 C CA . TYR A 1 746 ? 29.389 4.190 7.631 1.00 90.88 746 TYR A CA 1
ATOM 5886 C C . TYR A 1 746 ? 28.221 5.170 7.708 1.00 90.88 746 TYR A C 1
ATOM 5888 O O . TYR A 1 746 ? 27.723 5.463 8.790 1.00 90.88 746 TYR A O 1
ATOM 5896 N N . ARG A 1 747 ? 27.771 5.642 6.552 1.00 89.00 747 ARG A N 1
ATOM 5897 C CA . ARG A 1 747 ? 26.519 6.387 6.369 1.00 89.00 747 ARG A CA 1
ATOM 5898 C C . ARG A 1 747 ? 25.672 5.694 5.313 1.00 89.00 747 ARG A C 1
ATOM 5900 O O . ARG A 1 747 ? 26.236 5.137 4.367 1.00 89.00 747 ARG A O 1
ATOM 5907 N N . VAL A 1 748 ? 24.352 5.759 5.448 1.00 88.88 748 VAL A N 1
ATOM 5908 C CA . VAL A 1 748 ? 23.422 5.376 4.374 1.00 88.88 748 VAL A CA 1
ATOM 5909 C C . VAL A 1 748 ? 23.470 6.454 3.292 1.00 88.88 748 VAL A C 1
ATOM 5911 O O . VAL A 1 748 ? 23.329 7.636 3.585 1.00 88.88 748 VAL A O 1
ATOM 5914 N N . VAL A 1 749 ? 23.721 6.062 2.043 1.00 87.62 749 VAL A N 1
ATOM 5915 C CA . VAL A 1 749 ? 23.921 7.001 0.917 1.00 87.62 749 VAL A CA 1
ATOM 5916 C C . VAL A 1 749 ? 23.005 6.732 -0.272 1.00 87.62 749 VAL A C 1
ATOM 5918 O O . VAL A 1 749 ? 22.947 7.541 -1.197 1.00 87.62 749 VAL A O 1
ATOM 5921 N N . GLY A 1 750 ? 22.304 5.600 -0.275 1.00 88.81 750 GLY A N 1
ATOM 5922 C CA . GLY A 1 750 ? 21.494 5.173 -1.406 1.00 88.81 750 GLY A CA 1
ATOM 5923 C C . GLY A 1 750 ? 20.673 3.932 -1.127 1.00 88.81 750 GLY A C 1
ATOM 5924 O O . GLY A 1 750 ? 20.765 3.325 -0.060 1.00 88.81 750 GLY A O 1
ATOM 5925 N N . VAL A 1 751 ? 19.938 3.516 -2.149 1.00 89.75 751 VAL A N 1
ATOM 5926 C CA . VAL A 1 751 ? 19.217 2.244 -2.189 1.00 89.75 751 VAL A CA 1
ATOM 5927 C C . VAL A 1 751 ? 19.750 1.436 -3.362 1.00 89.75 751 VAL A C 1
ATOM 5929 O O . VAL A 1 751 ? 19.916 1.950 -4.471 1.00 89.75 751 VAL A O 1
ATOM 5932 N N . CYS A 1 752 ? 20.062 0.169 -3.129 1.00 90.56 752 CYS A N 1
ATOM 5933 C CA . CYS A 1 752 ? 20.469 -0.743 -4.184 1.00 90.56 752 CYS A CA 1
ATOM 5934 C C . CYS A 1 752 ? 19.259 -1.097 -5.049 1.00 90.56 752 CYS A C 1
ATOM 5936 O O . CYS A 1 752 ? 18.214 -1.492 -4.537 1.00 90.56 752 CYS A O 1
ATOM 5938 N N . ILE A 1 753 ? 19.431 -0.992 -6.361 1.00 89.62 753 ILE A N 1
ATOM 5939 C CA . ILE A 1 753 ? 18.442 -1.441 -7.341 1.00 89.62 753 ILE A CA 1
ATOM 5940 C C . ILE A 1 753 ? 18.614 -2.949 -7.549 1.00 89.62 753 ILE A C 1
ATOM 5942 O O . ILE A 1 753 ? 17.653 -3.713 -7.470 1.00 89.62 753 ILE A O 1
ATOM 5946 N N . ASP A 1 754 ? 19.861 -3.381 -7.755 1.00 88.25 754 ASP A N 1
ATOM 5947 C CA . ASP A 1 754 ? 20.181 -4.791 -7.944 1.00 88.25 754 ASP A CA 1
ATOM 5948 C C . ASP A 1 754 ? 20.279 -5.537 -6.600 1.00 88.25 754 ASP A C 1
ATOM 5950 O O . ASP A 1 754 ? 20.647 -4.973 -5.562 1.00 88.25 754 ASP A O 1
ATOM 5954 N N . GLY A 1 755 ? 19.965 -6.831 -6.625 1.00 82.19 755 GLY A N 1
ATOM 5955 C CA . GLY A 1 755 ? 20.018 -7.700 -5.457 1.00 82.19 755 GLY A CA 1
ATOM 5956 C C . GLY A 1 755 ? 21.422 -8.157 -5.042 1.00 82.19 755 GLY A C 1
ATOM 5957 O O . GLY A 1 755 ? 22.405 -7.919 -5.750 1.00 82.19 755 GLY A O 1
ATOM 5958 N N . PRO A 1 756 ? 21.524 -8.881 -3.908 1.00 77.06 756 PRO A N 1
ATOM 5959 C CA . PRO A 1 756 ? 22.792 -9.325 -3.319 1.00 77.06 756 PRO A CA 1
ATOM 5960 C C . PRO A 1 756 ? 23.696 -10.106 -4.278 1.00 77.06 756 PRO A C 1
ATOM 5962 O O . PRO A 1 756 ? 24.907 -9.938 -4.248 1.00 77.06 756 PRO A O 1
ATOM 5965 N N . VAL A 1 757 ? 23.104 -10.926 -5.155 1.00 76.44 757 VAL A N 1
ATOM 5966 C CA . VAL A 1 757 ? 23.830 -11.756 -6.134 1.00 76.44 757 VAL A CA 1
ATOM 5967 C C . VAL A 1 757 ? 24.576 -10.905 -7.165 1.00 76.44 757 VAL A C 1
ATOM 5969 O O . VAL A 1 757 ? 25.653 -11.279 -7.616 1.00 76.44 757 VAL A O 1
ATOM 5972 N N . ALA A 1 758 ? 24.016 -9.756 -7.542 1.00 78.88 758 ALA A N 1
ATOM 5973 C CA . ALA A 1 758 ? 24.644 -8.840 -8.489 1.00 78.88 758 ALA A CA 1
ATOM 5974 C C . ALA A 1 758 ? 25.651 -7.894 -7.811 1.00 78.88 758 ALA A C 1
ATOM 5976 O O . ALA A 1 758 ? 26.537 -7.362 -8.479 1.00 78.88 758 ALA A O 1
ATOM 5977 N N . MET A 1 759 ? 25.528 -7.688 -6.497 1.00 80.88 759 MET A N 1
ATOM 5978 C CA . MET A 1 759 ? 26.428 -6.867 -5.686 1.00 80.88 759 MET A CA 1
ATOM 5979 C C . MET A 1 759 ? 27.644 -7.686 -5.227 1.00 80.88 759 MET A C 1
ATOM 5981 O O . MET A 1 759 ? 27.716 -8.113 -4.075 1.00 80.88 759 MET A O 1
ATOM 5985 N N . ASP A 1 760 ? 28.598 -7.905 -6.138 1.00 82.12 760 ASP A N 1
ATOM 5986 C CA . ASP A 1 760 ? 29.849 -8.619 -5.831 1.00 82.12 760 ASP A CA 1
ATOM 5987 C C . ASP A 1 760 ? 30.646 -7.897 -4.733 1.00 82.12 760 ASP A C 1
ATOM 5989 O O . ASP A 1 760 ? 30.807 -6.670 -4.757 1.00 82.12 760 ASP A O 1
ATOM 5993 N N . VAL A 1 761 ? 31.159 -8.663 -3.777 1.00 83.56 761 VAL A N 1
ATOM 5994 C CA . VAL A 1 761 ? 31.879 -8.172 -2.597 1.00 83.56 761 VAL A CA 1
ATOM 5995 C C . VAL A 1 761 ? 33.174 -8.955 -2.426 1.00 83.56 761 VAL A C 1
ATOM 5997 O O . VAL A 1 761 ? 33.215 -10.165 -2.621 1.00 83.56 761 VAL A O 1
ATOM 6000 N N . LYS A 1 762 ? 34.249 -8.270 -2.015 1.00 80.31 762 LYS A N 1
ATOM 6001 C CA . LYS A 1 762 ? 35.587 -8.879 -1.855 1.00 80.31 762 LYS A CA 1
ATOM 6002 C C . LYS A 1 762 ? 35.623 -10.050 -0.864 1.00 80.31 762 LYS A C 1
ATOM 6004 O O . LYS A 1 762 ? 36.505 -10.895 -0.955 1.00 80.31 762 LYS A O 1
ATOM 6009 N N . SER A 1 763 ? 34.715 -10.061 0.108 1.00 76.50 763 SER A N 1
ATOM 6010 C CA . SER A 1 763 ? 34.497 -11.167 1.038 1.00 76.50 763 SER A CA 1
ATOM 6011 C C . SER A 1 763 ? 32.993 -11.351 1.215 1.00 76.50 763 SER A C 1
ATOM 6013 O O . SER A 1 763 ? 32.248 -10.378 1.345 1.00 76.50 763 SER A O 1
ATOM 6015 N N . SER A 1 764 ? 32.552 -12.607 1.227 1.00 73.06 764 SER A N 1
ATOM 6016 C CA . SER A 1 764 ? 31.166 -12.988 1.497 1.00 73.06 764 SER A CA 1
ATOM 6017 C C . SER A 1 764 ? 30.795 -12.898 2.981 1.00 73.06 764 SER A C 1
ATOM 6019 O O . SER A 1 764 ? 29.663 -13.236 3.331 1.00 73.06 764 SER A O 1
ATOM 6021 N N . ASP A 1 765 ? 31.705 -12.463 3.850 1.00 81.06 765 ASP A N 1
ATOM 6022 C CA . ASP A 1 765 ? 31.461 -12.404 5.286 1.00 81.06 765 ASP A CA 1
ATOM 6023 C C . ASP A 1 765 ? 30.576 -11.208 5.634 1.00 81.06 765 ASP A C 1
ATOM 6025 O O . ASP A 1 765 ? 30.817 -10.067 5.225 1.00 81.06 765 ASP A O 1
ATOM 6029 N N . VAL A 1 766 ? 29.550 -11.474 6.436 1.00 84.25 766 VAL A N 1
ATOM 6030 C CA . VAL A 1 766 ? 28.734 -10.433 7.056 1.00 84.25 766 VAL A CA 1
ATOM 6031 C C . VAL A 1 766 ? 29.527 -9.840 8.220 1.00 84.25 766 VAL A C 1
ATOM 6033 O O . VAL A 1 766 ? 30.033 -10.566 9.075 1.00 84.25 766 VAL A O 1
ATOM 6036 N N . LYS A 1 767 ? 29.665 -8.512 8.251 1.00 88.56 767 LYS A N 1
ATOM 6037 C CA . LYS A 1 767 ? 30.441 -7.789 9.264 1.00 88.56 767 LYS A CA 1
ATOM 6038 C C . LYS A 1 767 ? 29.544 -6.881 10.091 1.00 88.56 767 LYS A C 1
ATOM 6040 O O . LYS A 1 767 ? 28.702 -6.166 9.556 1.00 88.56 767 LYS A O 1
ATOM 6045 N N . GLY A 1 768 ? 29.798 -6.847 11.397 1.00 91.62 768 GLY A N 1
ATOM 6046 C CA . GLY A 1 768 ? 29.212 -5.856 12.292 1.00 91.62 768 GLY A CA 1
ATOM 6047 C C . GLY A 1 768 ? 29.862 -4.487 12.088 1.00 91.62 768 GLY A C 1
ATOM 6048 O O . GLY A 1 768 ? 30.999 -4.274 12.509 1.00 91.62 768 GLY A O 1
ATOM 6049 N N . VAL A 1 769 ? 29.143 -3.551 11.476 1.00 92.81 769 VAL A N 1
ATOM 6050 C CA . VAL A 1 769 ? 29.587 -2.170 11.240 1.00 92.81 769 VAL A CA 1
ATOM 6051 C C . VAL A 1 769 ? 28.816 -1.183 12.111 1.00 92.81 769 VAL A C 1
ATOM 6053 O O . VAL A 1 769 ? 27.835 -1.527 12.764 1.00 92.81 769 VAL A O 1
ATOM 6056 N N . THR A 1 770 ? 29.294 0.059 12.171 1.00 92.62 770 THR A N 1
ATOM 6057 C CA . THR A 1 770 ? 28.565 1.164 12.807 1.00 92.62 770 THR A CA 1
ATOM 6058 C C . THR A 1 770 ? 28.136 2.156 11.742 1.00 92.62 770 THR A C 1
ATOM 6060 O O . THR A 1 770 ? 28.986 2.612 10.973 1.00 92.62 770 THR A O 1
ATOM 6063 N N . VAL A 1 771 ? 26.845 2.466 11.727 1.00 90.31 771 VAL A N 1
ATOM 6064 C CA . VAL A 1 771 ? 26.200 3.406 10.816 1.00 90.31 771 VAL A CA 1
ATOM 6065 C C . VAL A 1 771 ? 25.757 4.629 11.614 1.00 90.31 771 VAL A C 1
ATOM 6067 O O . VAL A 1 771 ? 25.173 4.476 12.689 1.00 90.31 771 VAL A O 1
ATOM 6070 N N . ARG A 1 772 ? 26.088 5.816 11.108 1.00 87.12 772 ARG A N 1
ATOM 6071 C CA . ARG A 1 772 ? 25.562 7.093 11.593 1.00 87.12 772 ARG A CA 1
ATOM 6072 C C . ARG A 1 772 ? 24.355 7.529 10.784 1.00 87.12 772 ARG A C 1
ATOM 6074 O O . ARG A 1 772 ? 24.291 7.149 9.588 1.00 87.12 772 ARG A O 1
#

InterPro domains:
  IPR010730 Heterokaryon incompatibility [PF06985] (28-220)
  IPR052895 Heterokaryon Regulation/Transcriptional Modulator [PTHR24148] (18-373)